Protein AF-0000000070188987 (afdb_homodimer)

Foldseek 3Di:
DVVVVVVVVVVVVVVVVVVVVVCVVVVVVVCVVLVVVLVVVVVVLPVLPPDPVRLVVLVVCVVVVLAPDPPDPQAFEQEEADDPVDDDFQFFPLQVLQSLLVSVLLCLLLSHYAAYHHQAVHDPCVWKAFAQGHRHDDPCVPVPWFEEEDEQEDCSVVVVVVVVLDSCSCVVVPTRYYYYRYRFHCLVSNCPHDPSCSSPVCSVVDDLLVSSQSVCNRTIDTDPVLVVLLVVQPVVVCVQAFEAEEEQEQFCDPQHPPTDGDPLRVVFVVLVLVVVVVDDQRHYAYEYHYLDVVSVVVSCVSPVVRYGDHDADRHGSRPRDPGDSVRNVSRLVSSLVNQLEGPAYEYELDSSSLSSQSNRPDQFRYWYAGNVGTHGDHNNCNCVVNPDDSSHDD/DVVVVVVVVVVVVVVVVVVVVVCVVVVVVVCVVLVVVLVVVVVVLPVLPPDPNRLVVLVVCVVVVLAPDPVDDQAFEQEEADDPVDDDFQFFPLQVLQSLLVSVLLCLLLSHHAAYHHQFVHDPCVWKAFAQGHRHDDPCVPVPWFEEEDEQEDCSVVVVVVVVLDSCSCVVVPTRYYYYRYRFHCLVVNCPHDPSCSSPVCSVVDDLLVSSQSVCNRTIDTDPVLVVLLVVQPVVVCVQAFEAEEEQEQFPDPQHPPTDGDPQRVVFVVLVLVVVVVDDQRHYAYEYHYLDVVSVVVSCVSVVVRYGDHDADRHGSRPRDPGDSVRNVSRLVSSLVNQLEGPAYEYEQDSSSLSSQSNRPDQARYWYAGNVGTHGDHNNCNCVVNPDDSHHDD

Secondary structure (DSSP, 8-state):
--HHHHHHHHHHHHHHHHHHHHHHHHHHHHHHHHHHHHHHHHHHGGGGSS-TT--HHHHHHHHH-SSS-TTSTT--EEEEEE-TTS-S---SHHHHHHHHHHHHHHHHHTT-EEEEEE-SSS-GGGTEEESSS--B--GGGGTT--EEEEEE-TTHHHHHHHHHTSS-HHHH--SSEEEEEE-S--HHHHHTSTTHHHH-HHHHHS-HHHHHHHHHHHHEEE-HHHHHHHIIIIIHHHTTSEEEEEEE--EEETTEEEEEE-HHHHTTHHHHHHHHHHS-TTTEEEEEEES-HHHHHHHHHHSTTTEE--SS---BTTB-TTS-HHHHHHHHHHHHHHHHH-SEEEE-SSHHHHHHHHH-S-SS-EEEEETTEEEEE-TTTHHHHS-SSTT---/--HHHHHHHHHHHHHHHHHHHHHHHHHHHHHHHHHHHHHHHHHHGGGGSS-TT--HHHHHHHHH-SSS-TTSTT--EEEEEE-TTS-S---SHHHHHHHHHHHHHHHHHTT-EEEEEE-SSS-GGGTEEESSS--B--GGGGTT--EEEEEE-TTHHHHHHHHHTSS-HHHH--SSEEEEEE-S--HHHHHTSTTHHHH-HHHHHS-HHHHHHHHHHHHEEE-HHHHHHHIIIIIHHHTTSEEEEEEE--EEETTEEEEEE-HHHHTTHHHHHHHHHHS-TTTEEEEEEES-HHHHHHHHHHSTTTEE--SS---BTTB-TTS-HHHHHHHHHHHHHHHHH-SEEEE-SSHHHHHHHHH-S-SS-EEEEETTEEEEE-TTTHHHHS-SSTT---

Structure (mmCIF, N/CA/C/O backbone):
data_AF-0000000070188987-model_v1
#
loop_
_entity.id
_entity.type
_entity.pdbx_description
1 polymer L-Fucosyltransferase
#
loop_
_atom_site.group_PDB
_atom_site.id
_atom_site.type_symbol
_atom_site.label_atom_id
_atom_site.label_alt_id
_atom_site.label_comp_id
_atom_site.label_asym_id
_atom_site.label_entity_id
_atom_site.label_seq_id
_atom_site.pdbx_PDB_ins_code
_atom_site.Cartn_x
_atom_site.Cartn_y
_atom_site.Cartn_z
_atom_site.occupancy
_atom_site.B_iso_or_equiv
_atom_site.auth_seq_id
_atom_site.auth_comp_id
_atom_site.auth_asym_id
_atom_site.auth_atom_id
_atom_site.pdbx_PDB_model_num
ATOM 1 N N . MET A 1 1 ? -69.25 -9.258 26.391 1 32.38 1 MET A N 1
ATOM 2 C CA . MET A 1 1 ? -68.375 -8.125 26 1 32.38 1 MET A CA 1
ATOM 3 C C . MET A 1 1 ? -66.938 -8.516 25.969 1 32.38 1 MET A C 1
ATOM 5 O O . MET A 1 1 ? -66.062 -7.688 25.672 1 32.38 1 MET A O 1
ATOM 9 N N . THR A 1 2 ? -66.625 -9.727 26.469 1 46.25 2 THR A N 1
ATOM 10 C CA . THR A 1 2 ? -65.188 -10.164 26.656 1 46.25 2 THR A CA 1
ATOM 11 C C . THR A 1 2 ? -64.625 -10.648 25.344 1 46.25 2 THR A C 1
ATOM 13 O O . THR A 1 2 ? -63.406 -10.82 25.25 1 46.25 2 THR A O 1
ATOM 16 N N . SER A 1 3 ? -65.5 -11.023 24.344 1 47.53 3 SER A N 1
ATOM 17 C CA . SER A 1 3 ? -64.938 -11.609 23.109 1 47.53 3 SER A CA 1
ATOM 18 C C . SER A 1 3 ? -64.312 -10.547 22.219 1 47.53 3 SER A C 1
ATOM 20 O O . SER A 1 3 ? -63.562 -10.883 21.297 1 47.53 3 SER A O 1
ATOM 22 N N . GLY A 1 4 ? -64.688 -9.266 22.438 1 43.22 4 GLY A N 1
ATOM 23 C CA . GLY A 1 4 ? -64.188 -8.203 21.562 1 43.22 4 GLY A CA 1
ATOM 24 C C . GLY A 1 4 ? -62.75 -7.809 21.812 1 43.22 4 GLY A C 1
ATOM 25 O O . GLY A 1 4 ? -62.062 -7.352 20.906 1 43.22 4 GLY A O 1
ATOM 26 N N . ARG A 1 5 ? -62.312 -7.914 23.125 1 45 5 ARG A N 1
ATOM 27 C CA . ARG A 1 5 ? -60.969 -7.477 23.438 1 45 5 ARG A CA 1
ATOM 28 C C . ARG A 1 5 ? -59.938 -8.492 22.969 1 45 5 ARG A C 1
ATOM 30 O O . ARG A 1 5 ? -58.75 -8.148 22.75 1 45 5 ARG A O 1
ATOM 37 N N . LYS A 1 6 ? -60.344 -9.773 22.922 1 50.28 6 LYS A N 1
ATOM 38 C CA . LYS A 1 6 ? -59.344 -10.75 22.469 1 50.28 6 LYS A CA 1
ATOM 39 C C . LYS A 1 6 ? -59.031 -10.594 20.984 1 50.28 6 LYS A C 1
ATOM 41 O O . LYS A 1 6 ? -57.906 -10.734 20.562 1 50.28 6 LYS A O 1
ATOM 46 N N . ASN A 1 7 ? -60.094 -10.141 20.281 1 45.62 7 ASN A N 1
ATOM 47 C CA . ASN A 1 7 ? -59.844 -9.961 18.844 1 45.62 7 ASN A CA 1
ATOM 48 C C . ASN A 1 7 ? -59 -8.719 18.578 1 45.62 7 ASN A C 1
ATOM 50 O O . ASN A 1 7 ? -58.188 -8.711 17.656 1 45.62 7 ASN A O 1
ATOM 54 N N . ILE A 1 8 ? -59.062 -7.711 19.578 1 51.56 8 ILE A N 1
ATOM 55 C CA . ILE A 1 8 ? -58.281 -6.512 19.359 1 51.56 8 ILE A CA 1
ATOM 56 C C . ILE A 1 8 ? -56.812 -6.789 19.734 1 51.56 8 ILE A C 1
ATOM 58 O O . ILE A 1 8 ? -55.906 -6.363 19.047 1 51.56 8 ILE A O 1
ATOM 62 N N . ARG A 1 9 ? -56.625 -7.652 20.75 1 50.66 9 ARG A N 1
ATOM 63 C CA . ARG A 1 9 ? -55.25 -7.957 21.125 1 50.66 9 ARG A CA 1
ATOM 64 C C . ARG A 1 9 ? -54.562 -8.828 20.062 1 50.66 9 ARG A C 1
ATOM 66 O O . ARG A 1 9 ? -53.375 -8.633 19.75 1 50.66 9 ARG A O 1
ATOM 73 N N . LEU A 1 10 ? -55.312 -9.758 19.469 1 50.78 10 LEU A N 1
ATOM 74 C CA . LEU A 1 10 ? -54.75 -10.578 18.391 1 50.78 10 LEU A CA 1
ATOM 75 C C . LEU A 1 10 ? -54.5 -9.742 17.141 1 50.78 10 LEU A C 1
ATOM 77 O O . LEU A 1 10 ? -53.469 -9.914 16.469 1 50.78 10 LEU A O 1
ATOM 81 N N . CYS A 1 11 ? -55.375 -8.75 16.953 1 50.62 11 CYS A N 1
ATOM 82 C CA . CYS A 1 11 ? -55.156 -7.852 15.828 1 50.62 11 CYS A CA 1
ATOM 83 C C . CYS A 1 11 ? -53.969 -6.93 16.094 1 50.62 11 CYS A C 1
ATOM 85 O O . CYS A 1 11 ? -53.156 -6.691 15.195 1 50.62 11 CYS A O 1
ATOM 87 N N . LEU A 1 12 ? -53.781 -6.52 17.328 1 53.28 12 LEU A N 1
ATOM 88 C CA . LEU A 1 12 ? -52.625 -5.656 17.641 1 53.28 12 LEU A CA 1
ATOM 89 C C . LEU A 1 12 ? -51.344 -6.449 17.641 1 53.28 12 LEU A C 1
ATOM 91 O O . LEU A 1 12 ? -50.281 -5.949 17.188 1 53.28 12 LEU A O 1
ATOM 95 N N . MET A 1 13 ? -51.375 -7.73 18.016 1 52.59 13 MET A N 1
ATOM 96 C CA . MET A 1 13 ? -50.188 -8.57 17.922 1 52.59 13 MET A CA 1
ATOM 97 C C . MET A 1 13 ? -49.875 -8.914 16.484 1 52.59 13 MET A C 1
ATOM 99 O O . MET A 1 13 ? -48.719 -8.906 16.078 1 52.59 13 MET A O 1
ATOM 103 N N . PHE A 1 14 ? -50.969 -9.078 15.703 1 53.38 14 PHE A N 1
ATOM 104 C CA . PHE A 1 14 ? -50.75 -9.312 14.281 1 53.38 14 PHE A CA 1
ATOM 105 C C . PHE A 1 14 ? -50.25 -8.055 13.586 1 53.38 14 PHE A C 1
ATOM 107 O O . PHE A 1 14 ? -49.375 -8.117 12.742 1 53.38 14 PHE A O 1
ATOM 114 N N . LEU A 1 15 ? -50.75 -6.922 13.977 1 51.84 15 LEU A N 1
ATOM 115 C CA . LEU A 1 15 ? -50.281 -5.664 13.414 1 51.84 15 LEU A CA 1
ATOM 116 C C . LEU A 1 15 ? -48.844 -5.367 13.867 1 51.84 15 LEU A C 1
ATOM 118 O O . LEU A 1 15 ? -48.031 -4.887 13.086 1 51.84 15 LEU A O 1
ATOM 122 N N . SER A 1 16 ? -48.531 -5.754 15.062 1 53.16 16 SER A N 1
ATOM 123 C CA . SER A 1 16 ? -47.156 -5.578 15.531 1 53.16 16 SER A CA 1
ATOM 124 C C . SER A 1 16 ? -46.188 -6.547 14.828 1 53.16 16 SER A C 1
ATOM 126 O O . SER A 1 16 ? -45.062 -6.188 14.5 1 53.16 16 SER A O 1
ATOM 128 N N . LEU A 1 17 ? -46.688 -7.723 14.508 1 53.5 17 LEU A N 1
ATOM 129 C CA . LEU A 1 17 ? -45.906 -8.688 13.766 1 53.5 17 LEU A CA 1
ATOM 130 C C . LEU A 1 17 ? -45.75 -8.266 12.305 1 53.5 17 LEU A C 1
ATOM 132 O O . LEU A 1 17 ? -44.656 -8.367 11.734 1 53.5 17 LEU A O 1
ATOM 136 N N . VAL A 1 18 ? -46.844 -7.75 11.773 1 52.28 18 VAL A N 1
ATOM 137 C CA . VAL A 1 18 ? -46.781 -7.246 10.406 1 52.28 18 VAL A CA 1
ATOM 138 C C . VAL A 1 18 ? -45.906 -6 10.359 1 52.28 18 VAL A C 1
ATOM 140 O O . VAL A 1 18 ? -45.062 -5.855 9.453 1 52.28 18 VAL A O 1
ATOM 143 N N . LEU A 1 19 ? -45.938 -5.164 11.336 1 50.38 19 LEU A N 1
ATOM 144 C CA . LEU A 1 19 ? -45.094 -3.98 11.383 1 50.38 19 LEU A CA 1
ATOM 145 C C . LEU A 1 19 ? -43.625 -4.371 11.609 1 50.38 19 LEU A C 1
ATOM 147 O O . LEU A 1 19 ? -42.75 -3.807 10.984 1 50.38 19 LEU A O 1
ATOM 151 N N . ALA A 1 20 ? -43.406 -5.383 12.352 1 52.94 20 ALA A N 1
ATOM 152 C CA . ALA A 1 20 ? -42.031 -5.879 12.547 1 52.94 20 ALA A CA 1
ATOM 153 C C . ALA A 1 20 ? -41.5 -6.523 11.273 1 52.94 20 ALA A C 1
ATOM 155 O O . ALA A 1 20 ? -40.344 -6.332 10.914 1 52.94 20 ALA A O 1
ATOM 156 N N . VAL A 1 21 ? -42.375 -7.188 10.539 1 50.69 21 VAL A N 1
ATOM 157 C CA . VAL A 1 21 ? -42 -7.785 9.266 1 50.69 21 VAL A CA 1
ATOM 158 C C . VAL A 1 21 ? -41.812 -6.691 8.219 1 50.69 21 VAL A C 1
ATOM 160 O O . VAL A 1 21 ? -40.844 -6.723 7.457 1 50.69 21 VAL A O 1
ATOM 163 N N . VAL A 1 22 ? -42.625 -5.715 8.227 1 48.06 22 VAL A N 1
ATOM 164 C CA . VAL A 1 22 ? -42.469 -4.613 7.285 1 48.06 22 VAL A CA 1
ATOM 165 C C . VAL A 1 22 ? -41.25 -3.795 7.625 1 48.06 22 VAL A C 1
ATOM 167 O O . VAL A 1 22 ? -40.469 -3.43 6.734 1 48.06 22 VAL A O 1
ATOM 170 N N . VAL A 1 23 ? -40.938 -3.533 8.844 1 46.59 23 VAL A N 1
ATOM 171 C CA . VAL A 1 23 ? -39.75 -2.818 9.242 1 46.59 23 VAL A CA 1
ATOM 172 C C . VAL A 1 23 ? -38.5 -3.67 8.938 1 46.59 23 VAL A C 1
ATOM 174 O O . VAL A 1 23 ? -37.5 -3.158 8.461 1 46.59 23 VAL A O 1
ATOM 177 N N . SER A 1 24 ? -38.625 -4.918 9.023 1 46.94 24 SER A N 1
ATOM 178 C CA . SER A 1 24 ? -37.531 -5.816 8.633 1 46.94 24 SER A CA 1
ATOM 179 C C . SER A 1 24 ? -37.375 -5.871 7.121 1 46.94 24 SER A C 1
ATOM 181 O O . SER A 1 24 ? -36.25 -5.871 6.609 1 46.94 24 SER A O 1
ATOM 183 N N . ILE A 1 25 ? -38.5 -5.895 6.406 1 47.03 25 ILE A N 1
ATOM 184 C CA . ILE A 1 25 ? -38.469 -5.875 4.945 1 47.03 25 ILE A CA 1
ATOM 185 C C . ILE A 1 25 ? -38 -4.504 4.457 1 47.03 25 ILE A C 1
ATOM 187 O O . ILE A 1 25 ? -37.156 -4.41 3.561 1 47.03 25 ILE A O 1
ATOM 191 N N . LEU A 1 26 ? -38.5 -3.424 4.969 1 45.84 26 LEU A N 1
ATOM 192 C CA . LEU A 1 26 ? -38.062 -2.084 4.59 1 45.84 26 LEU A CA 1
ATOM 193 C C . LEU A 1 26 ? -36.625 -1.848 5.004 1 45.84 26 LEU A C 1
ATOM 195 O O . LEU A 1 26 ? -35.875 -1.188 4.285 1 45.84 26 LEU A O 1
ATOM 199 N N . GLY A 1 27 ? -36.219 -2.34 6.051 1 40.91 27 GLY A N 1
ATOM 200 C CA . GLY A 1 27 ? -34.812 -2.348 6.445 1 40.91 27 GLY A CA 1
ATOM 201 C C . GLY A 1 27 ? -33.938 -3.191 5.531 1 40.91 27 GLY A C 1
ATOM 202 O O . GLY A 1 27 ? -32.844 -2.789 5.18 1 40.91 27 GLY A O 1
ATOM 203 N N . PHE A 1 28 ? -34.562 -4.27 5.035 1 41.75 28 PHE A N 1
ATOM 204 C CA . PHE A 1 28 ? -33.906 -5.105 4.023 1 41.75 28 PHE A CA 1
ATOM 205 C C . PHE A 1 28 ? -33.906 -4.402 2.672 1 41.75 28 PHE A C 1
ATOM 207 O O . PHE A 1 28 ? -32.875 -4.418 1.971 1 41.75 28 PHE A O 1
ATOM 214 N N . TYR A 1 29 ? -35 -3.818 2.215 1 37.97 29 TYR A N 1
ATOM 215 C CA . TYR A 1 29 ? -35.062 -3.09 0.952 1 37.97 29 TYR A CA 1
ATOM 216 C C . TYR A 1 29 ? -34.219 -1.817 1.016 1 37.97 29 TYR A C 1
ATOM 218 O O . TYR A 1 29 ? -33.562 -1.458 0.044 1 37.97 29 TYR A O 1
ATOM 226 N N . SER A 1 30 ? -34.281 -1.11 2.053 1 35.09 30 SER A N 1
ATOM 227 C CA . SER A 1 30 ? -33.438 0.08 2.178 1 35.09 30 SER A CA 1
ATOM 228 C C . SER A 1 30 ? -31.969 -0.282 2.17 1 35.09 30 SER A C 1
ATOM 230 O O . SER A 1 30 ? -31.156 0.437 1.591 1 35.09 30 SER A O 1
ATOM 232 N N . LYS A 1 31 ? -31.625 -1.35 2.695 1 40.94 31 LYS A N 1
ATOM 233 C CA . LYS A 1 31 ? -30.266 -1.869 2.633 1 40.94 31 LYS A CA 1
ATOM 234 C C . LYS A 1 31 ? -29.922 -2.326 1.218 1 40.94 31 LYS A C 1
ATOM 236 O O . LYS A 1 31 ? -28.797 -2.127 0.756 1 40.94 31 LYS A O 1
ATOM 241 N N . VAL A 1 32 ? -30.969 -2.811 0.522 1 35.59 32 VAL A N 1
ATOM 242 C CA . VAL A 1 32 ? -30.797 -3.234 -0.863 1 35.59 32 VAL A CA 1
ATOM 243 C C . VAL A 1 32 ? -30.672 -2.01 -1.768 1 35.59 32 VAL A C 1
ATOM 245 O O . VAL A 1 32 ? -29.828 -1.961 -2.65 1 35.59 32 VAL A O 1
ATOM 248 N N . ILE A 1 33 ? -31.547 -0.975 -1.624 1 35.38 33 ILE A N 1
ATOM 249 C CA . ILE A 1 33 ? -31.5 0.224 -2.453 1 35.38 33 ILE A CA 1
ATOM 250 C C . ILE A 1 33 ? -30.219 1.003 -2.148 1 35.38 33 ILE A C 1
ATOM 252 O O . ILE A 1 33 ? -29.531 1.473 -3.061 1 35.38 33 ILE A O 1
ATOM 256 N N . THR A 1 34 ? -29.859 1.169 -0.957 1 35.44 34 THR A N 1
ATOM 257 C CA . THR A 1 34 ? -28.625 1.87 -0.617 1 35.44 34 THR A CA 1
ATOM 258 C C . THR A 1 34 ? -27.406 1.065 -1.058 1 35.44 34 THR A C 1
ATOM 260 O O . THR A 1 34 ? -26.391 1.637 -1.459 1 35.44 34 THR A O 1
ATOM 263 N N . ARG A 1 35 ? -27.516 -0.185 -1.115 1 37.53 35 ARG A N 1
ATOM 264 C CA . ARG A 1 35 ? -26.453 -1.055 -1.605 1 37.53 35 ARG A CA 1
ATOM 265 C C . ARG A 1 35 ? -26.297 -0.932 -3.117 1 37.53 35 ARG A C 1
ATOM 267 O O . ARG A 1 35 ? -25.172 -0.939 -3.633 1 37.53 35 ARG A O 1
ATOM 274 N N . LYS A 1 36 ? -27.453 -0.816 -3.883 1 38.47 36 LYS A N 1
ATOM 275 C CA . LYS A 1 36 ? -27.406 -0.61 -5.328 1 38.47 36 LYS A CA 1
ATOM 276 C C . LYS A 1 36 ? -26.703 0.703 -5.672 1 38.47 36 LYS A C 1
ATOM 278 O O . LYS A 1 36 ? -25.953 0.773 -6.641 1 38.47 36 LYS A O 1
ATOM 283 N N . VAL A 1 37 ? -26.891 1.688 -4.934 1 32.66 37 VAL A N 1
ATOM 284 C CA . VAL A 1 37 ? -26.375 3.02 -5.238 1 32.66 37 VAL A CA 1
ATOM 285 C C . VAL A 1 37 ? -24.859 3.055 -5.031 1 32.66 37 VAL A C 1
ATOM 287 O O . VAL A 1 37 ? -24.125 3.615 -5.848 1 32.66 37 VAL A O 1
ATOM 290 N N . THR A 1 38 ? -24.344 2.385 -4.113 1 36.81 38 THR A N 1
ATOM 291 C CA . THR A 1 38 ? -22.938 2.549 -3.768 1 36.81 38 THR A CA 1
ATOM 292 C C . THR A 1 38 ? -22.047 1.74 -4.711 1 36.81 38 THR A C 1
ATOM 294 O O . THR A 1 38 ? -20.984 2.205 -5.121 1 36.81 38 THR A O 1
ATOM 297 N N . LEU A 1 39 ? -22.469 0.559 -5.082 1 37.91 39 LEU A N 1
ATOM 298 C CA . LEU A 1 39 ? -21.734 -0.252 -6.039 1 37.91 39 LEU A CA 1
ATOM 299 C C . LEU A 1 39 ? -21.703 0.41 -7.414 1 37.91 39 LEU A C 1
ATOM 301 O O . LEU A 1 39 ? -20.672 0.401 -8.094 1 37.91 39 LEU A O 1
ATOM 305 N N . PHE A 1 40 ? -22.812 0.939 -7.824 1 37.81 40 PHE A N 1
ATOM 306 C CA . PHE A 1 40 ? -22.953 1.622 -9.102 1 37.81 40 PHE A CA 1
ATOM 307 C C . PHE A 1 40 ? -22.078 2.867 -9.156 1 37.81 40 PHE A C 1
ATOM 309 O O . PHE A 1 40 ? -21.547 3.213 -10.203 1 37.81 40 PHE A O 1
ATOM 316 N N . HIS A 1 41 ? -21.844 3.373 -8.148 1 36.72 41 HIS A N 1
ATOM 317 C CA . HIS A 1 41 ? -21.062 4.598 -8.148 1 36.72 41 HIS A CA 1
ATOM 318 C C . HIS A 1 41 ? -19.578 4.305 -8.406 1 36.72 41 HIS A C 1
ATOM 320 O O . HIS A 1 41 ? -18.891 5.105 -9.039 1 36.72 41 HIS A O 1
ATOM 326 N N . ASP A 1 42 ? -19.125 3.285 -8.031 1 37.69 42 ASP A N 1
ATOM 327 C CA . ASP A 1 42 ? -17.719 2.961 -8.258 1 37.69 42 ASP A CA 1
ATOM 328 C C . ASP A 1 42 ? -17.438 2.719 -9.742 1 37.69 42 ASP A C 1
ATOM 330 O O . ASP A 1 42 ? -16.391 3.105 -10.25 1 37.69 42 ASP A O 1
ATOM 334 N N . LEU A 1 43 ? -18.391 2.033 -10.461 1 35.69 43 LEU A N 1
ATOM 335 C CA . LEU A 1 43 ? -18.219 1.806 -11.891 1 35.69 43 LEU A CA 1
ATOM 336 C C . LEU A 1 43 ? -18.359 3.109 -12.672 1 35.69 43 LEU A C 1
ATOM 338 O O . LEU A 1 43 ? -17.703 3.295 -13.703 1 35.69 43 LEU A O 1
ATOM 342 N N . GLN A 1 44 ? -19.203 3.896 -12.289 1 33.16 44 GLN A N 1
ATOM 343 C CA . GLN A 1 44 ? -19.359 5.16 -13.008 1 33.16 44 GLN A CA 1
ATOM 344 C C . GLN A 1 44 ? -18.141 6.066 -12.781 1 33.16 44 GLN A C 1
ATOM 346 O O . GLN A 1 44 ? -17.922 7.012 -13.539 1 33.16 44 GLN A O 1
ATOM 351 N N . ASN A 1 45 ? -17.406 5.902 -11.781 1 34.31 45 ASN A N 1
ATOM 352 C CA . ASN A 1 45 ? -16.328 6.832 -11.453 1 34.31 45 ASN A CA 1
ATOM 353 C C . ASN A 1 45 ? -15.07 6.535 -12.258 1 34.31 45 ASN A C 1
ATOM 355 O O . ASN A 1 45 ? -13.977 6.945 -11.875 1 34.31 45 ASN A O 1
ATOM 359 N N . LYS A 1 46 ? -14.992 5.648 -13.211 1 36.84 46 LYS A N 1
ATOM 360 C CA . LYS A 1 46 ? -13.859 5.613 -14.133 1 36.84 46 LYS A CA 1
ATOM 361 C C . LYS A 1 46 ? -13.438 7.023 -14.539 1 36.84 46 LYS A C 1
ATOM 363 O O . LYS A 1 46 ? -12.25 7.293 -14.727 1 36.84 46 LYS A O 1
ATOM 368 N N . ASN A 1 47 ? -14.344 7.922 -14.977 1 30.11 47 ASN A N 1
ATOM 369 C CA . ASN A 1 47 ? -14.07 9.25 -15.516 1 30.11 47 ASN A CA 1
ATOM 370 C C . ASN A 1 47 ? -13.453 10.164 -14.469 1 30.11 47 ASN A C 1
ATOM 372 O O . ASN A 1 47 ? -13.117 11.312 -14.766 1 30.11 47 ASN A O 1
ATOM 376 N N . LEU A 1 48 ? -13.531 9.812 -13.227 1 32.09 48 LEU A N 1
ATOM 377 C CA . LEU A 1 48 ? -13.094 10.82 -12.266 1 32.09 48 LEU A CA 1
ATOM 378 C C . LEU A 1 48 ? -11.602 10.711 -12.008 1 32.09 48 LEU A C 1
ATOM 380 O O . LEU A 1 48 ? -11.031 11.508 -11.25 1 32.09 48 LEU A O 1
ATOM 384 N N . ALA A 1 49 ? -10.836 9.758 -12.367 1 33.31 49 ALA A N 1
ATOM 385 C CA . ALA A 1 49 ? -9.422 9.703 -12.008 1 33.31 49 ALA A CA 1
ATOM 386 C C . ALA A 1 49 ? -8.625 10.797 -12.727 1 33.31 49 ALA A C 1
ATOM 388 O O . ALA A 1 49 ? -7.477 11.062 -12.383 1 33.31 49 ALA A O 1
ATOM 389 N N . ALA A 1 50 ? -8.703 10.992 -13.953 1 30.14 50 ALA A N 1
ATOM 390 C CA . ALA A 1 50 ? -7.793 11.883 -14.672 1 30.14 50 ALA A CA 1
ATOM 391 C C . ALA A 1 50 ? -7.949 13.328 -14.195 1 30.14 50 ALA A C 1
ATOM 393 O O . ALA A 1 50 ? -7.191 14.211 -14.609 1 30.14 50 ALA A O 1
ATOM 394 N N . ASP A 1 51 ? -9.117 13.945 -13.859 1 30.41 51 ASP A N 1
ATOM 395 C CA . ASP A 1 51 ? -9.188 15.391 -13.648 1 30.41 51 ASP A CA 1
ATOM 396 C C . ASP A 1 51 ? -8.609 15.773 -12.289 1 30.41 51 ASP A C 1
ATOM 398 O O . ASP A 1 51 ? -8.945 15.172 -11.273 1 30.41 51 ASP A O 1
ATOM 402 N N . SER A 1 52 ? -7.504 16.375 -12.016 1 37.66 52 SER A N 1
ATOM 403 C CA . SER A 1 52 ? -7.008 17.156 -10.898 1 37.66 52 SER A CA 1
ATOM 404 C C . SER A 1 52 ? -8.141 17.578 -9.969 1 37.66 52 SER A C 1
ATOM 406 O O . SER A 1 52 ? -7.949 17.672 -8.75 1 37.66 52 SER A O 1
ATOM 408 N N . SER A 1 53 ? -9.266 18.125 -10.383 1 40.28 53 SER A N 1
ATOM 409 C CA . SER A 1 53 ? -10.555 18.484 -9.812 1 40.28 53 SER A CA 1
ATOM 410 C C . SER A 1 53 ? -11.281 17.266 -9.258 1 40.28 53 SER A C 1
ATOM 412 O O . SER A 1 53 ? -12.375 17.375 -8.711 1 40.28 53 SER A O 1
ATOM 414 N N . ASN A 1 54 ? -10.797 15.93 -9.352 1 50 54 ASN A N 1
ATOM 415 C CA . ASN A 1 54 ? -11.398 14.602 -9.234 1 50 54 ASN A CA 1
ATOM 416 C C . ASN A 1 54 ? -11.102 13.984 -7.871 1 50 54 ASN A C 1
ATOM 418 O O . ASN A 1 54 ? -10.734 12.805 -7.785 1 50 54 ASN A O 1
ATOM 422 N N . CYS A 1 55 ? -11.008 14.719 -7.008 1 62.38 55 CYS A N 1
ATOM 423 C CA . CYS A 1 55 ? -11.008 14.148 -5.664 1 62.38 55 CYS A CA 1
ATOM 424 C C . CYS A 1 55 ? -12.203 13.227 -5.465 1 62.38 55 CYS A C 1
ATOM 426 O O . CYS A 1 55 ? -13.352 13.68 -5.523 1 62.38 55 CYS A O 1
ATOM 428 N N . PRO A 1 56 ? -11.977 12.031 -5.473 1 69.25 56 PRO A N 1
ATOM 429 C CA . PRO A 1 56 ? -13.078 11.078 -5.316 1 69.25 56 PRO A CA 1
ATOM 430 C C . PRO A 1 56 ? -14 11.43 -4.152 1 69.25 56 PRO A C 1
ATOM 432 O O . PRO A 1 56 ? -15.172 11.047 -4.152 1 69.25 56 PRO A O 1
ATOM 435 N N . LEU A 1 57 ? -13.461 12.242 -3.287 1 79.25 57 LEU A N 1
ATOM 436 C CA . LEU A 1 57 ? -14.258 12.602 -2.117 1 79.25 57 LEU A CA 1
ATOM 437 C C . LEU A 1 57 ? -15.312 13.641 -2.473 1 79.25 57 LEU A C 1
ATOM 439 O O . LEU A 1 57 ? -16.344 13.734 -1.806 1 79.25 57 LEU A O 1
ATOM 443 N N . ILE A 1 58 ? -14.969 14.414 -3.527 1 73.62 58 ILE A N 1
ATOM 444 C CA . ILE A 1 58 ? -15.93 15.43 -3.943 1 73.62 58 ILE A CA 1
ATOM 445 C C . ILE A 1 58 ? -17.219 14.758 -4.426 1 73.62 58 ILE A C 1
ATOM 447 O O . ILE A 1 58 ? -18.312 15.133 -4.012 1 73.62 58 ILE A O 1
ATOM 451 N N . ALA A 1 59 ? -16.984 13.781 -5.203 1 71 59 ALA A N 1
ATOM 452 C CA . ALA A 1 59 ? -18.141 13.031 -5.695 1 71 59 ALA A CA 1
ATOM 453 C C . ALA A 1 59 ? -18.891 12.367 -4.547 1 71 59 ALA A C 1
ATOM 455 O O . ALA A 1 59 ? -20.125 12.406 -4.508 1 71 59 ALA A O 1
ATOM 456 N N . PHE A 1 60 ? -18.219 11.867 -3.715 1 76.25 60 PHE A N 1
ATOM 457 C CA . PHE A 1 60 ? -18.812 11.219 -2.551 1 76.25 60 PHE A CA 1
ATOM 458 C C . PHE A 1 60 ? -19.594 12.227 -1.715 1 76.25 60 PHE A C 1
ATOM 460 O O . PHE A 1 60 ? -20.719 11.945 -1.278 1 76.25 60 PHE A O 1
ATOM 467 N N . HIS A 1 61 ? -19.047 13.289 -1.522 1 74.44 61 HIS A N 1
ATOM 468 C CA . HIS A 1 61 ? -19.656 14.32 -0.696 1 74.44 61 HIS A CA 1
ATOM 469 C C . HIS A 1 61 ? -20.906 14.883 -1.358 1 74.44 61 HIS A C 1
ATOM 471 O O . HIS A 1 61 ? -21.906 15.141 -0.685 1 74.44 61 HIS A O 1
ATOM 477 N N . ARG A 1 62 ? -20.844 15.047 -2.605 1 69.25 62 ARG A N 1
ATOM 478 C CA . ARG A 1 62 ? -21.984 15.547 -3.352 1 69.25 62 ARG A CA 1
ATOM 479 C C . ARG A 1 62 ? -23.172 14.578 -3.264 1 69.25 62 ARG A C 1
ATOM 481 O O . ARG A 1 62 ? -24.312 15.008 -3.131 1 69.25 62 ARG A O 1
ATOM 488 N N . GLU A 1 63 ? -22.844 13.375 -3.303 1 66.31 63 GLU A N 1
ATOM 489 C CA . GLU A 1 63 ? -23.891 12.344 -3.316 1 66.31 63 GLU A CA 1
ATOM 490 C C . GLU A 1 63 ? -24.469 12.133 -1.926 1 66.31 63 GLU A C 1
ATOM 492 O O . GLU A 1 63 ? -25.641 11.758 -1.791 1 66.31 63 GLU A O 1
ATOM 497 N N . ASN A 1 64 ? -23.656 12.164 -0.97 1 62.59 64 ASN A N 1
ATOM 498 C CA . ASN A 1 64 ? -24.125 11.836 0.372 1 62.59 64 ASN A CA 1
ATOM 499 C C . ASN A 1 64 ? -24.5 13.094 1.151 1 62.59 64 ASN A C 1
ATOM 501 O O . ASN A 1 64 ? -25 13.008 2.275 1 62.59 64 ASN A O 1
ATOM 505 N N . LYS A 1 65 ? -24.984 14.141 0.566 1 54.81 65 LYS A N 1
ATOM 506 C CA . LYS A 1 65 ? -25.438 15.391 1.184 1 54.81 65 LYS A CA 1
ATOM 507 C C . LYS A 1 65 ? -24.828 15.562 2.572 1 54.81 65 LYS A C 1
ATOM 509 O O . LYS A 1 65 ? -25.219 16.453 3.32 1 54.81 65 LYS A O 1
ATOM 514 N N . VAL A 1 66 ? -24.266 14.594 2.99 1 48.44 66 VAL A N 1
ATOM 515 C CA . VAL A 1 66 ? -23.797 14.625 4.375 1 48.44 66 VAL A CA 1
ATOM 516 C C . VAL A 1 66 ? -23.188 15.984 4.688 1 48.44 66 VAL A C 1
ATOM 518 O O . VAL A 1 66 ? -23.453 16.562 5.746 1 48.44 66 VAL A O 1
ATOM 521 N N . LEU A 1 67 ? -22.125 16.453 3.91 1 49.97 67 LEU A N 1
ATOM 522 C CA . LEU A 1 67 ? -21.281 17.547 4.367 1 49.97 67 LEU A CA 1
ATOM 523 C C . LEU A 1 67 ? -21.891 18.891 4.016 1 49.97 67 LEU A C 1
ATOM 525 O O . LEU A 1 67 ? -21.422 19.938 4.48 1 49.97 67 LEU A O 1
ATOM 529 N N . THR A 1 68 ? -22.672 18.953 3.059 1 45.19 68 THR A N 1
ATOM 530 C CA . THR A 1 68 ? -23.062 20.312 2.697 1 45.19 68 THR A CA 1
ATOM 531 C C . THR A 1 68 ? -24.047 20.891 3.717 1 45.19 68 THR A C 1
ATOM 533 O O . THR A 1 68 ? -23.828 21.969 4.262 1 45.19 68 THR A O 1
ATOM 536 N N . ASN A 1 69 ? -25.406 20.906 3.35 1 41.94 69 ASN A N 1
ATOM 537 C CA . ASN A 1 69 ? -26.469 21.844 3.729 1 41.94 69 ASN A CA 1
ATOM 538 C C . ASN A 1 69 ? -27.016 21.531 5.121 1 41.94 69 ASN A C 1
ATOM 540 O O . ASN A 1 69 ? -28.219 21.656 5.359 1 41.94 69 ASN A O 1
ATOM 544 N N . TYR A 1 70 ? -26.203 20.984 5.926 1 43.75 70 TYR A N 1
ATOM 545 C CA . TYR A 1 70 ? -26.922 20.688 7.156 1 43.75 70 TYR A CA 1
ATOM 546 C C . TYR A 1 70 ? -27.25 21.953 7.926 1 43.75 70 TYR A C 1
ATOM 548 O O . TYR A 1 70 ? -26.828 22.109 9.078 1 43.75 70 TYR A O 1
ATOM 556 N N . SER A 1 71 ? -27.156 23.062 7.344 1 42.59 71 SER A N 1
ATOM 557 C CA . SER A 1 71 ? -27.297 24.281 8.125 1 42.59 71 SER A CA 1
ATOM 558 C C . SER A 1 71 ? -28.688 24.391 8.742 1 42.59 71 SER A C 1
ATOM 560 O O . SER A 1 71 ? -28.984 25.359 9.453 1 42.59 71 SER A O 1
ATOM 562 N N . GLY A 1 72 ? -29.578 23.484 8.539 1 43.53 72 GLY A N 1
ATOM 563 C CA . GLY A 1 72 ? -30.859 23.812 9.141 1 43.53 72 GLY A CA 1
ATOM 564 C C . GLY A 1 72 ? -30.922 23.438 10.617 1 43.53 72 GLY A C 1
ATOM 565 O O . GLY A 1 72 ? -29.969 22.891 11.172 1 43.53 72 GLY A O 1
ATOM 566 N N . GLN A 1 73 ? -32.125 23.828 11.383 1 46.94 73 GLN A N 1
ATOM 567 C CA . GLN A 1 73 ? -32.594 23.625 12.742 1 46.94 73 GLN A CA 1
ATOM 568 C C . GLN A 1 73 ? -32.562 22.141 13.117 1 46.94 73 GLN A C 1
ATOM 570 O O . GLN A 1 73 ? -33.25 21.328 12.484 1 46.94 73 GLN A O 1
ATOM 575 N N . GLY A 1 74 ? -31.328 21.359 13.055 1 63.25 74 GLY A N 1
ATOM 576 C CA . GLY A 1 74 ? -31.234 19.953 13.406 1 63.25 74 GLY A CA 1
ATOM 577 C C . GLY A 1 74 ? -29.906 19.328 13.016 1 63.25 74 GLY A C 1
ATOM 578 O O . GLY A 1 74 ? -29.688 18.125 13.203 1 63.25 74 GLY A O 1
ATOM 579 N N . THR A 1 75 ? -29.031 20.266 12.781 1 81.5 75 THR A N 1
ATOM 580 C CA . THR A 1 75 ? -27.719 19.781 12.344 1 81.5 75 THR A CA 1
ATOM 581 C C . THR A 1 75 ? -26.812 19.531 13.547 1 81.5 75 THR A C 1
ATOM 583 O O . THR A 1 75 ? -26.688 20.375 14.43 1 81.5 75 THR A O 1
ATOM 586 N N . LYS A 1 76 ? -26.312 18.375 13.734 1 90.94 76 LYS A N 1
ATOM 587 C CA . LYS A 1 76 ? -25.312 18.031 14.742 1 90.94 76 LYS A CA 1
ATOM 588 C C . LYS A 1 76 ? -23.906 18.141 14.172 1 90.94 76 LYS A C 1
ATOM 590 O O . LYS A 1 76 ? -23.719 18.141 12.953 1 90.94 76 LYS A O 1
ATOM 595 N N . TYR A 1 77 ? -22.953 18.391 15.109 1 94.38 77 TYR A N 1
ATOM 596 C CA . TYR A 1 77 ? -21.594 18.703 14.656 1 94.38 77 TYR A CA 1
ATOM 597 C C . TYR A 1 77 ? -20.578 17.797 15.32 1 94.38 77 TYR A C 1
ATOM 599 O O . TYR A 1 77 ? -20.719 17.438 16.484 1 94.38 77 TYR A O 1
ATOM 607 N N . ILE A 1 78 ? -19.609 17.406 14.562 1 94.88 78 ILE A N 1
ATOM 608 C CA . ILE A 1 78 ? -18.344 16.891 15.062 1 94.88 78 ILE A CA 1
ATOM 609 C C . ILE A 1 78 ? -17.234 17.906 14.797 1 94.88 78 ILE A C 1
ATOM 611 O O . ILE A 1 78 ? -17.047 18.344 13.656 1 94.88 78 ILE A O 1
ATOM 615 N N . VAL A 1 79 ? -16.516 18.344 15.844 1 96.94 79 VAL A N 1
ATOM 616 C CA . VAL A 1 79 ? -15.531 19.422 15.711 1 96.94 79 VAL A CA 1
ATOM 617 C C . VAL A 1 79 ? -14.164 18.922 16.172 1 96.94 79 VAL A C 1
ATOM 619 O O . VAL A 1 79 ? -14 18.516 17.328 1 96.94 79 VAL A O 1
ATOM 622 N N . TYR A 1 80 ? -13.203 18.891 15.281 1 97.56 80 TYR A N 1
ATOM 623 C CA . TYR A 1 80 ? -11.836 18.734 15.766 1 97.56 80 TYR A CA 1
ATOM 624 C C . TYR A 1 80 ? -11.398 19.984 16.547 1 97.56 80 TYR A C 1
ATOM 626 O O . TYR A 1 80 ? -11.523 21.109 16.062 1 97.56 80 TYR A O 1
ATOM 634 N N . ASP A 1 81 ? -10.781 19.703 17.703 1 97.62 81 ASP A N 1
ATOM 635 C CA . ASP A 1 81 ? -10.5 20.844 18.562 1 97.62 81 ASP A CA 1
ATOM 636 C C . ASP A 1 81 ? -9.023 20.891 18.953 1 97.62 81 ASP A C 1
ATOM 638 O O . ASP A 1 81 ? -8.508 19.953 19.562 1 97.62 81 ASP A O 1
ATOM 642 N N . CYS A 1 82 ? -8.375 21.859 18.578 1 96.19 82 CYS A N 1
ATOM 643 C CA . CYS A 1 82 ? -7.07 22.266 19.094 1 96.19 82 CYS A CA 1
ATOM 644 C C . CYS A 1 82 ? -7.074 23.734 19.469 1 96.19 82 CYS A C 1
ATOM 646 O O . CYS A 1 82 ? -6.41 24.547 18.812 1 96.19 82 CYS A O 1
ATOM 648 N N . SER A 1 83 ? -7.836 24.094 20.5 1 93.88 83 SER A N 1
ATOM 649 C CA . SER A 1 83 ? -8.023 25.469 20.938 1 93.88 83 SER A CA 1
ATOM 650 C C . SER A 1 83 ? -7.363 25.719 22.281 1 93.88 83 SER A C 1
ATOM 652 O O . SER A 1 83 ? -7.137 24.781 23.062 1 93.88 83 SER A O 1
ATOM 654 N N . LYS A 1 84 ? -7.152 26.922 22.531 1 88.56 84 LYS A N 1
ATOM 655 C CA . LYS A 1 84 ? -6.562 27.344 23.797 1 88.56 84 LYS A CA 1
ATOM 656 C C . LYS A 1 84 ? -7.559 27.188 24.938 1 88.56 84 LYS A C 1
ATOM 658 O O . LYS A 1 84 ? -7.16 27.094 26.109 1 88.56 84 LYS A O 1
ATOM 663 N N . ALA A 1 85 ? -8.742 27.141 24.578 1 86.75 85 ALA A N 1
ATOM 664 C CA . ALA A 1 85 ? -9.805 27.125 25.578 1 86.75 85 ALA A CA 1
ATOM 665 C C . ALA A 1 85 ? -9.836 25.797 26.312 1 86.75 85 ALA A C 1
ATOM 667 O O . ALA A 1 85 ? -10.422 25.688 27.391 1 86.75 85 ALA A O 1
ATOM 668 N N . ARG A 1 86 ? -9.227 24.812 25.734 1 86.69 86 ARG A N 1
ATOM 669 C CA . ARG A 1 86 ? -9.305 23.484 26.328 1 86.69 86 ARG A CA 1
ATOM 670 C C . ARG A 1 86 ? -7.922 22.953 26.688 1 86.69 86 ARG A C 1
ATOM 672 O O . ARG A 1 86 ? -6.934 23.297 26.031 1 86.69 86 ARG A O 1
ATOM 679 N N . LYS A 1 87 ? -7.992 22.156 27.672 1 82.88 87 LYS A N 1
ATOM 680 C CA . LYS A 1 87 ? -6.734 21.594 28.156 1 82.88 87 LYS A CA 1
ATOM 681 C C . LYS A 1 87 ? -6.305 20.391 27.328 1 82.88 87 LYS A C 1
ATOM 683 O O . LYS A 1 87 ? -7.129 19.781 26.656 1 82.88 87 LYS A O 1
ATOM 688 N N . GLY A 1 88 ? -5 20.141 27.297 1 86.62 88 GLY A N 1
ATOM 689 C CA . GLY A 1 88 ? -4.438 19 26.594 1 86.62 88 GLY A CA 1
ATOM 690 C C . GLY A 1 88 ? -3.574 19.406 25.406 1 86.62 88 GLY A C 1
ATOM 691 O O . GLY A 1 88 ? -3.754 20.484 24.844 1 86.62 88 GLY A O 1
ATOM 692 N N . TYR A 1 89 ? -2.707 18.547 25.078 1 88.12 89 TYR A N 1
ATOM 693 C CA . TYR A 1 89 ? -1.799 18.875 23.984 1 88.12 89 TYR A CA 1
ATOM 694 C C . TYR A 1 89 ? -2.371 18.406 22.641 1 88.12 89 TYR A C 1
ATOM 696 O O . TYR A 1 89 ? -3.178 17.484 22.594 1 88.12 89 TYR A O 1
ATOM 704 N N . CYS A 1 90 ? -2.059 19.047 21.609 1 91.88 90 CYS A N 1
ATOM 705 C CA . CYS A 1 90 ? -2.494 18.703 20.266 1 91.88 90 CYS A CA 1
ATOM 706 C C . CYS A 1 90 ? -1.382 18 19.5 1 91.88 90 CYS A C 1
ATOM 708 O O . CYS A 1 90 ? -1.642 17.312 18.5 1 91.88 90 CYS A O 1
ATOM 710 N N . GLY A 1 91 ? -0.131 18.141 19.922 1 90.19 91 GLY A N 1
ATOM 711 C CA . GLY A 1 91 ? 1.009 17.594 19.219 1 90.19 91 GLY A CA 1
ATOM 712 C C . GLY A 1 91 ? 1.449 18.438 18.031 1 90.19 91 GLY A C 1
ATOM 713 O O . GLY A 1 91 ? 1.058 19.594 17.922 1 90.19 91 GLY A O 1
ATOM 714 N N . GLY A 1 92 ? 2.348 17.906 17.25 1 90.5 92 GLY A N 1
ATOM 715 C CA . GLY A 1 92 ? 2.842 18.609 16.078 1 90.5 92 GLY A CA 1
ATOM 716 C C . GLY A 1 92 ? 1.889 18.547 14.898 1 90.5 92 GLY A C 1
ATOM 717 O O . GLY A 1 92 ? 0.729 18.172 15.047 1 90.5 92 GLY A O 1
ATOM 718 N N . TRP A 1 93 ? 2.371 18.984 13.828 1 93.5 93 TRP A N 1
ATOM 719 C CA . TRP A 1 93 ? 1.55 19.078 12.633 1 93.5 93 TRP A CA 1
ATOM 720 C C . TRP A 1 93 ? 0.983 17.719 12.234 1 93.5 93 TRP A C 1
ATOM 722 O O . TRP A 1 93 ? -0.216 17.594 11.977 1 93.5 93 TRP A O 1
ATOM 732 N N . SER A 1 94 ? 1.829 16.719 12.258 1 93.44 94 SER A N 1
ATOM 733 C CA . SER A 1 94 ? 1.374 15.398 11.852 1 93.44 94 SER A CA 1
ATOM 734 C C . SER A 1 94 ? 0.356 14.836 12.844 1 93.44 94 SER A C 1
ATOM 736 O O . SER A 1 94 ? -0.56 14.109 12.453 1 93.44 94 SER A O 1
ATOM 738 N N . ASP A 1 95 ? 0.518 15.141 14.109 1 92.69 95 ASP A N 1
ATOM 739 C CA . ASP A 1 95 ? -0.46 14.742 15.117 1 92.69 95 ASP A CA 1
ATOM 740 C C . ASP A 1 95 ? -1.828 15.352 14.828 1 92.69 95 ASP A C 1
ATOM 742 O O . ASP A 1 95 ? -2.842 14.656 14.836 1 92.69 95 ASP A O 1
ATOM 746 N N . ARG A 1 96 ? -1.772 16.562 14.625 1 95.25 96 ARG A N 1
ATOM 747 C CA . ARG A 1 96 ? -3.006 17.297 14.383 1 95.25 96 ARG A CA 1
ATOM 748 C C . ARG A 1 96 ? -3.693 16.828 13.109 1 95.25 96 ARG A C 1
ATOM 750 O O . ARG A 1 96 ? -4.918 16.672 13.078 1 95.25 96 ARG A O 1
ATOM 757 N N . MET A 1 97 ? -2.889 16.531 12.07 1 95.88 97 MET A N 1
ATOM 758 C CA . MET A 1 97 ? -3.451 16.047 10.812 1 95.88 97 MET A CA 1
ATOM 759 C C . MET A 1 97 ? -4.066 14.664 10.992 1 95.88 97 MET A C 1
ATOM 761 O O . MET A 1 97 ? -5.137 14.375 10.445 1 95.88 97 MET A O 1
ATOM 765 N N . ALA A 1 98 ? -3.416 13.852 11.781 1 94.56 98 ALA A N 1
ATOM 766 C CA . ALA A 1 98 ? -3.982 12.539 12.086 1 94.56 98 ALA A CA 1
ATOM 767 C C . ALA A 1 98 ? -5.305 12.672 12.836 1 94.56 98 ALA A C 1
ATOM 769 O O . ALA A 1 98 ? -6.266 11.953 12.547 1 94.56 98 ALA A O 1
ATOM 770 N N . GLY A 1 99 ? -5.324 13.578 13.758 1 94.69 99 GLY A N 1
ATOM 771 C CA . GLY A 1 99 ? -6.547 13.836 14.5 1 94.69 99 GLY A CA 1
ATOM 772 C C . GLY A 1 99 ? -7.676 14.352 13.617 1 94.69 99 GLY A C 1
ATOM 773 O O . GLY A 1 99 ? -8.82 13.906 13.75 1 94.69 99 GLY A O 1
ATOM 774 N N . ILE A 1 100 ? -7.344 15.266 12.758 1 96.75 100 ILE A N 1
ATOM 775 C CA . ILE A 1 100 ? -8.328 15.828 11.836 1 96.75 100 ILE A CA 1
ATOM 776 C C . ILE A 1 100 ? -8.875 14.727 10.938 1 96.75 100 ILE A C 1
ATOM 778 O O . ILE A 1 100 ? -10.086 14.641 10.719 1 96.75 100 ILE A O 1
ATOM 782 N N . MET A 1 101 ? -7.984 13.891 10.445 1 94.94 101 MET A N 1
ATOM 783 C CA . MET A 1 101 ? -8.391 12.758 9.617 1 94.94 101 MET A CA 1
ATOM 784 C C . MET A 1 101 ? -9.406 11.891 10.352 1 94.94 101 MET A C 1
ATOM 786 O O . MET A 1 101 ? -10.484 11.609 9.836 1 94.94 101 MET A O 1
ATOM 790 N N . THR A 1 102 ? -9.086 11.5 11.5 1 92.56 102 THR A N 1
ATOM 791 C CA . THR A 1 102 ? -9.938 10.617 12.289 1 92.56 102 THR A CA 1
ATOM 792 C C . THR A 1 102 ? -11.266 11.297 12.625 1 92.56 102 THR A C 1
ATOM 794 O O . THR A 1 102 ? -12.328 10.68 12.508 1 92.56 102 THR A O 1
ATOM 797 N N . THR A 1 103 ? -11.211 12.516 12.992 1 94.62 103 THR A N 1
ATOM 798 C CA . THR A 1 103 ? -12.422 13.258 13.328 1 94.62 103 THR A CA 1
ATOM 799 C C . THR A 1 103 ? -13.32 13.398 12.102 1 94.62 103 THR A C 1
ATOM 801 O O . THR A 1 103 ? -14.547 13.312 12.211 1 94.62 103 THR A O 1
ATOM 804 N N . PHE A 1 104 ? -12.711 13.641 11 1 95 104 PHE A N 1
ATOM 805 C CA . PHE A 1 104 ? -13.453 13.734 9.75 1 95 104 PHE A CA 1
ATOM 806 C C . PHE A 1 104 ? -14.195 12.438 9.461 1 95 104 PHE A C 1
ATOM 808 O O . PHE A 1 104 ? -15.383 12.453 9.133 1 95 104 PHE A O 1
ATOM 815 N N . ILE A 1 105 ? -13.539 11.336 9.625 1 91.81 105 ILE A N 1
ATOM 816 C CA . ILE A 1 105 ? -14.156 10.031 9.406 1 91.81 105 ILE A CA 1
ATOM 817 C C . ILE A 1 105 ? -15.312 9.844 10.383 1 91.81 105 ILE A C 1
ATOM 819 O O . ILE A 1 105 ? -16.391 9.391 10 1 91.81 105 ILE A O 1
ATOM 823 N N . ILE A 1 106 ? -15.133 10.234 11.609 1 90.75 106 ILE A N 1
ATOM 824 C CA . ILE A 1 106 ? -16.172 10.109 12.625 1 90.75 106 ILE A CA 1
ATOM 825 C C . ILE A 1 106 ? -17.391 10.945 12.227 1 90.75 106 ILE A C 1
ATOM 827 O O . ILE A 1 106 ? -18.531 10.523 12.422 1 90.75 106 ILE A O 1
ATOM 831 N N . SER A 1 107 ? -17.141 12.086 11.68 1 92.62 107 SER A N 1
ATOM 832 C CA . SER A 1 107 ? -18.25 12.945 11.281 1 92.62 107 SER A CA 1
ATOM 833 C C . SER A 1 107 ? -19.109 12.273 10.211 1 92.62 107 SER A C 1
ATOM 835 O O . SER A 1 107 ? -20.328 12.383 10.234 1 92.62 107 SER A O 1
ATOM 837 N N . ILE A 1 108 ? -18.5 11.617 9.305 1 89.69 108 ILE A N 1
ATOM 838 C CA . ILE A 1 108 ? -19.219 10.914 8.25 1 89.69 108 ILE A CA 1
ATOM 839 C C . ILE A 1 108 ? -20 9.75 8.844 1 89.69 108 ILE A C 1
ATOM 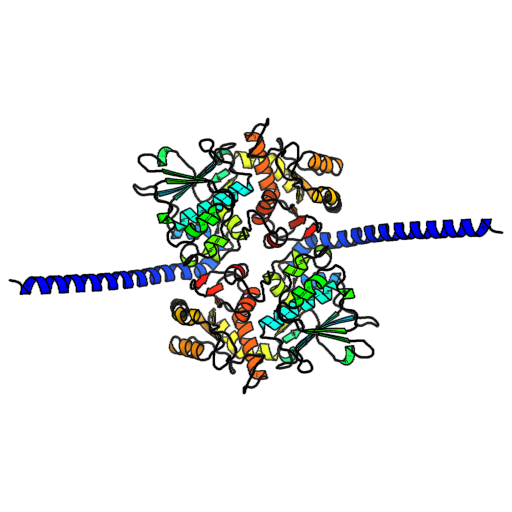841 O O . ILE A 1 108 ? -21.188 9.57 8.547 1 89.69 108 ILE A O 1
ATOM 845 N N . LEU A 1 109 ? -19.391 9.055 9.727 1 87.44 109 LEU A N 1
ATOM 846 C CA . LEU A 1 109 ? -20 7.871 10.32 1 87.44 109 LEU A CA 1
ATOM 847 C C . LEU A 1 109 ? -21.188 8.25 11.195 1 87.44 109 LEU A C 1
ATOM 849 O O . LEU A 1 109 ? -22.141 7.48 11.328 1 87.44 109 LEU A O 1
ATOM 853 N N . THR A 1 110 ? -21.125 9.367 11.75 1 88.06 110 THR A N 1
ATOM 854 C CA . THR A 1 110 ? -22.188 9.805 12.648 1 88.06 110 THR A CA 1
ATOM 855 C C . THR A 1 110 ? -23.172 10.703 11.914 1 88.06 110 THR A C 1
ATOM 857 O O . THR A 1 110 ? -24.156 11.18 12.508 1 88.06 110 THR A O 1
ATOM 860 N N . LYS A 1 111 ? -22.875 11.023 10.648 1 86.5 111 LYS A N 1
ATOM 861 C CA . LYS A 1 111 ? -23.703 11.891 9.812 1 86.5 111 LYS A CA 1
ATOM 862 C C . LYS A 1 111 ? -23.844 13.281 10.43 1 86.5 111 LYS A C 1
ATOM 864 O O . LYS A 1 111 ? -24.953 13.805 10.539 1 86.5 111 LYS A O 1
ATOM 869 N N . ARG A 1 112 ? -22.766 13.789 10.859 1 90.5 112 ARG A N 1
ATOM 870 C CA . ARG A 1 112 ? -22.719 15.117 11.453 1 90.5 112 ARG A CA 1
ATOM 871 C C . ARG A 1 112 ? -21.812 16.047 10.656 1 90.5 112 ARG A C 1
ATOM 873 O O . ARG A 1 112 ? -20.906 15.578 9.945 1 90.5 112 ARG A O 1
ATOM 880 N N . HIS A 1 113 ? -22.047 17.328 10.781 1 91.62 113 HIS A N 1
ATOM 881 C CA . HIS A 1 113 ? -21.219 18.297 10.078 1 91.62 113 HIS A CA 1
ATOM 882 C C . HIS A 1 113 ? -19.828 18.422 10.719 1 91.62 113 HIS A C 1
ATOM 884 O O . HIS A 1 113 ? -19.719 18.531 11.945 1 91.62 113 HIS A O 1
ATOM 890 N N . PHE A 1 114 ? -18.891 18.438 9.875 1 94.69 114 PHE A N 1
ATOM 891 C CA . PHE A 1 114 ? -17.516 18.453 10.328 1 94.69 114 PHE A CA 1
ATOM 892 C C . PHE A 1 114 ? -16.984 19.891 10.391 1 94.69 114 PHE A C 1
ATOM 894 O O . PHE A 1 114 ? -17.172 20.672 9.461 1 94.69 114 PHE A O 1
ATOM 901 N N . LEU A 1 115 ? -16.312 20.234 11.492 1 96.88 115 LEU A N 1
ATOM 902 C CA . LEU A 1 115 ? -15.664 21.531 11.664 1 96.88 115 LEU A CA 1
ATOM 903 C C . LEU A 1 115 ? -14.297 21.375 12.312 1 96.88 115 LEU A C 1
ATOM 905 O O . LEU A 1 115 ? -13.992 20.328 12.898 1 96.88 115 LEU A O 1
ATOM 909 N N . ILE A 1 116 ? -13.469 22.375 12.148 1 97.88 116 ILE A N 1
ATOM 910 C CA . ILE A 1 116 ? -12.156 22.422 12.781 1 97.88 116 ILE A CA 1
ATOM 911 C C . ILE A 1 116 ? -12.031 23.703 13.625 1 97.88 116 ILE A C 1
ATOM 913 O O . ILE A 1 116 ? -12.078 24.812 13.086 1 97.88 116 ILE A O 1
ATOM 917 N N . ASN A 1 117 ? -11.961 23.516 14.891 1 97.69 117 ASN A N 1
ATOM 918 C CA . ASN A 1 117 ? -11.625 24.594 15.82 1 97.69 117 ASN A CA 1
ATOM 919 C C . ASN A 1 117 ? -10.148 24.547 16.219 1 97.69 117 ASN A C 1
ATOM 921 O O . ASN A 1 117 ? -9.781 23.828 17.156 1 97.69 117 ASN A O 1
ATOM 925 N N . PHE A 1 118 ? -9.305 25.281 15.547 1 96.62 118 PHE A N 1
ATOM 926 C CA . PHE A 1 118 ? -7.852 25.25 15.672 1 96.62 118 PHE A CA 1
ATOM 927 C C . PHE A 1 118 ? -7.289 26.672 15.797 1 96.62 118 PHE A C 1
ATOM 929 O O . PHE A 1 118 ? -7.133 27.375 14.797 1 96.62 118 PHE A O 1
ATOM 936 N N . ASP A 1 119 ? -6.934 27.062 17.109 1 93.94 119 ASP A N 1
ATOM 937 C CA . ASP A 1 119 ? -6.414 28.406 17.297 1 93.94 119 ASP A CA 1
ATOM 938 C C . ASP A 1 119 ? -5.113 28.391 18.094 1 93.94 119 ASP A C 1
ATOM 940 O O . ASP A 1 119 ? -4.672 29.422 18.594 1 93.94 119 ASP A O 1
ATOM 944 N N . THR A 1 120 ? -4.59 27.203 18.344 1 90.44 120 THR A N 1
ATOM 945 C CA . THR A 1 120 ? -3.309 27.062 19.031 1 90.44 120 THR A CA 1
ATOM 946 C C . THR A 1 120 ? -2.266 26.438 18.109 1 90.44 120 THR A C 1
ATOM 948 O O . THR A 1 120 ? -2.48 25.359 17.562 1 90.44 120 THR A O 1
ATOM 951 N N . PRO A 1 121 ? -1.103 27.016 17.953 1 89.44 121 PRO A N 1
ATOM 952 C CA . PRO A 1 121 ? -0.655 28.266 18.562 1 89.44 121 PRO A CA 1
ATOM 953 C C . PRO A 1 121 ? -1.234 29.5 17.875 1 89.44 121 PRO A C 1
ATOM 955 O O . PRO A 1 121 ? -1.149 30.609 18.422 1 89.44 121 PRO A O 1
ATOM 958 N N . CYS A 1 122 ? -1.757 29.375 16.703 1 90.81 122 CYS A N 1
ATOM 959 C CA . CYS A 1 122 ? -2.408 30.438 15.961 1 90.81 122 CYS A CA 1
ATOM 960 C C . CYS A 1 122 ? -3.646 29.922 15.234 1 90.81 122 CYS A C 1
ATOM 962 O O . CYS A 1 122 ? -3.904 28.719 15.219 1 90.81 122 CYS A O 1
ATOM 964 N N . LEU A 1 123 ? -4.34 30.859 14.719 1 93.88 123 LEU A N 1
ATOM 965 C CA . LEU A 1 123 ? -5.535 30.484 13.961 1 93.88 123 LEU A CA 1
ATOM 966 C C . LEU A 1 123 ? -5.156 29.766 12.672 1 93.88 123 LEU A C 1
ATOM 968 O O . LEU A 1 123 ? -4.445 30.328 11.836 1 93.88 123 LEU A O 1
ATOM 972 N N . LEU A 1 124 ? -5.668 28.516 12.516 1 95.94 124 LEU A N 1
ATOM 973 C CA . LEU A 1 124 ? -5.355 27.703 11.344 1 95.94 124 LEU A CA 1
ATOM 974 C C . LEU A 1 124 ? -5.742 28.422 10.062 1 95.94 124 LEU A C 1
ATOM 976 O O . LEU A 1 124 ? -4.988 28.406 9.078 1 95.94 124 LEU A O 1
ATOM 980 N N . GLN A 1 125 ? -6.848 29.125 10.086 1 94.19 125 GLN A N 1
ATOM 981 C CA . GLN A 1 125 ? -7.449 29.719 8.898 1 94.19 125 GLN A CA 1
ATOM 982 C C . GLN A 1 125 ? -6.586 30.859 8.359 1 94.19 125 GLN A C 1
ATOM 984 O O . GLN A 1 125 ? -6.785 31.312 7.234 1 94.19 125 GLN A O 1
ATOM 989 N N . ASP A 1 126 ? -5.695 31.328 9.18 1 95.12 126 ASP A N 1
ATOM 990 C CA . ASP A 1 126 ? -4.789 32.375 8.719 1 95.12 126 ASP A CA 1
ATOM 991 C C . ASP A 1 126 ? -3.799 31.828 7.691 1 95.12 126 ASP A C 1
ATOM 993 O O . ASP A 1 126 ? -3.273 32.594 6.871 1 95.12 126 ASP A O 1
ATOM 997 N N . TYR A 1 127 ? -3.625 30.516 7.699 1 96.44 127 TYR A N 1
ATOM 998 C CA . TYR A 1 127 ? -2.523 29.969 6.91 1 96.44 127 TYR A CA 1
ATOM 999 C C . TYR A 1 127 ? -3.016 28.891 5.957 1 96.44 127 TYR A C 1
ATOM 1001 O O . TYR A 1 127 ? -2.324 28.531 4.996 1 96.44 127 TYR A O 1
ATOM 1009 N N . VAL A 1 128 ? -4.102 28.328 6.324 1 96.81 128 VAL A N 1
ATOM 1010 C CA . VAL A 1 128 ? -4.762 27.312 5.496 1 96.81 128 VAL A CA 1
ATOM 1011 C C . VAL A 1 128 ? -6.258 27.625 5.406 1 96.81 128 VAL A C 1
ATOM 1013 O O . VAL A 1 128 ? -6.875 28.016 6.398 1 96.81 128 VAL A O 1
ATOM 1016 N N . THR A 1 129 ? -6.82 27.484 4.18 1 96 129 THR A N 1
ATOM 1017 C CA . THR A 1 129 ? -8.234 27.781 3.99 1 96 129 THR A CA 1
ATOM 1018 C C . THR A 1 129 ? -8.977 26.562 3.432 1 96 129 THR A C 1
ATOM 1020 O O . THR A 1 129 ? -8.344 25.625 2.936 1 96 129 THR A O 1
ATOM 1023 N N . PRO A 1 130 ? -10.312 26.562 3.559 1 95.19 130 PRO A N 1
ATOM 1024 C CA . PRO A 1 130 ? -11.086 25.469 2.971 1 95.19 130 PRO A CA 1
ATOM 1025 C C . PRO A 1 130 ? -10.852 25.328 1.469 1 95.19 130 PRO A C 1
ATOM 1027 O O . PRO A 1 130 ? -10.742 26.328 0.758 1 95.19 130 PRO A O 1
ATOM 1030 N N . ALA A 1 131 ? -10.711 24.125 1.041 1 93.44 131 ALA A N 1
ATOM 1031 C CA . ALA A 1 131 ? -10.625 23.844 -0.389 1 93.44 131 ALA A CA 1
ATOM 1032 C C . ALA A 1 131 ? -12 23.516 -0.973 1 93.44 131 ALA A C 1
ATOM 1034 O O . ALA A 1 131 ? -12.688 24.406 -1.481 1 93.44 131 ALA A O 1
ATOM 1035 N N . HIS A 1 132 ? -12.523 22.281 -0.814 1 88.62 132 HIS A N 1
ATOM 1036 C CA . HIS A 1 132 ? -13.789 21.859 -1.391 1 88.62 132 HIS A CA 1
ATOM 1037 C C . HIS A 1 132 ? -14.844 21.641 -0.307 1 88.62 132 HIS A C 1
ATOM 1039 O O . HIS A 1 132 ? -16.016 21.375 -0.611 1 88.62 132 HIS A O 1
ATOM 1045 N N . PHE A 1 133 ? -14.398 21.766 0.893 1 90.25 133 PHE A N 1
ATOM 1046 C CA . PHE A 1 133 ? -15.273 21.562 2.043 1 90.25 133 PHE A CA 1
ATOM 1047 C C . PHE A 1 133 ? -15.086 22.672 3.072 1 90.25 133 PHE A C 1
ATOM 1049 O O . PHE A 1 133 ? -13.961 22.938 3.512 1 90.25 133 PHE A O 1
ATOM 1056 N N . ASP A 1 134 ? -16.156 23.328 3.459 1 91.75 134 ASP A N 1
ATOM 1057 C CA . ASP A 1 134 ? -16.078 24.391 4.457 1 91.75 134 ASP A CA 1
ATOM 1058 C C . ASP A 1 134 ? -16.047 23.812 5.871 1 91.75 134 ASP A C 1
ATOM 1060 O O . ASP A 1 134 ? -17.078 23.344 6.375 1 91.75 134 ASP A O 1
ATOM 1064 N N . TRP A 1 135 ? -14.93 23.875 6.547 1 95.12 135 TRP A N 1
ATOM 1065 C CA . TRP A 1 135 ? -14.758 23.281 7.871 1 95.12 135 TRP A CA 1
ATOM 1066 C C . TRP A 1 135 ? -14.594 24.359 8.93 1 95.12 135 TRP A C 1
ATOM 1068 O O . TRP A 1 135 ? -14.203 24.078 10.07 1 95.12 135 TRP A O 1
ATOM 1078 N N . GLN A 1 136 ? -14.844 25.594 8.641 1 94.69 136 GLN A N 1
ATOM 1079 C CA . GLN A 1 136 ? -14.586 26.703 9.555 1 94.69 136 GLN A CA 1
ATOM 1080 C C . GLN A 1 136 ? -15.555 26.688 10.734 1 94.69 136 GLN A C 1
ATOM 1082 O O . GLN A 1 136 ? -16.766 26.5 10.547 1 94.69 136 GLN A O 1
ATOM 1087 N N . TYR A 1 137 ? -14.984 26.938 11.828 1 94.56 137 TYR A N 1
ATOM 1088 C CA . TYR A 1 137 ? -15.734 26.922 13.078 1 94.56 137 TYR A CA 1
ATOM 1089 C C . TYR A 1 137 ? -16.078 28.328 13.531 1 94.56 137 TYR A C 1
ATOM 1091 O O . TYR A 1 137 ? -15.258 29.234 13.43 1 94.56 137 TYR A O 1
ATOM 1099 N N . ASN A 1 138 ? -17.312 28.469 13.922 1 93.25 138 ASN A N 1
ATOM 1100 C CA . ASN A 1 138 ? -17.828 29.656 14.594 1 93.25 138 ASN A CA 1
ATOM 1101 C C . ASN A 1 138 ? -18.625 29.297 15.844 1 93.25 138 ASN A C 1
ATOM 1103 O O . ASN A 1 138 ? -19.469 28.391 15.805 1 93.25 138 ASN A O 1
ATOM 1107 N N . SER A 1 139 ? -18.359 30.031 16.922 1 92.5 139 SER A N 1
ATOM 1108 C CA . SER A 1 139 ? -18.969 29.688 18.203 1 92.5 139 SER A CA 1
ATOM 1109 C C . SER A 1 139 ? -20.5 29.828 18.141 1 92.5 139 SER A C 1
ATOM 1111 O O . SER A 1 139 ? -21.203 29.328 19.016 1 92.5 139 SER A O 1
ATOM 1113 N N . SER A 1 140 ? -21.016 30.438 17.172 1 91.75 140 SER A N 1
ATOM 1114 C CA . SER A 1 140 ? -22.453 30.609 17.031 1 91.75 140 SER A CA 1
ATOM 1115 C C . SER A 1 140 ? -23.156 29.266 16.859 1 91.75 140 SER A C 1
ATOM 1117 O O . SER A 1 140 ? -24.375 29.172 17.078 1 91.75 140 SER A O 1
ATOM 1119 N N . ILE A 1 141 ? -22.469 28.25 16.5 1 91.25 141 ILE A N 1
ATOM 1120 C CA . ILE A 1 141 ? -23.094 26.938 16.297 1 91.25 141 ILE A CA 1
ATOM 1121 C C . ILE A 1 141 ? -23.562 26.375 17.641 1 91.25 141 ILE A C 1
ATOM 1123 O O . ILE A 1 141 ? -24.359 25.438 17.688 1 91.25 141 ILE A O 1
ATOM 1127 N N . LEU A 1 142 ? -22.969 26.906 18.703 1 92.38 142 LEU A N 1
ATOM 1128 C CA . LEU A 1 142 ? -23.266 26.391 20.047 1 92.38 142 LEU A CA 1
ATOM 1129 C C . LEU A 1 142 ? -24.578 26.984 20.562 1 92.38 142 LEU A C 1
ATOM 1131 O O . LEU A 1 142 ? -25.125 26.484 21.562 1 92.38 142 LEU A O 1
ATOM 1135 N N . LEU A 1 143 ? -25.047 28 19.922 1 91.56 143 LEU A N 1
ATOM 1136 C CA . LEU A 1 143 ? -26.266 28.656 20.406 1 91.56 143 LEU A CA 1
ATOM 1137 C C . LEU A 1 143 ? -27.422 27.672 20.484 1 91.56 143 LEU A C 1
ATOM 1139 O O . LEU A 1 143 ? -27.766 27.047 19.484 1 91.56 143 LEU A O 1
ATOM 1143 N N . ASN A 1 144 ? -28.047 27.438 21.594 1 92.19 144 ASN A N 1
ATOM 1144 C CA . ASN A 1 144 ? -29.203 26.578 21.906 1 92.19 144 ASN A CA 1
ATOM 1145 C C . ASN A 1 144 ? -28.906 25.109 21.625 1 92.19 144 ASN A C 1
ATOM 1147 O O . ASN A 1 144 ? -29.781 24.375 21.172 1 92.19 144 ASN A O 1
ATOM 1151 N N . ARG A 1 145 ? -27.641 24.688 21.688 1 93.5 145 ARG A N 1
ATOM 1152 C CA . ARG A 1 145 ? -27.234 23.297 21.453 1 93.5 145 ARG A CA 1
ATOM 1153 C C . ARG A 1 145 ? -26.406 22.781 22.625 1 93.5 145 ARG A C 1
ATOM 1155 O O . ARG A 1 145 ? -25.641 23.531 23.234 1 93.5 145 ARG A O 1
ATOM 1162 N N . THR A 1 146 ? -26.578 21.531 22.922 1 95.12 146 THR A N 1
ATOM 1163 C CA . THR A 1 146 ? -25.719 20.891 23.906 1 95.12 146 THR A CA 1
ATOM 1164 C C . THR A 1 146 ? -24.344 20.578 23.312 1 95.12 146 THR A C 1
ATOM 1166 O O . THR A 1 146 ? -24.219 20.406 22.109 1 95.12 146 THR A O 1
ATOM 1169 N N . SER A 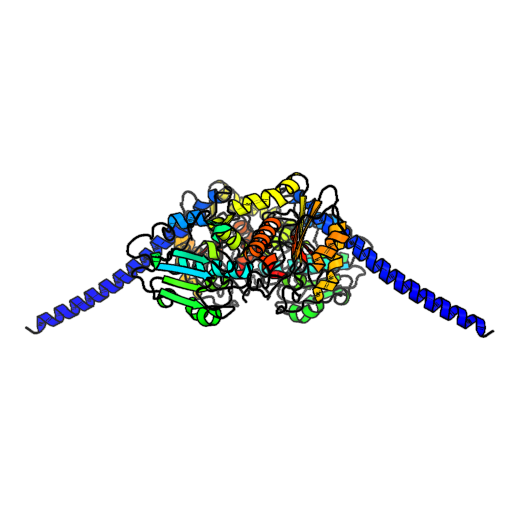1 147 ? -23.312 20.625 24.141 1 95 147 SER A N 1
ATOM 1170 C CA . SER A 1 147 ? -21.969 20.359 23.641 1 95 147 SER A CA 1
ATOM 1171 C C . SER A 1 147 ? -21.172 19.5 24.625 1 95 147 SER A C 1
ATOM 1173 O O . SER A 1 147 ? -21.469 19.469 25.812 1 95 147 SER A O 1
ATOM 1175 N N . SER A 1 148 ? -20.25 18.734 24.109 1 94.06 148 SER A N 1
ATOM 1176 C CA . SER A 1 148 ? -19.312 17.922 24.891 1 94.06 148 SER A CA 1
ATOM 1177 C C . SER A 1 148 ? -17.906 18 24.297 1 94.06 148 SER A C 1
ATOM 1179 O O . SER A 1 148 ? -17.734 18.375 23.141 1 94.06 148 SER A O 1
ATOM 1181 N N . PHE A 1 149 ? -16.922 17.75 25.188 1 93.94 149 PHE A N 1
ATOM 1182 C CA . PHE A 1 149 ? -15.516 17.703 24.797 1 93.94 149 PHE A CA 1
ATOM 1183 C C . PHE A 1 149 ? -14.867 16.406 25.219 1 93.94 149 PHE A C 1
ATOM 1185 O O . PHE A 1 149 ? -15.016 15.969 26.359 1 93.94 149 PHE A O 1
ATOM 1192 N N . GLN A 1 150 ? -14.195 15.797 24.25 1 89.38 150 GLN A N 1
ATOM 1193 C CA . GLN A 1 150 ? -13.453 14.578 24.547 1 89.38 150 GLN A CA 1
ATOM 1194 C C . GLN A 1 150 ? -11.992 14.719 24.141 1 89.38 150 GLN A C 1
ATOM 1196 O O . GLN A 1 150 ? -11.68 15.031 22.984 1 89.38 150 GLN A O 1
ATOM 1201 N N . TYR A 1 151 ? -11.102 14.531 25.109 1 91.19 151 TYR A N 1
ATOM 1202 C CA . TYR A 1 151 ? -9.664 14.477 24.875 1 91.19 151 TYR A CA 1
ATOM 1203 C C . TYR A 1 151 ? -9.188 13.031 24.719 1 91.19 151 TYR A C 1
ATOM 1205 O O . TYR A 1 151 ? -9.156 12.266 25.688 1 91.19 151 TYR A O 1
ATOM 1213 N N . LEU A 1 152 ? -8.836 12.688 23.453 1 85.88 152 LEU A N 1
ATOM 1214 C CA . LEU A 1 152 ? -8.516 11.305 23.109 1 85.88 152 LEU A CA 1
ATOM 1215 C C . LEU A 1 152 ? -7.113 11.203 22.516 1 85.88 152 LEU A C 1
ATOM 1217 O O . LEU A 1 152 ? -6.957 10.82 21.359 1 85.88 152 LEU A O 1
ATOM 1221 N N . PRO A 1 153 ? -6.07 11.461 23.406 1 82.06 153 PRO A N 1
ATOM 1222 C CA . PRO A 1 153 ? -4.699 11.367 22.891 1 82.06 153 PRO A CA 1
ATOM 1223 C C . PRO A 1 153 ? -4.211 9.93 22.766 1 82.06 153 PRO A C 1
ATOM 1225 O O . PRO A 1 153 ? -4.68 9.047 23.5 1 82.06 153 PRO A O 1
ATOM 1228 N N . ASP A 1 154 ? -3.301 9.727 21.891 1 73.19 154 ASP A N 1
ATOM 1229 C CA . ASP A 1 154 ? -2.578 8.469 21.734 1 73.19 154 ASP A CA 1
ATOM 1230 C C . ASP A 1 154 ? -3.545 7.293 21.609 1 73.19 154 ASP A C 1
ATOM 1232 O O . ASP A 1 154 ? -4.484 7.336 20.812 1 73.19 154 ASP A O 1
ATOM 1236 N N . ASN A 1 155 ? -3.311 6.301 22.312 1 62.22 155 ASN A N 1
ATOM 1237 C CA . ASN A 1 155 ? -4.109 5.098 22.109 1 62.22 155 ASN A CA 1
ATOM 1238 C C . ASN A 1 155 ? -5.363 5.105 22.984 1 62.22 155 ASN A C 1
ATOM 1240 O O . ASN A 1 155 ? -5.988 4.062 23.188 1 62.22 155 ASN A O 1
ATOM 1244 N N . SER A 1 156 ? -5.621 6.219 23.422 1 59.12 156 SER A N 1
ATOM 1245 C CA . SER A 1 156 ? -6.789 6.301 24.297 1 59.12 156 SER A CA 1
ATOM 1246 C C . SER A 1 156 ? -8.062 5.91 23.547 1 59.12 156 SER A C 1
ATOM 1248 O O . SER A 1 156 ? -9.016 5.426 24.156 1 59.12 156 SER A O 1
ATOM 1250 N N . LEU A 1 157 ? -8.062 6.172 22.312 1 57.66 157 LEU A N 1
ATOM 1251 C CA . LEU A 1 157 ? -9.258 5.785 21.578 1 57.66 157 LEU A CA 1
ATOM 1252 C C . LEU A 1 157 ? -9.375 4.27 21.484 1 57.66 157 LEU A C 1
ATOM 1254 O O . LEU A 1 157 ? -10.477 3.729 21.406 1 57.66 157 LEU A O 1
ATOM 1258 N N . ARG A 1 158 ? -8.188 3.66 21.469 1 55.72 158 ARG A N 1
ATOM 1259 C CA . ARG A 1 158 ? -8.289 2.209 21.359 1 55.72 158 ARG A CA 1
ATOM 1260 C C . ARG A 1 158 ? -9.141 1.629 22.484 1 55.72 158 ARG A C 1
ATOM 1262 O O . ARG A 1 158 ? -9.953 0.731 22.25 1 55.72 158 ARG A O 1
ATOM 1269 N N . ASN A 1 159 ? -8.891 2.188 23.625 1 56.78 159 ASN A N 1
ATOM 1270 C CA . ASN A 1 159 ? -9.719 1.704 24.719 1 56.78 159 ASN A CA 1
ATOM 1271 C C . ASN A 1 159 ? -11.188 2.084 24.531 1 56.78 159 ASN A C 1
ATOM 1273 O O . ASN A 1 159 ? -12.078 1.263 24.75 1 56.78 159 ASN A O 1
ATOM 1277 N N . LYS A 1 160 ? -11.297 3.223 24 1 59.47 160 LYS A N 1
ATOM 1278 C CA . LYS A 1 160 ? -12.656 3.693 23.734 1 59.47 160 LYS A CA 1
ATOM 1279 C C . LYS A 1 160 ? -13.094 3.307 22.328 1 59.47 160 LYS A C 1
ATOM 1281 O O . LYS A 1 160 ? -14.289 3.303 22.016 1 59.47 160 LYS A O 1
ATOM 1286 N N . ALA A 1 161 ? -12.062 2.973 21.625 1 56.12 161 ALA A N 1
ATOM 1287 C CA . ALA A 1 161 ? -12.242 2.582 20.234 1 56.12 161 ALA A CA 1
ATOM 1288 C C . ALA A 1 161 ? -13.078 1.311 20.125 1 56.12 161 ALA A C 1
ATOM 1290 O O . ALA A 1 161 ? -13.875 1.159 19.188 1 56.12 161 ALA A O 1
ATOM 1291 N N . ASN A 1 162 ? -12.789 0.446 21.031 1 57.31 162 ASN A N 1
ATOM 1292 C CA . ASN A 1 162 ? -13.68 -0.714 21.031 1 57.31 162 ASN A CA 1
ATOM 1293 C C . ASN A 1 162 ? -15.148 -0.3 21.047 1 57.31 162 ASN A C 1
ATOM 1295 O O . ASN A 1 162 ? -15.984 -0.933 20.406 1 57.31 162 ASN A O 1
ATOM 1299 N N . ASP A 1 163 ? -15.242 0.794 21.688 1 58.47 163 ASP A N 1
ATOM 1300 C CA . ASP A 1 163 ? -16.609 1.312 21.734 1 58.47 163 ASP A CA 1
ATOM 1301 C C . ASP A 1 163 ? -17 1.925 20.391 1 58.47 163 ASP A C 1
ATOM 1303 O O . ASP A 1 163 ? -18.172 1.84 19.984 1 58.47 163 ASP A O 1
ATOM 1307 N N . MET A 1 164 ? -16.016 2.428 19.75 1 59.91 164 MET A N 1
ATOM 1308 C CA . MET A 1 164 ? -16.297 3.16 18.516 1 59.91 164 MET A CA 1
ATOM 1309 C C . MET A 1 164 ? -16.406 2.205 17.328 1 59.91 164 MET A C 1
ATOM 1311 O O . MET A 1 164 ? -16.812 2.607 16.234 1 59.91 164 MET A O 1
ATOM 1315 N N . ARG A 1 165 ? -15.867 1.037 17.641 1 57.84 165 ARG A N 1
ATOM 1316 C CA . ARG A 1 165 ? -15.992 0.044 16.578 1 57.84 165 ARG A CA 1
ATOM 1317 C C . ARG A 1 165 ? -17.438 -0.431 16.438 1 57.84 165 ARG A C 1
ATOM 1319 O O . ARG A 1 165 ? -17.812 -0.997 15.414 1 57.84 165 ARG A O 1
ATOM 1326 N N . GLY A 1 166 ? -18.031 -0.139 17.594 1 58.53 166 GLY A N 1
ATOM 1327 C CA . GLY A 1 166 ? -19.406 -0.613 17.547 1 58.53 166 GLY A CA 1
ATOM 1328 C C . GLY A 1 166 ? -20.281 0.184 16.609 1 58.53 166 GLY A C 1
ATOM 1329 O O . GLY A 1 166 ? -19.906 1.276 16.172 1 58.53 166 GLY A O 1
ATOM 1330 N N . ASP A 1 167 ? -21.234 -0.463 16.078 1 60.28 167 ASP A N 1
ATOM 1331 C CA . ASP A 1 167 ? -22.156 0.063 15.078 1 60.28 167 ASP A CA 1
ATOM 1332 C C . ASP A 1 167 ? -22.875 1.311 15.594 1 60.28 167 ASP A C 1
ATOM 1334 O O . ASP A 1 167 ? -23.406 2.096 14.805 1 60.28 167 ASP A O 1
ATOM 1338 N N . ASP A 1 168 ? -22.594 1.622 16.828 1 70 168 ASP A N 1
ATOM 1339 C CA . ASP A 1 168 ? -23.453 2.723 17.25 1 70 168 ASP A CA 1
ATOM 1340 C C . ASP A 1 168 ? -22.625 3.9 17.75 1 70 168 ASP A C 1
ATOM 1342 O O . ASP A 1 168 ? -22.688 4.25 18.938 1 70 168 ASP A O 1
ATOM 1346 N N . LEU A 1 169 ? -21.828 4.605 16.969 1 77.94 169 LEU A N 1
ATOM 1347 C CA . LEU A 1 169 ? -21.047 5.797 17.297 1 77.94 169 LEU A CA 1
ATOM 1348 C C . LEU A 1 169 ? -21.953 6.922 17.781 1 77.94 169 LEU A C 1
ATOM 1350 O O . LEU A 1 169 ? -21.531 7.762 18.578 1 77.94 169 LEU A O 1
ATOM 1354 N N . ASN A 1 170 ? -23.109 6.867 17.406 1 79.19 170 ASN A N 1
ATOM 1355 C CA . ASN A 1 170 ? -24.031 7.941 17.781 1 79.19 170 ASN A CA 1
ATOM 1356 C C . ASN A 1 170 ? -24.406 7.863 19.25 1 79.19 170 ASN A C 1
ATOM 1358 O O . ASN A 1 170 ? -24.719 8.883 19.875 1 79.19 170 ASN A O 1
ATOM 1362 N N . SER A 1 171 ? -24.344 6.637 19.719 1 79.44 171 SER A N 1
ATOM 1363 C CA . SER A 1 171 ? -24.625 6.492 21.141 1 79.44 171 SER A CA 1
ATOM 1364 C C . SER A 1 171 ? -23.469 7.039 21.984 1 79.44 171 SER A C 1
ATOM 1366 O O . SER A 1 171 ? -23.656 7.418 23.141 1 79.44 171 SER A O 1
ATOM 1368 N N . TYR A 1 172 ? -22.406 7.09 21.328 1 81 172 TYR A N 1
ATOM 1369 C CA . TYR A 1 172 ? -21.234 7.602 22.031 1 81 172 TYR A CA 1
ATOM 1370 C C . TYR A 1 172 ? -21.203 9.125 22.016 1 81 172 TYR A C 1
ATOM 1372 O O . TYR A 1 172 ? -20.766 9.758 22.969 1 81 172 TYR A O 1
ATOM 1380 N N . PHE A 1 173 ? -21.672 9.648 20.953 1 86.62 173 PHE A N 1
ATOM 1381 C CA . PHE A 1 173 ? -21.75 11.094 20.812 1 86.62 173 PHE A CA 1
ATOM 1382 C C . PHE A 1 173 ? -23.188 11.57 20.953 1 86.62 173 PHE A C 1
ATOM 1384 O O . PHE A 1 173 ? -23.891 11.773 19.969 1 86.62 173 PHE A O 1
ATOM 1391 N N . LYS A 1 174 ? -23.625 11.938 22.109 1 86.44 174 LYS A N 1
ATOM 1392 C CA . LYS A 1 174 ? -25.031 12.227 22.391 1 86.44 174 LYS A CA 1
ATOM 1393 C C . LYS A 1 174 ? -25.328 13.711 22.172 1 86.44 174 LYS A C 1
ATOM 1395 O O . LYS A 1 174 ? -26.438 14.062 21.734 1 86.44 174 LYS A O 1
ATOM 1400 N N . ASP A 1 175 ? -24.391 14.539 22.406 1 93.69 175 ASP A N 1
ATOM 1401 C CA . ASP A 1 175 ? -24.609 15.984 22.344 1 93.69 175 ASP A CA 1
ATOM 1402 C C . ASP A 1 175 ? -24.703 16.469 20.906 1 93.69 175 ASP A C 1
ATOM 1404 O O . ASP A 1 175 ? -24.266 15.789 19.984 1 93.69 175 ASP A O 1
ATOM 1408 N N . ASP A 1 176 ? -25.297 17.656 20.828 1 93.94 176 ASP A N 1
ATOM 1409 C CA . ASP A 1 176 ? -25.453 18.25 19.5 1 93.94 176 ASP A CA 1
ATOM 1410 C C . ASP A 1 176 ? -24.109 18.578 18.875 1 93.94 176 ASP A C 1
ATOM 1412 O O . ASP A 1 176 ? -23.906 18.422 17.672 1 93.94 176 ASP A O 1
ATOM 1416 N N . VAL A 1 177 ? -23.234 19.109 19.703 1 96 177 VAL A N 1
ATOM 1417 C CA . VAL A 1 177 ? -21.891 19.469 19.266 1 96 177 VAL A CA 1
ATOM 1418 C C . VAL A 1 177 ? -20.859 18.688 20.062 1 96 177 VAL A C 1
ATOM 1420 O O . VAL A 1 177 ? -20.766 18.844 21.281 1 96 177 VAL A O 1
ATOM 1423 N N . ALA A 1 178 ? -20.109 17.828 19.375 1 94.81 178 ALA A N 1
ATOM 1424 C CA . ALA A 1 178 ? -19.047 17.062 20.031 1 94.81 178 ALA A CA 1
ATOM 1425 C C . ALA A 1 178 ? -17.672 17.547 19.578 1 94.81 178 ALA A C 1
ATOM 1427 O O . ALA A 1 178 ? -17.344 17.453 18.391 1 94.81 178 ALA A O 1
ATOM 1428 N N . PHE A 1 179 ? -16.906 18.078 20.531 1 96.44 179 PHE A N 1
ATOM 1429 C CA . PHE A 1 179 ? -15.516 18.484 20.297 1 96.44 179 PHE A CA 1
ATOM 1430 C C . PHE A 1 179 ? -14.562 17.328 20.578 1 96.44 179 PHE A C 1
ATOM 1432 O O . PHE A 1 179 ? -14.641 16.688 21.641 1 96.44 179 PHE A O 1
ATOM 1439 N N . LEU A 1 180 ? -13.711 17.109 19.609 1 93.88 180 LEU A N 1
ATOM 1440 C CA . LEU A 1 180 ? -12.75 16.016 19.75 1 93.88 180 LEU A CA 1
ATOM 1441 C C . LEU A 1 180 ? -11.32 16.547 19.594 1 93.88 180 LEU A C 1
ATOM 1443 O O . LEU A 1 180 ? -11.023 17.266 18.641 1 93.88 180 LEU A O 1
ATOM 1447 N N . ARG A 1 181 ? -10.469 16.219 20.547 1 94.75 181 ARG A N 1
ATOM 1448 C CA . ARG A 1 181 ? -9.023 16.406 20.438 1 94.75 181 ARG A CA 1
ATOM 1449 C C . ARG A 1 181 ? -8.305 15.07 20.359 1 94.75 181 ARG A C 1
ATOM 1451 O O . ARG A 1 181 ? -8.211 14.359 21.375 1 94.75 181 ARG A O 1
ATOM 1458 N N . MET A 1 182 ? -7.922 14.797 19.109 1 89.88 182 MET A N 1
ATOM 1459 C CA . MET A 1 182 ? -7.254 13.531 18.812 1 89.88 182 MET A CA 1
ATOM 1460 C C . MET A 1 182 ? -5.945 13.766 18.062 1 89.88 182 MET A C 1
ATOM 1462 O O . MET A 1 182 ? -5.742 14.828 17.484 1 89.88 182 MET A O 1
ATOM 1466 N N . ASN A 1 183 ? -5.023 12.727 18.141 1 90.5 183 ASN A N 1
ATOM 1467 C CA . ASN A 1 183 ? -3.746 12.898 17.469 1 90.5 183 ASN A CA 1
ATOM 1468 C C . ASN A 1 183 ? -3.287 11.602 16.812 1 90.5 183 ASN A C 1
ATOM 1470 O O . ASN A 1 183 ? -2.102 11.43 16.516 1 90.5 183 ASN A O 1
ATOM 1474 N N . ARG A 1 184 ? -4.238 10.648 16.609 1 88.69 184 ARG A N 1
ATOM 1475 C CA . ARG A 1 184 ? -3.881 9.367 16 1 88.69 184 ARG A CA 1
ATOM 1476 C C . ARG A 1 184 ? -4.758 9.07 14.789 1 88.69 184 ARG A C 1
ATOM 1478 O O . ARG A 1 184 ? -5.914 9.492 14.734 1 88.69 184 ARG A O 1
ATOM 1485 N N . ASP A 1 185 ? -4.137 8.32 13.914 1 88.94 185 ASP A N 1
ATOM 1486 C CA . ASP A 1 185 ? -4.828 7.828 12.727 1 88.94 185 ASP A CA 1
ATOM 1487 C C . ASP A 1 185 ? -5.594 6.543 13.031 1 88.94 185 ASP A C 1
ATOM 1489 O O . ASP A 1 185 ? -5 5.543 13.445 1 88.94 185 ASP A O 1
ATOM 1493 N N . TYR A 1 186 ? -6.895 6.547 12.727 1 85.81 186 TYR A N 1
ATOM 1494 C CA . TYR A 1 186 ? -7.703 5.359 13 1 85.81 186 TYR A CA 1
ATOM 1495 C C . TYR A 1 186 ? -8.32 4.816 11.719 1 85.81 186 TYR A C 1
ATOM 1497 O O . TYR A 1 186 ? -9.391 4.207 11.742 1 85.81 186 TYR A O 1
ATOM 1505 N N . ILE A 1 187 ? -7.727 5.066 10.641 1 88.81 187 ILE A N 1
ATOM 1506 C CA . ILE A 1 187 ? -8.234 4.594 9.359 1 88.81 187 ILE A CA 1
ATOM 1507 C C . ILE A 1 187 ? -8.398 3.078 9.398 1 88.81 187 ILE A C 1
ATOM 1509 O O . ILE A 1 187 ? -9.469 2.559 9.078 1 88.81 187 ILE A O 1
ATOM 1513 N N . ASN A 1 188 ? -7.359 2.352 9.805 1 82.5 188 ASN A N 1
ATOM 1514 C CA . ASN A 1 188 ? -7.414 0.894 9.82 1 82.5 188 ASN A CA 1
ATOM 1515 C C . ASN A 1 188 ? -8.461 0.376 10.797 1 82.5 188 ASN A C 1
ATOM 1517 O O . ASN A 1 188 ? -9.086 -0.656 10.562 1 82.5 188 ASN A O 1
ATOM 1521 N N . TYR A 1 189 ? -8.57 1.089 11.781 1 81.69 189 TYR A N 1
ATOM 1522 C CA . TYR A 1 189 ? -9.586 0.729 12.758 1 81.69 189 TYR A CA 1
ATOM 1523 C C . TYR A 1 189 ? -10.977 0.794 12.141 1 81.69 189 TYR A C 1
ATOM 1525 O O . TYR A 1 189 ? -11.766 -0.145 12.281 1 81.69 189 TYR A O 1
ATOM 1533 N N . PHE A 1 190 ? -11.289 1.812 11.5 1 85.44 190 PHE A N 1
ATOM 1534 C CA . PHE A 1 190 ? -12.617 2.021 10.945 1 85.44 190 PHE A CA 1
ATOM 1535 C C . PHE A 1 190 ? -12.859 1.111 9.742 1 85.44 190 PHE A C 1
ATOM 1537 O O . PHE A 1 190 ? -13.992 0.726 9.469 1 85.44 190 PHE A O 1
ATOM 1544 N N . ARG A 1 191 ? -11.797 0.716 9.109 1 83.56 191 ARG A N 1
ATOM 1545 C CA . ARG A 1 191 ? -11.914 -0.206 7.988 1 83.56 191 ARG A CA 1
ATOM 1546 C C . ARG A 1 191 ? -12.539 -1.526 8.422 1 83.56 191 ARG A C 1
ATOM 1548 O O . ARG A 1 191 ? -13.148 -2.229 7.613 1 83.56 191 ARG A O 1
ATOM 1555 N N . ASN A 1 192 ? -12.367 -1.773 9.664 1 78.94 192 ASN A N 1
ATOM 1556 C CA . ASN A 1 192 ? -12.797 -3.074 10.164 1 78.94 192 ASN A CA 1
ATOM 1557 C C . ASN A 1 192 ? -14.234 -3.025 10.68 1 78.94 192 ASN A C 1
ATOM 1559 O O . ASN A 1 192 ? -14.758 -4.035 11.148 1 78.94 192 ASN A O 1
ATOM 1563 N N . ARG A 1 193 ? -14.82 -1.946 10.531 1 79.81 193 ARG A N 1
ATOM 1564 C CA . ARG A 1 193 ? -16.219 -1.831 10.922 1 79.81 193 ARG A CA 1
ATOM 1565 C C . ARG A 1 193 ? -17.125 -2.588 9.961 1 79.81 193 ARG A C 1
ATOM 1567 O O . ARG A 1 193 ? -16.844 -2.648 8.758 1 79.81 193 ARG A O 1
ATOM 1574 N N . SER A 1 194 ? -18.219 -2.955 10.695 1 74.94 194 SER A N 1
ATOM 1575 C CA . SER A 1 194 ? -19.219 -3.607 9.867 1 74.94 194 SER A CA 1
ATOM 1576 C C . SER A 1 194 ? -19.859 -2.621 8.891 1 74.94 194 SER A C 1
ATOM 1578 O O . SER A 1 194 ? -20.094 -1.462 9.234 1 74.94 194 SER A O 1
ATOM 1580 N N . ASN A 1 195 ? -20.062 -2.842 7.68 1 78.31 195 ASN A N 1
ATOM 1581 C CA . ASN A 1 195 ? -20.781 -2.104 6.645 1 78.31 195 ASN A CA 1
ATOM 1582 C C . ASN A 1 195 ? -19.984 -0.887 6.172 1 78.31 195 ASN A C 1
ATOM 1584 O O . ASN A 1 195 ? -20.547 0.038 5.59 1 78.31 195 ASN A O 1
ATOM 1588 N N . ILE A 1 196 ? -18.734 -0.772 6.559 1 85.94 196 ILE A N 1
ATOM 1589 C CA . ILE A 1 196 ? -17.906 0.396 6.266 1 85.94 196 ILE A CA 1
ATOM 1590 C C . ILE A 1 196 ? -17.875 0.647 4.762 1 85.94 196 ILE A C 1
ATOM 1592 O O . ILE A 1 196 ? -17.891 1.798 4.316 1 85.94 196 ILE A O 1
ATOM 1596 N N . GLY A 1 197 ? -17.922 -0.382 4.047 1 80.5 197 GLY A N 1
ATOM 1597 C CA . GLY A 1 197 ? -17.875 -0.256 2.598 1 80.5 197 GLY A CA 1
ATOM 1598 C C . GLY A 1 197 ? -19.047 0.529 2.029 1 80.5 197 GLY A C 1
ATOM 1599 O O . GLY A 1 197 ? -18.906 1.212 1.013 1 80.5 197 GLY A O 1
ATOM 1600 N N . ASN A 1 198 ? -20.094 0.467 2.705 1 77.25 198 ASN A N 1
ATOM 1601 C CA . ASN A 1 198 ? -21.281 1.192 2.271 1 77.25 198 ASN A CA 1
ATOM 1602 C C . ASN A 1 198 ? -21.297 2.621 2.809 1 77.25 198 ASN A C 1
ATOM 1604 O O . ASN A 1 198 ? -21.734 3.545 2.115 1 77.25 198 ASN A O 1
ATOM 1608 N N . GLU A 1 199 ? -20.828 2.771 3.938 1 82.62 199 GLU A N 1
ATOM 1609 C CA . GLU A 1 199 ? -20.875 4.078 4.586 1 82.62 199 GLU A CA 1
ATOM 1610 C C . GLU A 1 199 ? -19.797 5.004 4.047 1 82.62 199 GLU A C 1
ATOM 1612 O O . GLU A 1 199 ? -20.047 6.184 3.789 1 82.62 199 GLU A O 1
ATOM 1617 N N . ILE A 1 200 ? -18.625 4.473 3.941 1 89.31 200 ILE A N 1
ATOM 1618 C CA . ILE A 1 200 ? -17.469 5.23 3.463 1 89.31 200 ILE A CA 1
ATOM 1619 C C . ILE A 1 200 ? -16.656 4.379 2.488 1 89.31 200 ILE A C 1
ATOM 1621 O O . ILE A 1 200 ? -15.562 3.926 2.818 1 89.31 200 ILE A O 1
ATOM 1625 N N . PRO A 1 201 ? -17.062 4.242 1.277 1 86.38 201 PRO A N 1
ATOM 1626 C CA . PRO A 1 201 ? -16.422 3.324 0.335 1 86.38 201 PRO A CA 1
ATOM 1627 C C . PRO A 1 201 ? -14.945 3.652 0.109 1 86.38 201 PRO A C 1
ATOM 1629 O O . PRO A 1 201 ? -14.133 2.748 -0.107 1 86.38 201 PRO A O 1
ATOM 1632 N N . TRP A 1 202 ? -14.617 4.945 0.19 1 89.75 202 TRP A N 1
ATOM 1633 C CA . TRP A 1 202 ? -13.242 5.328 -0.107 1 89.75 202 TRP A CA 1
ATOM 1634 C C . TRP A 1 202 ? -12.305 4.883 1.01 1 89.75 202 TRP A C 1
ATOM 1636 O O . TRP A 1 202 ? -11.086 4.84 0.822 1 89.75 202 TRP A O 1
ATOM 1646 N N . LEU A 1 203 ? -12.844 4.512 2.197 1 91.62 203 LEU A N 1
ATOM 1647 C CA . LEU A 1 203 ? -12.031 4.062 3.316 1 91.62 203 LEU A CA 1
ATOM 1648 C C . LEU A 1 203 ? -11.469 2.668 3.057 1 91.62 203 LEU A C 1
ATOM 1650 O O . LEU A 1 203 ? -10.398 2.32 3.559 1 91.62 203 LEU A O 1
ATOM 1654 N N . THR A 1 204 ? -12.148 1.82 2.291 1 91.12 204 THR A N 1
ATOM 1655 C CA . THR A 1 204 ? -11.688 0.468 1.989 1 91.12 204 THR A CA 1
ATOM 1656 C C . THR A 1 204 ? -11.047 0.409 0.607 1 91.12 204 THR A C 1
ATOM 1658 O O . THR A 1 204 ? -10.195 -0.441 0.35 1 91.12 204 THR A O 1
ATOM 1661 N N . ARG A 1 205 ? -11.359 1.327 -0.218 1 90.75 205 ARG A N 1
ATOM 1662 C CA . ARG A 1 205 ? -10.883 1.35 -1.597 1 90.75 205 ARG A CA 1
ATOM 1663 C C . ARG A 1 205 ? -9.445 1.852 -1.668 1 90.75 205 ARG A C 1
ATOM 1665 O O . ARG A 1 205 ? -8.625 1.3 -2.404 1 90.75 205 ARG A O 1
ATOM 1672 N N . TYR A 1 206 ? -9.195 2.869 -0.91 1 92.06 206 TYR A N 1
ATOM 1673 C CA . TYR A 1 206 ? -7.914 3.547 -1.07 1 92.06 206 TYR A CA 1
ATOM 1674 C C . TYR A 1 206 ? -6.957 3.172 0.055 1 92.06 206 TYR A C 1
ATOM 1676 O O . TYR A 1 206 ? -7.375 3.004 1.203 1 92.06 206 TYR A O 1
ATOM 1684 N N . HIS A 1 207 ? -5.719 3.07 -0.354 1 91.5 207 HIS A N 1
ATOM 1685 C CA . HIS A 1 207 ? -4.664 2.918 0.644 1 91.5 207 HIS A CA 1
ATOM 1686 C C . HIS A 1 207 ? -4.598 4.133 1.562 1 91.5 207 HIS A C 1
ATOM 1688 O O . HIS A 1 207 ? -4.969 5.238 1.165 1 91.5 207 HIS A O 1
ATOM 1694 N N . GLN A 1 208 ? -4.141 3.961 2.725 1 92.5 208 GLN A N 1
ATOM 1695 C CA . GLN A 1 208 ? -4.074 4.996 3.754 1 92.5 208 GLN A CA 1
ATOM 1696 C C . GLN A 1 208 ? -3.434 6.27 3.209 1 92.5 208 GLN A C 1
ATOM 1698 O O . GLN A 1 208 ? -3.949 7.367 3.422 1 92.5 208 GLN A O 1
ATOM 1703 N N . VAL A 1 209 ? -2.354 6.125 2.49 1 92.94 209 VAL A N 1
ATOM 1704 C CA . VAL A 1 209 ? -1.605 7.293 2.041 1 92.94 209 VAL A CA 1
ATOM 1705 C C . VAL A 1 209 ? -2.41 8.047 0.984 1 92.94 209 VAL A C 1
ATOM 1707 O O . VAL A 1 209 ? -2.352 9.281 0.911 1 92.94 209 VAL A O 1
ATOM 1710 N N . ASP A 1 210 ? -3.172 7.355 0.206 1 92.44 210 ASP A N 1
ATOM 1711 C CA . ASP A 1 210 ? -4.051 8 -0.763 1 92.44 210 ASP A CA 1
ATOM 1712 C C . ASP A 1 210 ? -5.203 8.719 -0.065 1 92.44 210 ASP A C 1
ATOM 1714 O O . ASP A 1 210 ? -5.629 9.789 -0.502 1 92.44 210 ASP A O 1
ATOM 1718 N N . ILE A 1 211 ? -5.648 8.094 0.975 1 94 211 ILE A N 1
ATOM 1719 C CA . ILE A 1 211 ? -6.719 8.719 1.746 1 94 211 ILE A CA 1
ATOM 1720 C C . ILE A 1 211 ? -6.246 10.055 2.299 1 94 211 ILE A C 1
ATOM 1722 O O . ILE A 1 211 ? -6.941 11.07 2.178 1 94 211 ILE A O 1
ATOM 1726 N N . TYR A 1 212 ? -5.09 10.078 2.838 1 95.06 212 TYR A N 1
ATOM 1727 C CA . TYR A 1 212 ? -4.535 11.336 3.338 1 95.06 212 TYR A CA 1
ATOM 1728 C C . TYR A 1 212 ? -4.453 12.375 2.229 1 95.06 212 TYR A C 1
ATOM 1730 O O . TYR A 1 212 ? -4.855 13.523 2.416 1 95.06 212 TYR A O 1
ATOM 1738 N N . LYS A 1 213 ? -3.943 11.977 1.155 1 94 213 LYS A N 1
ATOM 1739 C CA . LYS A 1 213 ? -3.793 12.914 0.044 1 94 213 LYS A CA 1
ATOM 1740 C C . LYS A 1 213 ? -5.148 13.438 -0.42 1 94 213 LYS A C 1
ATOM 1742 O O . LYS A 1 213 ? -5.328 14.648 -0.585 1 94 213 LYS A O 1
ATOM 1747 N N . HIS A 1 214 ? -6.121 12.57 -0.571 1 93 214 HIS A N 1
ATOM 1748 C CA . HIS A 1 214 ? -7.445 12.953 -1.048 1 93 214 HIS A CA 1
ATOM 1749 C C . HIS A 1 214 ? -8.164 13.828 -0.027 1 93 214 HIS A C 1
ATOM 1751 O O . HIS A 1 214 ? -8.75 14.859 -0.385 1 93 214 HIS A O 1
ATOM 1757 N N . VAL A 1 215 ? -8.094 13.438 1.191 1 94.25 215 VAL A N 1
ATOM 1758 C CA . VAL A 1 215 ? -8.82 14.156 2.232 1 94.25 215 VAL A CA 1
ATOM 1759 C C . VAL A 1 215 ? -8.195 15.539 2.441 1 94.25 215 VAL A C 1
ATOM 1761 O O . VAL A 1 215 ? -8.906 16.531 2.547 1 94.25 215 VAL A O 1
ATOM 1764 N N . PHE A 1 216 ? -6.902 15.586 2.418 1 94.25 216 PHE A N 1
ATOM 1765 C CA . PHE A 1 216 ? -6.254 16.859 2.68 1 94.25 216 PHE A CA 1
ATOM 1766 C C . PHE A 1 216 ? -6.426 17.812 1.498 1 94.25 216 PHE A C 1
ATOM 1768 O O . PHE A 1 216 ? -6.574 19.016 1.681 1 94.25 216 PHE A O 1
ATOM 1775 N N . ASN A 1 217 ? -6.484 17.281 0.292 1 91.5 217 ASN A N 1
ATOM 1776 C CA . ASN A 1 217 ? -6.805 18.109 -0.865 1 91.5 217 ASN A CA 1
ATOM 1777 C C . ASN A 1 217 ? -8.266 18.547 -0.853 1 91.5 217 ASN A C 1
ATOM 1779 O O . ASN A 1 217 ? -8.602 19.594 -1.406 1 91.5 217 ASN A O 1
ATOM 1783 N N . PHE A 1 218 ? -9.039 17.75 -0.253 1 93.31 218 PHE A N 1
ATOM 1784 C CA . PHE A 1 218 ? -10.461 18.062 -0.136 1 93.31 218 PHE A CA 1
ATOM 1785 C C . PHE A 1 218 ? -10.703 19.141 0.912 1 93.31 218 PHE A C 1
ATOM 1787 O O . PHE A 1 218 ? -11.547 20.016 0.721 1 93.31 218 PHE A O 1
ATOM 1794 N N . LEU A 1 219 ? -9.906 19.109 1.951 1 94.94 219 LEU A N 1
ATOM 1795 C CA . LEU A 1 219 ? -10.172 19.984 3.094 1 94.94 219 LEU A CA 1
ATOM 1796 C C . LEU A 1 219 ? -9.383 21.281 2.986 1 94.94 219 LEU A C 1
ATOM 1798 O O . LEU A 1 219 ? -9.875 22.344 3.371 1 94.94 219 LEU A O 1
ATOM 1802 N N . PHE A 1 220 ? -8.133 21.172 2.441 1 96.06 220 PHE A N 1
ATOM 1803 C CA . PHE A 1 220 ? -7.23 22.297 2.693 1 96.06 220 PHE A CA 1
ATOM 1804 C C . PHE A 1 220 ? -6.645 22.812 1.389 1 96.06 220 PHE A C 1
ATOM 1806 O O . PHE A 1 220 ? -6.391 22.047 0.461 1 96.06 220 PHE A O 1
ATOM 1813 N N . LYS A 1 221 ? -6.441 24.047 1.313 1 94.81 221 LYS A N 1
ATOM 1814 C CA . LYS A 1 221 ? -5.555 24.75 0.381 1 94.81 221 LYS A CA 1
ATOM 1815 C C . LYS A 1 221 ? -4.789 25.859 1.079 1 94.81 221 LYS A C 1
ATOM 1817 O O . LYS A 1 221 ? -5.273 26.438 2.053 1 94.81 221 LYS A O 1
ATOM 1822 N N . PRO A 1 222 ? -3.543 26.125 0.676 1 96.44 222 PRO A N 1
ATOM 1823 C CA . PRO A 1 222 ? -2.805 27.219 1.32 1 96.44 222 PRO A CA 1
ATOM 1824 C C . PRO A 1 222 ? -3.52 28.562 1.208 1 96.44 222 PRO A C 1
ATOM 1826 O O . PRO A 1 222 ? -4.137 28.844 0.181 1 96.44 222 PRO A O 1
ATOM 1829 N N . SER A 1 223 ? -3.441 29.391 2.25 1 96.44 223 SER A N 1
ATOM 1830 C CA . SER A 1 223 ? -4.008 30.734 2.232 1 96.44 223 SER A CA 1
ATOM 1831 C C . SER A 1 223 ? -3.186 31.672 1.354 1 96.44 223 SER A C 1
ATOM 1833 O O . SER A 1 223 ? -2.059 31.344 0.977 1 96.44 223 SER A O 1
ATOM 1835 N N . PRO A 1 224 ? -3.729 32.844 1.103 1 95.19 224 PRO A N 1
ATOM 1836 C CA . PRO A 1 224 ? -2.947 33.812 0.338 1 95.19 224 PRO A CA 1
ATOM 1837 C C . PRO A 1 224 ? -1.631 34.188 1.021 1 95.19 224 PRO A C 1
ATOM 1839 O O . PRO A 1 224 ? -0.614 34.375 0.348 1 95.19 224 PRO A O 1
ATOM 1842 N N . VAL A 1 225 ? -1.626 34.25 2.307 1 94.62 225 VAL A N 1
ATOM 1843 C CA . VAL A 1 225 ? -0.415 34.562 3.062 1 94.62 225 VAL A CA 1
ATOM 1844 C C . VAL A 1 225 ? 0.621 33.469 2.842 1 94.62 225 VAL A C 1
ATOM 1846 O O . VAL A 1 225 ? 1.783 33.75 2.543 1 94.62 225 VAL A O 1
ATOM 1849 N N . THR A 1 226 ? 0.189 32.25 2.945 1 95.31 226 THR A N 1
ATOM 1850 C CA . THR A 1 226 ? 1.076 31.094 2.758 1 95.31 226 THR A CA 1
ATOM 1851 C C . THR A 1 226 ? 1.596 31.047 1.325 1 95.31 226 THR A C 1
ATOM 1853 O O . THR A 1 226 ? 2.785 30.812 1.099 1 95.31 226 THR A O 1
ATOM 1856 N N . ILE A 1 227 ? 0.721 31.312 0.366 1 95.38 227 ILE A N 1
ATOM 1857 C CA . ILE A 1 227 ? 1.091 31.297 -1.045 1 95.38 227 ILE A CA 1
ATOM 1858 C C . ILE A 1 227 ? 2.148 32.375 -1.316 1 95.38 227 ILE A C 1
ATOM 1860 O O . ILE A 1 227 ? 3.135 32.094 -2.01 1 95.38 227 ILE A O 1
ATOM 1864 N N . ARG A 1 228 ? 1.93 33.469 -0.78 1 94.31 228 ARG A N 1
ATOM 1865 C CA . ARG A 1 228 ? 2.869 34.562 -0.968 1 94.31 228 ARG A CA 1
ATOM 1866 C C . ARG A 1 228 ? 4.254 34.219 -0.441 1 94.31 228 ARG A C 1
ATOM 1868 O O . ARG A 1 228 ? 5.258 34.406 -1.125 1 94.31 228 ARG A O 1
ATOM 1875 N N . GLU A 1 229 ? 4.27 33.656 0.734 1 93.56 229 GLU A N 1
ATOM 1876 C CA . GLU A 1 229 ? 5.551 33.312 1.335 1 93.56 229 GLU A CA 1
ATOM 1877 C C . GLU A 1 229 ? 6.219 32.156 0.571 1 93.56 229 GLU A C 1
ATOM 1879 O O . GLU A 1 229 ? 7.441 32.156 0.415 1 93.56 229 GLU A O 1
ATOM 1884 N N . LEU A 1 230 ? 5.461 31.234 0.107 1 94.12 230 LEU A N 1
ATOM 1885 C CA . LEU A 1 230 ? 5.988 30.141 -0.71 1 94.12 230 LEU A CA 1
ATOM 1886 C C . LEU A 1 230 ? 6.578 30.672 -2.01 1 94.12 230 LEU A C 1
ATOM 1888 O O . LEU A 1 230 ? 7.645 30.234 -2.441 1 94.12 230 LEU A O 1
ATOM 1892 N N . ASN A 1 231 ? 5.859 31.578 -2.613 1 91.31 231 ASN A N 1
ATOM 1893 C CA . ASN A 1 231 ? 6.344 32.156 -3.855 1 91.31 231 ASN A CA 1
ATOM 1894 C C . ASN A 1 231 ? 7.656 32.906 -3.646 1 91.31 231 ASN A C 1
ATOM 1896 O O . ASN A 1 231 ? 8.578 32.812 -4.453 1 91.31 231 ASN A O 1
ATOM 1900 N N . ASN A 1 232 ? 7.75 33.562 -2.613 1 89.06 232 ASN A N 1
ATOM 1901 C CA . ASN A 1 232 ? 8.914 34.375 -2.309 1 89.06 232 ASN A CA 1
ATOM 1902 C C . ASN A 1 232 ? 10.133 33.531 -1.976 1 89.06 232 ASN A C 1
ATOM 1904 O O . ASN A 1 232 ? 11.258 33.844 -2.365 1 89.06 232 ASN A O 1
ATOM 1908 N N . GLN A 1 233 ? 9.875 32.469 -1.398 1 86.81 233 GLN A N 1
ATOM 1909 C CA . GLN A 1 233 ? 11 31.75 -0.797 1 86.81 233 GLN A CA 1
ATOM 1910 C C . GLN A 1 233 ? 11.328 30.484 -1.567 1 86.81 233 GLN A C 1
ATOM 1912 O O . GLN A 1 233 ? 12.422 29.922 -1.417 1 86.81 233 GLN A O 1
ATOM 1917 N N . TYR A 1 234 ? 10.453 30.031 -2.326 1 85.88 234 TYR A N 1
ATOM 1918 C CA . TYR A 1 234 ? 10.625 28.688 -2.871 1 85.88 234 TYR A CA 1
ATOM 1919 C C . TYR A 1 234 ? 10.297 28.656 -4.359 1 85.88 234 TYR A C 1
ATOM 1921 O O . TYR A 1 234 ? 11.141 28.281 -5.18 1 85.88 234 TYR A O 1
ATOM 1929 N N . LYS A 1 235 ? 9.227 29.156 -4.832 1 83.25 235 LYS A N 1
ATOM 1930 C CA . LYS A 1 235 ? 8.734 28.922 -6.184 1 83.25 235 LYS A CA 1
ATOM 1931 C C . LYS A 1 235 ? 9.625 29.594 -7.223 1 83.25 235 LYS A C 1
ATOM 1933 O O . LYS A 1 235 ? 9.828 29.062 -8.312 1 83.25 235 LYS A O 1
ATOM 1938 N N . THR A 1 236 ? 10.188 30.641 -6.852 1 81.25 236 THR A N 1
ATOM 1939 C CA . THR A 1 236 ? 11.094 31.328 -7.766 1 81.25 236 THR A CA 1
ATOM 1940 C C . THR A 1 236 ? 12.352 30.516 -8.008 1 81.25 236 THR A C 1
ATOM 1942 O O . THR A 1 236 ? 12.844 30.422 -9.133 1 81.25 236 THR A O 1
ATOM 1945 N N . LYS A 1 237 ? 12.734 29.875 -7.008 1 83.75 237 LYS A N 1
ATOM 1946 C CA . LYS A 1 237 ? 13.93 29.031 -7.113 1 83.75 237 LYS A CA 1
ATOM 1947 C C . LYS A 1 237 ? 13.617 27.719 -7.832 1 83.75 237 LYS A C 1
ATOM 1949 O O . LYS A 1 237 ? 14.414 27.25 -8.641 1 83.75 237 LYS A O 1
ATOM 1954 N N . ARG A 1 238 ? 12.5 27.234 -7.586 1 85.81 238 ARG A N 1
ATOM 1955 C CA . ARG A 1 238 ? 12.055 25.969 -8.164 1 85.81 238 ARG A CA 1
ATOM 1956 C C . ARG A 1 238 ? 11.938 26.062 -9.68 1 85.81 238 ARG A C 1
ATOM 1958 O O . ARG A 1 238 ? 12.047 25.062 -10.383 1 85.81 238 ARG A O 1
ATOM 1965 N N . LYS A 1 239 ? 11.711 27.203 -10.203 1 83.38 239 LYS A N 1
ATOM 1966 C CA . LYS A 1 239 ? 11.594 27.422 -11.641 1 83.38 239 LYS A CA 1
ATOM 1967 C C . LYS A 1 239 ? 12.938 27.234 -12.344 1 83.38 239 LYS A C 1
ATOM 1969 O O . LYS A 1 239 ? 12.984 26.922 -13.531 1 83.38 239 LYS A O 1
ATOM 1974 N N . ARG A 1 240 ? 13.961 27.359 -11.625 1 88.25 240 ARG A N 1
ATOM 1975 C CA . ARG A 1 240 ? 15.289 27.328 -12.219 1 88.25 240 ARG A CA 1
ATOM 1976 C C . ARG A 1 240 ? 15.953 25.969 -12.047 1 88.25 240 ARG A C 1
ATOM 1978 O O . ARG A 1 240 ? 16.609 25.469 -12.961 1 88.25 240 ARG A O 1
ATOM 1985 N N . LYS A 1 241 ? 15.781 25.5 -10.875 1 93.5 241 LYS A N 1
ATOM 1986 C CA . LYS A 1 241 ? 16.438 24.234 -10.539 1 93.5 241 LYS A CA 1
ATOM 1987 C C . LYS A 1 241 ? 15.469 23.281 -9.852 1 93.5 241 LYS A C 1
ATOM 1989 O O . LYS A 1 241 ? 14.484 23.703 -9.242 1 93.5 241 LYS A O 1
ATOM 1994 N N . LYS A 1 242 ? 15.758 22 -10.016 1 95.62 242 LYS A N 1
ATOM 1995 C CA . LYS A 1 242 ? 15.086 21 -9.18 1 95.62 242 LYS A CA 1
ATOM 1996 C C . LYS A 1 242 ? 15.469 21.172 -7.711 1 95.62 242 LYS A C 1
ATOM 1998 O O . LYS A 1 242 ? 16.5 21.781 -7.398 1 95.62 242 LYS A O 1
ATOM 2003 N N . ILE A 1 243 ? 14.68 20.688 -6.863 1 97 243 ILE A N 1
ATOM 2004 C CA . ILE A 1 243 ? 14.945 20.844 -5.438 1 97 243 ILE A CA 1
ATOM 2005 C C . ILE A 1 243 ? 14.984 19.469 -4.77 1 97 243 ILE A C 1
ATOM 2007 O O . ILE A 1 243 ? 14.078 18.656 -4.961 1 97 243 ILE A O 1
ATOM 2011 N N . ALA A 1 244 ? 16.047 19.188 -4.043 1 97.5 244 ALA A N 1
ATOM 2012 C CA . ALA A 1 244 ? 16.156 18.016 -3.186 1 97.5 244 ALA A CA 1
ATOM 2013 C C . ALA A 1 244 ? 15.969 18.375 -1.717 1 97.5 244 ALA A C 1
ATOM 2015 O O . ALA A 1 244 ? 16.672 19.25 -1.198 1 97.5 244 ALA A O 1
ATOM 2016 N N . CYS A 1 245 ? 15.055 17.734 -1.071 1 97.88 245 CYS A N 1
ATOM 2017 C CA . CYS A 1 245 ? 14.703 18.047 0.308 1 97.88 245 CYS A CA 1
ATOM 2018 C C . CYS A 1 245 ? 15.102 16.922 1.249 1 97.88 245 CYS A C 1
ATOM 2020 O O . CYS A 1 245 ? 15.172 15.758 0.838 1 97.88 245 CYS A O 1
ATOM 2022 N N . ALA A 1 246 ? 15.336 17.297 2.502 1 96.44 246 ALA A N 1
ATOM 2023 C CA . ALA A 1 246 ? 15.484 16.297 3.562 1 96.44 246 ALA A CA 1
ATOM 2024 C C . ALA A 1 246 ? 14.812 16.766 4.852 1 96.44 246 ALA A C 1
ATOM 2026 O O . ALA A 1 246 ? 14.883 17.953 5.199 1 96.44 246 ALA A O 1
ATOM 2027 N N . HIS A 1 247 ? 14.148 15.891 5.438 1 95.5 247 HIS A N 1
ATOM 2028 C CA . HIS A 1 247 ? 13.703 16.094 6.812 1 95.5 247 HIS A CA 1
ATOM 2029 C C . HIS A 1 247 ? 14.555 15.281 7.785 1 95.5 247 HIS A C 1
ATOM 2031 O O . HIS A 1 247 ? 14.492 14.047 7.793 1 95.5 247 HIS A O 1
ATOM 2037 N N . VAL A 1 248 ? 15.242 16.016 8.609 1 91.5 248 VAL A N 1
ATOM 2038 C CA . VAL A 1 248 ? 16.141 15.391 9.578 1 91.5 248 VAL A CA 1
ATOM 2039 C C . VAL A 1 248 ? 15.625 15.656 10.992 1 91.5 248 VAL A C 1
ATOM 2041 O O . VAL A 1 248 ? 15.773 16.766 11.516 1 91.5 248 VAL A O 1
ATOM 2044 N N . ARG A 1 249 ? 15.055 14.617 11.531 1 88.69 249 ARG A N 1
ATOM 2045 C CA . ARG A 1 249 ? 14.578 14.695 12.914 1 88.69 249 ARG A CA 1
ATOM 2046 C C . ARG A 1 249 ? 15.602 14.109 13.875 1 88.69 249 ARG A C 1
ATOM 2048 O O . ARG A 1 249 ? 15.82 12.898 13.898 1 88.69 249 ARG A O 1
ATOM 2055 N N . VAL A 1 250 ? 16.172 14.938 14.719 1 79.38 250 VAL A N 1
ATOM 2056 C CA . VAL A 1 250 ? 17.219 14.492 15.633 1 79.38 250 VAL A CA 1
ATOM 2057 C C . VAL A 1 250 ? 16.625 14.203 17 1 79.38 250 VAL A C 1
ATOM 2059 O O . VAL A 1 250 ? 17.188 13.43 17.781 1 79.38 250 VAL A O 1
ATOM 2062 N N . GLY A 1 251 ? 15.492 14.781 17.25 1 79.94 251 GLY A N 1
ATOM 2063 C CA . GLY A 1 251 ? 14.867 14.586 18.547 1 79.94 251 GLY A CA 1
ATOM 2064 C C . GLY A 1 251 ? 15.367 15.555 19.609 1 79.94 251 GLY A C 1
ATOM 2065 O O . GLY A 1 251 ? 15.398 16.766 19.375 1 79.94 251 GLY A O 1
ATOM 2066 N N . LEU A 1 252 ? 15.844 14.984 20.703 1 74.38 252 LEU A N 1
ATOM 2067 C CA . LEU A 1 252 ? 16.234 15.797 21.844 1 74.38 252 LEU A CA 1
ATOM 2068 C C . LEU A 1 252 ? 17.266 16.844 21.438 1 74.38 252 LEU A C 1
ATOM 2070 O O . LEU A 1 252 ? 18.359 16.5 20.969 1 74.38 252 LEU A O 1
ATOM 2074 N N . ASN A 1 253 ? 16.766 18.109 21.594 1 69.88 253 ASN A N 1
ATOM 2075 C CA . ASN A 1 253 ? 17.609 19.281 21.328 1 69.88 253 ASN A CA 1
ATOM 2076 C C . ASN A 1 253 ? 17.078 20.516 22.047 1 69.88 253 ASN A C 1
ATOM 2078 O O . ASN A 1 253 ? 16.047 20.469 22.703 1 69.88 253 ASN A O 1
ATOM 2082 N N . PRO A 1 254 ? 17.797 21.562 22.031 1 68.31 254 PRO A N 1
ATOM 2083 C CA . PRO A 1 254 ? 17.359 22.75 22.766 1 68.31 254 PRO A CA 1
ATOM 2084 C C . PRO A 1 254 ? 15.953 23.203 22.359 1 68.31 254 PRO A C 1
ATOM 2086 O O . PRO A 1 254 ? 15.219 23.75 23.188 1 68.31 254 PRO A O 1
ATOM 2089 N N . ASN A 1 255 ? 15.594 22.938 21.109 1 67.44 255 ASN A N 1
ATOM 2090 C CA . ASN A 1 255 ? 14.281 23.344 20.625 1 67.44 255 ASN A CA 1
ATOM 2091 C C . ASN A 1 255 ? 13.203 22.344 21.031 1 67.44 255 ASN A C 1
ATOM 2093 O O . ASN A 1 255 ? 12.016 22.641 20.953 1 67.44 255 ASN A O 1
ATOM 2097 N N . MET A 1 256 ? 13.734 21.109 21.391 1 71 256 MET A N 1
ATOM 2098 C CA . MET A 1 256 ? 12.859 20.031 21.812 1 71 256 MET A CA 1
ATOM 2099 C C . MET A 1 256 ? 13.398 19.344 23.062 1 71 256 MET A C 1
ATOM 2101 O O . MET A 1 256 ? 13.742 18.156 23.031 1 71 256 MET A O 1
ATOM 2105 N N . PRO A 1 257 ? 13.375 20.031 24.109 1 68 257 PRO A N 1
ATOM 2106 C CA . PRO A 1 257 ? 14.086 19.516 25.297 1 68 257 PRO A CA 1
ATOM 2107 C C . PRO A 1 257 ? 13.398 18.297 25.906 1 68 257 PRO A C 1
ATOM 2109 O O . PRO A 1 257 ? 14.023 17.562 26.672 1 68 257 PRO A O 1
ATOM 2112 N N . ARG A 1 258 ? 12.211 18.047 25.578 1 70.12 258 ARG A N 1
ATOM 2113 C CA . ARG A 1 258 ? 11.484 16.938 26.203 1 70.12 258 ARG A CA 1
ATOM 2114 C C . ARG A 1 258 ? 11.406 15.734 25.281 1 70.12 258 ARG A C 1
ATOM 2116 O O . ARG A 1 258 ? 10.789 14.727 25.625 1 70.12 258 ARG A O 1
ATOM 2123 N N . ASP A 1 259 ? 12.008 15.844 24.078 1 77.12 259 ASP A N 1
ATOM 2124 C CA . ASP A 1 259 ? 11.938 14.766 23.094 1 77.12 259 ASP A CA 1
ATOM 2125 C C . ASP A 1 259 ? 12.984 13.695 23.391 1 77.12 259 ASP A C 1
ATOM 2127 O O . ASP A 1 259 ? 13.867 13.891 24.219 1 77.12 259 ASP A O 1
ATOM 2131 N N . ARG A 1 260 ? 12.727 12.555 22.781 1 70.94 260 ARG A N 1
ATOM 2132 C CA . ARG A 1 260 ? 13.664 11.445 22.938 1 70.94 260 ARG A CA 1
ATOM 2133 C C . ARG A 1 260 ? 14.898 11.641 22.062 1 70.94 260 ARG A C 1
ATOM 2135 O O . ARG A 1 260 ? 14.805 12.141 20.938 1 70.94 260 ARG A O 1
ATOM 2142 N N . LYS A 1 261 ? 15.992 11.227 22.719 1 65 261 LYS A N 1
ATOM 2143 C CA . LYS A 1 261 ? 17.234 11.25 21.953 1 65 261 LYS A CA 1
ATOM 2144 C C . LYS A 1 261 ? 17.219 10.188 20.844 1 65 261 LYS A C 1
ATOM 2146 O O . LYS A 1 261 ? 16.766 9.07 21.062 1 65 261 LYS A O 1
ATOM 2151 N N . ARG A 1 262 ? 17.625 10.609 19.656 1 71.12 262 ARG A N 1
ATOM 2152 C CA . ARG A 1 262 ? 17.766 9.672 18.531 1 71.12 262 ARG A CA 1
ATOM 2153 C C . ARG A 1 262 ? 19.203 9.602 18.047 1 71.12 262 ARG A C 1
ATOM 2155 O O . ARG A 1 262 ? 19.531 10.141 16.984 1 71.12 262 ARG A O 1
ATOM 2162 N N . PRO A 1 263 ? 20.031 8.961 18.828 1 58.5 263 PRO A N 1
ATOM 2163 C CA . PRO A 1 263 ? 21.469 8.992 18.547 1 58.5 263 PRO A CA 1
ATOM 2164 C C . PRO A 1 263 ? 21.828 8.352 17.203 1 58.5 263 PRO A C 1
ATOM 2166 O O . PRO A 1 263 ? 22.828 8.711 16.594 1 58.5 263 PRO A O 1
ATOM 2169 N N . GLU A 1 264 ? 21.078 7.434 16.781 1 58.78 264 GLU A N 1
ATOM 2170 C CA . GLU A 1 264 ? 21.375 6.676 15.562 1 58.78 264 GLU A CA 1
ATOM 2171 C C . GLU A 1 264 ? 21.406 7.582 14.336 1 58.78 264 GLU A C 1
ATOM 2173 O O . GLU A 1 264 ? 22.062 7.281 13.344 1 58.78 264 GLU A O 1
ATOM 2178 N N . LEU A 1 265 ? 20.828 8.68 14.516 1 60.41 265 LEU A N 1
ATOM 2179 C CA . LEU A 1 265 ? 20.672 9.516 13.328 1 60.41 265 LEU A CA 1
ATOM 2180 C C . LEU A 1 265 ? 21.891 10.414 13.125 1 60.41 265 LEU A C 1
ATOM 2182 O O . LEU A 1 265 ? 22.234 10.742 11.992 1 60.41 265 LEU A O 1
ATOM 2186 N N . HIS A 1 266 ? 22.547 10.688 14.258 1 60.44 266 HIS A N 1
ATOM 2187 C CA . HIS A 1 266 ? 23.719 11.547 14.109 1 60.44 266 HIS A CA 1
ATOM 2188 C C . HIS A 1 266 ? 24.812 10.859 13.305 1 60.44 266 HIS A C 1
ATOM 2190 O O . HIS A 1 266 ? 25.5 11.5 12.5 1 60.44 266 HIS A O 1
ATOM 2196 N N . LEU A 1 267 ? 24.812 9.594 13.477 1 57.97 267 LEU A N 1
ATOM 2197 C CA . LEU A 1 267 ? 25.875 8.828 12.836 1 57.97 267 LEU A CA 1
ATOM 2198 C C . LEU A 1 267 ? 25.594 8.625 11.352 1 57.97 267 LEU A C 1
ATOM 2200 O O . LEU A 1 267 ? 26.5 8.297 10.586 1 57.97 267 LEU A O 1
ATOM 2204 N N . GLN A 1 268 ? 24.516 9.195 11.023 1 72.19 268 GLN A N 1
ATOM 2205 C CA . GLN A 1 268 ? 24.125 8.805 9.672 1 72.19 268 GLN A CA 1
ATOM 2206 C C . GLN A 1 268 ? 23.953 10.031 8.773 1 72.19 268 GLN A C 1
ATOM 2208 O O . GLN A 1 268 ? 23.688 9.898 7.582 1 72.19 268 GLN A O 1
ATOM 2213 N N . LEU A 1 269 ? 24.422 11.211 9.344 1 83.88 269 LEU A N 1
ATOM 2214 C CA . LEU A 1 269 ? 24.219 12.438 8.57 1 83.88 269 LEU A CA 1
ATOM 2215 C C . LEU A 1 269 ? 25.141 12.469 7.359 1 83.88 269 LEU A C 1
ATOM 2217 O O . LEU A 1 269 ? 24.781 13.023 6.316 1 83.88 269 LEU A O 1
ATOM 2221 N N . ASP A 1 270 ? 26.25 11.844 7.57 1 86.19 270 ASP A N 1
ATOM 2222 C CA . ASP A 1 270 ? 27.219 11.828 6.477 1 86.19 270 ASP A CA 1
ATOM 2223 C C . ASP A 1 270 ? 26.625 11.133 5.246 1 86.19 270 ASP A C 1
ATOM 2225 O O . ASP A 1 270 ? 26.953 11.508 4.113 1 86.19 270 ASP A O 1
ATOM 2229 N N . ILE A 1 271 ? 25.859 10.172 5.5 1 86.69 271 ILE A N 1
ATOM 2230 C CA . ILE A 1 271 ? 25.219 9.477 4.387 1 86.69 271 ILE A CA 1
ATOM 2231 C C . ILE A 1 271 ? 24.344 10.453 3.605 1 86.69 271 ILE A C 1
ATOM 2233 O O . ILE A 1 271 ? 24.328 10.445 2.371 1 86.69 271 ILE A O 1
ATOM 2237 N N . LEU A 1 272 ? 23.672 11.289 4.32 1 90.19 272 LEU A N 1
ATOM 2238 C CA . LEU A 1 272 ? 22.797 12.281 3.707 1 90.19 272 LEU A CA 1
ATOM 2239 C C . LEU A 1 272 ? 23.609 13.305 2.92 1 90.19 272 LEU A C 1
ATOM 2241 O O . LEU A 1 272 ? 23.281 13.617 1.772 1 90.19 272 LEU A O 1
ATOM 2245 N N . TRP A 1 273 ? 24.719 13.758 3.545 1 92.5 273 TRP A N 1
ATOM 2246 C CA . TRP A 1 273 ? 25.547 14.766 2.891 1 92.5 273 TRP A CA 1
ATOM 2247 C C . TRP A 1 273 ? 26.219 14.203 1.644 1 92.5 273 TRP A C 1
ATOM 2249 O O . TRP A 1 273 ? 26.297 14.867 0.612 1 92.5 273 TRP A O 1
ATOM 2259 N N . ASN A 1 274 ? 26.625 12.992 1.759 1 89.69 274 ASN A N 1
ATOM 2260 C CA . ASN A 1 274 ? 27.234 12.336 0.605 1 89.69 274 ASN A CA 1
ATOM 2261 C C . ASN A 1 274 ? 26.234 12.203 -0.548 1 89.69 274 ASN A C 1
ATOM 2263 O O . ASN A 1 274 ? 26.594 12.438 -1.705 1 89.69 274 ASN A O 1
ATOM 2267 N N . PHE A 1 275 ? 25.062 11.922 -0.248 1 92.56 275 PHE A N 1
ATOM 2268 C CA . PHE A 1 275 ? 24.031 11.82 -1.271 1 92.56 275 PHE A CA 1
ATOM 2269 C C . PHE A 1 275 ? 23.812 13.172 -1.949 1 92.56 275 PHE A C 1
ATOM 2271 O O . PHE A 1 275 ? 23.844 13.266 -3.178 1 92.56 275 PHE A O 1
ATOM 2278 N N . PHE A 1 276 ? 23.672 14.18 -1.13 1 94.5 276 PHE A N 1
ATOM 2279 C CA . PHE A 1 276 ? 23.469 15.516 -1.679 1 94.5 276 PHE A CA 1
ATOM 2280 C C . PHE A 1 276 ? 24.672 15.945 -2.52 1 94.5 276 PHE A C 1
ATOM 2282 O O . PHE A 1 276 ? 24.5 16.641 -3.521 1 94.5 276 PHE A O 1
ATOM 2289 N N . GLY A 1 277 ? 25.812 15.5 -2.129 1 93.62 277 GLY A N 1
ATOM 2290 C CA . GLY A 1 277 ? 27.031 15.82 -2.867 1 93.62 277 GLY A CA 1
ATOM 2291 C C . GLY A 1 277 ? 27.047 15.219 -4.262 1 93.62 277 GLY A C 1
ATOM 2292 O O . GLY A 1 277 ? 27.719 15.734 -5.152 1 93.62 277 GLY A O 1
ATOM 2293 N N . THR A 1 278 ? 26.297 14.156 -4.469 1 92.25 278 THR A N 1
ATOM 2294 C CA . THR A 1 278 ? 26.281 13.492 -5.77 1 92.25 278 THR A CA 1
ATOM 2295 C C . THR A 1 278 ? 25.344 14.219 -6.734 1 92.25 278 THR A C 1
ATOM 2297 O O . THR A 1 278 ? 25.406 13.992 -7.945 1 92.25 278 THR A O 1
ATOM 2300 N N . LEU A 1 279 ? 24.469 15.086 -6.242 1 93.69 279 LEU A N 1
ATOM 2301 C CA . LEU A 1 279 ? 23.516 15.789 -7.094 1 93.69 279 LEU A CA 1
ATOM 2302 C C . LEU A 1 279 ? 24.203 16.938 -7.82 1 93.69 279 LEU A C 1
ATOM 2304 O O . LEU A 1 279 ? 24.953 17.703 -7.215 1 93.69 279 LEU A O 1
ATOM 2308 N N . ASN A 1 280 ? 23.953 16.984 -9.117 1 93.56 280 ASN A N 1
ATOM 2309 C CA . ASN A 1 280 ? 24.516 18.062 -9.922 1 93.56 280 ASN A CA 1
ATOM 2310 C C . ASN A 1 280 ? 24.125 19.438 -9.375 1 93.56 280 ASN A C 1
ATOM 2312 O O . ASN A 1 280 ? 22.938 19.766 -9.32 1 93.56 280 ASN A O 1
ATOM 2316 N N . LYS A 1 281 ? 25.125 20.266 -9.086 1 92.88 281 LYS A N 1
ATOM 2317 C CA . LYS A 1 281 ? 24.891 21.562 -8.461 1 92.88 281 LYS A CA 1
ATOM 2318 C C . LYS A 1 281 ? 24.141 22.5 -9.406 1 92.88 281 LYS A C 1
ATOM 2320 O O . LYS A 1 281 ? 23.484 23.438 -8.953 1 92.88 281 LYS A O 1
ATOM 2325 N N . ASP A 1 282 ? 24.266 22.234 -10.664 1 93.56 282 ASP A N 1
ATOM 2326 C CA . ASP A 1 282 ? 23.609 23.094 -11.648 1 93.56 282 ASP A CA 1
ATOM 2327 C C . ASP A 1 282 ? 22.156 22.672 -11.867 1 93.56 282 ASP A C 1
ATOM 2329 O O . ASP A 1 282 ? 21.375 23.406 -12.453 1 93.56 282 ASP A O 1
ATOM 2333 N N . GLU A 1 283 ? 21.828 21.531 -11.281 1 94.31 283 GLU A N 1
ATOM 2334 C CA . GLU A 1 283 ? 20.484 21.016 -11.531 1 94.31 283 GLU A CA 1
ATOM 2335 C C . GLU A 1 283 ? 19.641 21.031 -10.258 1 94.31 283 GLU A C 1
ATOM 2337 O O . GLU A 1 283 ? 18.422 21.109 -10.32 1 94.31 283 GLU A O 1
ATOM 2342 N N . TYR A 1 284 ? 20.422 20.969 -9.094 1 96.19 284 TYR A N 1
ATOM 2343 C CA . TYR A 1 284 ? 19.656 20.812 -7.859 1 96.19 284 TYR A CA 1
ATOM 2344 C C . TYR A 1 284 ? 20.062 21.859 -6.836 1 96.19 284 TYR A C 1
ATOM 2346 O O . TYR A 1 284 ? 21.25 22.062 -6.57 1 96.19 284 TYR A O 1
ATOM 2354 N N . ASP A 1 285 ? 19.062 22.469 -6.25 1 96.5 285 ASP A N 1
ATOM 2355 C CA . ASP A 1 285 ? 19.219 23.141 -4.961 1 96.5 285 ASP A CA 1
ATOM 2356 C C . ASP A 1 285 ? 18.75 22.25 -3.818 1 96.5 285 ASP A C 1
ATOM 2358 O O . ASP A 1 285 ? 18.141 21.203 -4.055 1 96.5 285 ASP A O 1
ATOM 2362 N N . LEU A 1 286 ? 19.156 22.672 -2.592 1 96.75 286 LEU A N 1
ATOM 2363 C CA . LEU A 1 286 ? 18.906 21.797 -1.451 1 96.75 286 LEU A CA 1
ATOM 2364 C C . LEU A 1 286 ? 18.062 22.5 -0.397 1 96.75 286 LEU A C 1
ATOM 2366 O O . LEU A 1 286 ? 18.234 23.703 -0.17 1 96.75 286 LEU A O 1
ATOM 2370 N N . PHE A 1 287 ? 17.172 21.781 0.195 1 96.81 287 PHE A N 1
ATOM 2371 C CA . PHE A 1 287 ? 16.375 22.281 1.306 1 96.81 287 PHE A CA 1
ATOM 2372 C C . PHE A 1 287 ? 16.359 21.281 2.457 1 96.81 287 PHE A C 1
ATOM 2374 O O . PHE A 1 287 ? 16.078 20.094 2.26 1 96.81 287 PHE A O 1
ATOM 2381 N N . ILE A 1 288 ? 16.625 21.75 3.693 1 95.5 288 ILE A N 1
ATOM 2382 C CA . ILE A 1 288 ? 16.672 20.875 4.859 1 95.5 288 ILE A CA 1
ATOM 2383 C C . ILE A 1 288 ? 15.711 21.391 5.93 1 95.5 288 ILE A C 1
ATOM 2385 O O . ILE A 1 288 ? 15.836 22.531 6.391 1 95.5 288 ILE A O 1
ATOM 2389 N N . ALA A 1 289 ? 14.758 20.547 6.254 1 94.88 289 ALA A N 1
ATOM 2390 C CA . ALA A 1 289 ? 13.93 20.781 7.434 1 94.88 289 ALA A CA 1
ATOM 2391 C C . ALA A 1 289 ? 14.422 19.953 8.617 1 94.88 289 ALA A C 1
ATOM 2393 O O . ALA A 1 289 ? 14.656 18.734 8.484 1 94.88 289 ALA A O 1
ATOM 2394 N N . SER A 1 290 ? 14.625 20.547 9.727 1 91.31 290 SER A N 1
ATOM 2395 C CA . SER A 1 290 ? 15.094 19.859 10.922 1 91.31 290 SER A CA 1
ATOM 2396 C C . SER A 1 290 ? 14.547 20.516 12.188 1 91.31 290 SER A C 1
ATOM 2398 O O . SER A 1 290 ? 14.055 21.641 12.148 1 91.31 290 SER A O 1
ATOM 2400 N N . ASP A 1 291 ? 14.594 19.766 13.273 1 86.56 291 ASP A N 1
ATOM 2401 C CA . ASP A 1 291 ? 14.172 20.297 14.57 1 86.56 291 ASP A CA 1
ATOM 2402 C C . ASP A 1 291 ? 15.336 20.984 15.289 1 86.56 291 ASP A C 1
ATOM 2404 O O . ASP A 1 291 ? 15.172 21.5 16.391 1 86.56 291 ASP A O 1
ATOM 2408 N N . THR A 1 292 ? 16.5 20.984 14.547 1 85.31 292 THR A N 1
ATOM 2409 C CA . THR A 1 292 ? 17.641 21.641 15.18 1 85.31 292 THR A CA 1
ATOM 2410 C C . THR A 1 292 ? 18.391 22.5 14.172 1 85.31 292 THR A C 1
ATOM 2412 O O . THR A 1 292 ? 18.531 22.125 13.008 1 85.31 292 THR A O 1
ATOM 2415 N N . ASP A 1 293 ? 18.953 23.562 14.719 1 85.56 293 ASP A N 1
ATOM 2416 C CA . ASP A 1 293 ? 19.734 24.484 13.898 1 85.56 293 ASP A CA 1
ATOM 2417 C C . ASP A 1 293 ? 21.094 23.891 13.531 1 85.56 293 ASP A C 1
ATOM 2419 O O . ASP A 1 293 ? 21.656 24.219 12.492 1 85.56 293 ASP A O 1
ATOM 2423 N N . SER A 1 294 ? 21.516 23 14.305 1 85.88 294 SER A N 1
ATOM 2424 C CA . SER A 1 294 ? 22.844 22.438 14.078 1 85.88 294 SER A CA 1
ATOM 2425 C C . SER A 1 294 ? 22.891 21.688 12.75 1 85.88 294 SER A C 1
ATOM 2427 O O . SER A 1 294 ? 23.891 21.75 12.039 1 85.88 294 SER A O 1
ATOM 2429 N N . VAL A 1 295 ? 21.844 21.016 12.391 1 89.69 295 VAL A N 1
ATOM 2430 C CA . VAL A 1 295 ? 21.781 20.266 11.141 1 89.69 295 VAL A CA 1
ATOM 2431 C C . VAL A 1 295 ? 21.766 21.234 9.961 1 89.69 295 VAL A C 1
ATOM 2433 O O . VAL A 1 295 ? 22.484 21.031 8.977 1 89.69 295 VAL A O 1
ATOM 2436 N N . LYS A 1 296 ? 21.047 22.25 10.117 1 90.25 296 LYS A N 1
ATOM 2437 C CA . LYS A 1 296 ? 20.953 23.25 9.055 1 90.25 296 LYS A CA 1
ATOM 2438 C C . LYS A 1 296 ? 22.281 23.953 8.852 1 90.25 296 LYS A C 1
ATOM 2440 O O . LYS A 1 296 ? 22.703 24.203 7.719 1 90.25 296 LYS A O 1
ATOM 2445 N N . ALA A 1 297 ? 22.922 24.25 9.953 1 90.5 297 ALA A N 1
ATOM 2446 C CA . ALA A 1 297 ? 24.234 24.906 9.891 1 90.5 297 ALA A CA 1
ATOM 2447 C C . ALA A 1 297 ? 25.25 24 9.203 1 90.5 297 ALA A C 1
ATOM 2449 O O . ALA A 1 297 ? 26.047 24.469 8.375 1 90.5 297 ALA A O 1
ATOM 2450 N N . SER A 1 298 ? 25.172 22.781 9.516 1 90.94 298 SER A N 1
ATOM 2451 C CA . SER A 1 298 ? 26.078 21.812 8.906 1 90.94 298 SER A CA 1
ATOM 2452 C C . SER A 1 298 ? 25.859 21.734 7.398 1 90.94 298 SER A C 1
ATOM 2454 O O . SER A 1 298 ? 26.812 21.672 6.629 1 90.94 298 SER A O 1
ATOM 2456 N N . ALA A 1 299 ? 24.656 21.719 6.988 1 92.81 299 ALA A N 1
ATOM 2457 C CA . ALA A 1 299 ? 24.328 21.688 5.566 1 92.81 299 ALA A CA 1
ATOM 2458 C C . ALA A 1 299 ? 24.828 22.938 4.855 1 92.81 299 ALA A C 1
ATOM 2460 O O . ALA A 1 299 ? 25.406 22.859 3.77 1 92.81 299 ALA A O 1
ATOM 2461 N N . LYS A 1 300 ? 24.656 24.078 5.531 1 93.12 300 LYS A N 1
ATOM 2462 C CA . LYS A 1 300 ? 25.062 25.359 4.957 1 93.12 300 LYS A CA 1
ATOM 2463 C C . LYS A 1 300 ? 26.578 25.422 4.777 1 93.12 300 LYS A C 1
ATOM 2465 O O . LYS A 1 300 ? 27.062 26 3.807 1 93.12 300 LYS A O 1
ATOM 2470 N N . GLU A 1 301 ? 27.203 24.891 5.703 1 94.12 301 GLU A N 1
ATOM 2471 C CA . GLU A 1 301 ? 28.656 24.859 5.621 1 94.12 301 GLU A CA 1
ATOM 2472 C C . GLU A 1 301 ? 29.141 24.016 4.449 1 94.12 301 GLU A C 1
ATOM 2474 O O . GLU A 1 301 ? 30.078 24.375 3.744 1 94.12 301 GLU A O 1
ATOM 2479 N N . ARG A 1 302 ? 28.469 22.984 4.176 1 94.19 302 ARG A N 1
ATOM 2480 C CA . ARG A 1 302 ? 28.875 22.016 3.164 1 94.19 302 ARG A CA 1
ATOM 2481 C C . ARG A 1 302 ? 28.406 22.438 1.777 1 94.19 302 ARG A C 1
ATOM 2483 O O . ARG A 1 302 ? 29.062 22.172 0.776 1 94.19 302 ARG A O 1
ATOM 2490 N N . PHE A 1 303 ? 27.219 23.031 1.803 1 95.44 303 PHE A N 1
ATOM 2491 C CA . PHE A 1 303 ? 26.594 23.406 0.532 1 95.44 303 PHE A CA 1
ATOM 2492 C C . PHE A 1 303 ? 26.156 24.859 0.55 1 95.44 303 PHE A C 1
ATOM 2494 O O . PHE A 1 303 ? 25 25.172 0.276 1 95.44 303 PHE A O 1
ATOM 2501 N N . PRO A 1 304 ? 26.984 25.828 0.713 1 92.81 304 PRO A N 1
ATOM 2502 C CA . PRO A 1 304 ? 26.625 27.234 0.971 1 92.81 304 PRO A CA 1
ATOM 2503 C C . PRO A 1 304 ? 25.875 27.859 -0.195 1 92.81 304 PRO A C 1
ATOM 2505 O O . PRO A 1 304 ? 24.969 28.672 0.019 1 92.81 304 PRO A O 1
ATOM 2508 N N . GLU A 1 305 ? 26.125 27.453 -1.429 1 91.06 305 GLU A N 1
ATOM 2509 C CA . GLU A 1 305 ? 25.516 28.141 -2.568 1 91.06 305 GLU A CA 1
ATOM 2510 C C . GLU A 1 305 ? 24.234 27.438 -3.021 1 91.06 305 GLU A C 1
ATOM 2512 O O . GLU A 1 305 ? 23.562 27.922 -3.936 1 91.06 305 GLU A O 1
ATOM 2517 N N . ARG A 1 306 ? 23.828 26.391 -2.297 1 93.38 306 ARG A N 1
ATOM 2518 C CA . ARG A 1 306 ? 22.75 25.562 -2.834 1 93.38 306 ARG A CA 1
ATOM 2519 C C . ARG A 1 306 ? 21.547 25.562 -1.889 1 93.38 306 ARG A C 1
ATOM 2521 O O . ARG A 1 306 ? 20.484 25.062 -2.242 1 93.38 306 ARG A O 1
ATOM 2528 N N . MET A 1 307 ? 21.688 26.156 -0.809 1 93.75 307 MET A N 1
ATOM 2529 C CA . MET A 1 307 ? 20.672 26 0.229 1 93.75 307 MET A CA 1
ATOM 2530 C C . MET A 1 307 ? 19.5 26.953 0.012 1 93.75 307 MET A C 1
ATOM 2532 O O . MET A 1 307 ? 19.703 28.141 -0.23 1 93.75 307 MET A O 1
ATOM 2536 N N . ILE A 1 308 ? 18.328 26.328 0.103 1 91.88 308 ILE A N 1
ATOM 2537 C CA . ILE A 1 308 ? 17.094 27.078 0.219 1 91.88 308 ILE A CA 1
ATOM 2538 C C . ILE A 1 308 ? 16.656 27.141 1.683 1 91.88 308 ILE A C 1
ATOM 2540 O O . ILE A 1 308 ? 16.688 26.141 2.389 1 91.88 308 ILE A O 1
ATOM 2544 N N . ASN A 1 309 ? 16.328 28.344 2.129 1 87.69 309 ASN A N 1
ATOM 2545 C CA . ASN A 1 309 ? 15.906 28.5 3.52 1 87.69 309 ASN A CA 1
ATOM 2546 C C . ASN A 1 309 ? 14.531 29.156 3.619 1 87.69 309 ASN A C 1
ATOM 2548 O O . ASN A 1 309 ? 14.164 29.969 2.773 1 87.69 309 ASN A O 1
ATOM 2552 N N . THR A 1 310 ? 13.859 28.672 4.578 1 88.5 310 THR A N 1
ATOM 2553 C CA . THR A 1 310 ? 12.625 29.359 4.941 1 88.5 310 THR A CA 1
ATOM 2554 C C . THR A 1 310 ? 12.859 30.281 6.137 1 88.5 310 THR A C 1
ATOM 2556 O O . THR A 1 310 ? 13.648 29.969 7.031 1 88.5 310 THR A O 1
ATOM 2559 N N . ALA A 1 311 ? 12.195 31.312 6.141 1 83 311 ALA A N 1
ATOM 2560 C CA . ALA A 1 311 ? 12.336 32.281 7.223 1 83 311 ALA A CA 1
ATOM 2561 C C . ALA A 1 311 ? 11.703 31.766 8.508 1 83 311 ALA A C 1
ATOM 2563 O O . ALA A 1 311 ? 10.836 30.891 8.477 1 83 311 ALA A O 1
ATOM 2564 N N . GLY A 1 312 ? 12.297 32.281 9.617 1 82.75 312 GLY A N 1
ATOM 2565 C CA . GLY A 1 312 ? 11.703 31.984 10.906 1 82.75 312 GLY A CA 1
ATOM 2566 C C . GLY A 1 312 ? 12.531 31.016 11.734 1 82.75 312 GLY A C 1
ATOM 2567 O O . GLY A 1 312 ? 13.375 30.297 11.195 1 82.75 312 GLY A O 1
ATOM 2568 N N . ASN A 1 313 ? 12.164 30.984 13 1 81.44 313 ASN A N 1
ATOM 2569 C CA . ASN A 1 313 ? 12.875 30.109 13.93 1 81.44 313 ASN A CA 1
ATOM 2570 C C . ASN A 1 313 ? 12.258 28.719 13.977 1 81.44 313 ASN A C 1
ATOM 2572 O O . ASN A 1 313 ? 11.047 28.562 13.812 1 81.44 313 ASN A O 1
ATOM 2576 N N . ILE A 1 314 ? 13.133 27.75 14.227 1 83.69 314 ILE A N 1
ATOM 2577 C CA . ILE A 1 314 ? 12.656 26.375 14.438 1 83.69 314 ILE A CA 1
ATOM 2578 C C . ILE A 1 314 ? 11.977 26.281 15.797 1 83.69 314 ILE A C 1
ATOM 2580 O O . ILE A 1 314 ? 12.586 26.531 16.828 1 83.69 314 ILE A O 1
ATOM 2584 N N . THR A 1 315 ? 10.711 25.938 15.711 1 79.38 315 THR A N 1
ATOM 2585 C CA . THR A 1 315 ? 9.945 25.797 16.953 1 79.38 315 THR A CA 1
ATOM 2586 C C . THR A 1 315 ? 8.969 24.625 16.844 1 79.38 315 THR A C 1
ATOM 2588 O O . THR A 1 315 ? 8.477 24.312 15.758 1 79.38 315 THR A O 1
ATOM 2591 N N . HIS A 1 316 ? 8.812 23.984 17.969 1 80.31 316 HIS A N 1
ATOM 2592 C CA . HIS A 1 316 ? 7.719 23.031 18.031 1 80.31 316 HIS A CA 1
ATOM 2593 C C . HIS A 1 316 ? 6.379 23.734 18.219 1 80.31 316 HIS A C 1
ATOM 2595 O O . HIS A 1 316 ? 6.203 24.5 19.172 1 80.31 316 HIS A O 1
ATOM 2601 N N . ILE A 1 317 ? 5.48 23.453 17.438 1 80.25 317 ILE A N 1
ATOM 2602 C CA . ILE A 1 317 ? 4.27 24.266 17.375 1 80.25 317 ILE A CA 1
ATOM 2603 C C . ILE A 1 317 ? 3.445 24.078 18.641 1 80.25 317 ILE A C 1
ATOM 2605 O O . ILE A 1 317 ? 2.621 24.938 18.984 1 80.25 317 ILE A O 1
ATOM 2609 N N . ASP A 1 318 ? 3.67 22.984 19.359 1 80.12 318 ASP A N 1
ATOM 2610 C CA . ASP A 1 318 ? 2.934 22.766 20.609 1 80.12 318 ASP A CA 1
ATOM 2611 C C . ASP A 1 318 ? 3.684 23.328 21.797 1 80.12 318 ASP A C 1
ATOM 2613 O O . ASP A 1 318 ? 3.129 23.438 22.906 1 80.12 318 ASP A O 1
ATOM 2617 N N . GLN A 1 319 ? 4.93 23.688 21.531 1 76.75 319 GLN A N 1
ATOM 2618 C CA . GLN A 1 319 ? 5.773 24.234 22.594 1 76.75 319 GLN A CA 1
ATOM 2619 C C . GLN A 1 319 ? 6.652 25.359 22.062 1 76.75 319 GLN A C 1
ATOM 2621 O O . GLN A 1 319 ? 7.875 25.234 22 1 76.75 319 GLN A O 1
ATOM 2626 N N . PRO A 1 320 ? 6.055 26.5 21.734 1 68.56 320 PRO A N 1
ATOM 2627 C CA . PRO A 1 320 ? 6.828 27.516 21.016 1 68.56 320 PRO A CA 1
ATOM 2628 C C . PRO A 1 320 ? 7.875 28.188 21.906 1 68.56 320 PRO A C 1
ATOM 2630 O O . PRO A 1 320 ? 8.797 28.844 21.391 1 68.56 320 PRO A O 1
ATOM 2633 N N . GLY A 1 321 ? 7.871 27.922 23.125 1 66.94 321 GLY A N 1
ATOM 2634 C CA . GLY A 1 321 ? 8.844 28.547 24 1 66.94 321 GLY A CA 1
ATOM 2635 C C . GLY A 1 321 ? 8.859 30.062 23.891 1 66.94 321 GLY A C 1
ATOM 2636 O O . GLY A 1 321 ? 7.816 30.719 24 1 66.94 321 GLY A O 1
ATOM 2637 N N . ILE A 1 322 ? 10.078 30.641 23.578 1 69.25 322 ILE A N 1
ATOM 2638 C CA . ILE A 1 322 ? 10.297 32.094 23.609 1 69.25 322 ILE A CA 1
ATOM 2639 C C . ILE A 1 322 ? 10.039 32.688 22.219 1 69.25 322 ILE A C 1
ATOM 2641 O O . ILE A 1 322 ? 9.977 33.906 22.062 1 69.25 322 ILE A O 1
ATOM 2645 N N . HIS A 1 323 ? 9.789 31.891 21.312 1 76.88 323 HIS A N 1
ATOM 2646 C CA . HIS A 1 323 ? 9.672 32.344 19.922 1 76.88 323 HIS A CA 1
ATOM 2647 C C . HIS A 1 323 ? 8.234 32.719 19.594 1 76.88 323 HIS A C 1
ATOM 2649 O O . HIS A 1 323 ? 7.297 32.281 20.266 1 76.88 323 HIS A O 1
ATOM 2655 N N . ASP A 1 324 ? 8.148 33.594 18.578 1 83.44 324 ASP A N 1
ATOM 2656 C CA . ASP A 1 324 ? 6.832 33.969 18.062 1 83.44 324 ASP A CA 1
ATOM 2657 C C . ASP A 1 324 ? 6.117 32.75 17.484 1 83.44 324 ASP A C 1
ATOM 2659 O O . ASP A 1 324 ? 6.566 32.188 16.484 1 83.44 324 ASP A O 1
ATOM 2663 N N . PRO A 1 325 ? 5.008 32.375 18.141 1 86.94 325 PRO A N 1
ATOM 2664 C CA . PRO A 1 325 ? 4.305 31.188 17.688 1 86.94 325 PRO A CA 1
ATOM 2665 C C . PRO A 1 325 ? 3.816 31.297 16.25 1 86.94 325 PRO A C 1
ATOM 2667 O O . PRO A 1 325 ? 3.762 30.297 15.531 1 86.94 325 PRO A O 1
ATOM 2670 N N . ARG A 1 326 ? 3.482 32.5 15.836 1 88.81 326 ARG A N 1
ATOM 2671 C CA . ARG A 1 326 ? 2.996 32.688 14.477 1 88.81 326 ARG A CA 1
ATOM 2672 C C . ARG A 1 326 ? 4.102 32.438 13.453 1 88.81 326 ARG A C 1
ATOM 2674 O O . ARG A 1 326 ? 3.871 31.781 12.438 1 88.81 326 ARG A O 1
ATOM 2681 N N . GLU A 1 327 ? 5.23 32.906 13.805 1 88.5 327 GLU A N 1
ATOM 2682 C CA . GLU A 1 327 ? 6.371 32.719 12.914 1 88.5 327 GLU A CA 1
ATOM 2683 C C . GLU A 1 327 ? 6.758 31.234 12.844 1 88.5 327 GLU A C 1
ATOM 2685 O O . GLU A 1 327 ? 7.039 30.703 11.766 1 88.5 327 GLU A O 1
ATOM 2690 N N . GLY A 1 328 ? 6.738 30.641 13.961 1 88.5 328 GLY A N 1
ATOM 2691 C CA . GLY A 1 328 ? 7.062 29.219 14.008 1 88.5 328 GLY A CA 1
ATOM 2692 C C . GLY A 1 328 ? 6.078 28.359 13.242 1 88.5 328 GLY A C 1
ATOM 2693 O O . GLY A 1 328 ? 6.473 27.438 12.539 1 88.5 328 GLY A O 1
ATOM 2694 N N . PHE A 1 329 ? 4.867 28.688 13.367 1 92.88 329 PHE A N 1
ATOM 2695 C CA . PHE A 1 329 ? 3.82 27.938 12.695 1 92.88 329 PHE A CA 1
ATOM 2696 C C . PHE A 1 329 ? 3.91 28.125 11.18 1 92.88 329 PHE A C 1
ATOM 2698 O O . PHE A 1 329 ? 3.85 27.141 10.43 1 92.88 329 PHE A O 1
ATOM 2705 N N . LEU A 1 330 ? 4.066 29.328 10.789 1 93.25 330 LEU A N 1
ATOM 2706 C CA . LEU A 1 330 ? 4.199 29.594 9.359 1 93.25 330 LEU A CA 1
ATOM 2707 C C . LEU A 1 330 ? 5.418 28.891 8.781 1 93.25 330 LEU A C 1
ATOM 2709 O O . LEU A 1 330 ? 5.336 28.281 7.703 1 93.25 330 LEU A O 1
ATOM 2713 N N . LYS A 1 331 ? 6.484 28.969 9.484 1 92.62 331 LYS A N 1
ATOM 2714 C CA . LYS A 1 331 ? 7.695 28.297 9.016 1 92.62 331 LYS A CA 1
ATOM 2715 C C . LYS A 1 331 ? 7.453 26.797 8.812 1 92.62 331 LYS A C 1
ATOM 2717 O O . LYS A 1 331 ? 7.867 26.234 7.801 1 92.62 331 LYS A O 1
ATOM 2722 N N . GLN A 1 332 ? 6.879 26.234 9.773 1 93.06 332 GLN A N 1
ATOM 2723 C CA . GLN A 1 332 ? 6.578 24.797 9.688 1 93.06 332 GLN A CA 1
ATOM 2724 C C . GLN A 1 332 ? 5.715 24.5 8.469 1 93.06 332 GLN A C 1
ATOM 2726 O O . GLN A 1 332 ? 5.941 23.5 7.781 1 93.06 332 GLN A O 1
ATOM 2731 N N . LEU A 1 333 ? 4.734 25.266 8.188 1 95.25 333 LEU A N 1
ATOM 2732 C CA . LEU A 1 333 ? 3.857 25.062 7.039 1 95.25 333 LEU A CA 1
ATOM 2733 C C . LEU A 1 333 ? 4.625 25.234 5.734 1 95.25 333 LEU A C 1
ATOM 2735 O O . LEU A 1 333 ? 4.418 24.469 4.785 1 95.25 333 LEU A O 1
ATOM 2739 N N . LEU A 1 334 ? 5.453 26.234 5.707 1 95.75 334 LEU A N 1
ATOM 2740 C CA . LEU A 1 334 ? 6.277 26.422 4.52 1 95.75 334 LEU A CA 1
ATOM 2741 C C . LEU A 1 334 ? 7.18 25.219 4.277 1 95.75 334 LEU A C 1
ATOM 2743 O O . LEU A 1 334 ? 7.273 24.719 3.152 1 95.75 334 LEU A O 1
ATOM 2747 N N . ASP A 1 335 ? 7.816 24.75 5.379 1 96.5 335 ASP A N 1
ATOM 2748 C CA . ASP A 1 335 ? 8.641 23.547 5.27 1 96.5 335 ASP A CA 1
ATOM 2749 C C . ASP A 1 335 ? 7.84 22.375 4.715 1 96.5 335 ASP A C 1
ATOM 2751 O O . ASP A 1 335 ? 8.305 21.656 3.826 1 96.5 335 ASP A O 1
ATOM 2755 N N . TYR A 1 336 ? 6.672 22.297 5.254 1 96.62 336 TYR A N 1
ATOM 2756 C CA . TYR A 1 336 ? 5.773 21.219 4.852 1 96.62 336 TYR A CA 1
ATOM 2757 C C . TYR A 1 336 ? 5.469 21.297 3.359 1 96.62 336 TYR A C 1
ATOM 2759 O O . TYR A 1 336 ? 5.648 20.312 2.635 1 96.62 336 TYR A O 1
ATOM 2767 N N . TYR A 1 337 ? 5.062 22.391 2.846 1 96.56 337 TYR A N 1
ATOM 2768 C CA . TYR A 1 337 ? 4.652 22.531 1.452 1 96.56 337 TYR A CA 1
ATOM 2769 C C . TYR A 1 337 ? 5.844 22.375 0.517 1 96.56 337 TYR A C 1
ATOM 2771 O O . TYR A 1 337 ? 5.711 21.844 -0.585 1 96.56 337 TYR A O 1
ATOM 2779 N N . ILE A 1 338 ? 6.977 22.828 0.926 1 96.94 338 ILE A N 1
ATOM 2780 C CA . ILE A 1 338 ? 8.18 22.672 0.118 1 96.94 338 ILE A CA 1
ATOM 2781 C C . ILE A 1 338 ? 8.531 21.188 -0.017 1 96.94 338 ILE A C 1
ATOM 2783 O O . ILE A 1 338 ? 8.789 20.703 -1.12 1 96.94 338 ILE A O 1
ATOM 2787 N N . MET A 1 339 ? 8.453 20.516 1.062 1 97.5 339 MET A N 1
ATOM 2788 C CA . MET A 1 339 ? 8.789 19.094 1.065 1 97.5 339 MET A CA 1
ATOM 2789 C C . MET A 1 339 ? 7.777 18.281 0.253 1 97.5 339 MET A C 1
ATOM 2791 O O . MET A 1 339 ? 8.125 17.281 -0.362 1 97.5 339 MET A O 1
ATOM 2795 N N . VAL A 1 340 ? 6.559 18.672 0.255 1 96.81 340 VAL A N 1
ATOM 2796 C CA . VAL A 1 340 ? 5.512 18.016 -0.516 1 96.81 340 VAL A CA 1
ATOM 2797 C C . VAL A 1 340 ? 5.781 18.188 -2.01 1 96.81 340 VAL A C 1
ATOM 2799 O O . VAL A 1 340 ? 5.465 17.297 -2.811 1 96.81 340 VAL A O 1
ATOM 2802 N N . ASP A 1 341 ? 6.445 19.234 -2.402 1 95.5 341 ASP A N 1
ATOM 2803 C CA . ASP A 1 341 ? 6.531 19.625 -3.809 1 95.5 341 ASP A CA 1
ATOM 2804 C C . ASP A 1 341 ? 7.914 19.328 -4.375 1 95.5 341 ASP A C 1
ATOM 2806 O O . ASP A 1 341 ? 8.102 19.328 -5.594 1 95.5 341 ASP A O 1
ATOM 2810 N N . CYS A 1 342 ? 8.906 19.109 -3.58 1 96.94 342 CYS A N 1
ATOM 2811 C CA . CYS A 1 342 ? 10.281 18.969 -4.047 1 96.94 342 CYS A CA 1
ATOM 2812 C C . CYS A 1 342 ? 10.438 17.703 -4.898 1 96.94 342 CYS A C 1
ATOM 2814 O O . CYS A 1 342 ? 9.562 16.844 -4.895 1 96.94 342 CYS A O 1
ATOM 2816 N N . ASP A 1 343 ? 11.5 17.656 -5.625 1 95.56 343 ASP A N 1
ATOM 2817 C CA . ASP A 1 343 ? 11.727 16.578 -6.586 1 95.56 343 ASP A CA 1
ATOM 2818 C C . ASP A 1 343 ? 12.25 15.328 -5.891 1 95.56 343 ASP A C 1
ATOM 2820 O O . ASP A 1 343 ? 11.859 14.211 -6.242 1 95.56 343 ASP A O 1
ATOM 2824 N N . ILE A 1 344 ? 13.156 15.562 -5.02 1 97.25 344 ILE A N 1
ATOM 2825 C CA . ILE A 1 344 ? 13.695 14.492 -4.184 1 97.25 344 ILE A CA 1
ATOM 2826 C C . ILE A 1 344 ? 13.383 14.781 -2.717 1 97.25 344 ILE A C 1
ATOM 2828 O O . ILE A 1 344 ? 13.531 15.914 -2.258 1 97.25 344 ILE A O 1
ATOM 2832 N N . LEU A 1 345 ? 12.922 13.766 -2.037 1 98.19 345 LEU A N 1
ATOM 2833 C CA . LEU A 1 345 ? 12.617 13.922 -0.619 1 98.19 345 LEU A CA 1
ATOM 2834 C C . LEU A 1 345 ? 13.234 12.789 0.193 1 98.19 345 LEU A C 1
ATOM 2836 O O . LEU A 1 345 ? 12.984 11.609 -0.083 1 98.19 345 LEU A O 1
ATOM 2840 N N . ILE A 1 346 ? 14.062 13.141 1.126 1 96.38 346 ILE A N 1
ATOM 2841 C CA . ILE A 1 346 ? 14.617 12.203 2.092 1 96.38 346 ILE A CA 1
ATOM 2842 C C . ILE A 1 346 ? 13.984 12.43 3.463 1 96.38 346 ILE A C 1
ATOM 2844 O O . ILE A 1 346 ? 13.977 13.562 3.965 1 96.38 346 ILE A O 1
ATOM 2848 N N . ILE A 1 347 ? 13.461 11.375 4.047 1 94.62 347 ILE A N 1
ATOM 2849 C CA . ILE A 1 347 ? 12.812 11.594 5.336 1 94.62 347 ILE A CA 1
ATOM 2850 C C . ILE A 1 347 ? 13.414 10.656 6.383 1 94.62 347 ILE A C 1
ATOM 2852 O O . ILE A 1 347 ? 13.828 9.539 6.062 1 94.62 347 ILE A O 1
ATOM 2856 N N . SER A 1 348 ? 13.438 11.141 7.582 1 90.69 348 SER A N 1
ATOM 2857 C CA . SER A 1 348 ? 13.695 10.305 8.75 1 90.69 348 SER A CA 1
ATOM 2858 C C . SER A 1 348 ? 12.391 9.797 9.359 1 90.69 348 SER A C 1
ATOM 2860 O O . SER A 1 348 ? 11.305 10.18 8.93 1 90.69 348 SER A O 1
ATOM 2862 N N . SER A 1 349 ? 12.539 8.891 10.312 1 87.12 349 SER A N 1
ATOM 2863 C CA . SER A 1 349 ? 11.367 8.336 10.977 1 87.12 349 SER A CA 1
ATOM 2864 C C . SER A 1 349 ? 10.695 9.367 11.875 1 87.12 349 SER A C 1
ATOM 2866 O O . SER A 1 349 ? 11.039 9.492 13.055 1 87.12 349 SER A O 1
ATOM 2868 N N . SER A 1 350 ? 9.82 10.172 11.336 1 88.62 350 SER A N 1
ATOM 2869 C CA . SER A 1 350 ? 9.031 11.188 12.039 1 88.62 350 SER A CA 1
ATOM 2870 C C . SER A 1 350 ? 7.664 11.367 11.398 1 88.62 350 SER A C 1
ATOM 2872 O O . SER A 1 350 ? 7.504 11.164 10.195 1 88.62 350 SER A O 1
ATOM 2874 N N . GLY A 1 351 ? 6.777 11.719 12.25 1 91 351 GLY A N 1
ATOM 2875 C CA . GLY A 1 351 ? 5.445 11.969 11.719 1 91 351 GLY A CA 1
ATOM 2876 C C . GLY A 1 351 ? 5.418 13.055 10.656 1 91 351 GLY A C 1
ATOM 2877 O O . GLY A 1 351 ? 4.699 12.938 9.664 1 91 351 GLY A O 1
ATOM 2878 N N . PHE A 1 352 ? 6.215 14.109 10.891 1 92.5 352 PHE A N 1
ATOM 2879 C CA . PHE A 1 352 ? 6.262 15.234 9.961 1 92.5 352 PHE A CA 1
ATOM 2880 C C . PHE A 1 352 ? 6.766 14.781 8.594 1 92.5 352 PHE A C 1
ATOM 2882 O O . PHE A 1 352 ? 6.117 15.023 7.574 1 92.5 352 PHE A O 1
ATOM 2889 N N . GLY A 1 353 ? 7.844 14.086 8.562 1 94 353 GLY A N 1
ATOM 2890 C CA . GLY A 1 353 ? 8.383 13.555 7.328 1 94 353 GLY A CA 1
ATOM 2891 C C . GLY A 1 353 ? 7.461 12.555 6.656 1 94 353 GLY A C 1
ATOM 2892 O O . GLY A 1 353 ? 7.266 12.602 5.438 1 94 353 GLY A O 1
ATOM 2893 N N . MET A 1 354 ? 6.887 11.727 7.414 1 94.31 354 MET A N 1
ATOM 2894 C CA . MET A 1 354 ? 5.992 10.703 6.871 1 94.31 354 MET A CA 1
ATOM 2895 C C . MET A 1 354 ? 4.762 11.344 6.234 1 94.31 354 MET A C 1
ATOM 2897 O O . MET A 1 354 ? 4.328 10.922 5.16 1 94.31 354 MET A O 1
ATOM 2901 N N . LEU A 1 355 ? 4.234 12.305 6.898 1 95.62 355 LEU A N 1
ATOM 2902 C CA . LEU A 1 355 ? 3.07 12.984 6.344 1 95.62 355 LEU A CA 1
ATOM 2903 C C . LEU A 1 355 ? 3.398 13.602 4.988 1 95.62 355 LEU A C 1
ATOM 2905 O O . LEU A 1 355 ? 2.605 13.5 4.047 1 95.62 355 LEU A O 1
ATOM 2909 N N . THR A 1 356 ? 4.551 14.211 4.875 1 96.75 356 THR A N 1
ATOM 2910 C CA . THR A 1 356 ? 4.945 14.797 3.6 1 96.75 356 THR A CA 1
ATOM 2911 C C . THR A 1 356 ? 5.105 13.719 2.533 1 96.75 356 THR A C 1
ATOM 2913 O O . THR A 1 356 ? 4.773 13.938 1.366 1 96.75 356 THR A O 1
ATOM 2916 N N . ALA A 1 357 ? 5.582 12.602 2.98 1 96.31 357 ALA A N 1
ATOM 2917 C CA . ALA A 1 357 ? 5.715 11.477 2.053 1 96.31 357 ALA A CA 1
ATOM 2918 C C . ALA A 1 357 ? 4.344 11.008 1.57 1 96.31 357 ALA A C 1
ATOM 2920 O O . ALA A 1 357 ? 4.172 10.695 0.389 1 96.31 357 ALA A O 1
ATOM 2921 N N . PHE A 1 358 ? 3.398 10.977 2.479 1 95.44 358 PHE A N 1
ATOM 2922 C CA . PHE A 1 358 ? 2.055 10.523 2.139 1 95.44 358 PHE A CA 1
ATOM 2923 C C . PHE A 1 358 ? 1.461 11.375 1.021 1 95.44 358 PHE A C 1
ATOM 2925 O O . PHE A 1 358 ? 0.849 10.844 0.09 1 95.44 358 PHE A O 1
ATOM 2932 N N . VAL A 1 359 ? 1.684 12.68 1.091 1 95.5 359 VAL A N 1
ATOM 2933 C CA . VAL A 1 359 ? 0.889 13.57 0.256 1 95.5 359 VAL A CA 1
ATOM 2934 C C . VAL A 1 359 ? 1.777 14.211 -0.812 1 95.5 359 VAL A C 1
ATOM 2936 O O . VAL A 1 359 ? 1.382 15.18 -1.457 1 95.5 359 VAL A O 1
ATOM 2939 N N . ARG A 1 360 ? 2.951 13.711 -0.933 1 96 360 ARG A N 1
ATOM 2940 C CA . ARG A 1 360 ? 3.898 14.305 -1.871 1 96 360 ARG 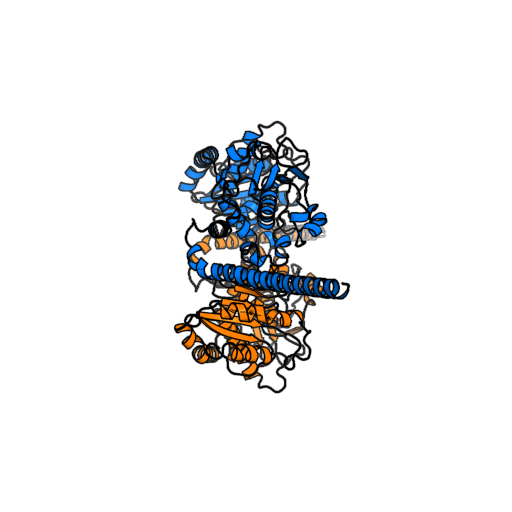A CA 1
ATOM 2941 C C . ARG A 1 360 ? 3.342 14.297 -3.291 1 96 360 ARG A C 1
ATOM 2943 O O . ARG A 1 360 ? 2.562 13.414 -3.652 1 96 360 ARG A O 1
ATOM 2950 N N . ASN A 1 361 ? 3.803 15.172 -4.082 1 91.94 361 ASN A N 1
ATOM 2951 C CA . ASN A 1 361 ? 3.307 15.344 -5.445 1 91.94 361 ASN A CA 1
ATOM 2952 C C . ASN A 1 361 ? 4.066 14.461 -6.43 1 91.94 361 ASN A C 1
ATOM 2954 O O . ASN A 1 361 ? 3.566 14.164 -7.52 1 91.94 361 ASN A O 1
ATOM 2958 N N . GLN A 1 362 ? 5.262 14.062 -6.031 1 91.81 362 GLN A N 1
ATOM 2959 C CA . GLN A 1 362 ? 6.082 13.242 -6.914 1 91.81 362 GLN A CA 1
ATOM 2960 C C . GLN A 1 362 ? 5.891 11.758 -6.629 1 91.81 362 GLN A C 1
ATOM 2962 O O . GLN A 1 362 ? 5.758 11.352 -5.469 1 91.81 362 GLN A O 1
ATOM 2967 N N . ASP A 1 363 ? 5.969 10.961 -7.633 1 86.19 363 ASP A N 1
ATOM 2968 C CA . ASP A 1 363 ? 5.82 9.523 -7.473 1 86.19 363 ASP A CA 1
ATOM 2969 C C . ASP A 1 363 ? 7.176 8.844 -7.266 1 86.19 363 ASP A C 1
ATOM 2971 O O . ASP A 1 363 ? 7.242 7.703 -6.809 1 86.19 363 ASP A O 1
ATOM 2975 N N . TYR A 1 364 ? 8.188 9.578 -7.648 1 88.62 364 TYR A N 1
ATOM 2976 C CA . TYR A 1 364 ? 9.539 9.031 -7.535 1 88.62 364 TYR A CA 1
ATOM 2977 C C . TYR A 1 364 ? 10.445 9.969 -6.746 1 88.62 364 TYR A C 1
ATOM 2979 O O . TYR A 1 364 ? 10.047 11.086 -6.41 1 88.62 364 TYR A O 1
ATOM 2987 N N . GLY A 1 365 ? 11.578 9.516 -6.297 1 94.25 365 GLY A N 1
ATOM 2988 C CA . GLY A 1 365 ? 12.562 10.359 -5.648 1 94.25 365 GLY A CA 1
ATOM 2989 C C . GLY A 1 365 ? 12.406 10.414 -4.141 1 94.25 365 GLY A C 1
ATOM 2990 O O . GLY A 1 365 ? 12.883 11.344 -3.492 1 94.25 365 GLY A O 1
ATOM 2991 N N . LEU A 1 366 ? 11.672 9.5 -3.604 1 96.56 366 LEU A N 1
ATOM 2992 C CA . LEU A 1 366 ? 11.523 9.422 -2.154 1 96.56 366 LEU A CA 1
ATOM 2993 C C . LEU A 1 366 ? 12.531 8.445 -1.556 1 96.56 366 LEU A C 1
ATOM 2995 O O . LEU A 1 366 ? 12.719 7.348 -2.082 1 96.56 366 LEU A O 1
ATOM 2999 N N . TYR A 1 367 ? 13.172 8.867 -0.457 1 94.5 367 TYR A N 1
ATOM 3000 C CA . TYR A 1 367 ? 14.117 8.023 0.256 1 94.5 367 TYR A CA 1
ATOM 3001 C C . TYR A 1 367 ? 13.836 8.023 1.754 1 94.5 367 TYR A C 1
ATOM 3003 O O . TYR A 1 367 ? 13.484 9.062 2.32 1 94.5 367 TYR A O 1
ATOM 3011 N N . CYS A 1 368 ? 13.992 6.895 2.299 1 91.81 368 CYS A N 1
ATOM 3012 C CA . CYS A 1 368 ? 13.891 6.73 3.746 1 91.81 368 CYS A CA 1
ATOM 3013 C C . CYS A 1 368 ? 15.273 6.551 4.367 1 91.81 368 CYS A C 1
ATOM 3015 O O . CYS A 1 368 ? 16.016 5.641 3.996 1 91.81 368 CYS A O 1
ATOM 3017 N N . TRP A 1 369 ? 15.484 7.438 5.262 1 90 369 TRP A N 1
ATOM 3018 C CA . TRP A 1 369 ? 16.797 7.453 5.895 1 90 369 TRP A CA 1
ATOM 3019 C C . TRP A 1 369 ? 16.703 7.031 7.355 1 90 369 TRP A C 1
ATOM 3021 O O . TRP A 1 369 ? 15.844 7.512 8.094 1 90 369 TRP A O 1
ATOM 3031 N N . GLY A 1 370 ? 17.516 6.059 7.711 1 80.62 370 GLY A N 1
ATOM 3032 C CA . GLY A 1 370 ? 17.547 5.566 9.078 1 80.62 370 GLY A CA 1
ATOM 3033 C C . GLY A 1 370 ? 18.75 4.695 9.375 1 80.62 370 GLY A C 1
ATOM 3034 O O . GLY A 1 370 ? 19.812 4.887 8.797 1 80.62 370 GLY A O 1
ATOM 3035 N N . VAL A 1 371 ? 18.516 3.824 10.281 1 75.12 371 VAL A N 1
ATOM 3036 C CA . VAL A 1 371 ? 19.594 2.977 10.773 1 75.12 371 VAL A CA 1
ATOM 3037 C C . VAL A 1 371 ? 20.094 2.061 9.656 1 75.12 371 VAL A C 1
ATOM 3039 O O . VAL A 1 371 ? 21.25 1.666 9.633 1 75.12 371 VAL A O 1
ATOM 3042 N N . LYS A 1 372 ? 19.25 1.87 8.703 1 76.12 372 LYS A N 1
ATOM 3043 C CA . LYS A 1 372 ? 19.594 0.977 7.598 1 76.12 372 LYS A CA 1
ATOM 3044 C C . LYS A 1 372 ? 20.203 1.752 6.43 1 76.12 372 LYS A C 1
ATOM 3046 O O . LYS A 1 372 ? 20.453 1.183 5.367 1 76.12 372 LYS A O 1
ATOM 3051 N N . GLY A 1 373 ? 20.391 3.033 6.734 1 82 373 GLY A N 1
ATOM 3052 C CA . GLY A 1 373 ? 20.938 3.875 5.684 1 82 373 GLY A CA 1
ATOM 3053 C C . GLY A 1 373 ? 19.875 4.598 4.883 1 82 373 GLY A C 1
ATOM 3054 O O . GLY A 1 373 ? 18.828 4.965 5.426 1 82 373 GLY A O 1
ATOM 3055 N N . LEU A 1 374 ? 20.312 4.938 3.732 1 89.12 374 LEU A N 1
ATOM 3056 C CA . LEU A 1 374 ? 19.406 5.629 2.812 1 89.12 374 LEU A CA 1
ATOM 3057 C C . LEU A 1 374 ? 18.781 4.645 1.837 1 89.12 374 LEU A C 1
ATOM 3059 O O . LEU A 1 374 ? 19.469 4.07 0.989 1 89.12 374 LEU A O 1
ATOM 3063 N N . LEU A 1 375 ? 17.469 4.449 1.996 1 89.94 375 LEU A N 1
ATOM 3064 C CA . LEU A 1 375 ? 16.75 3.467 1.202 1 89.94 375 LEU A CA 1
ATOM 3065 C C . LEU A 1 375 ? 15.758 4.152 0.258 1 89.94 375 LEU A C 1
ATOM 3067 O O . LEU A 1 375 ? 14.984 5.016 0.681 1 89.94 375 LEU A O 1
ATOM 3071 N N . PRO A 1 376 ? 15.812 3.752 -1.042 1 91.25 376 PRO A N 1
ATOM 3072 C CA . PRO A 1 376 ? 14.672 4.184 -1.85 1 91.25 376 PRO A CA 1
ATOM 3073 C C . PRO A 1 376 ? 13.336 3.66 -1.312 1 91.25 376 PRO A C 1
ATOM 3075 O O . PRO A 1 376 ? 13.258 2.512 -0.872 1 91.25 376 PRO A O 1
ATOM 3078 N N . CYS A 1 377 ? 12.375 4.543 -1.228 1 93.19 377 CYS A N 1
ATOM 3079 C CA . CYS A 1 377 ? 11.055 4.145 -0.764 1 93.19 377 CYS A CA 1
ATOM 3080 C C . CYS A 1 377 ? 9.961 4.887 -1.526 1 93.19 377 CYS A C 1
ATOM 3082 O O . CYS A 1 377 ? 10.234 5.535 -2.535 1 93.19 377 CYS A O 1
ATOM 3084 N N . SER A 1 378 ? 8.727 4.582 -1.253 1 93.06 378 SER A N 1
ATOM 3085 C CA . SER A 1 378 ? 7.562 5.238 -1.843 1 93.06 378 SER A CA 1
ATOM 3086 C C . SER A 1 378 ? 6.52 5.57 -0.781 1 93.06 378 SER A C 1
ATOM 3088 O O . SER A 1 378 ? 6.641 5.148 0.37 1 93.06 378 SER A O 1
ATOM 3090 N N . ARG A 1 379 ? 5.543 6.332 -1.209 1 93.31 379 ARG A N 1
ATOM 3091 C CA . ARG A 1 379 ? 4.461 6.664 -0.286 1 93.31 379 ARG A CA 1
ATOM 3092 C C . ARG A 1 379 ? 3.793 5.402 0.25 1 93.31 379 ARG A C 1
ATOM 3094 O O . ARG A 1 379 ? 3.307 5.387 1.384 1 93.31 379 ARG A O 1
ATOM 3101 N N . TYR A 1 380 ? 3.938 4.367 -0.473 1 91.44 380 TYR A N 1
ATOM 3102 C CA . TYR A 1 380 ? 3.225 3.146 -0.112 1 91.44 380 TYR A CA 1
ATOM 3103 C C . TYR A 1 380 ? 4.09 2.252 0.767 1 91.44 380 TYR A C 1
ATOM 3105 O O . TYR A 1 380 ? 3.59 1.306 1.382 1 91.44 380 TYR A O 1
ATOM 3113 N N . THR A 1 381 ? 5.375 2.5 0.856 1 91.19 381 THR A N 1
ATOM 3114 C CA . THR A 1 381 ? 6.238 1.584 1.592 1 91.19 381 THR A CA 1
ATOM 3115 C C . THR A 1 381 ? 6.824 2.266 2.824 1 91.19 381 THR A C 1
ATOM 3117 O O . THR A 1 381 ? 7.465 1.615 3.654 1 91.19 381 THR A O 1
ATOM 3120 N N . VAL A 1 382 ? 6.562 3.572 2.975 1 91.62 382 VAL A N 1
ATOM 3121 C CA . VAL A 1 382 ? 7.152 4.336 4.07 1 91.62 382 VAL A CA 1
ATOM 3122 C C . VAL A 1 382 ? 6.758 3.707 5.406 1 91.62 382 VAL A C 1
ATOM 3124 O O . VAL A 1 382 ? 7.586 3.594 6.316 1 91.62 382 VAL A O 1
ATOM 3127 N N . ASN A 1 383 ? 5.535 3.195 5.52 1 88.12 383 ASN A N 1
ATOM 3128 C CA . ASN A 1 383 ? 5.07 2.59 6.762 1 88.12 383 ASN A CA 1
ATOM 3129 C C . ASN A 1 383 ? 5.766 1.255 7.027 1 88.12 383 ASN A C 1
ATOM 3131 O O . ASN A 1 383 ? 5.906 0.843 8.18 1 88.12 383 ASN A O 1
ATOM 3135 N N . ASP A 1 384 ? 6.145 0.617 5.965 1 83.94 384 ASP A N 1
ATOM 3136 C CA . ASP A 1 384 ? 6.855 -0.65 6.117 1 83.94 384 ASP A CA 1
ATOM 3137 C C . ASP A 1 384 ? 8.281 -0.424 6.613 1 83.94 384 ASP A C 1
ATOM 3139 O O . ASP A 1 384 ? 8.82 -1.239 7.363 1 83.94 384 ASP A O 1
ATOM 3143 N N . ILE A 1 385 ? 8.828 0.663 6.191 1 86.44 385 ILE A N 1
ATOM 3144 C CA . ILE A 1 385 ? 10.219 0.974 6.508 1 86.44 385 ILE A CA 1
ATOM 3145 C C . ILE A 1 385 ? 10.305 1.597 7.898 1 86.44 385 ILE A C 1
ATOM 3147 O O . ILE A 1 385 ? 11.25 1.342 8.641 1 86.44 385 ILE A O 1
ATOM 3151 N N . PHE A 1 386 ? 9.297 2.477 8.164 1 84.75 386 PHE A N 1
ATOM 3152 C CA . PHE A 1 386 ? 9.188 3.1 9.477 1 84.75 386 PHE A CA 1
ATOM 3153 C C . PHE A 1 386 ? 7.949 2.59 10.211 1 84.75 386 PHE A C 1
ATOM 3155 O O . PHE A 1 386 ? 6.961 3.312 10.352 1 84.75 386 PHE A O 1
ATOM 3162 N N . PRO A 1 387 ? 8.141 1.258 10.648 1 73.94 387 PRO A N 1
ATOM 3163 C CA . PRO A 1 387 ? 6.941 0.75 11.32 1 73.94 387 PRO A CA 1
ATOM 3164 C C . PRO A 1 387 ? 6.676 1.442 12.656 1 73.94 387 PRO A C 1
ATOM 3166 O O . PRO A 1 387 ? 7.602 1.976 13.273 1 73.94 387 PRO A O 1
ATOM 3169 N N . GLY A 1 388 ? 5.574 1.378 13.211 1 62.22 388 GLY A N 1
ATOM 3170 C CA . GLY A 1 388 ? 5.289 1.81 14.57 1 62.22 388 GLY A CA 1
ATOM 3171 C C . GLY A 1 388 ? 5.172 3.316 14.703 1 62.22 388 GLY A C 1
ATOM 3172 O O . GLY A 1 388 ? 5.25 3.854 15.812 1 62.22 388 GLY A O 1
ATOM 3173 N N . GLY A 1 389 ? 4.191 3.957 14.219 1 59.12 389 GLY A N 1
ATOM 3174 C CA . GLY A 1 389 ? 4.004 5.387 14.391 1 59.12 389 GLY A CA 1
ATOM 3175 C C . GLY A 1 389 ? 2.543 5.797 14.445 1 59.12 389 GLY A C 1
ATOM 3176 O O . GLY A 1 389 ? 1.659 4.945 14.562 1 59.12 389 GLY A O 1
ATOM 3177 N N . LYS A 1 390 ? 2.406 7.07 14.453 1 59.53 390 LYS A N 1
ATOM 3178 C CA . LYS A 1 390 ? 1.093 7.703 14.562 1 59.53 390 LYS A CA 1
ATOM 3179 C C . LYS A 1 390 ? 0.181 7.277 13.414 1 59.53 390 LYS A C 1
ATOM 3181 O O . LYS A 1 390 ? -1.043 7.262 13.562 1 59.53 390 LYS A O 1
ATOM 3186 N N . PHE A 1 391 ? 0.813 6.922 12.312 1 69.56 391 PHE A N 1
ATOM 3187 C CA . PHE A 1 391 ? 0.065 6.637 11.094 1 69.56 391 PHE A CA 1
ATOM 3188 C C . PHE A 1 391 ? -0.175 5.141 10.945 1 69.56 391 PHE A C 1
ATOM 3190 O O . PHE A 1 391 ? -0.833 4.707 9.992 1 69.56 391 PHE A O 1
ATOM 3197 N N . THR A 1 392 ? 0.413 4.348 11.711 1 59.81 392 THR A N 1
ATOM 3198 C CA . THR A 1 392 ? 0.225 2.908 11.586 1 59.81 392 THR A CA 1
ATOM 3199 C C . THR A 1 392 ? -0.067 2.279 12.945 1 59.81 392 THR A C 1
ATOM 3201 O O . THR A 1 392 ? 0.713 1.461 13.43 1 59.81 392 THR A O 1
ATOM 3204 N N . PRO A 1 393 ? -1.234 2.85 13.547 1 43.16 393 PRO A N 1
ATOM 3205 C CA . PRO A 1 393 ? -1.42 2.203 14.852 1 43.16 393 PRO A CA 1
ATOM 3206 C C . PRO A 1 393 ? -1.686 0.704 14.734 1 43.16 393 PRO A C 1
ATOM 3208 O O . PRO A 1 393 ? -2.324 0.26 13.773 1 43.16 393 PRO A O 1
ATOM 3211 N N . LYS A 1 394 ? -0.799 -0.219 15.133 1 47.16 394 LYS A N 1
ATOM 3212 C CA . LYS A 1 394 ? -1.075 -1.652 15.195 1 47.16 394 LYS A CA 1
ATOM 3213 C C . LYS A 1 394 ? -2.459 -1.923 15.781 1 47.16 394 LYS A C 1
ATOM 3215 O O . LYS A 1 394 ? -2.959 -1.141 16.594 1 47.16 394 LYS A O 1
ATOM 3220 N N . MET B 1 1 ? 72.25 -11.75 15.414 1 32.09 1 MET B N 1
ATOM 3221 C CA . MET B 1 1 ? 71.438 -12.023 14.25 1 32.09 1 MET B CA 1
ATOM 3222 C C . MET B 1 1 ? 69.938 -11.867 14.578 1 32.09 1 MET B C 1
ATOM 3224 O O . MET B 1 1 ? 69.062 -12.18 13.758 1 32.09 1 MET B O 1
ATOM 3228 N N . THR B 1 2 ? 69.625 -11.539 15.859 1 46.16 2 THR B N 1
ATOM 3229 C CA . THR B 1 2 ? 68.312 -11.477 16.469 1 46.16 2 THR B CA 1
ATOM 3230 C C . THR B 1 2 ? 67.625 -10.188 16.078 1 46.16 2 THR B C 1
ATOM 3232 O O . THR B 1 2 ? 66.375 -10.062 16.266 1 46.16 2 THR B O 1
ATOM 3235 N N . SER B 1 3 ? 68.375 -9.164 15.656 1 46.62 3 SER B N 1
ATOM 3236 C CA . SER B 1 3 ? 67.812 -7.848 15.445 1 46.62 3 SER B CA 1
ATOM 3237 C C . SER B 1 3 ? 67.062 -7.801 14.117 1 46.62 3 SER B C 1
ATOM 3239 O O . SER B 1 3 ? 66.25 -6.891 13.891 1 46.62 3 SER B O 1
ATOM 3241 N N . GLY B 1 4 ? 67.312 -8.695 13.211 1 42.97 4 GLY B N 1
ATOM 3242 C CA . GLY B 1 4 ? 66.75 -8.648 11.875 1 42.97 4 GLY B CA 1
ATOM 3243 C C . GLY B 1 4 ? 65.312 -9.133 11.836 1 42.97 4 GLY B C 1
ATOM 3244 O O . GLY B 1 4 ? 64.5 -8.648 11.023 1 42.97 4 GLY B O 1
ATOM 3245 N N . ARG B 1 5 ? 65 -10.148 12.734 1 44.44 5 ARG B N 1
ATOM 3246 C CA . ARG B 1 5 ? 63.656 -10.727 12.664 1 44.44 5 ARG B CA 1
ATOM 3247 C C . ARG B 1 5 ? 62.625 -9.797 13.297 1 44.44 5 ARG B C 1
ATOM 3249 O O . ARG B 1 5 ? 61.406 -9.922 13.039 1 44.44 5 ARG B O 1
ATOM 3256 N N . LYS B 1 6 ? 63.094 -8.914 14.227 1 49.44 6 LYS B N 1
ATOM 3257 C CA . LYS B 1 6 ? 62.125 -8.031 14.852 1 49.44 6 LYS B CA 1
ATOM 3258 C C . LYS B 1 6 ? 61.656 -6.953 13.875 1 49.44 6 LYS B C 1
ATOM 3260 O O . LYS B 1 6 ? 60.469 -6.59 13.867 1 49.44 6 LYS B O 1
ATOM 3265 N N . ASN B 1 7 ? 62.562 -6.617 12.992 1 43.47 7 ASN B N 1
ATOM 3266 C CA . ASN B 1 7 ? 62.188 -5.59 12.039 1 43.47 7 ASN B CA 1
ATOM 3267 C C . ASN B 1 7 ? 61.25 -6.152 10.969 1 43.47 7 ASN B C 1
ATOM 3269 O O . ASN B 1 7 ? 60.312 -5.465 10.516 1 43.47 7 ASN B O 1
ATOM 3273 N N . ILE B 1 8 ? 61.375 -7.543 10.734 1 48.12 8 ILE B N 1
ATOM 3274 C CA . ILE B 1 8 ? 60.5 -8.125 9.727 1 48.12 8 ILE B CA 1
ATOM 3275 C C . ILE B 1 8 ? 59.125 -8.352 10.32 1 48.12 8 ILE B C 1
ATOM 3277 O O . ILE B 1 8 ? 58.094 -8.117 9.648 1 48.12 8 ILE B O 1
ATOM 3281 N N . ARG B 1 9 ? 59.031 -8.664 11.617 1 50.38 9 ARG B N 1
ATOM 3282 C CA . ARG B 1 9 ? 57.719 -8.867 12.234 1 50.38 9 ARG B CA 1
ATOM 3283 C C . ARG B 1 9 ? 57 -7.539 12.383 1 50.38 9 ARG B C 1
ATOM 3285 O O . ARG B 1 9 ? 55.781 -7.469 12.164 1 50.38 9 ARG B O 1
ATOM 3292 N N . LEU B 1 10 ? 57.781 -6.477 12.68 1 48.47 10 LEU B N 1
ATOM 3293 C CA . LEU B 1 10 ? 57.156 -5.16 12.781 1 48.47 10 LEU B CA 1
ATOM 3294 C C . LEU B 1 10 ? 56.688 -4.668 11.406 1 48.47 10 LEU B C 1
ATOM 3296 O O . LEU B 1 10 ? 55.625 -4.086 11.266 1 48.47 10 LEU B O 1
ATOM 3300 N N . CYS B 1 11 ? 57.5 -5.074 10.406 1 49.28 11 CYS B N 1
ATOM 3301 C CA . CYS B 1 11 ? 57.094 -4.707 9.047 1 49.28 11 CYS B CA 1
ATOM 3302 C C . CYS B 1 11 ? 55.906 -5.535 8.586 1 49.28 11 CYS B C 1
ATOM 3304 O O . CYS B 1 11 ? 54.969 -5.008 7.961 1 49.28 11 CYS B O 1
ATOM 3306 N N . LEU B 1 12 ? 55.844 -6.809 8.992 1 52.25 12 LEU B N 1
ATOM 3307 C CA . LEU B 1 12 ? 54.688 -7.637 8.609 1 52.25 12 LEU B CA 1
ATOM 3308 C C . LEU B 1 12 ? 53.438 -7.246 9.391 1 52.25 12 LEU B C 1
ATOM 3310 O O . LEU B 1 12 ? 52.344 -7.238 8.844 1 52.25 12 LEU B O 1
ATOM 3314 N N . MET B 1 13 ? 53.625 -6.781 10.625 1 51.78 13 MET B N 1
ATOM 3315 C CA . MET B 1 13 ? 52.469 -6.289 11.398 1 51.78 13 MET B CA 1
ATOM 3316 C C . MET B 1 13 ? 52 -4.941 10.859 1 51.78 13 MET B C 1
ATOM 3318 O O . MET B 1 13 ? 50.812 -4.699 10.758 1 51.78 13 MET B O 1
ATOM 3322 N N . PHE B 1 14 ? 53 -4.148 10.422 1 52.84 14 PHE B N 1
ATOM 3323 C CA . PHE B 1 14 ? 52.656 -2.873 9.812 1 52.84 14 PHE B CA 1
ATOM 3324 C C . PHE B 1 14 ? 52 -3.092 8.453 1 52.84 14 PHE B C 1
ATOM 3326 O O . PHE B 1 14 ? 51.031 -2.422 8.102 1 52.84 14 PHE B O 1
ATOM 3333 N N . LEU B 1 15 ? 52.5 -4.047 7.719 1 50.66 15 LEU B N 1
ATOM 3334 C CA . LEU B 1 15 ? 51.875 -4.363 6.43 1 50.66 15 LEU B CA 1
ATOM 3335 C C . LEU B 1 15 ? 50.5 -4.988 6.621 1 50.66 15 LEU B C 1
ATOM 3337 O O . LEU B 1 15 ? 49.562 -4.688 5.871 1 50.66 15 LEU B O 1
ATOM 3341 N N . SER B 1 16 ? 50.312 -5.754 7.66 1 51.78 16 SER B N 1
ATOM 3342 C CA . SER B 1 16 ? 49 -6.312 7.949 1 51.78 16 SER B CA 1
ATOM 3343 C C . SER B 1 16 ? 48.031 -5.23 8.438 1 51.78 16 SER B C 1
ATOM 3345 O O . SER B 1 16 ? 46.875 -5.25 8.094 1 51.78 16 SER B O 1
ATOM 3347 N N . LEU B 1 17 ? 48.562 -4.242 9.125 1 53.12 17 LEU B N 1
ATOM 3348 C CA . LEU B 1 17 ? 47.719 -3.119 9.562 1 53.12 17 LEU B CA 1
ATOM 3349 C C . LEU B 1 17 ? 47.406 -2.201 8.391 1 53.12 17 LEU B C 1
ATOM 3351 O O . LEU B 1 17 ? 46.25 -1.739 8.266 1 53.12 17 LEU B O 1
ATOM 3355 N N . VAL B 1 18 ? 48.406 -2 7.539 1 51.75 18 VAL B N 1
ATOM 3356 C CA . VAL B 1 18 ? 48.156 -1.201 6.344 1 51.75 18 VAL B CA 1
ATOM 3357 C C . VAL B 1 18 ? 47.188 -1.946 5.418 1 51.75 18 VAL B C 1
ATOM 3359 O O . VAL B 1 18 ? 46.25 -1.354 4.879 1 51.75 18 VAL B O 1
ATOM 3362 N N . LEU B 1 19 ? 47.312 -3.236 5.316 1 50.03 19 LEU B N 1
ATOM 3363 C CA . LEU B 1 19 ? 46.406 -4.02 4.492 1 50.03 19 LEU B CA 1
ATOM 3364 C C . LEU B 1 19 ? 45 -4.059 5.113 1 50.03 19 LEU B C 1
ATOM 3366 O O . LEU B 1 19 ? 44 -3.943 4.406 1 50.03 19 LEU B O 1
ATOM 3370 N N . ALA B 1 20 ? 44.906 -4.066 6.379 1 52.94 20 ALA B N 1
ATOM 3371 C CA . ALA B 1 20 ? 43.594 -4.016 7.055 1 52.94 20 ALA B CA 1
ATOM 3372 C C . ALA B 1 20 ? 42.969 -2.641 6.895 1 52.94 20 ALA B C 1
ATOM 3374 O O . ALA B 1 20 ? 41.75 -2.539 6.684 1 52.94 20 ALA B O 1
ATOM 3375 N N . VAL B 1 21 ? 43.781 -1.615 6.871 1 50.81 21 VAL B N 1
ATOM 3376 C CA . VAL B 1 21 ? 43.312 -0.258 6.656 1 50.81 21 VAL B CA 1
ATOM 3377 C C . VAL B 1 21 ? 42.906 -0.078 5.191 1 50.81 21 VAL B C 1
ATOM 3379 O O . VAL B 1 21 ? 41.844 0.498 4.891 1 50.81 21 VAL B O 1
ATOM 3382 N N . VAL B 1 22 ? 43.656 -0.608 4.316 1 48.03 22 VAL B N 1
ATOM 3383 C CA . VAL B 1 22 ? 43.344 -0.513 2.896 1 48.03 22 VAL B CA 1
ATOM 3384 C C . VAL B 1 22 ? 42.094 -1.343 2.59 1 48.03 22 VAL B C 1
ATOM 3386 O O . VAL B 1 22 ? 41.219 -0.889 1.873 1 48.03 22 VAL B O 1
ATOM 3389 N N . VAL B 1 23 ? 41.938 -2.479 3.137 1 45.75 23 VAL B N 1
ATOM 3390 C CA . VAL B 1 23 ? 40.75 -3.289 2.943 1 45.75 23 VAL B CA 1
ATOM 3391 C C . VAL B 1 23 ? 39.531 -2.609 3.602 1 45.75 23 VAL B C 1
ATOM 3393 O O . VAL B 1 23 ? 38.438 -2.584 3.037 1 45.75 23 VAL B O 1
ATOM 3396 N N . SER B 1 24 ? 39.75 -1.935 4.656 1 46.41 24 SER B N 1
ATOM 3397 C CA . SER B 1 24 ? 38.688 -1.151 5.285 1 46.41 24 SER B CA 1
ATOM 3398 C C . SER B 1 24 ? 38.344 0.09 4.465 1 46.41 24 SER B C 1
ATOM 3400 O O . SER B 1 24 ? 37.188 0.438 4.305 1 46.41 24 SER B O 1
ATOM 3402 N N . ILE B 1 25 ? 39.375 0.714 3.902 1 47.06 25 ILE B N 1
ATOM 3403 C CA . ILE B 1 25 ? 39.188 1.872 3.037 1 47.06 25 ILE B CA 1
ATOM 3404 C C . ILE B 1 25 ? 38.594 1.425 1.705 1 47.06 25 ILE B C 1
ATOM 3406 O O . ILE B 1 25 ? 37.656 2.039 1.205 1 47.06 25 ILE B O 1
ATOM 3410 N N . LEU B 1 26 ? 39.062 0.415 1.076 1 46.28 26 LEU B N 1
ATOM 3411 C CA . LEU B 1 26 ? 38.5 -0.108 -0.164 1 46.28 26 LEU B CA 1
ATOM 3412 C C . LEU B 1 26 ? 37.125 -0.666 0.068 1 46.28 26 LEU B C 1
ATOM 3414 O O . LEU B 1 26 ? 36.25 -0.524 -0.786 1 46.28 26 LEU B O 1
ATOM 3418 N N . GLY B 1 27 ? 36.844 -1.242 1.14 1 40.06 27 GLY B N 1
ATOM 3419 C CA . GLY B 1 27 ? 35.5 -1.627 1.546 1 40.06 27 GLY B CA 1
ATOM 3420 C C . GLY B 1 27 ? 34.594 -0.44 1.777 1 40.06 27 GLY B C 1
ATOM 3421 O O . GLY B 1 27 ? 33.406 -0.47 1.394 1 40.06 27 GLY B O 1
ATOM 3422 N N . PHE B 1 28 ? 35.188 0.638 2.271 1 40.72 28 PHE B N 1
ATOM 3423 C CA . PHE B 1 28 ? 34.5 1.915 2.402 1 40.72 28 PHE B CA 1
ATOM 3424 C C . PHE B 1 28 ? 34.281 2.562 1.038 1 40.72 28 PHE B C 1
ATOM 3426 O O . PHE B 1 28 ? 33.219 3.074 0.747 1 40.72 28 PHE B O 1
ATOM 3433 N N . TYR B 1 29 ? 35.312 2.602 0.181 1 37.38 29 TYR B N 1
ATOM 3434 C CA . TYR B 1 29 ? 35.188 3.168 -1.157 1 37.38 29 TYR B CA 1
ATOM 3435 C C . TYR B 1 29 ? 34.281 2.309 -2.033 1 37.38 29 TYR B C 1
ATOM 3437 O O . TYR B 1 29 ? 33.469 2.834 -2.822 1 37.38 29 TYR B O 1
ATOM 3445 N N . SER B 1 30 ? 34.406 1.062 -1.992 1 34.81 30 SER B N 1
ATOM 3446 C CA . SER B 1 30 ? 33.5 0.203 -2.766 1 34.81 30 SER B CA 1
ATOM 3447 C C . SER B 1 30 ? 32.062 0.343 -2.301 1 34.81 30 SER B C 1
ATOM 3449 O O . SER B 1 30 ? 31.141 0.333 -3.117 1 34.81 30 SER B O 1
ATOM 3451 N N . LYS B 1 31 ? 31.891 0.527 -1.074 1 39.72 31 LYS B N 1
ATOM 3452 C CA . LYS B 1 31 ? 30.562 0.824 -0.53 1 39.72 31 LYS B CA 1
ATOM 3453 C C . LYS B 1 31 ? 30.094 2.207 -0.962 1 39.72 31 LYS B C 1
ATOM 3455 O O . LYS B 1 31 ? 28.906 2.4 -1.26 1 39.72 31 LYS B O 1
ATOM 3460 N N . VAL B 1 32 ? 31.094 3.109 -1.098 1 35.38 32 VAL B N 1
ATOM 3461 C CA . VAL B 1 32 ? 30.781 4.457 -1.556 1 35.38 32 VAL B CA 1
ATOM 3462 C C . VAL B 1 32 ? 30.484 4.438 -3.053 1 35.38 32 VAL B C 1
ATOM 3464 O O . VAL B 1 32 ? 29.531 5.062 -3.51 1 35.38 32 VAL B O 1
ATOM 3467 N N . ILE B 1 33 ? 31.297 3.764 -3.902 1 35.31 33 ILE B N 1
ATOM 3468 C CA . ILE B 1 33 ? 31.062 3.699 -5.344 1 35.31 33 ILE B CA 1
ATOM 3469 C C . ILE B 1 33 ? 29.797 2.898 -5.629 1 35.31 33 ILE B C 1
ATOM 3471 O O . ILE B 1 33 ? 28.969 3.299 -6.453 1 35.31 33 ILE B O 1
ATOM 3475 N N . THR B 1 34 ? 29.594 1.845 -5.027 1 35.28 34 THR B N 1
ATOM 3476 C CA . THR B 1 34 ? 28.391 1.061 -5.25 1 35.28 34 THR B CA 1
ATOM 3477 C C . THR B 1 34 ? 27.156 1.797 -4.723 1 35.28 34 THR B C 1
ATOM 3479 O O . THR B 1 34 ? 26.078 1.712 -5.309 1 35.28 34 THR B O 1
ATOM 3482 N N . ARG B 1 35 ? 27.328 2.621 -3.746 1 38.19 35 ARG B N 1
ATOM 3483 C CA . ARG B 1 35 ? 26.25 3.445 -3.225 1 38.19 35 ARG B CA 1
ATOM 3484 C C . ARG B 1 35 ? 25.891 4.562 -4.199 1 38.19 35 ARG B C 1
ATOM 3486 O O . ARG B 1 35 ? 24.734 4.961 -4.297 1 38.19 35 ARG B O 1
ATOM 3493 N N . LYS B 1 36 ? 26.906 5.145 -4.906 1 38.62 36 LYS B N 1
ATOM 3494 C CA . LYS B 1 36 ? 26.688 6.18 -5.91 1 38.62 36 LYS B CA 1
ATOM 3495 C C . LYS B 1 36 ? 25.875 5.633 -7.086 1 38.62 36 LYS B C 1
ATOM 3497 O O . LYS B 1 36 ? 24.984 6.312 -7.605 1 38.62 36 LYS B O 1
ATOM 3502 N N . VAL B 1 37 ? 26.109 4.441 -7.484 1 34.19 37 VAL B N 1
ATOM 3503 C CA . VAL B 1 37 ? 25.469 3.881 -8.672 1 34.19 37 VAL B CA 1
ATOM 3504 C C . VAL B 1 37 ? 24 3.613 -8.398 1 34.19 37 VAL B C 1
ATOM 3506 O O . VAL B 1 37 ? 23.141 3.92 -9.227 1 34.19 37 VAL B O 1
ATOM 3509 N N . THR B 1 38 ? 23.641 3.227 -7.254 1 36.88 38 THR B N 1
ATOM 3510 C CA . THR B 1 38 ? 22.266 2.771 -7.02 1 36.88 38 THR B CA 1
ATOM 3511 C C . THR B 1 38 ? 21.328 3.959 -6.812 1 36.88 38 THR B C 1
ATOM 3513 O O . THR B 1 38 ? 20.203 3.953 -7.297 1 36.88 38 THR B O 1
ATOM 3516 N N . LEU B 1 39 ? 21.797 4.961 -6.148 1 38.69 39 LEU B N 1
ATOM 3517 C CA . LEU B 1 39 ? 21 6.16 -5.953 1 38.69 39 LEU B CA 1
ATOM 3518 C C . LEU B 1 39 ? 20.75 6.871 -7.277 1 38.69 39 LEU B C 1
ATOM 3520 O O . LEU B 1 39 ? 19.641 7.352 -7.531 1 38.69 39 LEU B O 1
ATOM 3524 N N . PHE B 1 40 ? 21.766 6.949 -8.07 1 38.16 40 PHE B N 1
ATOM 3525 C CA . PHE B 1 40 ? 21.688 7.586 -9.383 1 38.16 40 PHE B CA 1
ATOM 3526 C C . PHE B 1 40 ? 20.75 6.82 -10.305 1 38.16 40 PHE B C 1
ATOM 3528 O O . PHE B 1 40 ? 20.062 7.414 -11.133 1 38.16 40 PHE B O 1
ATOM 3535 N N . HIS B 1 41 ? 20.625 5.707 -10.094 1 37.47 41 HIS B N 1
ATOM 3536 C CA . HIS B 1 41 ? 19.781 4.922 -10.984 1 37.47 41 HIS B CA 1
ATOM 3537 C C . HIS B 1 41 ? 18.297 5.219 -10.742 1 37.47 41 HIS B C 1
ATOM 3539 O O . HIS B 1 41 ? 17.5 5.199 -11.68 1 37.47 41 HIS B O 1
ATOM 3545 N N . ASP B 1 42 ? 17.938 5.512 -9.648 1 37.84 42 ASP B N 1
ATOM 3546 C CA . ASP B 1 42 ? 16.547 5.805 -9.359 1 37.84 42 ASP B CA 1
ATOM 3547 C C . ASP B 1 42 ? 16.109 7.109 -10.023 1 37.84 42 ASP B C 1
ATOM 3549 O O . ASP B 1 42 ? 14.977 7.219 -10.508 1 37.84 42 ASP B O 1
ATOM 3553 N N . LEU B 1 43 ? 17 8.141 -10.031 1 36.47 43 LEU B N 1
ATOM 3554 C CA . LEU B 1 43 ? 16.688 9.398 -10.695 1 36.47 43 LEU B CA 1
ATOM 3555 C C . LEU B 1 43 ? 16.656 9.227 -12.211 1 36.47 43 LEU B C 1
ATOM 3557 O O . LEU B 1 43 ? 15.875 9.891 -12.898 1 36.47 43 LEU B O 1
ATOM 3561 N N . GLN B 1 44 ? 17.484 8.523 -12.695 1 33.44 44 GLN B N 1
ATOM 3562 C CA . GLN B 1 44 ? 17.484 8.32 -14.141 1 33.44 44 GLN B CA 1
ATOM 3563 C C . GLN B 1 44 ? 16.25 7.523 -14.586 1 33.44 44 GLN B C 1
ATOM 3565 O O . GLN B 1 44 ? 15.891 7.539 -15.758 1 33.44 44 GLN B O 1
ATOM 3570 N N . ASN B 1 45 ? 15.633 6.809 -13.758 1 34.44 45 ASN B N 1
ATOM 3571 C CA . ASN B 1 45 ? 14.555 5.918 -14.172 1 34.44 45 ASN B CA 1
ATOM 3572 C C . ASN B 1 45 ? 13.219 6.656 -14.266 1 34.44 45 ASN B C 1
ATOM 3574 O O . ASN B 1 45 ? 12.156 6.031 -14.258 1 34.44 45 ASN B O 1
ATOM 3578 N N . LYS B 1 46 ? 13.078 7.965 -14.102 1 37.41 46 LYS B N 1
ATOM 3579 C CA . LYS B 1 46 ? 11.852 8.641 -14.5 1 37.41 46 LYS B CA 1
ATOM 3580 C C . LYS B 1 46 ? 11.328 8.094 -15.828 1 37.41 46 LYS B C 1
ATOM 3582 O O . LYS B 1 46 ? 10.117 7.984 -16.031 1 37.41 46 LYS B O 1
ATOM 3587 N N . ASN B 1 47 ? 12.125 7.965 -16.891 1 30.45 47 ASN B N 1
ATOM 3588 C CA . ASN B 1 47 ? 11.758 7.582 -18.234 1 30.45 47 ASN B CA 1
ATOM 3589 C C . ASN B 1 47 ? 11.25 6.145 -18.297 1 30.45 47 ASN B C 1
ATOM 3591 O O . ASN B 1 47 ? 10.859 5.66 -19.359 1 30.45 47 ASN B O 1
ATOM 3595 N N . LEU B 1 48 ? 11.508 5.379 -17.281 1 32.16 48 LEU B N 1
ATOM 3596 C CA . LEU B 1 48 ? 11.148 3.979 -17.469 1 32.16 48 LEU B CA 1
ATOM 3597 C C . LEU B 1 48 ? 9.703 3.723 -17.047 1 32.16 48 LEU B C 1
ATOM 3599 O O . LEU B 1 48 ? 9.203 2.604 -17.172 1 32.16 48 LEU B O 1
ATOM 3603 N N . ALA B 1 49 ? 8.945 4.516 -16.406 1 33.25 49 ALA B N 1
ATOM 3604 C CA . ALA B 1 49 ? 7.602 4.18 -15.945 1 33.25 49 ALA B CA 1
ATOM 3605 C C . ALA B 1 49 ? 6.645 4.031 -17.125 1 33.25 49 ALA B C 1
ATOM 3607 O O . ALA B 1 49 ? 5.531 3.518 -16.969 1 33.25 49 ALA B O 1
ATOM 3608 N N . ALA B 1 50 ? 6.523 4.855 -18.031 1 30.41 50 ALA B N 1
ATOM 3609 C CA . ALA B 1 50 ? 5.461 4.812 -19.047 1 30.41 50 ALA B CA 1
ATOM 3610 C C . ALA B 1 50 ? 5.578 3.561 -19.906 1 30.41 50 ALA B C 1
ATOM 3612 O O . ALA B 1 50 ? 4.707 3.289 -20.734 1 30.41 50 ALA B O 1
ATOM 3613 N N . ASP B 1 51 ? 6.727 2.98 -20.359 1 30.42 51 ASP B N 1
ATOM 3614 C CA . ASP B 1 51 ? 6.738 1.932 -21.375 1 30.42 51 ASP B CA 1
ATOM 3615 C C . ASP B 1 51 ? 6.336 0.585 -20.781 1 30.42 51 ASP B C 1
ATOM 3617 O O . ASP B 1 51 ? 6.855 0.182 -19.734 1 30.42 51 ASP B O 1
ATOM 3621 N N . SER B 1 52 ? 5.246 -0.092 -20.922 1 37.81 52 SER B N 1
ATOM 3622 C CA . SER B 1 52 ? 4.902 -1.505 -20.812 1 37.81 52 SER B CA 1
ATOM 3623 C C . SER B 1 52 ? 6.152 -2.377 -20.75 1 37.81 52 SER B C 1
ATOM 3625 O O . SER B 1 52 ? 6.156 -3.42 -20.094 1 37.81 52 SER B O 1
ATOM 3627 N N . SER B 1 53 ? 7.172 -2.277 -21.594 1 40.22 53 SER B N 1
ATOM 3628 C CA . SER B 1 53 ? 8.531 -2.787 -21.719 1 40.22 53 SER B CA 1
ATOM 3629 C C . SER B 1 53 ? 9.383 -2.391 -20.516 1 40.22 53 SER B C 1
ATOM 3631 O O . SER B 1 53 ? 10.547 -2.775 -20.406 1 40.22 53 SER B O 1
ATOM 3633 N N . ASN B 1 54 ? 8.922 -1.55 -19.438 1 50.16 54 ASN B N 1
ATOM 3634 C CA . ASN B 1 54 ? 9.57 -0.787 -18.375 1 50.16 54 ASN B CA 1
ATOM 3635 C C . ASN B 1 54 ? 9.492 -1.515 -17.031 1 50.16 54 ASN B C 1
ATOM 3637 O O . ASN B 1 54 ? 9.211 -0.9 -16.016 1 50.16 54 ASN B O 1
ATOM 3641 N N . CYS B 1 55 ? 9.469 -2.664 -17.094 1 62.78 55 CYS B N 1
ATOM 3642 C CA . CYS B 1 55 ? 9.664 -3.383 -15.844 1 62.78 55 CYS B CA 1
ATOM 3643 C C . CYS B 1 55 ? 10.938 -2.914 -15.148 1 62.78 55 CYS B C 1
ATOM 3645 O O . CYS B 1 55 ? 12.039 -3.07 -15.672 1 62.78 55 CYS B O 1
ATOM 3647 N N . PRO B 1 56 ? 10.773 -2.203 -14.164 1 69.44 56 PRO B N 1
ATOM 3648 C CA . PRO B 1 56 ? 11.938 -1.682 -13.445 1 69.44 56 PRO B CA 1
ATOM 3649 C C . PRO B 1 56 ? 12.977 -2.762 -13.141 1 69.44 56 PRO B C 1
ATOM 3651 O O . PRO B 1 56 ? 14.156 -2.457 -12.977 1 69.44 56 PRO B O 1
ATOM 3654 N N . LEU B 1 57 ? 12.484 -3.99 -13.211 1 79.44 57 LEU B N 1
ATOM 3655 C CA . LEU B 1 57 ? 13.391 -5.086 -12.875 1 79.44 57 LEU B CA 1
ATOM 3656 C C . LEU B 1 57 ? 14.336 -5.375 -14.039 1 79.44 57 LEU B C 1
ATOM 3658 O O . LEU B 1 57 ? 15.422 -5.914 -13.836 1 79.44 57 LEU B O 1
ATOM 3662 N N . ILE B 1 58 ? 13.828 -5.023 -15.25 1 73.88 58 ILE B N 1
ATOM 3663 C CA . ILE B 1 58 ? 14.68 -5.254 -16.406 1 73.88 58 ILE B CA 1
ATOM 3664 C C . ILE B 1 58 ? 15.938 -4.395 -16.312 1 73.88 58 ILE B C 1
ATOM 3666 O O . ILE B 1 58 ? 17.047 -4.895 -16.484 1 73.88 58 ILE B O 1
ATOM 3670 N N . ALA B 1 59 ? 15.688 -3.197 -15.977 1 71.25 59 ALA B N 1
ATOM 3671 C CA . ALA B 1 59 ? 16.812 -2.289 -15.805 1 71.25 59 ALA B CA 1
ATOM 3672 C C . ALA B 1 59 ? 17.734 -2.76 -14.68 1 71.25 59 ALA B C 1
ATOM 3674 O O . ALA B 1 59 ? 18.953 -2.752 -14.828 1 71.25 59 ALA B O 1
ATOM 3675 N N . PHE B 1 60 ? 17.188 -3.146 -13.695 1 76.12 60 PHE B N 1
ATOM 3676 C CA . PHE B 1 60 ? 17.938 -3.648 -12.555 1 76.12 60 PHE B CA 1
ATOM 3677 C C . PHE B 1 60 ? 18.75 -4.879 -12.945 1 76.12 60 PHE B C 1
ATOM 3679 O O . PHE B 1 60 ? 19.922 -4.992 -12.586 1 76.12 60 PHE B O 1
ATOM 3686 N N . HIS B 1 61 ? 18.141 -5.707 -13.609 1 75 61 HIS B N 1
ATOM 3687 C CA . HIS B 1 61 ? 18.781 -6.957 -14.008 1 75 61 HIS B CA 1
ATOM 3688 C C . HIS B 1 61 ? 19.922 -6.711 -14.992 1 75 61 HIS B C 1
ATOM 3690 O O . HIS B 1 61 ? 20.984 -7.34 -14.898 1 75 61 HIS B O 1
ATOM 3696 N N . ARG B 1 62 ? 19.703 -5.836 -15.867 1 69.81 62 ARG B N 1
ATOM 3697 C CA . ARG B 1 62 ? 20.734 -5.488 -16.844 1 69.81 62 ARG B CA 1
ATOM 3698 C C . ARG B 1 62 ? 21.969 -4.902 -16.156 1 69.81 62 ARG B C 1
ATOM 3700 O O . ARG B 1 62 ? 23.094 -5.215 -16.531 1 69.81 62 ARG B O 1
ATOM 3707 N N . GLU B 1 63 ? 21.719 -4.125 -15.203 1 66.56 63 GLU B N 1
ATOM 3708 C CA . GLU B 1 63 ? 22.797 -3.418 -14.523 1 66.56 63 GLU B CA 1
ATOM 3709 C C . GLU B 1 63 ? 23.562 -4.348 -13.594 1 66.56 63 GLU B C 1
ATOM 3711 O O . GLU B 1 63 ? 24.766 -4.16 -13.367 1 66.56 63 GLU B O 1
ATOM 3716 N N . ASN B 1 64 ? 22.859 -5.168 -12.938 1 62.75 64 ASN B N 1
ATOM 3717 C CA . ASN B 1 64 ? 23.516 -5.988 -11.93 1 62.75 64 ASN B CA 1
ATOM 3718 C C . ASN B 1 64 ? 23.953 -7.336 -12.5 1 62.75 64 ASN B C 1
ATOM 3720 O O . ASN B 1 64 ? 24.641 -8.102 -11.82 1 62.75 64 ASN B O 1
ATOM 3724 N N . LYS B 1 65 ? 24.141 -7.457 -13.75 1 55.16 65 LYS B N 1
ATOM 3725 C CA . LYS B 1 65 ? 24.609 -8.672 -14.406 1 55.16 65 LYS B CA 1
ATOM 3726 C C . LYS B 1 65 ? 24.172 -9.914 -13.641 1 55.16 65 LYS B C 1
ATOM 3728 O O . LYS B 1 65 ? 24.641 -11.023 -13.922 1 55.16 65 LYS B O 1
ATOM 3733 N N . VAL B 1 66 ? 23.672 -9.656 -12.578 1 48.72 66 VAL B N 1
ATOM 3734 C CA . VAL B 1 66 ? 23.359 -10.773 -11.695 1 48.72 66 VAL B CA 1
ATOM 3735 C C . VAL B 1 66 ? 22.766 -11.922 -12.5 1 48.72 66 VAL B C 1
ATOM 3737 O O . VAL B 1 66 ? 23.125 -13.086 -12.297 1 48.72 66 VAL B O 1
ATOM 3740 N N . LEU B 1 67 ? 21.609 -11.672 -13.234 1 49.72 67 LEU B N 1
ATOM 3741 C CA . LEU B 1 67 ? 20.766 -12.758 -13.742 1 49.72 67 LEU B CA 1
ATOM 3742 C C . LEU B 1 67 ? 21.281 -13.25 -15.094 1 49.72 67 LEU B C 1
ATOM 3744 O O . LEU B 1 67 ? 20.781 -14.25 -15.617 1 49.72 67 LEU B O 1
ATOM 3748 N N . THR B 1 68 ? 21.953 -12.484 -15.742 1 45.47 68 THR B N 1
ATOM 3749 C CA . THR B 1 68 ? 22.266 -13 -17.078 1 45.47 68 THR B CA 1
ATOM 3750 C C . THR B 1 68 ? 23.219 -14.188 -16.984 1 45.47 68 THR B C 1
ATOM 3752 O O . THR B 1 68 ? 22.859 -15.312 -17.328 1 45.47 68 THR B O 1
ATOM 3755 N N . ASN B 1 69 ? 24.5 -14.023 -17.75 1 42.03 69 ASN B N 1
ATOM 3756 C CA . ASN B 1 69 ? 25.391 -15 -18.375 1 42.03 69 ASN B CA 1
ATOM 3757 C C . ASN B 1 69 ? 26.219 -15.75 -17.344 1 42.03 69 ASN B C 1
ATOM 3759 O O . ASN B 1 69 ? 27.453 -15.68 -17.344 1 42.03 69 ASN B O 1
ATOM 3763 N N . TYR B 1 70 ? 25.594 -15.992 -16.266 1 44.09 70 TYR B N 1
ATOM 3764 C CA . TYR B 1 70 ? 26.516 -16.703 -15.383 1 44.09 70 TYR B CA 1
ATOM 3765 C C . TYR B 1 70 ? 26.875 -18.062 -15.945 1 44.09 70 TYR B C 1
ATOM 3767 O O . TYR B 1 70 ? 26.531 -19.094 -15.367 1 44.09 70 TYR B O 1
ATOM 3775 N N . SER B 1 71 ? 26.641 -18.297 -17.172 1 43.19 71 SER B N 1
ATOM 3776 C CA . SER B 1 71 ? 26.828 -19.656 -17.688 1 43.19 71 SER B CA 1
ATOM 3777 C C . SER B 1 71 ? 28.266 -20.094 -17.547 1 43.19 71 SER B C 1
ATOM 3779 O O . SER B 1 71 ? 28.625 -21.219 -17.938 1 43.19 71 SER B O 1
ATOM 3781 N N . GLY B 1 72 ? 29.125 -19.297 -16.984 1 44.31 72 GLY B N 1
ATOM 3782 C CA . GLY B 1 72 ? 30.469 -19.859 -17.031 1 44.31 72 GLY B CA 1
ATOM 3783 C C . GLY B 1 72 ? 30.75 -20.797 -15.867 1 44.31 72 GLY B C 1
ATOM 3784 O O . GLY B 1 72 ? 29.906 -20.969 -14.984 1 44.31 72 GLY B O 1
ATOM 3785 N N . GLN B 1 73 ? 32.031 -21.422 -15.805 1 45.84 73 GLN B N 1
ATOM 3786 C CA . GLN B 1 73 ? 32.688 -22.219 -14.797 1 45.84 73 GLN B CA 1
ATOM 3787 C C . GLN B 1 73 ? 32.75 -21.484 -13.461 1 45.84 73 GLN B C 1
ATOM 3789 O O . GLN B 1 73 ? 33.25 -20.344 -13.383 1 45.84 73 GLN B O 1
ATOM 3794 N N . GLY B 1 74 ? 31.609 -21.672 -12.469 1 64.19 74 GLY B N 1
ATOM 3795 C CA . GLY B 1 74 ? 31.594 -21.078 -11.141 1 64.19 74 GLY B CA 1
ATOM 3796 C C . GLY B 1 74 ? 30.266 -20.469 -10.773 1 64.19 74 GLY B C 1
ATOM 3797 O O . GLY B 1 74 ? 30.109 -19.922 -9.672 1 64.19 74 GLY B O 1
ATOM 3798 N N . THR B 1 75 ? 29.375 -20.766 -11.672 1 81.44 75 THR B N 1
ATOM 3799 C CA . THR B 1 75 ? 28.047 -20.219 -11.406 1 81.44 75 THR B CA 1
ATOM 3800 C C . THR B 1 75 ? 27.297 -21.062 -10.375 1 81.44 75 THR B C 1
ATOM 3802 O O . THR B 1 75 ? 27.25 -22.281 -10.5 1 81.44 75 THR B O 1
ATOM 3805 N N . LYS B 1 76 ? 26.859 -20.484 -9.328 1 90.94 76 LYS B N 1
ATOM 3806 C CA . LYS B 1 76 ? 26.016 -21.141 -8.336 1 90.94 76 LYS B CA 1
ATOM 3807 C C . LYS B 1 76 ? 24.531 -20.828 -8.594 1 90.94 76 LYS B C 1
ATOM 3809 O O . LYS B 1 76 ? 24.219 -19.891 -9.312 1 90.94 76 LYS B O 1
ATOM 3814 N N . TYR B 1 77 ? 23.688 -21.766 -8.125 1 94.38 77 TYR B N 1
ATOM 3815 C CA . TYR B 1 77 ? 22.266 -21.688 -8.492 1 94.38 77 TYR B CA 1
ATOM 3816 C C . TYR B 1 77 ? 21.391 -21.703 -7.254 1 94.38 77 TYR B C 1
ATOM 3818 O O . TYR B 1 77 ? 21.688 -22.406 -6.285 1 94.38 77 TYR B O 1
ATOM 3826 N N . ILE B 1 78 ? 20.359 -20.938 -7.297 1 94.88 78 ILE B N 1
ATOM 3827 C CA . ILE B 1 78 ? 19.188 -21.094 -6.445 1 94.88 78 ILE B CA 1
ATOM 3828 C C . ILE B 1 78 ? 18 -21.562 -7.281 1 94.88 78 ILE B C 1
ATOM 3830 O O . ILE B 1 78 ? 17.656 -20.922 -8.289 1 94.88 78 ILE B O 1
ATOM 3834 N N . VAL B 1 79 ? 17.391 -22.688 -6.922 1 96.94 79 VAL B N 1
ATOM 3835 C CA . VAL B 1 79 ? 16.344 -23.297 -7.73 1 96.94 79 VAL B CA 1
ATOM 3836 C C . VAL B 1 79 ? 15.062 -23.422 -6.895 1 96.94 79 VAL B C 1
ATOM 3838 O O . VAL B 1 79 ? 15.062 -24.109 -5.871 1 96.94 79 VAL B O 1
ATOM 3841 N N . TYR B 1 80 ? 14.008 -22.75 -7.305 1 97.56 80 TYR B N 1
ATOM 3842 C CA . TYR B 1 80 ? 12.711 -23.125 -6.746 1 97.56 80 TYR B CA 1
ATOM 3843 C C . TYR B 1 80 ? 12.297 -24.516 -7.211 1 97.56 80 TYR B C 1
ATOM 3845 O O . TYR B 1 80 ? 12.297 -24.812 -8.414 1 97.56 80 TYR B O 1
ATOM 3853 N N . ASP B 1 81 ? 11.844 -25.297 -6.223 1 97.56 81 ASP B N 1
ATOM 3854 C CA . ASP B 1 81 ? 11.602 -26.688 -6.586 1 97.56 81 ASP B CA 1
ATOM 3855 C C . ASP B 1 81 ? 10.18 -27.125 -6.211 1 97.56 81 ASP B C 1
ATOM 3857 O O . ASP B 1 81 ? 9.797 -27.062 -5.043 1 97.56 81 ASP B O 1
ATOM 3861 N N . CYS B 1 82 ? 9.438 -27.453 -7.133 1 96.12 82 CYS B N 1
ATOM 3862 C CA . CYS B 1 82 ? 8.18 -28.172 -6.996 1 96.12 82 CYS B CA 1
ATOM 3863 C C . CYS B 1 82 ? 8.141 -29.375 -7.938 1 96.12 82 CYS B C 1
ATOM 3865 O O . CYS B 1 82 ? 7.363 -29.391 -8.898 1 96.12 82 CYS B O 1
ATOM 3867 N N . SER B 1 83 ? 8.992 -30.359 -7.684 1 93.88 83 SER B N 1
ATOM 3868 C CA . SER B 1 83 ? 9.148 -31.531 -8.539 1 93.88 83 SER B CA 1
ATOM 3869 C C . SER B 1 83 ? 8.633 -32.781 -7.848 1 93.88 83 SER B C 1
ATOM 3871 O O . SER B 1 83 ? 8.555 -32.844 -6.617 1 93.88 83 SER B O 1
ATOM 3873 N N . LYS B 1 84 ? 8.367 -33.719 -8.625 1 88.69 84 LYS B N 1
ATOM 3874 C CA . LYS B 1 84 ? 7.902 -35 -8.133 1 88.69 84 LYS B CA 1
ATOM 3875 C C . LYS B 1 84 ? 9.031 -35.781 -7.445 1 88.69 84 LYS B C 1
ATOM 3877 O O . LYS B 1 84 ? 8.781 -36.656 -6.625 1 88.69 84 LYS B O 1
ATOM 3882 N N . ALA B 1 85 ? 10.18 -35.406 -7.781 1 86.81 85 ALA B N 1
ATOM 3883 C CA . ALA B 1 85 ? 11.344 -36.125 -7.289 1 86.81 85 ALA B CA 1
ATOM 3884 C C . ALA B 1 85 ? 11.539 -35.906 -5.793 1 86.81 85 ALA B C 1
ATOM 3886 O O . ALA B 1 85 ? 12.258 -36.656 -5.133 1 86.81 85 ALA B O 1
ATOM 3887 N N . ARG B 1 86 ? 10.93 -34.875 -5.285 1 86.88 86 ARG B N 1
ATOM 3888 C CA . ARG B 1 86 ? 11.156 -34.531 -3.887 1 86.88 86 ARG B CA 1
ATOM 3889 C C . ARG B 1 86 ? 9.852 -34.594 -3.1 1 86.88 86 ARG B C 1
ATOM 3891 O O . ARG B 1 86 ? 8.773 -34.344 -3.65 1 86.88 86 ARG B O 1
ATOM 3898 N N . LYS B 1 87 ? 10.078 -34.875 -1.905 1 82.5 87 LYS B N 1
ATOM 3899 C CA . LYS B 1 87 ? 8.914 -35 -1.03 1 82.5 87 LYS B CA 1
ATOM 3900 C C . LYS B 1 87 ? 8.461 -33.656 -0.519 1 82.5 87 LYS B C 1
ATOM 3902 O O . LYS B 1 87 ? 9.234 -32.688 -0.508 1 82.5 87 LYS B O 1
ATOM 3907 N N . GLY B 1 88 ? 7.168 -33.562 -0.187 1 86.56 88 GLY B N 1
ATOM 3908 C CA . GLY B 1 88 ? 6.586 -32.344 0.361 1 86.56 88 GLY B CA 1
ATOM 3909 C C . GLY B 1 88 ? 5.574 -31.688 -0.565 1 86.56 88 GLY B C 1
ATOM 3910 O O . GLY B 1 88 ? 5.621 -31.891 -1.78 1 86.56 88 GLY B O 1
ATOM 3911 N N . TYR B 1 89 ? 4.734 -30.938 0.006 1 88.06 89 TYR B N 1
ATOM 3912 C CA . TYR B 1 89 ? 3.693 -30.312 -0.801 1 88.06 89 TYR B CA 1
ATOM 3913 C C . TYR B 1 89 ? 4.137 -28.938 -1.295 1 88.06 89 TYR B C 1
ATOM 3915 O O . TYR B 1 89 ? 4.984 -28.297 -0.673 1 88.06 89 TYR B O 1
ATOM 3923 N N . CYS B 1 90 ? 3.676 -28.516 -2.389 1 91.81 90 CYS B N 1
ATOM 3924 C CA . CYS B 1 90 ? 3.977 -27.219 -2.959 1 91.81 90 CYS B CA 1
ATOM 3925 C C . CYS B 1 90 ? 2.826 -26.234 -2.729 1 91.81 90 CYS B C 1
ATOM 3927 O O . CYS B 1 90 ? 3.01 -25.031 -2.812 1 91.81 90 CYS B O 1
ATOM 3929 N N . GLY B 1 91 ? 1.618 -26.734 -2.453 1 90.12 91 GLY B N 1
ATOM 3930 C CA . GLY B 1 91 ? 0.439 -25.906 -2.305 1 90.12 91 GLY B CA 1
ATOM 3931 C C . GLY B 1 91 ? -0.183 -25.5 -3.631 1 90.12 91 GLY B C 1
ATOM 3932 O O . GLY B 1 91 ? 0.118 -26.094 -4.664 1 90.12 91 GLY B O 1
ATOM 3933 N N . GLY B 1 92 ? -1.126 -24.625 -3.58 1 90.44 92 GLY B N 1
ATOM 3934 C CA . GLY B 1 92 ? -1.792 -24.141 -4.781 1 90.44 92 GLY B CA 1
ATOM 3935 C C . GLY B 1 92 ? -0.979 -23.125 -5.547 1 90.44 92 GLY B C 1
ATOM 3936 O O . GLY B 1 92 ? 0.213 -22.938 -5.285 1 90.44 92 GLY B O 1
ATOM 3937 N N . TRP B 1 93 ? -1.606 -22.547 -6.465 1 93.5 93 TRP B N 1
ATOM 3938 C CA . TRP B 1 93 ? -0.936 -21.609 -7.359 1 93.5 93 TRP B CA 1
ATOM 3939 C C . TRP B 1 93 ? -0.342 -20.453 -6.582 1 93.5 93 TRP B C 1
ATOM 3941 O O . TRP B 1 93 ? 0.824 -20.094 -6.773 1 93.5 93 TRP B O 1
ATOM 3951 N N . SER B 1 94 ? -1.121 -19.906 -5.672 1 93.44 94 SER B N 1
ATOM 3952 C CA . SER B 1 94 ? -0.642 -18.766 -4.914 1 93.44 94 SER B CA 1
ATOM 3953 C C . SER B 1 94 ? 0.513 -19.141 -3.994 1 93.44 94 SER B C 1
ATOM 3955 O O . SER B 1 94 ? 1.414 -18.344 -3.752 1 93.44 94 SER B O 1
ATOM 3957 N N . ASP B 1 95 ? 0.483 -20.344 -3.459 1 92.69 95 ASP B N 1
ATOM 3958 C CA . ASP B 1 95 ? 1.592 -20.844 -2.65 1 92.69 95 ASP B CA 1
ATOM 3959 C C . ASP B 1 95 ? 2.881 -20.906 -3.467 1 92.69 95 ASP B C 1
ATOM 3961 O O . ASP B 1 95 ? 3.928 -20.422 -3.025 1 92.69 95 ASP B O 1
ATOM 3965 N N . ARG B 1 96 ? 2.73 -21.469 -4.539 1 95.19 96 ARG B N 1
ATOM 3966 C CA . ARG B 1 96 ? 3.883 -21.656 -5.414 1 95.19 96 ARG B CA 1
ATOM 3967 C C . ARG B 1 96 ? 4.445 -20.328 -5.879 1 95.19 96 ARG B C 1
ATOM 3969 O O . ARG B 1 96 ? 5.66 -20.141 -5.918 1 95.19 96 ARG B O 1
ATOM 3976 N N . MET B 1 97 ? 3.541 -19.359 -6.184 1 95.88 97 MET B N 1
ATOM 3977 C CA . MET B 1 97 ? 3.982 -18.047 -6.613 1 95.88 97 MET B CA 1
ATOM 3978 C C . MET B 1 97 ? 4.691 -17.312 -5.48 1 95.88 97 MET B C 1
ATOM 3980 O O . MET B 1 97 ? 5.707 -16.641 -5.703 1 95.88 97 MET B O 1
ATOM 3984 N N . ALA B 1 98 ? 4.184 -17.484 -4.289 1 94.5 98 ALA B N 1
ATOM 3985 C CA . ALA B 1 98 ? 4.855 -16.891 -3.133 1 94.5 98 ALA B CA 1
ATOM 3986 C C . ALA B 1 98 ? 6.242 -17.5 -2.938 1 94.5 98 ALA B C 1
ATOM 3988 O O . ALA B 1 98 ? 7.203 -16.781 -2.652 1 94.5 98 ALA B O 1
ATOM 3989 N N . GLY B 1 99 ? 6.316 -18.766 -3.102 1 94.56 99 GLY B N 1
ATOM 3990 C CA . GLY B 1 99 ? 7.602 -19.453 -3.006 1 94.56 99 GLY B CA 1
ATOM 3991 C C . GLY B 1 99 ? 8.586 -19 -4.07 1 94.56 99 GLY B C 1
ATOM 3992 O O . GLY B 1 99 ? 9.766 -18.766 -3.773 1 94.56 99 GLY B O 1
ATOM 3993 N N . ILE B 1 100 ? 8.109 -18.891 -5.273 1 96.75 100 ILE B N 1
ATOM 3994 C CA . ILE B 1 100 ? 8.938 -18.453 -6.383 1 96.75 100 ILE B CA 1
ATOM 3995 C C . ILE B 1 100 ? 9.453 -17.031 -6.117 1 96.75 100 ILE B C 1
ATOM 3997 O O . ILE B 1 100 ? 10.633 -16.75 -6.316 1 96.75 100 ILE B O 1
ATOM 4001 N N . MET B 1 101 ? 8.555 -16.188 -5.656 1 95 101 MET B N 1
ATOM 4002 C CA . MET B 1 101 ? 8.93 -14.82 -5.301 1 95 101 MET B CA 1
ATOM 4003 C C . MET B 1 101 ? 10.07 -14.812 -4.285 1 95 101 MET B C 1
ATOM 4005 O O . MET B 1 101 ? 11.102 -14.172 -4.504 1 95 101 MET B O 1
ATOM 4009 N N . THR B 1 102 ? 9.906 -15.508 -3.256 1 92.56 102 THR B N 1
ATOM 4010 C CA . THR B 1 102 ? 10.891 -15.547 -2.18 1 92.56 102 THR B CA 1
ATOM 4011 C C . THR B 1 102 ? 12.203 -16.156 -2.668 1 92.56 102 THR B C 1
ATOM 4013 O O . THR B 1 102 ? 13.281 -15.625 -2.371 1 92.56 102 THR B O 1
ATOM 4016 N N . THR B 1 103 ? 12.125 -17.188 -3.402 1 94.62 103 THR B N 1
ATOM 4017 C CA . THR B 1 103 ? 13.32 -17.828 -3.932 1 94.62 103 THR B CA 1
ATOM 4018 C C . THR B 1 103 ? 14.07 -16.906 -4.879 1 94.62 103 THR B C 1
ATOM 4020 O O . THR B 1 103 ? 15.305 -16.875 -4.883 1 94.62 103 THR B O 1
ATOM 4023 N N . PHE B 1 104 ? 13.32 -16.219 -5.664 1 95.06 104 PHE B N 1
ATOM 4024 C CA . PHE B 1 104 ? 13.906 -15.234 -6.57 1 95.06 104 PHE B CA 1
ATOM 4025 C C . PHE B 1 104 ? 14.688 -14.18 -5.801 1 95.06 104 PHE B C 1
ATOM 4027 O O . PHE B 1 104 ? 15.828 -13.859 -6.148 1 95.06 104 PHE B O 1
ATOM 4034 N N . ILE B 1 105 ? 14.117 -13.664 -4.766 1 91.88 105 ILE B N 1
ATOM 4035 C CA . ILE B 1 105 ? 14.773 -12.672 -3.932 1 91.88 105 ILE B CA 1
ATOM 4036 C C . ILE B 1 105 ? 16.047 -13.258 -3.328 1 91.88 105 ILE B C 1
ATOM 4038 O O . ILE B 1 105 ? 17.094 -12.617 -3.326 1 91.88 105 ILE B O 1
ATOM 4042 N N . ILE B 1 106 ? 15.992 -14.477 -2.879 1 90.81 106 ILE B N 1
ATOM 4043 C CA . ILE B 1 106 ? 17.141 -15.148 -2.289 1 90.81 106 ILE B CA 1
ATOM 4044 C C . ILE B 1 106 ? 18.25 -15.273 -3.328 1 90.81 106 ILE B C 1
ATOM 4046 O O . ILE B 1 106 ? 19.438 -15.109 -3.006 1 90.81 106 ILE B O 1
ATOM 4050 N N . SER B 1 107 ? 17.875 -15.555 -4.531 1 92.69 107 SER B N 1
ATOM 4051 C CA . SER B 1 107 ? 18.875 -15.695 -5.578 1 92.69 107 SER B CA 1
ATOM 4052 C C . SER B 1 107 ? 19.641 -14.391 -5.789 1 92.69 107 SER B C 1
ATOM 4054 O O . SER B 1 107 ? 20.859 -14.406 -5.992 1 92.69 107 SER B O 1
ATOM 4056 N N . ILE B 1 108 ? 18.969 -13.312 -5.746 1 89.81 108 ILE B N 1
ATOM 4057 C CA . ILE B 1 108 ? 19.609 -12.016 -5.902 1 89.81 108 ILE B CA 1
ATOM 4058 C C . ILE B 1 108 ? 20.531 -11.734 -4.707 1 89.81 108 ILE B C 1
ATOM 4060 O O . ILE B 1 108 ? 21.672 -11.328 -4.879 1 89.81 108 ILE B O 1
ATOM 4064 N N . LEU B 1 109 ? 20.062 -12.031 -3.555 1 87.56 109 LEU B N 1
ATOM 4065 C CA . LEU B 1 109 ? 20.797 -11.742 -2.33 1 87.56 109 LEU B CA 1
ATOM 4066 C C . LEU B 1 109 ? 22.047 -12.602 -2.232 1 87.56 109 LEU B C 1
ATOM 4068 O O . LEU B 1 109 ? 23.062 -12.188 -1.654 1 87.56 109 LEU B O 1
ATOM 4072 N N . THR B 1 110 ? 22 -13.734 -2.785 1 88.12 110 THR B N 1
ATOM 4073 C CA . THR B 1 110 ? 23.125 -14.648 -2.713 1 88.12 110 THR B CA 1
ATOM 4074 C C . THR B 1 110 ? 23.969 -14.555 -3.977 1 88.12 110 THR B C 1
ATOM 4076 O O . THR B 1 110 ? 24.984 -15.258 -4.109 1 88.12 110 THR B O 1
ATOM 4079 N N . LYS B 1 111 ? 23.516 -13.773 -4.941 1 86.69 111 LYS B N 1
ATOM 4080 C CA . LYS B 1 111 ? 24.188 -13.586 -6.223 1 86.69 111 LYS B CA 1
ATOM 4081 C C . LYS B 1 111 ? 24.328 -14.906 -6.973 1 86.69 111 LYS B C 1
ATOM 4083 O O . LYS B 1 111 ? 25.406 -15.25 -7.449 1 86.69 111 LYS B O 1
ATOM 4088 N N . ARG B 1 112 ? 23.281 -15.609 -7.004 1 90.69 112 ARG B N 1
ATOM 4089 C CA . ARG B 1 112 ? 23.219 -16.891 -7.695 1 90.69 112 ARG B CA 1
ATOM 4090 C C . ARG B 1 112 ? 22.172 -16.875 -8.805 1 90.69 112 ARG B C 1
ATOM 4092 O O . ARG B 1 112 ? 21.219 -16.078 -8.758 1 90.69 112 ARG B O 1
ATOM 4099 N N . HIS B 1 113 ? 22.344 -17.75 -9.789 1 91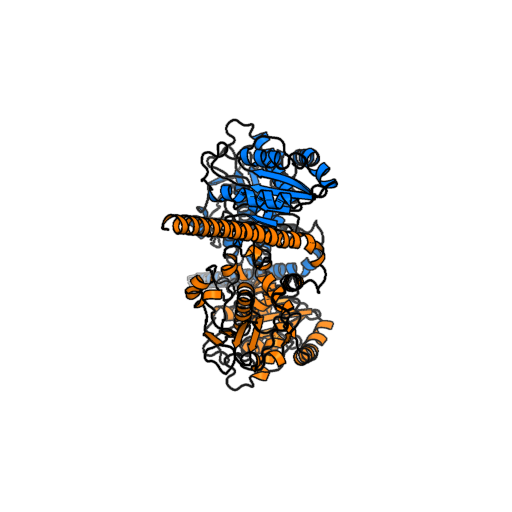.75 113 HIS B N 1
ATOM 4100 C CA . HIS B 1 113 ? 21.391 -17.812 -10.883 1 91.75 113 HIS B CA 1
ATOM 4101 C C . HIS B 1 113 ? 20.094 -18.484 -10.43 1 91.75 113 HIS B C 1
ATOM 4103 O O . HIS B 1 113 ? 20.109 -19.531 -9.781 1 91.75 113 HIS B O 1
ATOM 4109 N N . PHE B 1 114 ? 19.047 -17.891 -10.844 1 94.75 114 PHE B N 1
ATOM 4110 C CA . PHE B 1 114 ? 17.719 -18.344 -10.43 1 94.75 114 PHE B CA 1
ATOM 4111 C C . PHE B 1 114 ? 17.125 -19.281 -11.453 1 94.75 114 PHE B C 1
ATOM 4113 O O . PHE B 1 114 ? 17.156 -19.016 -12.656 1 94.75 114 PHE B O 1
ATOM 4120 N N . LEU B 1 115 ? 16.578 -20.391 -10.992 1 96.88 115 LEU B N 1
ATOM 4121 C CA . LEU B 1 115 ? 15.883 -21.359 -11.852 1 96.88 115 LEU B CA 1
ATOM 4122 C C . LEU B 1 115 ? 14.609 -21.859 -11.18 1 96.88 115 LEU B C 1
ATOM 4124 O O . LEU B 1 115 ? 14.43 -21.703 -9.969 1 96.88 115 LEU B O 1
ATOM 4128 N N . ILE B 1 116 ? 13.711 -22.406 -11.984 1 97.94 116 ILE B N 1
ATOM 4129 C CA . ILE B 1 116 ? 12.477 -23 -11.492 1 97.94 116 ILE B CA 1
ATOM 4130 C C . ILE B 1 116 ? 12.383 -24.453 -11.984 1 97.94 116 ILE B C 1
ATOM 4132 O O . ILE B 1 116 ? 12.312 -24.703 -13.188 1 97.94 116 ILE B O 1
ATOM 4136 N N . ASN B 1 117 ? 12.461 -25.344 -11.062 1 97.69 117 ASN B N 1
ATOM 4137 C CA . ASN B 1 117 ? 12.172 -26.75 -11.32 1 97.69 117 ASN B CA 1
ATOM 4138 C C . ASN B 1 117 ? 10.766 -27.125 -10.867 1 97.69 117 ASN B C 1
ATOM 4140 O O . ASN B 1 117 ? 10.547 -27.453 -9.695 1 97.69 117 ASN B O 1
ATOM 4144 N N . PHE B 1 118 ? 9.812 -27.094 -11.758 1 96.56 118 PHE B N 1
ATOM 4145 C CA . PHE B 1 118 ? 8.383 -27.266 -11.5 1 96.56 118 PHE B CA 1
ATOM 4146 C C . PHE B 1 118 ? 7.766 -28.25 -12.477 1 96.56 118 PHE B C 1
ATOM 4148 O O . PHE B 1 118 ? 7.461 -27.906 -13.617 1 96.56 118 PHE B O 1
ATOM 4155 N N . ASP B 1 119 ? 7.535 -29.547 -11.953 1 93.81 119 ASP B N 1
ATOM 4156 C CA . ASP B 1 119 ? 6.965 -30.547 -12.852 1 93.81 119 ASP B CA 1
ATOM 4157 C C . ASP B 1 119 ? 5.766 -31.234 -12.203 1 93.81 119 ASP B C 1
ATOM 4159 O O . ASP B 1 119 ? 5.336 -32.312 -12.664 1 93.81 119 ASP B O 1
ATOM 4163 N N . THR B 1 120 ? 5.352 -30.734 -11.055 1 90.31 120 THR B N 1
ATOM 4164 C CA . THR B 1 120 ? 4.164 -31.266 -10.391 1 90.31 120 THR B CA 1
ATOM 4165 C C . THR B 1 120 ? 3.059 -30.219 -10.344 1 90.31 120 THR B C 1
ATOM 4167 O O . THR B 1 120 ? 3.268 -29.109 -9.852 1 90.31 120 THR B O 1
ATOM 4170 N N . PRO B 1 121 ? 1.853 -30.5 -10.758 1 89.44 121 PRO B N 1
ATOM 4171 C CA . PRO B 1 121 ? 1.413 -31.781 -11.328 1 89.44 121 PRO B CA 1
ATOM 4172 C C . PRO B 1 121 ? 1.84 -31.953 -12.781 1 89.44 121 PRO B C 1
ATOM 4174 O O . PRO B 1 121 ? 1.757 -33.062 -13.328 1 89.44 121 PRO B O 1
ATOM 4177 N N . CYS B 1 122 ? 2.215 -30.906 -13.453 1 90.94 122 CYS B N 1
ATOM 4178 C CA . CYS B 1 122 ? 2.717 -30.938 -14.82 1 90.94 122 CYS B CA 1
ATOM 4179 C C . CYS B 1 122 ? 3.893 -29.984 -14.984 1 90.94 122 CYS B C 1
ATOM 4181 O O . CYS B 1 122 ? 4.211 -29.219 -14.07 1 90.94 122 CYS B O 1
ATOM 4183 N N . LEU B 1 123 ? 4.473 -30.094 -16.109 1 93.94 123 LEU B N 1
ATOM 4184 C CA . LEU B 1 123 ? 5.59 -29.203 -16.391 1 93.94 123 LEU B CA 1
ATOM 4185 C C . LEU B 1 123 ? 5.109 -27.766 -16.562 1 93.94 123 LEU B C 1
ATOM 4187 O O . LEU B 1 123 ? 4.273 -27.469 -17.422 1 93.94 123 LEU B O 1
ATOM 4191 N N . LEU B 1 124 ? 5.664 -26.844 -15.711 1 96 124 LEU B N 1
ATOM 4192 C CA . LEU B 1 124 ? 5.27 -25.438 -15.734 1 96 124 LEU B CA 1
ATOM 4193 C C . LEU B 1 124 ? 5.461 -24.844 -17.125 1 96 124 LEU B C 1
ATOM 4195 O O . LEU B 1 124 ? 4.605 -24.094 -17.609 1 96 124 LEU B O 1
ATOM 4199 N N . GLN B 1 125 ? 6.527 -25.219 -17.781 1 94.25 125 GLN B N 1
ATOM 4200 C CA . GLN B 1 125 ? 6.953 -24.609 -19.031 1 94.25 125 GLN B CA 1
ATOM 4201 C C . GLN B 1 125 ? 5.969 -24.922 -20.156 1 94.25 125 GLN B C 1
ATOM 4203 O O . GLN B 1 125 ? 6.008 -24.297 -21.219 1 94.25 125 GLN B O 1
ATOM 4208 N N . ASP B 1 126 ? 5.156 -25.906 -19.938 1 95.19 126 ASP B N 1
ATOM 4209 C CA . ASP B 1 126 ? 4.148 -26.234 -20.938 1 95.19 126 ASP B CA 1
ATOM 4210 C C . ASP B 1 126 ? 3.074 -25.141 -21.016 1 95.19 126 ASP B C 1
ATOM 4212 O O . ASP B 1 126 ? 2.42 -24.984 -22.047 1 95.19 126 ASP B O 1
ATOM 4216 N N . TYR B 1 127 ? 2.977 -24.375 -19.953 1 96.5 127 TYR B N 1
ATOM 4217 C CA . TYR B 1 127 ? 1.823 -23.484 -19.875 1 96.5 127 TYR B CA 1
ATOM 4218 C C . TYR B 1 127 ? 2.26 -22.031 -19.641 1 96.5 127 TYR B C 1
ATOM 4220 O O . TYR B 1 127 ? 1.483 -21.109 -19.859 1 96.5 127 TYR B O 1
ATOM 4228 N N . VAL B 1 128 ? 3.414 -21.922 -19.094 1 96.88 128 VAL B N 1
ATOM 4229 C CA . VAL B 1 128 ? 4.031 -20.625 -18.875 1 96.88 128 VAL B CA 1
ATOM 4230 C C . VAL B 1 128 ? 5.484 -20.656 -19.344 1 96.88 128 VAL B C 1
ATOM 4232 O O . VAL B 1 128 ? 6.188 -21.641 -19.125 1 96.88 128 VAL B O 1
ATOM 4235 N N . THR B 1 129 ? 5.91 -19.562 -20.031 1 95.94 129 THR B N 1
ATOM 4236 C CA . THR B 1 129 ? 7.277 -19.516 -20.531 1 95.94 129 THR B CA 1
ATOM 4237 C C . THR B 1 129 ? 8.016 -18.297 -20 1 95.94 129 THR B C 1
ATOM 4239 O O . THR B 1 129 ? 7.387 -17.359 -19.484 1 95.94 129 THR B O 1
ATOM 4242 N N . PRO B 1 130 ? 9.359 -18.328 -20.062 1 95.25 130 PRO B N 1
ATOM 4243 C CA . PRO B 1 130 ? 10.117 -17.156 -19.641 1 95.25 130 PRO B CA 1
ATOM 4244 C C . PRO B 1 130 ? 9.727 -15.891 -20.406 1 95.25 130 PRO B C 1
ATOM 4246 O O . PRO B 1 130 ? 9.477 -15.945 -21.609 1 95.25 130 PRO B O 1
ATOM 4249 N N . ALA B 1 131 ? 9.609 -14.812 -19.703 1 93.5 131 ALA B N 1
ATOM 4250 C CA . ALA B 1 131 ? 9.375 -13.516 -20.328 1 93.5 131 ALA B CA 1
ATOM 4251 C C . ALA B 1 131 ? 10.688 -12.781 -20.578 1 93.5 131 ALA B C 1
ATOM 4253 O O . ALA B 1 131 ? 11.25 -12.867 -21.672 1 93.5 131 ALA B O 1
ATOM 4254 N N . HIS B 1 132 ? 11.305 -12.117 -19.562 1 88.69 132 HIS B N 1
ATOM 4255 C CA . HIS B 1 132 ? 12.523 -11.328 -19.719 1 88.69 132 HIS B CA 1
ATOM 4256 C C . HIS B 1 132 ? 13.703 -11.992 -19.016 1 88.69 132 HIS B C 1
ATOM 4258 O O . HIS B 1 132 ? 14.836 -11.523 -19.125 1 88.69 132 HIS B O 1
ATOM 4264 N N . PHE B 1 133 ? 13.391 -13.047 -18.344 1 90.25 133 PHE B N 1
ATOM 4265 C CA . PHE B 1 133 ? 14.398 -13.781 -17.594 1 90.25 133 PHE B CA 1
ATOM 4266 C C . PHE B 1 133 ? 14.273 -15.281 -17.844 1 90.25 133 PHE B C 1
ATOM 4268 O O . PHE B 1 133 ? 13.195 -15.852 -17.641 1 90.25 133 PHE B O 1
ATOM 4275 N N . ASP B 1 134 ? 15.352 -15.93 -18.234 1 91.75 134 ASP B N 1
ATOM 4276 C CA . ASP B 1 134 ? 15.32 -17.375 -18.469 1 91.75 134 ASP B CA 1
ATOM 4277 C C . ASP B 1 134 ? 15.484 -18.141 -17.172 1 91.75 134 ASP B C 1
ATOM 4279 O O . ASP B 1 134 ? 16.594 -18.219 -16.625 1 91.75 134 ASP B O 1
ATOM 4283 N N . TRP B 1 135 ? 14.438 -18.781 -16.688 1 95.12 135 TRP B N 1
ATOM 4284 C CA . TRP B 1 135 ? 14.453 -19.484 -15.414 1 95.12 135 TRP B CA 1
ATOM 4285 C C . TRP B 1 135 ? 14.352 -21 -15.617 1 95.12 135 TRP B C 1
ATOM 4287 O O . TRP B 1 135 ? 14.109 -21.75 -14.664 1 95.12 135 TRP B O 1
ATOM 4297 N N . GLN B 1 136 ? 14.492 -21.5 -16.781 1 94.69 136 GLN B N 1
ATOM 4298 C CA . GLN B 1 136 ? 14.289 -22.906 -17.094 1 94.69 136 GLN B CA 1
ATOM 4299 C C . GLN B 1 136 ? 15.391 -23.766 -16.469 1 94.69 136 GLN B C 1
ATOM 4301 O O . GLN B 1 136 ? 16.562 -23.422 -16.547 1 94.69 136 GLN B O 1
ATOM 4306 N N . TYR B 1 137 ? 14.922 -24.844 -15.953 1 94.56 137 TYR B N 1
ATOM 4307 C CA . TYR B 1 137 ? 15.812 -25.766 -15.273 1 94.56 137 TYR B CA 1
ATOM 4308 C C . TYR B 1 137 ? 16.141 -26.969 -16.172 1 94.56 137 TYR B C 1
ATOM 4310 O O . TYR B 1 137 ? 15.258 -27.484 -16.859 1 94.56 137 TYR B O 1
ATOM 4318 N N . ASN B 1 138 ? 17.391 -27.297 -16.188 1 93.25 138 ASN B N 1
ATOM 4319 C CA . ASN B 1 138 ? 17.922 -28.5 -16.797 1 93.25 138 ASN B CA 1
ATOM 4320 C C . ASN B 1 138 ? 18.875 -29.234 -15.852 1 93.25 138 ASN B C 1
ATOM 4322 O O . ASN B 1 138 ? 19.766 -28.609 -15.25 1 93.25 138 ASN B O 1
ATOM 4326 N N . SER B 1 139 ? 18.688 -30.531 -15.75 1 92.38 139 SER B N 1
ATOM 4327 C CA . SER B 1 139 ? 19.453 -31.312 -14.789 1 92.38 139 SER B CA 1
ATOM 4328 C C . SER B 1 139 ? 20.938 -31.266 -15.109 1 92.38 139 SER B C 1
ATOM 4330 O O . SER B 1 139 ? 21.766 -31.625 -14.266 1 92.38 139 SER B O 1
ATOM 4332 N N . SER B 1 140 ? 21.328 -30.844 -16.234 1 91.5 140 SER B N 1
ATOM 4333 C CA . SER B 1 140 ? 22.734 -30.75 -16.625 1 91.5 140 SER B CA 1
ATOM 4334 C C . SER B 1 140 ? 23.5 -29.766 -15.734 1 91.5 140 SER B C 1
ATOM 4336 O O . SER B 1 140 ? 24.719 -29.812 -15.656 1 91.5 140 SER B O 1
ATOM 4338 N N . ILE B 1 141 ? 22.812 -28.891 -15.055 1 91.12 141 ILE B N 1
ATOM 4339 C CA . ILE B 1 141 ? 23.484 -27.906 -14.203 1 91.12 141 ILE B CA 1
ATOM 4340 C C . ILE B 1 141 ? 24.125 -28.609 -13.008 1 91.12 141 ILE B C 1
ATOM 4342 O O . ILE B 1 141 ? 24.969 -28.016 -12.328 1 91.12 141 ILE B O 1
ATOM 4346 N N . LEU B 1 142 ? 23.641 -29.797 -12.734 1 92.19 142 LEU B N 1
ATOM 4347 C CA . LEU B 1 142 ? 24.109 -30.531 -11.57 1 92.19 142 LEU B CA 1
ATOM 4348 C C . LEU B 1 142 ? 25.438 -31.234 -11.859 1 92.19 142 LEU B C 1
ATOM 4350 O O . LEU B 1 142 ? 26.125 -31.688 -10.945 1 92.19 142 LEU B O 1
ATOM 4354 N N . LEU B 1 143 ? 25.766 -31.312 -13.109 1 91.44 143 LEU B N 1
ATOM 4355 C CA . LEU B 1 143 ? 27 -32.031 -13.484 1 91.44 143 LEU B CA 1
ATOM 4356 C C . LEU B 1 143 ? 28.203 -31.422 -12.789 1 91.44 143 LEU B C 1
ATOM 4358 O O . LEU B 1 143 ? 28.484 -30.219 -12.938 1 91.44 143 LEU B O 1
ATOM 4362 N N . ASN B 1 144 ? 28.984 -32.125 -11.977 1 92.12 144 ASN B N 1
ATOM 4363 C CA . ASN B 1 144 ? 30.203 -31.781 -11.25 1 92.12 144 ASN B CA 1
ATOM 4364 C C . ASN B 1 144 ? 29.953 -30.688 -10.227 1 92.12 144 ASN B C 1
ATOM 4366 O O . ASN B 1 144 ? 30.812 -29.828 -10.016 1 92.12 144 ASN B O 1
ATOM 4370 N N . ARG B 1 145 ? 28.75 -30.547 -9.711 1 93.62 145 ARG B N 1
ATOM 4371 C CA . ARG B 1 145 ? 28.391 -29.562 -8.703 1 93.62 145 ARG B CA 1
ATOM 4372 C C . ARG B 1 145 ? 27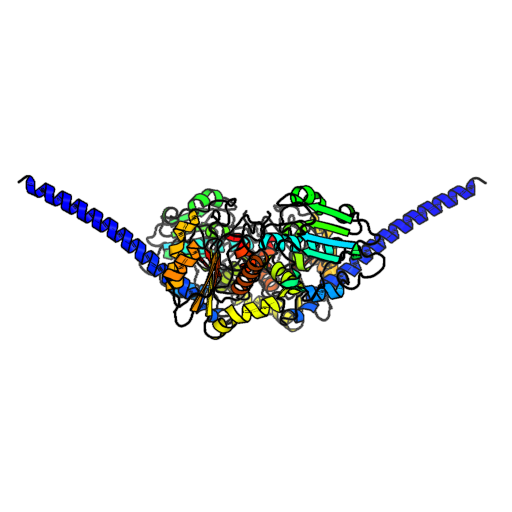.734 -30.203 -7.492 1 93.62 145 ARG B C 1
ATOM 4374 O O . ARG B 1 145 ? 27 -31.188 -7.629 1 93.62 145 ARG B O 1
ATOM 4381 N N . THR B 1 146 ? 28 -29.688 -6.352 1 95.12 146 THR B N 1
ATOM 4382 C CA . THR B 1 146 ? 27.297 -30.109 -5.145 1 95.12 146 THR B CA 1
ATOM 4383 C C . THR B 1 146 ? 25.891 -29.531 -5.109 1 95.12 146 THR B C 1
ATOM 4385 O O . THR B 1 146 ? 25.625 -28.484 -5.695 1 95.12 146 THR B O 1
ATOM 4388 N N . SER B 1 147 ? 24.969 -30.281 -4.535 1 95 147 SER B N 1
ATOM 4389 C CA . SER B 1 147 ? 23.594 -29.781 -4.473 1 95 147 SER B CA 1
ATOM 4390 C C . SER B 1 147 ? 22.953 -30.078 -3.119 1 95 147 SER B C 1
ATOM 4392 O O . SER B 1 147 ? 23.391 -31 -2.416 1 95 147 SER B O 1
ATOM 4394 N N . SER B 1 148 ? 22.031 -29.266 -2.711 1 94.06 148 SER B N 1
ATOM 4395 C CA . SER B 1 148 ? 21.234 -29.438 -1.499 1 94.06 148 SER B CA 1
ATOM 4396 C C . SER B 1 148 ? 19.766 -29.094 -1.741 1 94.06 148 SER B C 1
ATOM 4398 O O . SER B 1 148 ? 19.438 -28.422 -2.721 1 94.06 148 SER B O 1
ATOM 4400 N N . PHE B 1 149 ? 18.906 -29.688 -0.899 1 93.81 149 PHE B N 1
ATOM 4401 C CA . PHE B 1 149 ? 17.469 -29.438 -0.949 1 93.81 149 PHE B CA 1
ATOM 4402 C C . PHE B 1 149 ? 16.953 -29.016 0.421 1 93.81 149 PHE B C 1
ATOM 4404 O O . PHE B 1 149 ? 17.25 -29.672 1.428 1 93.81 149 PHE B O 1
ATOM 4411 N N . GLN B 1 150 ? 16.203 -27.922 0.403 1 89.25 150 GLN B N 1
ATOM 4412 C CA . GLN B 1 150 ? 15.562 -27.469 1.631 1 89.25 150 GLN B CA 1
ATOM 4413 C C . GLN B 1 150 ? 14.055 -27.312 1.444 1 89.25 150 GLN B C 1
ATOM 4415 O O . GLN B 1 150 ? 13.602 -26.625 0.535 1 89.25 150 GLN B O 1
ATOM 4420 N N . TYR B 1 151 ? 13.289 -28.016 2.289 1 91.19 151 TYR B N 1
ATOM 4421 C CA . TYR B 1 151 ? 11.836 -27.891 2.357 1 91.19 151 TYR B CA 1
ATOM 4422 C C . TYR B 1 151 ? 11.43 -26.922 3.457 1 91.19 151 TYR B C 1
ATOM 4424 O O . TYR B 1 151 ? 11.555 -27.219 4.645 1 91.19 151 TYR B O 1
ATOM 4432 N N . LEU B 1 152 ? 10.961 -25.734 3.02 1 85.69 152 LEU B N 1
ATOM 4433 C CA . LEU B 1 152 ? 10.68 -24.641 3.949 1 85.69 152 LEU B CA 1
ATOM 4434 C C . LEU B 1 152 ? 9.227 -24.188 3.83 1 85.69 152 LEU B C 1
ATOM 4436 O O . LEU B 1 152 ? 8.961 -23.047 3.455 1 85.69 152 LEU B O 1
ATOM 4440 N N . PRO B 1 153 ? 8.281 -25.094 4.273 1 82.06 153 PRO B N 1
ATOM 4441 C CA . PRO B 1 153 ? 6.867 -24.719 4.191 1 82.06 153 PRO B CA 1
ATOM 4442 C C . PRO B 1 153 ? 6.441 -23.766 5.312 1 82.06 153 PRO B C 1
ATOM 4444 O O . PRO B 1 153 ? 7.023 -23.797 6.398 1 82.06 153 PRO B O 1
ATOM 4447 N N . ASP B 1 154 ? 5.465 -22.969 5.031 1 72.94 154 ASP B N 1
ATOM 4448 C CA . ASP B 1 154 ? 4.793 -22.125 6.012 1 72.94 154 ASP B CA 1
ATOM 4449 C C . ASP B 1 154 ? 5.801 -21.266 6.77 1 72.94 154 ASP B C 1
ATOM 4451 O O . ASP B 1 154 ? 6.637 -20.594 6.16 1 72.94 154 ASP B O 1
ATOM 4455 N N . ASN B 1 155 ? 5.715 -21.25 8.016 1 62.41 155 ASN B N 1
ATOM 4456 C CA . ASN B 1 155 ? 6.551 -20.312 8.766 1 62.41 155 ASN B CA 1
ATOM 4457 C C . ASN B 1 155 ? 7.898 -20.938 9.117 1 62.41 155 ASN B C 1
ATOM 4459 O O . ASN B 1 155 ? 8.609 -20.422 9.984 1 62.41 155 ASN B O 1
ATOM 4463 N N . SER B 1 156 ? 8.141 -21.938 8.477 1 58.75 156 SER B N 1
ATOM 4464 C CA . SER B 1 156 ? 9.398 -22.609 8.789 1 58.75 156 SER B CA 1
ATOM 4465 C C . SER B 1 156 ? 10.594 -21.703 8.5 1 58.75 156 SER B C 1
ATOM 4467 O O . SER B 1 156 ? 11.641 -21.844 9.133 1 58.75 156 SER B O 1
ATOM 4469 N N . LEU B 1 157 ? 10.43 -20.891 7.559 1 57.69 157 LEU B N 1
ATOM 4470 C CA . LEU B 1 157 ? 11.555 -20 7.293 1 57.69 157 LEU B CA 1
ATOM 4471 C C . LEU B 1 157 ? 11.75 -19.016 8.438 1 57.69 157 LEU B C 1
ATOM 4473 O O . LEU B 1 157 ? 12.875 -18.578 8.695 1 57.69 157 LEU B O 1
ATOM 4477 N N . ARG B 1 158 ? 10.602 -18.672 9.039 1 55.59 158 ARG B N 1
ATOM 4478 C CA . ARG B 1 158 ? 10.781 -17.703 10.109 1 55.59 158 ARG B CA 1
ATOM 4479 C C . ARG B 1 158 ? 11.773 -18.219 11.148 1 55.59 158 ARG B C 1
ATOM 4481 O O . ARG B 1 158 ? 12.609 -17.453 11.641 1 55.59 158 ARG B O 1
ATOM 4488 N N . ASN B 1 159 ? 11.641 -19.469 11.406 1 56.69 159 ASN B N 1
ATOM 4489 C CA . ASN B 1 159 ? 12.609 -20.016 12.352 1 56.69 159 ASN B CA 1
ATOM 4490 C C . ASN B 1 159 ? 14.023 -20.031 11.766 1 56.69 159 ASN B C 1
ATOM 4492 O O . ASN B 1 159 ? 14.984 -19.672 12.453 1 56.69 159 ASN B O 1
ATOM 4496 N N . LYS B 1 160 ? 14.008 -20.281 10.539 1 59 160 LYS B N 1
ATOM 4497 C CA . LYS B 1 160 ? 15.297 -20.266 9.844 1 59 160 LYS B CA 1
ATOM 4498 C C . LYS B 1 160 ? 15.586 -18.891 9.242 1 59 160 LYS B C 1
ATOM 4500 O O . LYS B 1 160 ? 16.734 -18.578 8.914 1 59 160 LYS B O 1
ATOM 4505 N N . ALA B 1 161 ? 14.516 -18.203 9.227 1 56.25 161 ALA B N 1
ATOM 4506 C CA . ALA B 1 161 ? 14.547 -16.859 8.656 1 56.25 161 ALA B CA 1
ATOM 4507 C C . ALA B 1 161 ? 15.445 -15.93 9.469 1 56.25 161 ALA B C 1
ATOM 4509 O O . ALA B 1 161 ? 16.109 -15.055 8.914 1 56.25 161 ALA B O 1
ATOM 4510 N N . ASN B 1 162 ? 15.328 -16.125 10.734 1 57.5 162 ASN B N 1
ATOM 4511 C CA . ASN B 1 162 ? 16.281 -15.328 11.508 1 57.5 162 ASN B CA 1
ATOM 4512 C C . ASN B 1 162 ? 17.703 -15.5 10.984 1 57.5 162 ASN B C 1
ATOM 4514 O O . ASN B 1 162 ? 18.484 -14.547 10.992 1 57.5 162 ASN B O 1
ATOM 4518 N N . ASP B 1 163 ? 17.812 -16.688 10.492 1 58.62 163 ASP B N 1
ATOM 4519 C CA . ASP B 1 163 ? 19.141 -16.938 9.922 1 58.62 163 ASP B CA 1
ATOM 4520 C C . ASP B 1 163 ? 19.297 -16.234 8.578 1 58.62 163 ASP B C 1
ATOM 4522 O O . ASP B 1 163 ? 20.406 -15.797 8.234 1 58.62 163 ASP B O 1
ATOM 4526 N N . MET B 1 164 ? 18.203 -16.078 7.934 1 59.97 164 MET B N 1
ATOM 4527 C CA . MET B 1 164 ? 18.266 -15.531 6.582 1 59.97 164 MET B CA 1
ATOM 4528 C C . MET B 1 164 ? 18.297 -14 6.617 1 59.97 164 MET B C 1
ATOM 4530 O O . MET B 1 164 ? 18.531 -13.359 5.594 1 59.97 164 MET B O 1
ATOM 4534 N N . ARG B 1 165 ? 17.906 -13.562 7.812 1 58.22 165 ARG B N 1
ATOM 4535 C CA . ARG B 1 165 ? 17.969 -12.109 7.953 1 58.22 165 ARG B CA 1
ATOM 4536 C C . ARG B 1 165 ? 19.422 -11.641 8.094 1 58.22 165 ARG B C 1
ATOM 4538 O O . ARG B 1 165 ? 19.719 -10.461 7.895 1 58.22 165 ARG B O 1
ATOM 4545 N N . GLY B 1 166 ? 20.125 -12.711 8.484 1 58.81 166 GLY B N 1
ATOM 4546 C CA . GLY B 1 166 ? 21.516 -12.32 8.703 1 58.81 166 GLY B CA 1
ATOM 4547 C C . GLY B 1 166 ? 22.25 -12.008 7.418 1 58.81 166 GLY B C 1
ATOM 4548 O O . GLY B 1 166 ? 21.781 -12.352 6.328 1 58.81 166 GLY B O 1
ATOM 4549 N N . ASP B 1 167 ? 23.172 -11.148 7.539 1 60.34 167 ASP B N 1
ATOM 4550 C CA . ASP B 1 167 ? 23.969 -10.625 6.434 1 60.34 167 ASP B CA 1
ATOM 4551 C C . ASP B 1 167 ? 24.672 -11.75 5.688 1 60.34 167 ASP B C 1
ATOM 4553 O O . ASP B 1 167 ? 25.094 -11.578 4.543 1 60.34 167 ASP B O 1
ATOM 4557 N N . ASP B 1 168 ? 24.5 -12.938 6.199 1 70.38 168 ASP B N 1
ATOM 4558 C CA . ASP B 1 168 ? 25.344 -13.914 5.504 1 70.38 168 ASP B CA 1
ATOM 4559 C C . ASP B 1 168 ? 24.516 -15.07 4.965 1 70.38 168 ASP B C 1
ATOM 4561 O O . ASP B 1 168 ? 24.703 -16.219 5.379 1 70.38 168 ASP B O 1
ATOM 4565 N N . LEU B 1 169 ? 23.578 -14.922 4.035 1 78.06 169 LEU B N 1
ATOM 4566 C CA . LEU B 1 169 ? 22.766 -15.945 3.379 1 78.06 169 LEU B CA 1
ATOM 4567 C C . LEU B 1 169 ? 23.656 -16.969 2.672 1 78.06 169 LEU B C 1
ATOM 4569 O O . LEU B 1 169 ? 23.281 -18.141 2.547 1 78.06 169 LEU B O 1
ATOM 4573 N N . ASN B 1 170 ? 24.75 -16.562 2.363 1 79.31 170 ASN B N 1
ATOM 4574 C CA . ASN B 1 170 ? 25.641 -17.469 1.628 1 79.31 170 ASN B CA 1
ATOM 4575 C C . ASN B 1 170 ? 26.203 -18.562 2.531 1 79.31 170 ASN B C 1
ATOM 4577 O O . ASN B 1 170 ? 26.531 -19.656 2.059 1 79.31 170 ASN B O 1
ATOM 4581 N N . SER B 1 171 ? 26.281 -18.188 3.783 1 79.69 171 SER B N 1
ATOM 4582 C CA . SER B 1 171 ? 26.719 -19.219 4.723 1 79.69 171 SER B CA 1
ATOM 4583 C C . SER B 1 171 ? 25.656 -20.281 4.922 1 79.69 171 SER B C 1
ATOM 4585 O O . SER B 1 171 ? 25.969 -21.422 5.285 1 79.69 171 SER B O 1
ATOM 4587 N N . TYR B 1 172 ? 24.516 -19.875 4.613 1 81.06 172 TYR B N 1
ATOM 4588 C CA . TYR B 1 172 ? 23.406 -20.812 4.754 1 81.06 172 TYR B CA 1
ATOM 4589 C C . TYR B 1 172 ? 23.297 -21.719 3.533 1 81.06 172 TYR B C 1
ATOM 4591 O O . TYR B 1 172 ? 22.922 -22.891 3.652 1 81.06 172 TYR B O 1
ATOM 4599 N N . PHE B 1 173 ? 23.594 -21.156 2.439 1 86.75 173 PHE B N 1
ATOM 4600 C CA . PHE B 1 173 ? 23.578 -21.906 1.191 1 86.75 173 PHE B CA 1
ATOM 4601 C C . PHE B 1 173 ? 24.984 -22.234 0.736 1 86.75 173 PHE B C 1
ATOM 4603 O O . PHE B 1 173 ? 25.562 -21.531 -0.107 1 86.75 173 PHE B O 1
ATOM 4610 N N . LYS B 1 174 ? 25.531 -23.344 1.086 1 86.44 174 LYS B N 1
ATOM 4611 C CA . LYS B 1 174 ? 26.938 -23.672 0.864 1 86.44 174 LYS B CA 1
ATOM 4612 C C . LYS B 1 174 ? 27.125 -24.391 -0.472 1 86.44 174 LYS B C 1
ATOM 4614 O O . LYS B 1 174 ? 28.141 -24.188 -1.145 1 86.44 174 LYS B O 1
ATOM 4619 N N . ASP B 1 175 ? 26.172 -25.125 -0.882 1 93.62 175 ASP B N 1
ATOM 4620 C CA . ASP B 1 175 ? 26.297 -25.953 -2.082 1 93.62 175 ASP B CA 1
ATOM 4621 C C . ASP B 1 175 ? 26.203 -25.094 -3.344 1 93.62 175 ASP B C 1
ATOM 4623 O O . ASP B 1 175 ? 25.703 -23.969 -3.307 1 93.62 175 ASP B O 1
ATOM 4627 N N . ASP B 1 176 ? 26.703 -25.719 -4.402 1 93.94 176 ASP B N 1
ATOM 4628 C CA . ASP B 1 176 ? 26.688 -25.016 -5.684 1 93.94 176 ASP B CA 1
ATOM 4629 C C . ASP B 1 176 ? 25.25 -24.812 -6.168 1 93.94 176 ASP B C 1
ATOM 4631 O O . ASP B 1 176 ? 24.938 -23.766 -6.742 1 93.94 176 ASP B O 1
ATOM 4635 N N . VAL B 1 177 ? 24.453 -25.828 -5.988 1 96 177 VAL B N 1
ATOM 4636 C CA . VAL B 1 177 ? 23.047 -25.781 -6.379 1 96 177 VAL B CA 1
ATOM 4637 C C . VAL B 1 177 ? 22.156 -26 -5.156 1 96 177 VAL B C 1
ATOM 4639 O O . VAL B 1 177 ? 22.188 -27.062 -4.539 1 96 177 VAL B O 1
ATOM 4642 N N . ALA B 1 178 ? 21.406 -24.969 -4.805 1 94.75 178 ALA B N 1
ATOM 4643 C CA . ALA B 1 178 ? 20.469 -25.094 -3.686 1 94.75 178 ALA B CA 1
ATOM 4644 C C . ALA B 1 178 ? 19.016 -25.094 -4.176 1 94.75 178 ALA B C 1
ATOM 4646 O O . ALA B 1 178 ? 18.562 -24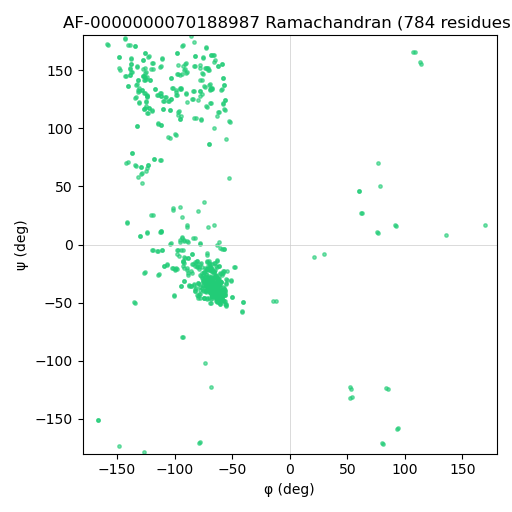.125 -4.777 1 94.75 178 ALA B O 1
ATOM 4647 N N . PHE B 1 179 ? 18.328 -26.219 -3.934 1 96.38 179 PHE B N 1
ATOM 4648 C CA . PHE B 1 179 ? 16.922 -26.344 -4.234 1 96.38 179 PHE B CA 1
ATOM 4649 C C . PHE B 1 179 ? 16.062 -25.922 -3.045 1 96.38 179 PHE B C 1
ATOM 4651 O O . PHE B 1 179 ? 16.297 -26.359 -1.917 1 96.38 179 PHE B O 1
ATOM 4658 N N . LEU B 1 180 ? 15.125 -25.078 -3.354 1 93.81 180 LEU B N 1
ATOM 4659 C CA . LEU B 1 180 ? 14.242 -24.578 -2.299 1 93.81 180 LEU B CA 1
ATOM 4660 C C . LEU B 1 180 ? 12.781 -24.859 -2.641 1 93.81 180 LEU B C 1
ATOM 4662 O O . LEU B 1 180 ? 12.328 -24.562 -3.748 1 93.81 180 LEU B O 1
ATOM 4666 N N . ARG B 1 181 ? 12.062 -25.469 -1.718 1 94.69 181 ARG B N 1
ATOM 4667 C CA . ARG B 1 181 ? 10.609 -25.578 -1.775 1 94.69 181 ARG B CA 1
ATOM 4668 C C . ARG B 1 181 ? 9.961 -24.75 -0.666 1 94.69 181 ARG B C 1
ATOM 4670 O O . ARG B 1 181 ? 10.016 -25.141 0.505 1 94.69 181 ARG B O 1
ATOM 4677 N N . MET B 1 182 ? 9.453 -23.594 -1.161 1 89.81 182 MET B N 1
ATOM 4678 C CA . MET B 1 182 ? 8.828 -22.641 -0.253 1 89.81 182 MET B CA 1
ATOM 4679 C C . MET B 1 182 ? 7.43 -22.266 -0.736 1 89.81 182 MET B C 1
ATOM 4681 O O . MET B 1 182 ? 7.102 -22.453 -1.909 1 89.81 182 MET B O 1
ATOM 4685 N N . ASN B 1 183 ? 6.586 -21.75 0.247 1 90.5 183 ASN B N 1
ATOM 4686 C CA . ASN B 1 183 ? 5.23 -21.391 -0.151 1 90.5 183 ASN B CA 1
ATOM 4687 C C . ASN B 1 183 ? 4.77 -20.109 0.538 1 90.5 183 ASN B C 1
ATOM 4689 O O . ASN B 1 183 ? 3.566 -19.859 0.657 1 90.5 183 ASN B O 1
ATOM 4693 N N . ARG B 1 184 ? 5.734 -19.312 1.041 1 88.5 184 ARG B N 1
ATOM 4694 C CA . ARG B 1 184 ? 5.383 -18.078 1.732 1 88.5 184 ARG B CA 1
ATOM 4695 C C . ARG B 1 184 ? 6.133 -16.875 1.141 1 88.5 184 ARG B C 1
ATOM 4697 O O . ARG B 1 184 ? 7.25 -17.031 0.639 1 88.5 184 ARG B O 1
ATOM 4704 N N . ASP B 1 185 ? 5.453 -15.758 1.273 1 88.94 185 ASP B N 1
ATOM 4705 C CA . ASP B 1 185 ? 6.035 -14.484 0.876 1 88.94 185 ASP B CA 1
ATOM 4706 C C . ASP B 1 185 ? 6.898 -13.898 1.992 1 88.94 185 ASP B C 1
ATOM 4708 O O . ASP B 1 185 ? 6.414 -13.656 3.098 1 88.94 185 ASP B O 1
ATOM 4712 N N . TYR B 1 186 ? 8.156 -13.602 1.655 1 85.75 186 TYR B N 1
ATOM 4713 C CA . TYR B 1 186 ? 9.055 -13.047 2.662 1 85.75 186 TYR B CA 1
ATOM 4714 C C . TYR B 1 186 ? 9.547 -11.664 2.254 1 85.75 186 TYR B C 1
ATOM 4716 O O . TYR B 1 186 ? 10.641 -11.242 2.639 1 85.75 186 TYR B O 1
ATOM 4724 N N . ILE B 1 187 ? 8.82 -11.008 1.472 1 88.88 187 ILE B N 1
ATOM 4725 C CA . ILE B 1 187 ? 9.203 -9.672 1.016 1 88.88 187 ILE B CA 1
ATOM 4726 C C . ILE B 1 187 ? 9.461 -8.773 2.221 1 88.88 187 ILE B C 1
ATOM 4728 O O . ILE B 1 187 ? 10.516 -8.141 2.314 1 88.88 187 ILE B O 1
ATOM 4732 N N . ASN B 1 188 ? 8.523 -8.719 3.156 1 82.38 188 ASN B N 1
ATOM 4733 C CA . ASN B 1 188 ? 8.656 -7.832 4.309 1 82.38 188 ASN B CA 1
ATOM 4734 C C . ASN B 1 188 ? 9.836 -8.234 5.191 1 82.38 188 ASN B C 1
ATOM 4736 O O . ASN B 1 188 ? 10.484 -7.375 5.789 1 82.38 188 ASN B O 1
ATOM 4740 N N . TYR B 1 189 ? 10.016 -9.438 5.203 1 81.44 189 TYR B N 1
ATOM 4741 C CA . TYR B 1 189 ? 11.164 -9.93 5.957 1 81.44 189 TYR B CA 1
ATOM 4742 C C . TYR B 1 189 ? 12.469 -9.398 5.379 1 81.44 189 TYR B C 1
ATOM 4744 O O . TYR B 1 189 ? 13.32 -8.883 6.113 1 81.44 189 TYR B O 1
ATOM 4752 N N . PHE B 1 190 ? 12.641 -9.484 4.156 1 85.31 190 PHE B N 1
ATOM 4753 C CA . PHE B 1 190 ? 13.883 -9.094 3.502 1 85.31 190 PHE B CA 1
ATOM 4754 C C . PHE B 1 190 ? 14.031 -7.578 3.48 1 85.31 190 PHE B C 1
ATOM 4756 O O . PHE B 1 190 ? 15.148 -7.059 3.486 1 85.31 190 PHE B O 1
ATOM 4763 N N . ARG B 1 191 ? 12.922 -6.902 3.525 1 83.56 191 ARG B N 1
ATOM 4764 C CA . ARG B 1 191 ? 12.953 -5.445 3.572 1 83.56 191 ARG B CA 1
ATOM 4765 C C . ARG B 1 191 ? 13.695 -4.953 4.809 1 83.56 191 ARG B C 1
ATOM 4767 O O . ARG B 1 191 ? 14.242 -3.846 4.812 1 83.56 191 ARG B O 1
ATOM 4774 N N . ASN B 1 192 ? 13.695 -5.801 5.762 1 78.94 192 ASN B N 1
ATOM 4775 C CA . ASN B 1 192 ? 14.258 -5.379 7.043 1 78.94 192 ASN B CA 1
ATOM 4776 C C . ASN B 1 192 ? 15.742 -5.719 7.141 1 78.94 192 ASN B C 1
ATOM 4778 O O . ASN B 1 192 ? 16.375 -5.438 8.156 1 78.94 192 ASN B O 1
ATOM 4782 N N . ARG B 1 193 ? 16.266 -6.234 6.148 1 79.88 193 ARG B N 1
ATOM 4783 C CA . ARG B 1 193 ? 17.688 -6.52 6.129 1 79.88 193 ARG B CA 1
ATOM 4784 C C . ARG B 1 193 ? 18.5 -5.234 6.047 1 79.88 193 ARG B C 1
ATOM 4786 O O . ARG B 1 193 ? 18.078 -4.262 5.414 1 79.88 193 ARG B O 1
ATOM 4793 N N . SER B 1 194 ? 19.703 -5.539 6.66 1 74.88 194 SER B N 1
ATOM 4794 C CA . SER B 1 194 ? 20.625 -4.414 6.566 1 74.88 194 SER B CA 1
ATOM 4795 C C . SER B 1 194 ? 21.094 -4.199 5.129 1 74.88 194 SER B C 1
ATOM 4797 O O . SER B 1 194 ? 21.297 -5.16 4.387 1 74.88 194 SER B O 1
ATOM 4799 N N . ASN B 1 195 ? 21.141 -3.105 4.543 1 78.31 195 ASN B N 1
ATOM 4800 C CA . ASN B 1 195 ? 21.688 -2.686 3.258 1 78.31 195 ASN B CA 1
ATOM 4801 C C . ASN B 1 195 ? 20.781 -3.094 2.1 1 78.31 195 ASN B C 1
ATOM 4803 O O . ASN B 1 195 ? 21.219 -3.146 0.95 1 78.31 195 ASN B O 1
ATOM 4807 N N . ILE B 1 196 ? 19.578 -3.566 2.381 1 85.94 196 ILE B N 1
ATOM 4808 C CA . ILE B 1 196 ? 18.672 -4.098 1.377 1 85.94 196 ILE B CA 1
ATOM 4809 C C . ILE B 1 196 ? 18.453 -3.059 0.279 1 85.94 196 ILE B C 1
ATOM 4811 O O . ILE B 1 196 ? 18.344 -3.406 -0.899 1 85.94 196 ILE B O 1
ATOM 4815 N N . GLY B 1 197 ? 18.469 -1.871 0.661 1 80.38 197 GLY B N 1
ATOM 4816 C CA . GLY B 1 197 ? 18.25 -0.804 -0.302 1 80.38 197 GLY B CA 1
ATOM 4817 C C . GLY B 1 197 ? 19.297 -0.758 -1.396 1 80.38 197 GLY B C 1
ATOM 4818 O O . GLY B 1 197 ? 19 -0.377 -2.529 1 80.38 197 GLY B O 1
ATOM 4819 N N . ASN B 1 198 ? 20.422 -1.185 -1.058 1 77.12 198 ASN B N 1
ATOM 4820 C CA . ASN B 1 198 ? 21.516 -1.209 -2.025 1 77.12 198 ASN B CA 1
ATOM 4821 C C . ASN B 1 198 ? 21.516 -2.502 -2.838 1 77.12 198 ASN B C 1
ATOM 4823 O O . ASN B 1 198 ? 21.812 -2.488 -4.031 1 77.12 198 ASN B O 1
ATOM 4827 N N . GLU B 1 199 ? 21.156 -3.514 -2.227 1 82.75 199 GLU B N 1
ATOM 4828 C CA . GLU B 1 199 ? 21.219 -4.82 -2.879 1 82.75 199 GLU B CA 1
ATOM 4829 C C . GLU B 1 199 ? 20.031 -5.02 -3.812 1 82.75 199 GLU B C 1
ATOM 4831 O O . GLU B 1 199 ? 20.188 -5.508 -4.934 1 82.75 199 GLU B O 1
ATOM 4836 N N . ILE B 1 200 ? 18.891 -4.688 -3.32 1 89.5 200 ILE B N 1
ATOM 4837 C CA . ILE B 1 200 ? 17.656 -4.84 -4.078 1 89.5 200 ILE B CA 1
ATOM 4838 C C . ILE B 1 200 ? 16.781 -3.6 -3.893 1 89.5 200 ILE B C 1
ATOM 4840 O O . ILE B 1 200 ? 15.758 -3.65 -3.205 1 89.5 200 ILE B O 1
ATOM 4844 N N . PRO B 1 201 ? 17.047 -2.537 -4.562 1 86.38 201 PRO B N 1
ATOM 4845 C CA . PRO B 1 201 ? 16.344 -1.271 -4.328 1 86.38 201 PRO B CA 1
ATOM 4846 C C . PRO B 1 201 ? 14.836 -1.379 -4.555 1 86.38 201 PRO B C 1
ATOM 4848 O O . PRO B 1 201 ? 14.055 -0.703 -3.881 1 86.38 201 PRO B O 1
ATOM 4851 N N . TRP B 1 202 ? 14.445 -2.252 -5.496 1 89.81 202 TRP B N 1
ATOM 4852 C CA . TRP B 1 202 ? 13.023 -2.332 -5.816 1 89.81 202 TRP B CA 1
ATOM 4853 C C . TRP B 1 202 ? 12.25 -3.004 -4.691 1 89.81 202 TRP B C 1
ATOM 4855 O O . TRP B 1 202 ? 11.023 -2.904 -4.629 1 89.81 202 TRP B O 1
ATOM 4865 N N . LEU B 1 203 ? 12.953 -3.674 -3.738 1 91.69 203 LEU B N 1
ATOM 4866 C CA . LEU B 1 203 ? 12.297 -4.336 -2.615 1 91.69 203 LEU B CA 1
ATOM 4867 C C . LEU B 1 203 ? 11.789 -3.316 -1.602 1 91.69 203 LEU B C 1
ATOM 4869 O O . LEU B 1 203 ? 10.812 -3.57 -0.893 1 91.69 203 LEU B O 1
ATOM 4873 N N . THR B 1 204 ? 12.438 -2.156 -1.476 1 91.25 204 THR B N 1
ATOM 4874 C CA . THR B 1 204 ? 12.023 -1.124 -0.53 1 91.25 204 THR B CA 1
ATOM 4875 C C . THR B 1 204 ? 11.227 -0.029 -1.235 1 91.25 204 THR B C 1
ATOM 4877 O O . THR B 1 204 ? 10.406 0.648 -0.614 1 91.25 204 THR B O 1
ATOM 4880 N N . ARG B 1 205 ? 11.383 0.082 -2.492 1 90.81 205 ARG B N 1
ATOM 4881 C CA . ARG B 1 205 ? 10.742 1.134 -3.277 1 90.81 205 ARG B CA 1
ATOM 4882 C C . ARG B 1 205 ? 9.281 0.803 -3.551 1 90.81 205 ARG B C 1
ATOM 4884 O O . ARG B 1 205 ? 8.414 1.675 -3.461 1 90.81 205 ARG B O 1
ATOM 4891 N N . TYR B 1 206 ? 9.07 -0.425 -3.881 1 92.19 206 TYR B N 1
ATOM 4892 C CA . TYR B 1 206 ? 7.738 -0.783 -4.363 1 92.19 206 TYR B CA 1
ATOM 4893 C C . TYR B 1 206 ? 6.941 -1.504 -3.283 1 92.19 206 TYR B C 1
ATOM 4895 O O . TYR B 1 206 ? 7.496 -2.287 -2.51 1 92.19 206 TYR B O 1
ATOM 4903 N N . HIS B 1 207 ? 5.672 -1.187 -3.311 1 91.5 207 HIS B N 1
ATOM 4904 C CA . HIS B 1 207 ? 4.754 -1.943 -2.469 1 91.5 207 HIS B CA 1
ATOM 4905 C C . HIS B 1 207 ? 4.719 -3.414 -2.873 1 91.5 207 HIS B C 1
ATOM 4907 O O . HIS B 1 207 ? 4.98 -3.75 -4.031 1 91.5 207 HIS B O 1
ATOM 4913 N N . GLN B 1 208 ? 4.406 -4.25 -1.99 1 92.56 208 GLN B N 1
ATOM 4914 C CA . GLN B 1 208 ? 4.402 -5.695 -2.186 1 92.56 208 GLN B CA 1
ATOM 4915 C C . GLN B 1 208 ? 3.629 -6.078 -3.445 1 92.56 208 GLN B C 1
ATOM 4917 O O . GLN B 1 208 ? 4.102 -6.887 -4.25 1 92.56 208 GLN B O 1
ATOM 4922 N N . VAL B 1 209 ? 2.486 -5.492 -3.639 1 92.94 209 VAL B N 1
ATOM 4923 C CA . VAL B 1 209 ? 1.626 -5.891 -4.746 1 92.94 209 VAL B CA 1
ATOM 4924 C C . VAL B 1 209 ? 2.256 -5.465 -6.07 1 92.94 209 VAL B C 1
ATOM 4926 O O . VAL B 1 209 ? 2.113 -6.152 -7.086 1 92.94 209 VAL B O 1
ATOM 4929 N N . ASP B 1 210 ? 2.967 -4.379 -6.066 1 92.56 210 ASP B N 1
ATOM 4930 C CA . ASP B 1 210 ? 3.691 -3.957 -7.262 1 92.56 210 ASP B CA 1
ATOM 4931 C C . ASP B 1 210 ? 4.875 -4.879 -7.543 1 92.56 210 ASP B C 1
ATOM 4933 O O . ASP B 1 210 ? 5.188 -5.164 -8.703 1 92.56 210 ASP B O 1
ATOM 4937 N N . ILE B 1 211 ? 5.477 -5.293 -6.48 1 94 211 ILE B N 1
ATOM 4938 C CA . ILE B 1 211 ? 6.594 -6.219 -6.637 1 94 211 ILE B CA 1
ATOM 4939 C C . ILE B 1 211 ? 6.109 -7.5 -7.312 1 94 211 ILE B C 1
ATOM 4941 O O . ILE B 1 211 ? 6.727 -7.977 -8.266 1 94 211 ILE B O 1
ATOM 4945 N N . TYR B 1 212 ? 5.023 -8.016 -6.867 1 95.06 212 TYR B N 1
ATOM 4946 C CA . TYR B 1 212 ? 4.461 -9.211 -7.496 1 95.06 212 TYR B CA 1
ATOM 4947 C C . TYR B 1 212 ? 4.195 -8.969 -8.977 1 95.06 212 TYR B C 1
ATOM 4949 O O . TYR B 1 212 ? 4.551 -9.797 -9.82 1 95.06 212 TYR B O 1
ATOM 4957 N N . LYS B 1 213 ? 3.576 -7.906 -9.242 1 94.06 213 LYS B N 1
ATOM 4958 C CA . LYS B 1 213 ? 3.244 -7.605 -10.633 1 94.06 213 LYS B CA 1
ATOM 4959 C C . LYS B 1 213 ? 4.508 -7.48 -11.484 1 94.06 213 LYS B C 1
ATOM 4961 O O . LYS B 1 213 ? 4.598 -8.078 -12.562 1 94.06 213 LYS B O 1
ATOM 4966 N N . HIS B 1 214 ? 5.512 -6.766 -11 1 93.06 214 HIS B N 1
ATOM 4967 C CA . HIS B 1 214 ? 6.75 -6.551 -11.75 1 93.06 214 HIS B CA 1
ATOM 4968 C C . HIS B 1 214 ? 7.527 -7.852 -11.914 1 93.06 214 HIS B C 1
ATOM 4970 O O . HIS B 1 214 ? 8 -8.156 -13.008 1 93.06 214 HIS B O 1
ATOM 4976 N N . VAL B 1 215 ? 7.625 -8.586 -10.859 1 94.25 215 VAL B N 1
ATOM 4977 C CA . VAL B 1 215 ? 8.422 -9.805 -10.891 1 94.25 215 VAL B CA 1
ATOM 4978 C C . VAL B 1 215 ? 7.746 -10.844 -11.781 1 94.25 215 VAL B C 1
ATOM 4980 O O . VAL B 1 215 ? 8.406 -11.492 -12.594 1 94.25 215 VAL B O 1
ATOM 4983 N N . PHE B 1 216 ? 6.461 -10.938 -11.672 1 94.44 216 PHE B N 1
ATOM 4984 C CA . PHE B 1 216 ? 5.77 -11.961 -12.453 1 94.44 216 PHE B CA 1
ATOM 4985 C C . PHE B 1 216 ? 5.758 -11.586 -13.93 1 94.44 216 PHE B C 1
ATOM 4987 O O . PHE B 1 216 ? 5.863 -12.461 -14.797 1 94.44 216 PHE B O 1
ATOM 4994 N N . ASN B 1 217 ? 5.703 -10.305 -14.25 1 91.5 217 ASN B N 1
ATOM 4995 C CA . ASN B 1 217 ? 5.84 -9.875 -15.641 1 91.5 217 ASN B CA 1
ATOM 4996 C C . ASN B 1 217 ? 7.266 -10.062 -16.156 1 91.5 217 ASN B C 1
ATOM 4998 O O . ASN B 1 217 ? 7.48 -10.242 -17.344 1 91.5 217 ASN B O 1
ATOM 5002 N N . PHE B 1 218 ? 8.148 -10.008 -15.242 1 93.56 218 PHE B N 1
ATOM 5003 C CA . PHE B 1 218 ? 9.555 -10.195 -15.57 1 93.56 218 PHE B CA 1
ATOM 5004 C C . PHE B 1 218 ? 9.852 -11.672 -15.828 1 93.56 218 PHE B C 1
ATOM 5006 O O . PHE B 1 218 ? 10.617 -12 -16.734 1 93.56 218 PHE B O 1
ATOM 5013 N N . LEU B 1 219 ? 9.188 -12.523 -15.094 1 95.06 219 LEU B N 1
ATOM 5014 C CA . LEU B 1 219 ? 9.539 -13.945 -15.125 1 95.06 219 LEU B CA 1
ATOM 5015 C C . LEU B 1 219 ? 8.664 -14.695 -16.125 1 95.06 219 LEU B C 1
ATOM 5017 O O . LEU B 1 219 ? 9.141 -15.617 -16.797 1 95.06 219 LEU B O 1
ATOM 5021 N N . PHE B 1 220 ? 7.379 -14.273 -16.234 1 96.06 220 PHE B N 1
ATOM 5022 C CA . PHE B 1 220 ? 6.449 -15.203 -16.859 1 96.06 220 PHE B CA 1
ATOM 5023 C C . PHE B 1 220 ? 5.688 -14.523 -18 1 96.06 220 PHE B C 1
ATOM 5025 O O . PHE B 1 220 ? 5.363 -13.336 -17.906 1 96.06 220 PHE B O 1
ATOM 5032 N N . LYS B 1 221 ? 5.41 -15.227 -18.984 1 94.88 221 LYS B N 1
ATOM 5033 C CA . LYS B 1 221 ? 4.387 -14.961 -20 1 94.88 221 LYS B CA 1
ATOM 5034 C C . LYS B 1 221 ? 3.643 -16.234 -20.375 1 94.88 221 LYS B C 1
ATOM 5036 O O . LYS B 1 221 ? 4.203 -17.328 -20.297 1 94.88 221 LYS B O 1
ATOM 5041 N N . PRO B 1 222 ? 2.342 -16.141 -20.688 1 96.5 222 PRO B N 1
ATOM 5042 C CA . PRO B 1 222 ? 1.62 -17.359 -21.078 1 96.5 222 PRO B CA 1
ATOM 5043 C C . PRO B 1 222 ? 2.24 -18.047 -22.281 1 96.5 222 PRO B C 1
ATOM 5045 O O . PRO B 1 222 ? 2.723 -17.375 -23.203 1 96.5 222 PRO B O 1
ATOM 5048 N N . SER B 1 223 ? 2.236 -19.375 -22.312 1 96.5 223 SER B N 1
ATOM 5049 C CA . SER B 1 223 ? 2.723 -20.156 -23.438 1 96.5 223 SER B CA 1
ATOM 5050 C C . SER B 1 223 ? 1.752 -20.078 -24.625 1 96.5 223 SER B C 1
ATOM 5052 O O . SER B 1 223 ? 0.608 -19.641 -24.453 1 96.5 223 SER B O 1
ATOM 5054 N N . PRO B 1 224 ? 2.188 -20.562 -25.75 1 95.25 224 PRO B N 1
ATOM 5055 C CA . PRO B 1 224 ? 1.269 -20.594 -26.891 1 95.25 224 PRO B CA 1
ATOM 5056 C C . PRO B 1 224 ? 0.02 -21.438 -26.625 1 95.25 224 PRO B C 1
ATOM 5058 O O . PRO B 1 224 ? -1.075 -21.078 -27.062 1 95.25 224 PRO B O 1
ATOM 5061 N N . VAL B 1 225 ? 0.155 -22.5 -25.922 1 94.75 225 VAL B N 1
ATOM 5062 C CA . VAL B 1 225 ? -0.979 -23.344 -25.562 1 94.75 225 VAL B CA 1
ATOM 5063 C C . VAL B 1 225 ? -1.968 -22.547 -24.703 1 94.75 225 VAL B C 1
ATOM 5065 O O . VAL B 1 225 ? -3.172 -22.547 -24.984 1 94.75 225 VAL B O 1
ATOM 5068 N N . THR B 1 226 ? -1.459 -21.875 -23.719 1 95.44 226 THR B N 1
ATOM 5069 C CA . THR B 1 226 ? -2.293 -21.078 -22.828 1 95.44 226 THR B CA 1
ATOM 5070 C C . THR B 1 226 ? -2.967 -19.938 -23.594 1 95.44 226 THR B C 1
ATOM 5072 O O . THR B 1 226 ? -4.16 -19.688 -23.406 1 95.44 226 THR B O 1
ATOM 5075 N N . ILE B 1 227 ? -2.223 -19.297 -24.469 1 95.56 227 ILE B N 1
ATOM 5076 C CA . ILE B 1 227 ? -2.75 -18.203 -25.25 1 95.56 227 ILE B CA 1
ATOM 5077 C C . ILE B 1 227 ? -3.891 -18.688 -26.141 1 95.56 227 ILE B C 1
ATOM 5079 O O . ILE B 1 227 ? -4.934 -18.031 -26.25 1 95.56 227 ILE B O 1
ATOM 5083 N N . ARG B 1 228 ? -3.686 -19.766 -26.734 1 94.31 228 ARG B N 1
ATOM 5084 C CA . ARG B 1 228 ? -4.703 -20.344 -27.609 1 94.31 228 ARG B CA 1
ATOM 5085 C C . ARG B 1 228 ? -5.992 -20.609 -26.844 1 94.31 228 ARG B C 1
ATOM 5087 O O . ARG B 1 228 ? -7.082 -20.266 -27.297 1 94.31 228 ARG B O 1
ATOM 5094 N N . GLU B 1 229 ? -5.84 -21.219 -25.719 1 93.62 229 GLU B N 1
ATOM 5095 C CA . GLU B 1 229 ? -7.02 -21.547 -24.922 1 93.62 229 GLU B CA 1
ATOM 5096 C C . GLU B 1 229 ? -7.703 -20.281 -24.406 1 93.62 229 GLU B C 1
ATOM 5098 O O . GLU B 1 229 ? -8.93 -20.219 -24.328 1 93.62 229 GLU B O 1
ATOM 5103 N N . LEU B 1 230 ? -6.945 -19.312 -24.016 1 94.19 230 LEU B N 1
ATOM 5104 C CA . LEU B 1 230 ? -7.5 -18.031 -23.594 1 94.19 230 LEU B CA 1
ATOM 5105 C C . LEU B 1 230 ? -8.266 -17.359 -24.719 1 94.19 230 LEU B C 1
ATOM 5107 O O . LEU B 1 230 ? -9.352 -16.812 -24.516 1 94.19 230 LEU B O 1
ATOM 5111 N N . ASN B 1 231 ? -7.684 -17.391 -25.891 1 91.44 231 ASN B N 1
ATOM 5112 C CA . ASN B 1 231 ? -8.336 -16.797 -27.047 1 91.44 231 ASN B CA 1
ATOM 5113 C C . ASN B 1 231 ? -9.664 -17.5 -27.359 1 91.44 231 ASN B C 1
ATOM 5115 O O . ASN B 1 231 ? -10.664 -16.828 -27.641 1 91.44 231 ASN B O 1
ATOM 5119 N N . ASN B 1 232 ? -9.672 -18.688 -27.25 1 89.31 232 ASN B N 1
ATOM 5120 C CA . ASN B 1 232 ? -10.836 -19.5 -27.578 1 89.31 232 ASN B CA 1
ATOM 5121 C C . ASN B 1 232 ? -11.961 -19.312 -26.562 1 89.31 232 ASN B C 1
ATOM 5123 O O . ASN B 1 232 ? -13.141 -19.281 -26.938 1 89.31 232 ASN B O 1
ATOM 5127 N N . GLN B 1 233 ? -11.57 -19.109 -25.406 1 87.12 233 GLN B N 1
ATOM 5128 C CA . GLN B 1 233 ? -12.578 -19.234 -24.359 1 87.12 233 GLN B CA 1
ATOM 5129 C C . GLN B 1 233 ? -12.922 -17.859 -23.766 1 87.12 233 GLN B C 1
ATOM 5131 O O . GLN B 1 233 ? -13.953 -17.719 -23.109 1 87.12 233 GLN B O 1
ATOM 5136 N N . TYR B 1 234 ? -12.117 -16.938 -23.953 1 86 234 TYR B N 1
ATOM 5137 C CA . TYR B 1 234 ? -12.273 -15.711 -23.203 1 86 234 TYR B CA 1
ATOM 5138 C C . TYR B 1 234 ? -12.125 -14.492 -24.109 1 86 234 TYR B C 1
ATOM 5140 O O . TYR B 1 234 ? -13.031 -13.656 -24.188 1 86 234 TYR B O 1
ATOM 5148 N N . LYS B 1 235 ? -11.133 -14.359 -24.891 1 83.44 235 LYS B N 1
ATOM 5149 C CA . LYS B 1 235 ? -10.789 -13.117 -25.578 1 83.44 235 LYS B CA 1
ATOM 5150 C C . LYS B 1 235 ? -11.836 -12.758 -26.625 1 83.44 235 LYS B C 1
ATOM 5152 O O . LYS B 1 235 ? -12.133 -11.578 -26.844 1 83.44 235 LYS B O 1
ATOM 5157 N N . THR B 1 236 ? -12.414 -13.711 -27.172 1 81.38 236 THR B N 1
ATOM 5158 C CA . THR B 1 236 ? -13.453 -13.469 -28.156 1 81.38 236 THR B CA 1
ATOM 5159 C C . THR B 1 236 ? -14.688 -12.844 -27.516 1 81.38 236 THR B C 1
ATOM 5161 O O . THR B 1 236 ? -15.289 -11.922 -28.062 1 81.38 236 THR B O 1
ATOM 5164 N N . LYS B 1 237 ? -14.93 -13.281 -26.375 1 83.62 237 LYS B N 1
ATOM 5165 C CA . LYS B 1 237 ? -16.078 -12.758 -25.625 1 83.62 237 LYS B CA 1
ATOM 5166 C C . LYS B 1 237 ? -15.773 -11.375 -25.062 1 83.62 237 LYS B C 1
ATOM 5168 O O . LYS B 1 237 ? -16.625 -10.492 -25.062 1 83.62 237 LYS B O 1
ATOM 5173 N N . ARG B 1 238 ? -14.609 -11.203 -24.656 1 85.62 238 ARG B N 1
ATOM 5174 C CA . ARG B 1 238 ? -14.156 -9.961 -24.047 1 85.62 238 ARG B CA 1
ATOM 5175 C C . ARG B 1 238 ? -14.227 -8.805 -25.047 1 85.62 238 ARG B C 1
ATOM 5177 O O . ARG B 1 238 ? -14.359 -7.645 -24.656 1 85.62 238 ARG B O 1
ATOM 5184 N N . LYS B 1 239 ? -14.125 -9.062 -26.297 1 83.38 239 LYS B N 1
ATOM 5185 C CA . LYS B 1 239 ? -14.18 -8.047 -27.344 1 83.38 239 LYS B CA 1
ATOM 5186 C C . LYS B 1 239 ? -15.586 -7.453 -27.453 1 83.38 239 LYS B C 1
ATOM 5188 O O . LYS B 1 239 ? -15.75 -6.32 -27.906 1 83.38 239 LYS B O 1
ATOM 5193 N N . ARG B 1 240 ? -16.516 -8.156 -27 1 88 240 ARG B N 1
ATOM 5194 C CA . ARG B 1 240 ? -17.906 -7.75 -27.188 1 88 240 ARG B CA 1
ATOM 5195 C C . ARG B 1 240 ? -18.453 -7.098 -25.922 1 88 240 ARG B C 1
ATOM 5197 O O . ARG B 1 240 ? -19.203 -6.117 -26 1 88 240 ARG B O 1
ATOM 5204 N N . LYS B 1 241 ? -18.141 -7.723 -24.875 1 93.5 241 LYS B N 1
ATOM 5205 C CA . LYS B 1 241 ? -18.688 -7.262 -23.609 1 93.5 241 LYS B CA 1
ATOM 5206 C C . LYS B 1 241 ? -17.594 -7.164 -22.547 1 93.5 241 LYS B C 1
ATOM 5208 O O . LYS B 1 241 ? -16.562 -7.836 -22.641 1 93.5 241 LYS B O 1
ATOM 5213 N N . LYS B 1 242 ? -17.844 -6.285 -21.594 1 95.62 242 LYS B N 1
ATOM 5214 C CA . LYS B 1 242 ? -17.031 -6.297 -20.375 1 95.62 242 LYS B CA 1
ATOM 5215 C C . LYS B 1 242 ? -17.25 -7.582 -19.578 1 95.62 242 LYS B C 1
ATOM 5217 O O . LYS B 1 242 ? -18.266 -8.258 -19.75 1 95.62 242 LYS B O 1
ATOM 5222 N N . ILE B 1 243 ? -16.328 -7.914 -18.781 1 97 243 ILE B N 1
ATOM 5223 C CA . ILE B 1 243 ? -16.438 -9.148 -18.031 1 97 243 ILE B CA 1
ATOM 5224 C C . ILE B 1 243 ? -16.312 -8.852 -16.531 1 97 243 ILE B C 1
ATOM 5226 O O . ILE B 1 243 ? -15.391 -8.148 -16.109 1 97 243 ILE B O 1
ATOM 5230 N N . ALA B 1 244 ? -17.266 -9.312 -15.75 1 97.5 244 ALA B N 1
ATOM 5231 C CA . ALA B 1 244 ? -17.203 -9.281 -14.297 1 97.5 244 ALA B CA 1
ATOM 5232 C C . ALA B 1 244 ? -16.875 -10.664 -13.727 1 97.5 244 ALA B C 1
ATOM 5234 O O . ALA B 1 244 ? -17.547 -11.648 -14.031 1 97.5 244 ALA B O 1
ATOM 5235 N N . CYS B 1 245 ? -15.844 -10.719 -12.93 1 97.94 245 CYS B N 1
ATOM 5236 C CA . CYS B 1 245 ? -15.344 -11.984 -12.398 1 97.94 245 CYS B CA 1
ATOM 5237 C C . CYS B 1 245 ? -15.57 -12.062 -10.891 1 97.94 245 CYS B C 1
ATOM 5239 O O . CYS B 1 245 ? -15.625 -11.039 -10.211 1 97.94 245 CYS B O 1
ATOM 5241 N N . ALA B 1 246 ? -15.688 -13.297 -10.414 1 96.44 246 ALA B N 1
ATOM 5242 C CA . ALA B 1 246 ? -15.656 -13.547 -8.977 1 96.44 246 ALA B CA 1
ATOM 5243 C C . ALA B 1 246 ? -14.867 -14.812 -8.656 1 96.44 246 ALA B C 1
ATOM 5245 O O . ALA B 1 246 ? -14.961 -15.812 -9.375 1 96.44 246 ALA B O 1
ATOM 5246 N N . HIS B 1 247 ? -14.086 -14.711 -7.68 1 95.5 247 HIS B N 1
ATOM 5247 C CA . HIS B 1 247 ? -13.5 -15.898 -7.066 1 95.5 247 HIS B CA 1
ATOM 5248 C C . HIS B 1 247 ? -14.18 -16.219 -5.742 1 95.5 247 HIS B C 1
ATOM 5250 O O . HIS B 1 247 ? -14.055 -15.477 -4.77 1 95.5 247 HIS B O 1
ATOM 5256 N N . VAL B 1 248 ? -14.812 -17.359 -5.754 1 91.56 248 VAL B N 1
ATOM 5257 C CA . VAL B 1 248 ? -15.539 -17.812 -4.57 1 91.56 248 VAL B CA 1
ATOM 5258 C C . VAL B 1 248 ? -14.883 -19.062 -3.992 1 91.56 248 VAL B C 1
ATOM 5260 O O . VAL B 1 248 ? -15.023 -20.156 -4.543 1 91.56 248 VAL B O 1
ATOM 5263 N N . ARG B 1 249 ? -14.188 -18.812 -2.922 1 88.94 249 ARG B N 1
ATOM 5264 C CA . ARG B 1 249 ? -13.555 -19.938 -2.215 1 88.94 249 ARG B CA 1
ATOM 5265 C C . ARG B 1 249 ? -14.43 -20.406 -1.059 1 88.94 249 ARG B C 1
ATOM 5267 O O . ARG B 1 249 ? -14.586 -19.703 -0.061 1 88.94 249 ARG B O 1
ATOM 5274 N N . VAL B 1 250 ? -14.914 -21.609 -1.151 1 80.19 250 VAL B N 1
ATOM 5275 C CA . VAL B 1 250 ? -15.828 -22.141 -0.138 1 80.19 250 VAL B CA 1
ATOM 5276 C C . VAL B 1 250 ? -15.055 -23.031 0.84 1 80.19 250 VAL B C 1
ATOM 5278 O O . VAL B 1 250 ? -15.477 -23.219 1.981 1 80.19 250 VAL B O 1
ATOM 5281 N N . GLY B 1 251 ? -13.93 -23.469 0.411 1 80.25 251 GLY B N 1
ATOM 5282 C CA . GLY B 1 251 ? -13.141 -24.344 1.275 1 80.25 251 GLY B CA 1
ATOM 5283 C C . GLY B 1 251 ? -13.555 -25.797 1.201 1 80.25 251 GLY B C 1
ATOM 5284 O O . GLY B 1 251 ? -13.68 -26.359 0.111 1 80.25 251 GLY B O 1
ATOM 5285 N N . LEU B 1 252 ? -13.891 -26.344 2.352 1 74.56 252 LEU B N 1
ATOM 5286 C CA . LEU B 1 252 ? -14.195 -27.766 2.441 1 74.56 252 LEU B CA 1
ATOM 5287 C C . LEU B 1 252 ? -15.328 -28.141 1.492 1 74.56 252 LEU B C 1
ATOM 5289 O O . LEU B 1 252 ? -16.438 -27.625 1.614 1 74.56 252 LEU B O 1
ATOM 5293 N N . ASN B 1 253 ? -14.898 -29.016 0.525 1 70.06 253 ASN B N 1
ATOM 5294 C CA . ASN B 1 253 ? -15.828 -29.578 -0.456 1 70.06 253 ASN B CA 1
ATOM 5295 C C . ASN B 1 253 ? -15.289 -30.859 -1.069 1 70.06 253 ASN B C 1
ATOM 5297 O O . ASN B 1 253 ? -14.18 -31.297 -0.754 1 70.06 253 ASN B O 1
ATOM 5301 N N . PRO B 1 254 ? -16.047 -31.516 -1.809 1 68.5 254 PRO B N 1
ATOM 5302 C CA . PRO B 1 254 ? -15.594 -32.812 -2.361 1 68.5 254 PRO B CA 1
ATOM 5303 C C . PRO B 1 254 ? -14.273 -32.688 -3.119 1 68.5 254 PRO B C 1
ATOM 5305 O O . PRO B 1 254 ? -13.477 -33.625 -3.139 1 68.5 254 PRO B O 1
ATOM 5308 N N . ASN B 1 255 ? -14.062 -31.516 -3.721 1 67.56 255 ASN B N 1
ATOM 5309 C CA . ASN B 1 255 ? -12.836 -31.297 -4.48 1 67.56 255 ASN B CA 1
ATOM 5310 C C . ASN B 1 255 ? -11.664 -30.938 -3.568 1 67.56 255 ASN B C 1
ATOM 5312 O O . ASN B 1 255 ? -10.508 -30.984 -3.986 1 67.56 255 ASN B O 1
ATOM 5316 N N . MET B 1 256 ? -12.078 -30.5 -2.316 1 71 256 MET B N 1
ATOM 5317 C CA . MET B 1 256 ? -11.102 -30.109 -1.308 1 71 256 MET B CA 1
ATOM 5318 C C . MET B 1 256 ? -11.438 -30.719 0.048 1 71 256 MET B C 1
ATOM 5320 O O . MET B 1 256 ? -11.711 -30 1.007 1 71 256 MET B O 1
ATOM 5324 N N . PRO B 1 257 ? -11.328 -31.969 0.115 1 67.88 257 PRO B N 1
ATOM 5325 C CA . PRO B 1 257 ? -11.852 -32.625 1.312 1 67.88 257 PRO B CA 1
ATOM 5326 C C . PRO B 1 257 ? -11.023 -32.344 2.561 1 67.88 257 PRO B C 1
ATOM 5328 O O . PRO B 1 257 ? -11.5 -32.531 3.682 1 67.88 257 PRO B O 1
ATOM 5331 N N . ARG B 1 258 ? -9.875 -31.844 2.432 1 70.12 258 ARG B N 1
ATOM 5332 C CA . ARG B 1 258 ? -9.008 -31.625 3.592 1 70.12 258 ARG B CA 1
ATOM 5333 C C . ARG B 1 258 ? -8.977 -30.156 3.988 1 70.12 258 ARG B C 1
ATOM 5335 O O . ARG B 1 258 ? -8.266 -29.766 4.914 1 70.12 258 ARG B O 1
ATOM 5342 N N . ASP B 1 259 ? -9.727 -29.297 3.26 1 77.19 259 ASP B N 1
ATOM 5343 C CA . ASP B 1 259 ? -9.711 -27.859 3.521 1 77.19 259 ASP B CA 1
ATOM 5344 C C . ASP B 1 259 ? -10.648 -27.5 4.668 1 77.19 259 ASP B C 1
ATOM 5346 O O . ASP B 1 259 ? -11.438 -28.344 5.121 1 77.19 259 ASP B O 1
ATOM 5350 N N . ARG B 1 260 ? -10.406 -26.328 5.18 1 71.44 260 ARG B N 1
ATOM 5351 C CA . ARG B 1 260 ? -11.242 -25.828 6.266 1 71.44 260 ARG B CA 1
ATOM 5352 C C . ARG B 1 260 ? -12.594 -25.344 5.738 1 71.44 260 ARG B C 1
ATOM 5354 O O . ARG B 1 260 ? -12.664 -24.75 4.66 1 71.44 260 ARG B O 1
ATOM 5361 N N . LYS B 1 261 ? -13.578 -25.656 6.578 1 65.5 261 LYS B N 1
ATOM 5362 C CA . LYS B 1 261 ? -14.906 -25.141 6.254 1 65.5 261 LYS B CA 1
ATOM 5363 C C . LYS B 1 261 ? -14.969 -23.625 6.422 1 65.5 261 LYS B C 1
ATOM 5365 O O . LYS B 1 261 ? -14.414 -23.078 7.379 1 65.5 261 LYS B O 1
ATOM 5370 N N . ARG B 1 262 ? -15.539 -22.969 5.422 1 71.31 262 ARG B N 1
ATOM 5371 C CA . ARG B 1 262 ? -15.742 -21.516 5.492 1 71.31 262 ARG B CA 1
ATOM 5372 C C . ARG B 1 262 ? -17.234 -21.172 5.43 1 71.31 262 ARG B C 1
ATOM 5374 O O . ARG B 1 262 ? -17.719 -20.688 4.402 1 71.31 262 ARG B O 1
ATOM 5381 N N . PRO B 1 263 ? -17.906 -21.438 6.52 1 58.88 263 PRO B N 1
ATOM 5382 C CA . PRO B 1 263 ? -19.375 -21.312 6.504 1 58.88 263 PRO B CA 1
ATOM 5383 C C . PRO B 1 263 ? -19.844 -19.891 6.23 1 58.88 263 PRO B C 1
ATOM 5385 O O . PRO B 1 263 ? -20.938 -19.672 5.707 1 58.88 263 PRO B O 1
ATOM 5388 N N . GLU B 1 264 ? -19.109 -18.938 6.594 1 58.97 264 GLU B N 1
ATOM 5389 C CA . GLU B 1 264 ? -19.5 -17.531 6.488 1 58.97 264 GLU B CA 1
ATOM 5390 C C . GLU B 1 264 ? -19.734 -17.141 5.035 1 58.97 264 GLU B C 1
ATOM 5392 O O . GLU B 1 264 ? -20.484 -16.203 4.758 1 58.97 264 GLU B O 1
ATOM 5397 N N . LEU B 1 265 ? -19.219 -17.922 4.211 1 60.53 265 LEU B N 1
ATOM 5398 C CA . LEU B 1 265 ? -19.266 -17.5 2.812 1 60.53 265 LEU B CA 1
ATOM 5399 C C . LEU B 1 265 ? -20.547 -17.969 2.137 1 60.53 265 LEU B C 1
ATOM 5401 O O . LEU B 1 265 ? -21.047 -17.297 1.226 1 60.53 265 LEU B O 1
ATOM 5405 N N . HIS B 1 266 ? -21.094 -19.047 2.709 1 60.59 266 HIS B N 1
ATOM 5406 C CA . HIS B 1 266 ? -22.312 -19.531 2.084 1 60.59 266 HIS B CA 1
ATOM 5407 C C . HIS B 1 266 ? -23.453 -18.547 2.271 1 60.59 266 HIS B C 1
ATOM 5409 O O . HIS B 1 266 ? -24.281 -18.359 1.366 1 60.59 266 HIS B O 1
ATOM 5415 N N . LEU B 1 267 ? -23.375 -17.906 3.367 1 58.03 267 LEU B N 1
ATOM 5416 C CA . LEU B 1 267 ? -24.453 -17 3.715 1 58.03 267 LEU B CA 1
ATOM 5417 C C . LEU B 1 267 ? -24.344 -15.688 2.949 1 58.03 267 LEU B C 1
ATOM 5419 O O . LEU B 1 267 ? -25.312 -14.938 2.85 1 58.03 267 LEU B O 1
ATOM 5423 N N . GLN B 1 268 ? -23.344 -15.703 2.172 1 71.88 268 GLN B N 1
ATOM 5424 C CA . GLN B 1 268 ? -23.094 -14.375 1.625 1 71.88 268 GLN B CA 1
ATOM 5425 C C . GLN B 1 268 ? -23.094 -14.398 0.099 1 71.88 268 GLN B C 1
ATOM 5427 O O . GLN B 1 268 ? -22.953 -13.352 -0.543 1 71.88 268 GLN B O 1
ATOM 5432 N N . LEU B 1 269 ? -23.547 -15.594 -0.447 1 83.75 269 LEU B N 1
ATOM 5433 C CA . LEU B 1 269 ? -23.5 -15.703 -1.9 1 83.75 269 LEU B CA 1
ATOM 5434 C C . LEU B 1 269 ? -24.562 -14.812 -2.551 1 83.75 269 LEU B C 1
ATOM 5436 O O . LEU B 1 269 ? -24.344 -14.305 -3.652 1 83.75 269 LEU B O 1
ATOM 5440 N N . ASP B 1 270 ? -25.594 -14.664 -1.808 1 86.25 270 ASP B N 1
ATOM 5441 C CA . ASP B 1 270 ? -26.672 -13.836 -2.336 1 86.25 270 ASP B CA 1
ATOM 5442 C C . ASP B 1 270 ? -26.203 -12.406 -2.59 1 86.25 270 ASP B C 1
ATOM 5444 O O . ASP B 1 270 ? -26.672 -11.758 -3.525 1 86.25 270 ASP B O 1
ATOM 5448 N N . ILE B 1 271 ? -25.344 -11.984 -1.763 1 87 271 ILE B N 1
ATOM 5449 C CA . ILE B 1 271 ? -24.812 -10.648 -1.951 1 87 271 ILE B CA 1
ATOM 5450 C C . ILE B 1 271 ? -24.094 -10.57 -3.297 1 87 271 ILE B C 1
ATOM 5452 O O . ILE B 1 271 ? -24.234 -9.578 -4.023 1 87 271 ILE B O 1
ATOM 5456 N N . LEU B 1 272 ? -23.391 -11.602 -3.613 1 90.31 272 LEU B N 1
ATOM 5457 C CA . LEU B 1 272 ? -22.656 -11.656 -4.871 1 90.31 272 LEU B CA 1
ATOM 5458 C C . LEU B 1 272 ? -23.609 -11.703 -6.059 1 90.31 272 LEU B C 1
ATOM 5460 O O . LEU B 1 272 ? -23.422 -10.961 -7.027 1 90.31 272 LEU B O 1
ATOM 5464 N N . TRP B 1 273 ? -24.656 -12.547 -5.914 1 92.5 273 TRP B N 1
ATOM 5465 C CA . TRP B 1 273 ? -25.609 -12.688 -7.008 1 92.5 273 TRP B CA 1
ATOM 5466 C C . TRP B 1 273 ? -26.375 -11.391 -7.223 1 92.5 273 TRP B C 1
ATOM 5468 O O . TRP B 1 273 ? -26.609 -10.984 -8.367 1 92.5 273 TRP B O 1
ATOM 5478 N N . ASN B 1 274 ? -26.703 -10.781 -6.141 1 90.06 274 ASN B N 1
ATOM 5479 C CA . ASN B 1 274 ? -27.406 -9.508 -6.242 1 90.06 274 ASN B CA 1
ATOM 5480 C C . ASN B 1 274 ? -26.547 -8.445 -6.934 1 90.06 274 ASN B C 1
ATOM 5482 O O . ASN B 1 274 ? -27.047 -7.691 -7.773 1 90.06 274 ASN B O 1
ATOM 5486 N N . PHE B 1 275 ? -25.344 -8.445 -6.664 1 92.56 275 PHE B N 1
ATOM 5487 C CA . PHE B 1 275 ? -24.422 -7.512 -7.32 1 92.56 275 PHE B CA 1
ATOM 5488 C C . PHE B 1 275 ? -24.359 -7.777 -8.82 1 92.56 275 PH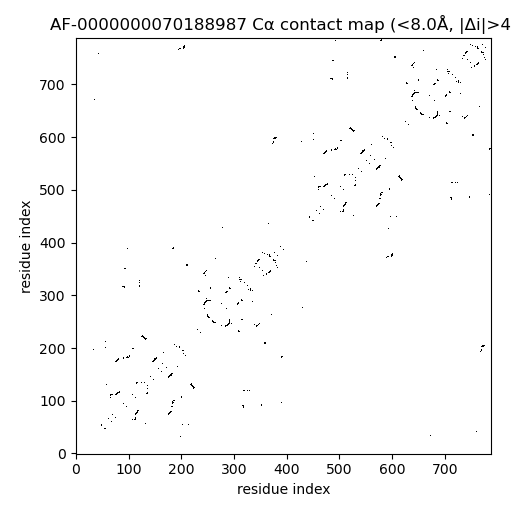E B C 1
ATOM 5490 O O . PHE B 1 275 ? -24.547 -6.863 -9.625 1 92.56 275 PHE B O 1
ATOM 5497 N N . PHE B 1 276 ? -24.188 -9.023 -9.164 1 94.62 276 PHE B N 1
ATOM 5498 C CA . PHE B 1 276 ? -24.125 -9.391 -10.57 1 94.62 276 PHE B CA 1
ATOM 5499 C C . PHE B 1 276 ? -25.438 -9.055 -11.281 1 94.62 276 PHE B C 1
ATOM 5501 O O . PHE B 1 276 ? -25.438 -8.664 -12.445 1 94.62 276 PHE B O 1
ATOM 5508 N N . GLY B 1 277 ? -26.516 -9.164 -10.547 1 93.81 277 GLY B N 1
ATOM 5509 C CA . GLY B 1 277 ? -27.812 -8.836 -11.094 1 93.81 277 GLY B CA 1
ATOM 5510 C C . GLY B 1 277 ? -27.969 -7.367 -11.445 1 93.81 277 GLY B C 1
ATOM 5511 O O . GLY B 1 277 ? -28.781 -7.012 -12.312 1 93.81 277 GLY B O 1
ATOM 5512 N N . THR B 1 278 ? -27.188 -6.508 -10.82 1 92.5 278 THR B N 1
ATOM 5513 C CA . THR B 1 278 ? -27.297 -5.074 -11.078 1 92.5 278 THR B CA 1
ATOM 5514 C C . THR B 1 278 ? -26.531 -4.691 -12.336 1 92.5 278 THR B C 1
ATOM 5516 O O . THR B 1 278 ? -26.703 -3.598 -12.875 1 92.5 278 THR B O 1
ATOM 5519 N N . LEU B 1 279 ? -25.641 -5.57 -12.836 1 93.94 279 LEU B N 1
ATOM 5520 C CA . LEU B 1 279 ? -24.844 -5.266 -14.016 1 93.94 279 LEU B CA 1
ATOM 5521 C C . LEU B 1 279 ? -25.672 -5.434 -15.289 1 93.94 279 LEU B C 1
ATOM 5523 O O . LEU B 1 279 ? -26.391 -6.422 -15.438 1 93.94 279 LEU B O 1
ATOM 5527 N N . ASN B 1 280 ? -25.578 -4.422 -16.125 1 93.88 280 ASN B N 1
ATOM 5528 C CA . ASN B 1 280 ? -26.297 -4.477 -17.391 1 93.88 280 ASN B CA 1
ATOM 5529 C C . ASN B 1 280 ? -25.922 -5.715 -18.203 1 93.88 280 ASN B C 1
ATOM 5531 O O . ASN B 1 280 ? -24.75 -5.902 -18.562 1 93.88 280 ASN B O 1
ATOM 5535 N N . LYS B 1 281 ? -26.938 -6.508 -18.578 1 93.06 281 LYS B N 1
ATOM 5536 C CA . LYS B 1 281 ? -26.703 -7.777 -19.25 1 93.06 281 LYS B CA 1
ATOM 5537 C C . LYS B 1 281 ? -26.125 -7.559 -20.656 1 93.06 281 LYS B C 1
ATOM 5539 O O . LYS B 1 281 ? -25.484 -8.445 -21.203 1 93.06 281 LYS B O 1
ATOM 5544 N N . ASP B 1 282 ? -26.375 -6.398 -21.188 1 93.56 282 ASP B N 1
ATOM 5545 C CA . ASP B 1 282 ? -25.891 -6.102 -22.531 1 93.56 282 ASP B CA 1
ATOM 5546 C C . ASP B 1 282 ? -24.453 -5.59 -22.5 1 93.56 282 ASP B C 1
ATOM 5548 O O . ASP B 1 282 ? -23.797 -5.531 -23.531 1 93.56 282 ASP B O 1
ATOM 5552 N N . GLU B 1 283 ? -24 -5.359 -21.281 1 94.5 283 GLU B N 1
ATOM 5553 C CA . GLU B 1 283 ? -22.672 -4.766 -21.172 1 94.5 283 GLU B CA 1
ATOM 5554 C C . GLU B 1 283 ? -21.688 -5.738 -20.516 1 94.5 283 GLU B C 1
ATOM 5556 O O . GLU B 1 283 ? -20.484 -5.672 -20.766 1 94.5 283 GLU B O 1
ATOM 5561 N N . TYR B 1 284 ? -22.281 -6.652 -19.688 1 96.31 284 TYR B N 1
ATOM 5562 C CA . TYR B 1 284 ? -21.375 -7.492 -18.906 1 96.31 284 TYR B CA 1
ATOM 5563 C C . TYR B 1 284 ? -21.719 -8.969 -19.078 1 96.31 284 TYR B C 1
ATOM 5565 O O . TYR B 1 284 ? -22.875 -9.367 -18.938 1 96.31 284 TYR B O 1
ATOM 5573 N N . ASP B 1 285 ? -20.703 -9.75 -19.328 1 96.5 285 ASP B N 1
ATOM 5574 C CA . ASP B 1 285 ? -20.75 -11.18 -19.062 1 96.5 285 ASP B CA 1
ATOM 5575 C C . ASP B 1 285 ? -20.094 -11.516 -17.734 1 96.5 285 ASP B C 1
ATOM 5577 O O . ASP B 1 285 ? -19.453 -10.656 -17.109 1 96.5 285 ASP B O 1
ATOM 5581 N N . LEU B 1 286 ? -20.391 -12.773 -17.281 1 96.81 286 LEU B N 1
ATOM 5582 C CA . LEU B 1 286 ? -19.953 -13.125 -15.93 1 96.81 286 LEU B CA 1
ATOM 5583 C C . LEU B 1 286 ? -19.031 -14.344 -15.953 1 96.81 286 LEU B C 1
ATOM 5585 O O . LEU B 1 286 ? -19.25 -15.266 -16.75 1 96.81 286 LEU B O 1
ATOM 5589 N N . PHE B 1 287 ? -18.031 -14.312 -15.133 1 96.88 287 PHE B N 1
ATOM 5590 C CA . PHE B 1 287 ? -17.141 -15.438 -14.945 1 96.88 287 PHE B CA 1
ATOM 5591 C C . PHE B 1 287 ? -16.938 -15.742 -13.469 1 96.88 287 PHE B C 1
ATOM 5593 O O . PHE B 1 287 ? -16.609 -14.852 -12.68 1 96.88 287 PHE B O 1
ATOM 5600 N N . ILE B 1 288 ? -17.062 -17.031 -13.078 1 95.62 288 ILE B N 1
ATOM 5601 C CA . ILE B 1 288 ? -16.938 -17.438 -11.68 1 95.62 288 ILE B CA 1
ATOM 5602 C C . ILE B 1 288 ? -15.883 -18.531 -11.555 1 95.62 288 ILE B C 1
ATOM 5604 O O . ILE B 1 288 ? -16.016 -19.594 -12.164 1 95.62 288 ILE B O 1
ATOM 5608 N N . ALA B 1 289 ? -14.852 -18.203 -10.812 1 94.88 289 ALA B N 1
ATOM 5609 C CA . ALA B 1 289 ? -13.898 -19.234 -10.383 1 94.88 289 ALA B CA 1
ATOM 5610 C C . ALA B 1 289 ? -14.203 -19.703 -8.961 1 94.88 289 ALA B C 1
ATOM 5612 O O . ALA B 1 289 ? -14.383 -18.875 -8.062 1 94.88 289 ALA B O 1
ATOM 5613 N N . SER B 1 290 ? -14.305 -20.953 -8.766 1 91.38 290 SER B N 1
ATOM 5614 C CA . SER B 1 290 ? -14.594 -21.516 -7.449 1 91.38 290 SER B CA 1
ATOM 5615 C C . SER B 1 290 ? -13.938 -22.891 -7.273 1 91.38 290 SER B C 1
ATOM 5617 O O . SER B 1 290 ? -13.516 -23.5 -8.25 1 91.38 290 SER B O 1
ATOM 5619 N N . ASP B 1 291 ? -13.82 -23.297 -6.023 1 86.62 291 ASP B N 1
ATOM 5620 C CA . ASP B 1 291 ? -13.281 -24.625 -5.727 1 86.62 291 ASP B CA 1
ATOM 5621 C C . ASP B 1 291 ? -14.391 -25.672 -5.695 1 86.62 291 ASP B C 1
ATOM 5623 O O . ASP B 1 291 ? -14.125 -26.859 -5.453 1 86.62 291 ASP B O 1
ATOM 5627 N N . THR B 1 292 ? -15.625 -25.172 -6 1 85.75 292 THR B N 1
ATOM 5628 C CA . THR B 1 292 ? -16.719 -26.141 -6.016 1 85.75 292 THR B CA 1
ATOM 5629 C C . THR B 1 292 ? -17.641 -25.891 -7.207 1 85.75 292 THR B C 1
ATOM 5631 O O . THR B 1 292 ? -17.891 -24.75 -7.59 1 85.75 292 THR B O 1
ATOM 5634 N N . ASP B 1 293 ? -18.188 -27 -7.652 1 85.69 293 ASP B N 1
ATOM 5635 C CA . ASP B 1 293 ? -19.109 -26.938 -8.781 1 85.69 293 ASP B CA 1
ATOM 5636 C C . ASP B 1 293 ? -20.469 -26.375 -8.367 1 85.69 293 ASP B C 1
ATOM 5638 O O . ASP B 1 293 ? -21.172 -25.781 -9.188 1 85.69 293 ASP B O 1
ATOM 5642 N N . SER B 1 294 ? -20.75 -26.484 -7.16 1 86.25 294 SER B N 1
ATOM 5643 C CA . SER B 1 294 ? -22.047 -26.031 -6.684 1 86.25 294 SER B CA 1
ATOM 5644 C C . SER B 1 294 ? -22.219 -24.531 -6.875 1 86.25 294 SER B C 1
ATOM 5646 O O . SER B 1 294 ? -23.297 -24.062 -7.238 1 86.25 294 SER B O 1
ATOM 5648 N N . VAL B 1 295 ? -21.188 -23.781 -6.695 1 89.88 295 VAL B N 1
ATOM 5649 C CA . VAL B 1 295 ? -21.234 -22.328 -6.859 1 89.88 295 VAL B CA 1
ATOM 5650 C C . VAL B 1 295 ? -21.422 -21.984 -8.336 1 89.88 295 VAL B C 1
ATOM 5652 O O . VAL B 1 295 ? -22.234 -21.125 -8.688 1 89.88 295 VAL B O 1
ATOM 5655 N N . LYS B 1 296 ? -20.734 -22.688 -9.133 1 90.31 296 LYS B N 1
ATOM 5656 C CA . LYS B 1 296 ? -20.828 -22.453 -10.57 1 90.31 296 LYS B CA 1
ATOM 5657 C C . LYS B 1 296 ? -22.219 -22.797 -11.086 1 90.31 296 LYS B C 1
ATOM 5659 O O . LYS B 1 296 ? -22.781 -22.078 -11.922 1 90.31 296 LYS B O 1
ATOM 5664 N N . ALA B 1 297 ? -22.734 -23.875 -10.594 1 90.69 297 ALA B N 1
ATOM 5665 C CA . ALA B 1 297 ? -24.078 -24.297 -10.984 1 90.69 297 ALA B CA 1
ATOM 5666 C C . ALA B 1 297 ? -25.125 -23.266 -10.562 1 90.69 297 ALA B C 1
ATOM 5668 O O . ALA B 1 297 ? -26.031 -22.938 -11.328 1 90.69 297 ALA B O 1
ATOM 5669 N N . SER B 1 298 ? -24.922 -22.781 -9.414 1 91.06 298 SER B N 1
ATOM 5670 C CA . SER B 1 298 ? -25.844 -21.75 -8.906 1 91.06 298 SER B CA 1
ATOM 5671 C C . SER B 1 298 ? -25.797 -20.5 -9.766 1 91.06 298 SER B C 1
ATOM 5673 O O . SER B 1 298 ? -26.828 -19.906 -10.062 1 91.06 298 SER B O 1
ATOM 5675 N N . ALA B 1 299 ? -24.672 -20.094 -10.148 1 93 299 ALA B N 1
ATOM 5676 C CA . ALA B 1 299 ? -24.5 -18.938 -11.008 1 93 299 ALA B CA 1
ATOM 5677 C C . ALA B 1 299 ? -25.156 -19.156 -12.375 1 93 299 ALA B C 1
ATOM 5679 O O . ALA B 1 299 ? -25.844 -18.281 -12.898 1 93 299 ALA B O 1
ATOM 5680 N N . LYS B 1 300 ? -24.969 -20.375 -12.891 1 93.19 300 LYS B N 1
ATOM 5681 C CA . LYS B 1 300 ? -25.516 -20.719 -14.203 1 93.19 300 LYS B CA 1
ATOM 5682 C C . LYS B 1 300 ? -27.047 -20.703 -14.18 1 93.19 300 LYS B C 1
ATOM 5684 O O . LYS B 1 300 ? -27.688 -20.312 -15.156 1 93.19 300 LYS B O 1
ATOM 5689 N N . GLU B 1 301 ? -27.531 -21.156 -13.133 1 94.25 301 GLU B N 1
ATOM 5690 C CA . GLU B 1 301 ? -28.969 -21.156 -12.984 1 94.25 301 GLU B CA 1
ATOM 5691 C C . GLU B 1 301 ? -29.531 -19.734 -12.953 1 94.25 301 GLU B C 1
ATOM 5693 O O . GLU B 1 301 ? -30.562 -19.469 -13.555 1 94.25 301 GLU B O 1
ATOM 5698 N N . ARG B 1 302 ? -28.844 -18.859 -12.383 1 94.25 302 ARG B N 1
ATOM 5699 C CA . ARG B 1 302 ? -29.312 -17.5 -12.172 1 94.25 302 ARG B CA 1
ATOM 5700 C C . ARG B 1 302 ? -29.031 -16.625 -13.391 1 94.25 302 ARG B C 1
ATOM 5702 O O . ARG B 1 302 ? -29.781 -15.711 -13.703 1 94.25 302 ARG B O 1
ATOM 5709 N N . PHE B 1 303 ? -27.875 -16.938 -13.984 1 95.56 303 PHE B N 1
ATOM 5710 C CA . PHE B 1 303 ? -27.438 -16.109 -15.117 1 95.56 303 PHE B CA 1
ATOM 5711 C C . PHE B 1 303 ? -27.094 -17 -16.312 1 95.56 303 PHE B C 1
ATOM 5713 O O . PHE B 1 303 ? -25.984 -16.906 -16.859 1 95.56 303 PHE B O 1
ATOM 5720 N N . PRO B 1 304 ? -27.953 -17.766 -16.891 1 92.88 304 PRO B N 1
ATOM 5721 C CA . PRO B 1 304 ? -27.656 -18.812 -17.875 1 92.88 304 PRO B CA 1
ATOM 5722 C C . PRO B 1 304 ? -27.078 -18.234 -19.172 1 92.88 304 PRO B C 1
ATOM 5724 O O . PRO B 1 304 ? -26.203 -18.844 -19.797 1 92.88 304 PRO B O 1
ATOM 5727 N N . GLU B 1 305 ? -27.438 -17.016 -19.562 1 91.25 305 GLU B N 1
ATOM 5728 C CA . GLU B 1 305 ? -27.016 -16.5 -20.859 1 91.25 305 GLU B CA 1
ATOM 5729 C C . GLU B 1 305 ? -25.75 -15.648 -20.734 1 91.25 305 GLU B C 1
ATOM 5731 O O . GLU B 1 305 ? -25.219 -15.172 -21.734 1 91.25 305 GLU B O 1
ATOM 5736 N N . ARG B 1 306 ? -25.203 -15.547 -19.5 1 93.44 306 ARG B N 1
ATOM 5737 C CA . ARG B 1 306 ? -24.156 -14.562 -19.312 1 93.44 306 ARG B CA 1
ATOM 5738 C C . ARG B 1 306 ? -22.844 -15.227 -18.891 1 93.44 306 ARG B C 1
ATOM 5740 O O . ARG B 1 306 ? -21.797 -14.586 -18.828 1 93.44 306 ARG B O 1
ATOM 5747 N N . MET B 1 307 ? -22.875 -16.453 -18.688 1 93.81 307 MET B N 1
ATOM 5748 C CA . MET B 1 307 ? -21.734 -17.109 -18.047 1 93.81 307 MET B CA 1
ATOM 5749 C C . MET B 1 307 ? -20.656 -17.453 -19.078 1 93.81 307 MET B C 1
ATOM 5751 O O . MET B 1 307 ? -20.953 -18 -20.141 1 93.81 307 MET B O 1
ATOM 5755 N N . ILE B 1 308 ? -19.438 -17.062 -18.656 1 91.94 308 ILE B N 1
ATOM 5756 C CA . ILE B 1 308 ? -18.25 -17.547 -19.328 1 91.94 308 ILE B CA 1
ATOM 5757 C C . ILE B 1 308 ? -17.641 -18.719 -18.547 1 91.94 308 ILE B C 1
ATOM 5759 O O . ILE B 1 308 ? -17.531 -18.656 -17.328 1 91.94 308 ILE B O 1
ATOM 5763 N N . ASN B 1 309 ? -17.312 -19.781 -19.266 1 87.94 309 ASN B N 1
ATOM 5764 C CA . ASN B 1 309 ? -16.75 -20.953 -18.609 1 87.94 309 ASN B CA 1
ATOM 5765 C C . ASN B 1 309 ? -15.414 -21.359 -19.219 1 87.94 309 ASN B C 1
ATOM 5767 O O . ASN B 1 309 ? -15.203 -21.172 -20.422 1 87.94 309 ASN B O 1
ATOM 5771 N N . THR B 1 310 ? -14.625 -21.766 -18.344 1 88.81 310 THR B N 1
ATOM 5772 C CA . THR B 1 310 ? -13.398 -22.406 -18.812 1 88.81 310 THR B CA 1
ATOM 5773 C C . THR B 1 310 ? -13.555 -23.938 -18.812 1 88.81 310 THR B C 1
ATOM 5775 O O . THR B 1 310 ? -14.219 -24.484 -17.938 1 88.81 310 THR B O 1
ATOM 5778 N N . ALA B 1 311 ? -12.953 -24.516 -19.688 1 83.5 311 ALA B N 1
ATOM 5779 C CA . ALA B 1 311 ? -13.023 -25.969 -19.797 1 83.5 311 ALA B CA 1
ATOM 5780 C C . ALA B 1 311 ? -12.219 -26.641 -18.703 1 83.5 311 ALA B C 1
ATOM 5782 O O . ALA B 1 311 ? -11.32 -26.031 -18.109 1 83.5 311 ALA B O 1
ATOM 5783 N N . GLY B 1 312 ? -12.711 -27.875 -18.391 1 83.12 312 GLY B N 1
ATOM 5784 C CA . GLY B 1 312 ? -11.961 -28.688 -17.453 1 83.12 312 GLY B CA 1
ATOM 5785 C C . GLY B 1 312 ? -12.625 -28.797 -16.094 1 83.12 312 GLY B C 1
ATOM 5786 O O . GLY B 1 312 ? -13.492 -27.984 -15.742 1 83.12 312 GLY B O 1
ATOM 5787 N N . ASN B 1 313 ? -12.117 -29.75 -15.352 1 82.12 313 ASN B N 1
ATOM 5788 C CA . ASN B 1 313 ? -12.664 -30 -14.023 1 82.12 313 ASN B CA 1
ATOM 5789 C C . ASN B 1 313 ? -11.953 -29.172 -12.961 1 82.12 313 ASN B C 1
ATOM 5791 O O . ASN B 1 313 ? -10.766 -28.875 -13.078 1 82.12 313 ASN B O 1
ATOM 5795 N N . ILE B 1 314 ? -12.727 -28.812 -11.945 1 84.12 314 ILE B N 1
ATOM 5796 C CA . ILE B 1 314 ? -12.156 -28.125 -10.789 1 84.12 314 ILE B CA 1
ATOM 5797 C C . ILE B 1 314 ? -11.312 -29.109 -9.969 1 84.12 314 ILE B C 1
ATOM 5799 O O . ILE B 1 314 ? -11.82 -30.125 -9.492 1 84.12 314 ILE B O 1
ATOM 5803 N N . THR B 1 315 ? -10.047 -28.766 -9.891 1 80.25 315 THR B N 1
ATOM 5804 C CA . THR B 1 315 ? -9.148 -29.625 -9.117 1 80.25 315 THR B CA 1
ATOM 5805 C C . THR B 1 315 ? -8.117 -28.781 -8.375 1 80.25 315 THR B C 1
ATOM 5807 O O . THR B 1 315 ? -7.727 -27.703 -8.836 1 80.25 315 THR B O 1
ATOM 5810 N N . HIS B 1 316 ? -7.805 -29.266 -7.219 1 80.38 316 HIS B N 1
ATOM 5811 C CA . HIS B 1 316 ? -6.648 -28.672 -6.547 1 80.38 316 HIS B CA 1
ATOM 5812 C C . HIS B 1 316 ? -5.348 -29.172 -7.168 1 80.38 316 HIS B C 1
ATOM 5814 O O . HIS B 1 316 ? -5.109 -30.375 -7.242 1 80.38 316 HIS B O 1
ATOM 5820 N N . ILE B 1 317 ? -4.52 -28.328 -7.488 1 80.44 317 ILE B N 1
ATOM 5821 C CA . ILE B 1 317 ? -3.377 -28.688 -8.32 1 80.44 317 ILE B CA 1
ATOM 5822 C C . ILE B 1 317 ? -2.404 -29.547 -7.516 1 80.44 317 ILE B C 1
ATOM 5824 O O . ILE B 1 317 ? -1.612 -30.312 -8.086 1 80.44 317 ILE B O 1
ATOM 5828 N N . ASP B 1 318 ? -2.467 -29.469 -6.195 1 80.44 318 ASP B N 1
ATOM 5829 C CA . ASP B 1 318 ? -1.579 -30.281 -5.371 1 80.44 318 ASP B CA 1
ATOM 5830 C C . ASP B 1 318 ? -2.227 -31.625 -5.02 1 80.44 318 ASP B C 1
ATOM 5832 O O . ASP B 1 318 ? -1.563 -32.531 -4.5 1 80.44 318 ASP B O 1
ATOM 5836 N N . GLN B 1 319 ? -3.514 -31.688 -5.309 1 77.12 319 GLN B N 1
ATOM 5837 C CA . GLN B 1 319 ? -4.27 -32.906 -5.016 1 77.12 319 GLN B CA 1
ATOM 5838 C C . GLN B 1 319 ? -5.266 -33.219 -6.129 1 77.12 319 GLN B C 1
ATOM 5840 O O . GLN B 1 319 ? -6.477 -33.125 -5.922 1 77.12 319 GLN B O 1
ATOM 5845 N N . PRO B 1 320 ? -4.766 -33.625 -7.27 1 68.75 320 PRO B N 1
ATOM 5846 C CA . PRO B 1 320 ? -5.668 -33.719 -8.422 1 68.75 320 PRO B CA 1
ATOM 5847 C C . PRO B 1 320 ? -6.648 -34.875 -8.305 1 68.75 320 PRO B C 1
ATOM 5849 O O . PRO B 1 320 ? -7.656 -34.906 -9.016 1 68.75 320 PRO B O 1
ATOM 5852 N N . GLY B 1 321 ? -6.477 -35.688 -7.375 1 67 321 GLY B N 1
ATOM 5853 C CA . GLY B 1 321 ? -7.375 -36.844 -7.223 1 67 321 GLY B CA 1
ATOM 5854 C C . GLY B 1 321 ? -7.504 -37.656 -8.484 1 67 321 GLY B C 1
ATOM 5855 O O . GLY B 1 321 ? -6.496 -38.094 -9.062 1 67 321 GLY B O 1
ATOM 5856 N N . ILE B 1 322 ? -8.773 -37.812 -8.992 1 69.5 322 ILE B N 1
ATOM 5857 C CA . ILE B 1 322 ? -9.07 -38.75 -10.086 1 69.5 322 ILE B CA 1
ATOM 5858 C C . ILE B 1 322 ? -9.016 -37.969 -11.414 1 69.5 322 ILE B C 1
ATOM 5860 O O . ILE B 1 322 ? -9.039 -38.594 -12.484 1 69.5 322 ILE B O 1
ATOM 5864 N N . HIS B 1 323 ? -8.844 -36.75 -11.359 1 76.75 323 HIS B N 1
ATOM 5865 C CA . HIS B 1 323 ? -8.922 -35.938 -12.562 1 76.75 323 HIS B CA 1
ATOM 5866 C C . HIS B 1 323 ? -7.555 -35.812 -13.227 1 76.75 323 HIS B C 1
ATOM 5868 O O . HIS B 1 323 ? -6.523 -36.031 -12.586 1 76.75 323 HIS B O 1
ATOM 5874 N N . ASP B 1 324 ? -7.625 -35.531 -14.531 1 83.44 324 ASP B N 1
ATOM 5875 C CA . ASP B 1 324 ? -6.398 -35.25 -15.281 1 83.44 324 ASP B CA 1
ATOM 5876 C C . ASP B 1 324 ? -5.688 -34.031 -14.75 1 83.44 324 ASP B C 1
ATOM 5878 O O . ASP B 1 324 ? -6.207 -32.906 -14.852 1 83.44 324 ASP B O 1
ATOM 5882 N N . PRO B 1 325 ? -4.492 -34.281 -14.188 1 86.81 325 PRO B N 1
ATOM 5883 C CA . PRO B 1 325 ? -3.777 -33.156 -13.586 1 86.81 325 PRO B CA 1
ATOM 5884 C C . PRO B 1 325 ? -3.465 -32.062 -14.594 1 86.81 325 PRO B C 1
ATOM 5886 O O . PRO B 1 325 ? -3.432 -30.875 -14.234 1 86.81 325 PRO B O 1
ATOM 5889 N N . ARG B 1 326 ? -3.248 -32.438 -15.828 1 88.81 326 ARG B N 1
ATOM 5890 C CA . ARG B 1 326 ? -2.934 -31.438 -16.859 1 88.81 326 ARG B CA 1
ATOM 5891 C C . ARG B 1 326 ? -4.129 -30.531 -17.125 1 88.81 326 ARG B C 1
ATOM 5893 O O . ARG B 1 326 ? -3.982 -29.312 -17.25 1 88.81 326 ARG B O 1
ATOM 5900 N N . GLU B 1 327 ? -5.234 -31.156 -17.188 1 88.56 327 GLU B N 1
ATOM 5901 C CA . GLU B 1 327 ? -6.457 -30.391 -17.422 1 88.56 327 GLU B CA 1
ATOM 5902 C C . GLU B 1 327 ? -6.766 -29.453 -16.25 1 88.56 327 GLU B C 1
ATOM 5904 O O . GLU B 1 327 ? -7.137 -28.297 -16.453 1 88.56 327 GLU B O 1
ATOM 5909 N N . GLY B 1 328 ? -6.59 -29.984 -15.109 1 88.69 328 GLY B N 1
ATOM 5910 C CA . GLY B 1 328 ? -6.824 -29.188 -13.922 1 88.69 328 GLY B CA 1
ATOM 5911 C C . GLY B 1 328 ? -5.891 -28 -13.805 1 88.69 328 GLY B C 1
ATOM 5912 O O . GLY B 1 328 ? -6.312 -26.906 -13.445 1 88.69 328 GLY B O 1
ATOM 5913 N N . PHE B 1 329 ? -4.695 -28.219 -14.133 1 92.94 329 PHE B N 1
ATOM 5914 C CA . PHE B 1 329 ? -3.695 -27.172 -14.055 1 92.94 329 PHE B CA 1
ATOM 5915 C C . PHE B 1 329 ? -3.967 -26.094 -15.102 1 92.94 329 PHE B C 1
ATOM 5917 O O . PHE B 1 329 ? -3.938 -24.891 -14.789 1 92.94 329 PHE B O 1
ATOM 5924 N N . LEU B 1 330 ? -4.227 -26.516 -16.281 1 93.38 330 LEU B N 1
ATOM 5925 C CA . LEU B 1 330 ? -4.535 -25.562 -17.344 1 93.38 330 LEU B CA 1
ATOM 5926 C C . LEU B 1 330 ? -5.77 -24.75 -16.984 1 93.38 330 LEU B C 1
ATOM 5928 O O . LEU B 1 330 ? -5.781 -23.516 -17.156 1 93.38 330 LEU B O 1
ATOM 5932 N N . LYS B 1 331 ? -6.758 -25.406 -16.516 1 92.81 331 LYS B N 1
ATOM 5933 C CA . LYS B 1 331 ? -7.977 -24.703 -16.109 1 92.81 331 LYS B CA 1
ATOM 5934 C C . LYS B 1 331 ? -7.676 -23.625 -15.078 1 92.81 331 LYS B C 1
ATOM 5936 O O . LYS B 1 331 ? -8.18 -22.5 -15.18 1 92.81 331 LYS B O 1
ATOM 5941 N N . GLN B 1 332 ? -6.957 -24 -14.117 1 93.06 332 GLN B N 1
ATOM 5942 C CA . GLN B 1 332 ? -6.59 -23.062 -13.07 1 93.06 332 GLN B CA 1
ATOM 5943 C C . GLN B 1 332 ? -5.859 -21.859 -13.648 1 93.06 332 GLN B C 1
ATOM 5945 O O . GLN B 1 332 ? -6.105 -20.719 -13.242 1 93.06 332 GLN B O 1
ATOM 5950 N N . LEU B 1 333 ? -4.961 -22.047 -14.547 1 95.38 333 LEU B N 1
ATOM 5951 C CA . LEU B 1 333 ? -4.215 -20.953 -15.164 1 95.38 333 LEU B CA 1
ATOM 5952 C C . LEU B 1 333 ? -5.137 -20.062 -16 1 95.38 333 LEU B C 1
ATOM 5954 O O . LEU B 1 333 ? -5 -18.844 -15.984 1 95.38 333 LEU B O 1
ATOM 5958 N N . LEU B 1 334 ? -6.008 -20.703 -16.703 1 95.75 334 LEU B N 1
ATOM 5959 C CA . LEU B 1 334 ? -6.973 -19.922 -17.484 1 95.75 334 LEU B CA 1
ATOM 5960 C C . LEU B 1 334 ? -7.828 -19.062 -16.562 1 95.75 334 LEU B C 1
ATOM 5962 O O . LEU B 1 334 ? -8.023 -17.859 -16.828 1 95.75 334 LEU B O 1
ATOM 5966 N N . ASP B 1 335 ? -8.312 -19.672 -15.453 1 96.5 335 ASP B N 1
ATOM 5967 C CA . ASP B 1 335 ? -9.078 -18.906 -14.477 1 96.5 335 ASP B CA 1
ATOM 5968 C C . ASP B 1 335 ? -8.273 -17.703 -13.969 1 96.5 335 ASP B C 1
ATOM 5970 O O . ASP B 1 335 ? -8.797 -16.594 -13.883 1 96.5 335 ASP B O 1
ATOM 5974 N N . TYR B 1 336 ? -7.055 -18.016 -13.727 1 96.62 336 TYR B N 1
ATOM 5975 C CA . TYR B 1 336 ? -6.148 -16.984 -13.219 1 96.62 336 TYR B CA 1
ATOM 5976 C C . TYR B 1 336 ? -6.023 -15.836 -14.211 1 96.62 336 TYR B C 1
ATOM 5978 O O . TYR B 1 336 ? -6.227 -14.672 -13.852 1 96.62 336 TYR B O 1
ATOM 5986 N N . TYR B 1 337 ? -5.738 -16.062 -15.438 1 96.56 337 TYR B N 1
ATOM 5987 C CA . TYR B 1 337 ? -5.504 -15.023 -16.438 1 96.56 337 TYR B CA 1
ATOM 5988 C C . TYR B 1 337 ? -6.785 -14.258 -16.734 1 96.56 337 TYR B C 1
ATOM 5990 O O . TYR B 1 337 ? -6.75 -13.055 -16.984 1 96.56 337 TYR B O 1
ATOM 5998 N N . ILE B 1 338 ? -7.883 -14.922 -16.703 1 97 338 ILE B N 1
ATOM 5999 C CA . ILE B 1 338 ? -9.164 -14.258 -16.922 1 97 338 ILE B CA 1
ATOM 6000 C C . ILE B 1 338 ? -9.43 -13.273 -15.797 1 97 338 ILE B C 1
ATOM 6002 O O . ILE B 1 338 ? -9.797 -12.117 -16.047 1 97 338 ILE B O 1
ATOM 6006 N N . MET B 1 339 ? -9.203 -13.711 -14.617 1 97.5 339 MET B N 1
ATOM 6007 C CA . MET B 1 339 ? -9.453 -12.867 -13.453 1 97.5 339 MET B CA 1
ATOM 6008 C C . MET B 1 339 ? -8.5 -11.68 -13.422 1 97.5 339 MET B C 1
ATOM 6010 O O . MET B 1 339 ? -8.859 -10.602 -12.945 1 97.5 339 MET B O 1
ATOM 6014 N N . VAL B 1 340 ? -7.312 -11.836 -13.867 1 96.88 340 VAL B N 1
ATOM 6015 C CA . VAL B 1 340 ? -6.328 -10.758 -13.93 1 96.88 340 VAL B CA 1
ATOM 6016 C C . VAL B 1 340 ? -6.781 -9.703 -14.93 1 96.88 340 VAL B C 1
ATOM 6018 O O . VAL B 1 340 ? -6.512 -8.508 -14.75 1 96.88 340 VAL B O 1
ATOM 6021 N N . ASP B 1 341 ? -7.539 -10.07 -15.922 1 95.56 341 ASP B N 1
ATOM 6022 C CA . ASP B 1 341 ? -7.809 -9.203 -17.062 1 95.56 341 ASP B CA 1
ATOM 6023 C C . ASP B 1 341 ? -9.234 -8.648 -17.016 1 95.56 341 ASP B C 1
ATOM 6025 O O . ASP B 1 341 ? -9.562 -7.695 -17.719 1 95.56 341 ASP B O 1
ATOM 6029 N N . CYS B 1 342 ? -10.117 -9.219 -16.25 1 97 342 CYS B N 1
ATOM 6030 C CA . CYS B 1 342 ? -11.523 -8.836 -16.266 1 97 342 CYS B CA 1
ATOM 6031 C C . CYS B 1 342 ? -11.711 -7.41 -15.75 1 97 342 CYS B C 1
ATOM 6033 O O . CYS B 1 342 ? -10.797 -6.836 -15.164 1 97 342 CYS B O 1
ATOM 6035 N N . ASP B 1 343 ? -12.836 -6.859 -16.031 1 95.69 343 ASP B N 1
ATOM 6036 C CA . ASP B 1 343 ? -13.117 -5.461 -15.727 1 95.69 343 ASP B CA 1
ATOM 6037 C C . ASP B 1 343 ? -13.484 -5.277 -14.258 1 95.69 343 ASP B C 1
ATOM 6039 O O . ASP B 1 343 ? -13.07 -4.301 -13.625 1 95.69 343 ASP B O 1
ATOM 6043 N N . ILE B 1 344 ? -14.305 -6.164 -13.812 1 97.38 344 ILE B N 1
ATOM 6044 C CA . ILE B 1 344 ? -14.672 -6.207 -12.406 1 97.38 344 ILE B CA 1
ATOM 6045 C C . ILE B 1 344 ? -14.211 -7.527 -11.789 1 97.38 344 ILE B C 1
ATOM 6047 O O . ILE B 1 344 ? -14.367 -8.594 -12.398 1 97.38 344 ILE B O 1
ATOM 6051 N N . LEU B 1 345 ? -13.609 -7.422 -10.625 1 98.19 345 LEU B N 1
ATOM 6052 C CA . LEU B 1 345 ? -13.156 -8.617 -9.93 1 98.19 345 LEU B CA 1
ATOM 6053 C C . LEU B 1 345 ? -13.609 -8.609 -8.477 1 98.19 345 LEU B C 1
ATOM 6055 O O . LEU B 1 345 ? -13.32 -7.66 -7.738 1 98.19 345 LEU B O 1
ATOM 6059 N N . ILE B 1 346 ? -14.328 -9.617 -8.094 1 96.44 346 ILE B N 1
ATOM 6060 C CA . ILE B 1 346 ? -14.719 -9.844 -6.707 1 96.44 346 ILE B CA 1
ATOM 6061 C C . ILE B 1 346 ? -13.945 -11.031 -6.145 1 96.44 346 ILE B C 1
ATOM 6063 O O . ILE B 1 346 ? -13.938 -12.117 -6.738 1 96.44 346 ILE B O 1
ATOM 6067 N N . ILE B 1 347 ? -13.297 -10.828 -5.023 1 94.62 347 ILE B N 1
ATOM 6068 C CA . ILE B 1 347 ? -12.516 -11.945 -4.5 1 94.62 347 ILE B CA 1
ATOM 6069 C C . ILE B 1 347 ? -12.945 -12.242 -3.064 1 94.62 347 ILE B C 1
ATOM 6071 O O . ILE B 1 347 ? -13.344 -11.336 -2.326 1 94.62 347 ILE B O 1
ATOM 6075 N N . SER B 1 348 ? -12.852 -13.484 -2.719 1 90.75 348 SER B N 1
ATOM 6076 C CA . SER B 1 348 ? -12.922 -13.914 -1.325 1 90.75 348 SER B CA 1
ATOM 6077 C C . SER B 1 348 ? -11.531 -14.023 -0.705 1 90.75 348 SER B C 1
ATOM 6079 O O . SER B 1 348 ? -10.523 -13.852 -1.396 1 90.75 348 SER B O 1
ATOM 6081 N N . SER B 1 349 ? -11.516 -14.227 0.587 1 87.12 349 SER B N 1
ATOM 6082 C CA . SER B 1 349 ? -10.242 -14.344 1.289 1 87.12 349 SER B CA 1
ATOM 6083 C C . SER B 1 349 ? -9.531 -15.648 0.935 1 87.12 349 SER B C 1
ATOM 6085 O O . SER B 1 349 ? -9.75 -16.672 1.582 1 87.12 349 SER B O 1
ATOM 6087 N N . SER B 1 350 ? -8.766 -15.664 -0.116 1 88.5 350 SER B N 1
ATOM 6088 C CA . SER B 1 350 ? -7.965 -16.797 -0.577 1 88.5 350 SER B CA 1
ATOM 6089 C C . SER B 1 350 ? -6.691 -16.312 -1.266 1 88.5 350 SER B C 1
ATOM 6091 O O . SER B 1 350 ? -6.656 -15.234 -1.846 1 88.5 350 SER B O 1
ATOM 6093 N N . GLY B 1 351 ? -5.73 -17.172 -1.155 1 90.94 351 GLY B N 1
ATOM 6094 C CA . GLY B 1 351 ? -4.488 -16.828 -1.825 1 90.94 351 GLY B CA 1
ATOM 6095 C C . GLY B 1 351 ? -4.648 -16.641 -3.322 1 90.94 351 GLY B C 1
ATOM 6096 O O . GLY B 1 351 ? -4.043 -15.734 -3.908 1 90.94 351 GLY B O 1
ATOM 6097 N N . PHE B 1 352 ? -5.484 -17.5 -3.922 1 92.56 352 PHE B N 1
ATOM 6098 C CA . PHE B 1 352 ? -5.703 -17.438 -5.363 1 92.56 352 PHE B CA 1
ATOM 6099 C C . PHE B 1 352 ? -6.332 -16.109 -5.762 1 92.56 352 PHE B C 1
ATOM 6101 O O . PHE B 1 352 ? -5.824 -15.414 -6.641 1 92.56 352 PHE B O 1
ATOM 6108 N N . GLY B 1 353 ? -7.359 -15.742 -5.098 1 94 353 GLY B N 1
ATOM 6109 C CA . GLY B 1 353 ? -8.008 -14.461 -5.355 1 94 353 GLY B CA 1
ATOM 6110 C C . GLY B 1 353 ? -7.113 -13.273 -5.074 1 94 353 GLY B C 1
ATOM 6111 O O . GLY B 1 353 ? -7.062 -12.328 -5.867 1 94 353 GLY B O 1
ATOM 6112 N N . MET B 1 354 ? -6.406 -13.336 -4.035 1 94.38 354 MET B N 1
ATOM 6113 C CA . MET B 1 354 ? -5.527 -12.234 -3.654 1 94.38 354 MET B CA 1
ATOM 6114 C C . MET B 1 354 ? -4.414 -12.047 -4.68 1 94.38 354 MET B C 1
ATOM 6116 O O . MET B 1 354 ? -4.086 -10.914 -5.043 1 94.38 354 MET B O 1
ATOM 6120 N N . LEU B 1 355 ? -3.879 -13.125 -5.098 1 95.69 355 LEU B N 1
ATOM 6121 C CA . LEU B 1 355 ? -2.826 -13.039 -6.102 1 95.69 355 LEU B CA 1
ATOM 6122 C C . LEU B 1 355 ? -3.34 -12.359 -7.371 1 95.69 355 LEU B C 1
ATOM 6124 O O . LEU B 1 355 ? -2.658 -11.508 -7.945 1 95.69 355 LEU B O 1
ATOM 6128 N N . THR B 1 356 ? -4.535 -12.703 -7.797 1 96.88 356 THR B N 1
ATOM 6129 C CA . THR B 1 356 ? -5.102 -12.078 -8.984 1 96.88 356 THR B CA 1
ATOM 6130 C C . THR B 1 356 ? -5.32 -10.586 -8.75 1 96.88 356 THR B C 1
ATOM 6132 O O . THR B 1 356 ? -5.133 -9.773 -9.664 1 96.88 356 THR B O 1
ATOM 6135 N N . ALA B 1 357 ? -5.688 -10.289 -7.551 1 96.44 357 ALA B N 1
ATOM 6136 C CA . ALA B 1 357 ? -5.859 -8.883 -7.203 1 96.44 357 ALA B CA 1
ATOM 6137 C C . ALA B 1 357 ? -4.531 -8.133 -7.273 1 96.44 357 ALA B C 1
ATOM 6139 O O . ALA B 1 357 ? -4.473 -7.004 -7.762 1 96.44 357 ALA B O 1
ATOM 6140 N N . PHE B 1 358 ? -3.49 -8.773 -6.805 1 95.5 358 PHE B N 1
ATOM 6141 C CA . PHE B 1 358 ? -2.172 -8.148 -6.793 1 95.5 358 PHE B CA 1
ATOM 6142 C C . PHE B 1 358 ? -1.756 -7.738 -8.203 1 95.5 358 PHE B C 1
ATOM 6144 O O . PHE B 1 358 ? -1.211 -6.652 -8.406 1 95.5 358 PHE B O 1
ATOM 6151 N N . VAL B 1 359 ? -2.049 -8.586 -9.172 1 95.62 359 VAL B N 1
ATOM 6152 C CA . VAL B 1 359 ? -1.407 -8.414 -10.477 1 95.62 359 VAL B CA 1
ATOM 6153 C C . VAL B 1 359 ? -2.447 -8.008 -11.516 1 95.62 359 VAL B C 1
ATOM 6155 O O . VAL B 1 359 ? -2.184 -8.055 -12.719 1 95.62 359 VAL B O 1
ATOM 6158 N N . ARG B 1 360 ? -3.607 -7.684 -11.062 1 96.25 360 ARG B N 1
ATOM 6159 C CA . ARG B 1 360 ? -4.684 -7.363 -11.992 1 96.25 360 ARG B CA 1
ATOM 6160 C C . ARG B 1 360 ? -4.301 -6.195 -12.891 1 96.25 360 ARG B C 1
ATOM 6162 O O . ARG B 1 360 ? -3.525 -5.324 -12.492 1 96.25 360 ARG B O 1
ATOM 6169 N N . ASN B 1 361 ? -4.895 -6.117 -14.008 1 92.06 361 ASN B N 1
ATOM 6170 C CA . ASN B 1 361 ? -4.566 -5.109 -15.016 1 92.06 361 ASN B CA 1
ATOM 6171 C C . ASN B 1 361 ? -5.387 -3.838 -14.82 1 92.06 361 ASN B C 1
ATOM 6173 O O . ASN B 1 361 ? -5.008 -2.771 -15.312 1 92.06 361 ASN B O 1
ATOM 6177 N N . GLN B 1 362 ? -6.5 -3.984 -14.109 1 91.88 362 GLN B N 1
ATOM 6178 C CA . GLN B 1 362 ? -7.375 -2.836 -13.906 1 91.88 362 GLN B CA 1
ATOM 6179 C C . GLN B 1 362 ? -7.07 -2.143 -12.578 1 91.88 362 GLN B C 1
ATOM 6181 O O . GLN B 1 362 ? -6.785 -2.805 -11.578 1 91.88 362 GLN B O 1
ATOM 6186 N N . ASP B 1 363 ? -7.219 -0.871 -12.555 1 86.12 363 ASP B N 1
ATOM 6187 C CA . ASP B 1 363 ? -6.973 -0.106 -11.336 1 86.12 363 ASP B CA 1
ATOM 6188 C C . ASP B 1 363 ? -8.25 0.051 -10.516 1 86.12 363 ASP B C 1
ATOM 6190 O O . ASP B 1 363 ? -8.203 0.373 -9.328 1 86.12 363 ASP B O 1
ATOM 6194 N N . TYR B 1 364 ? -9.352 -0.138 -11.211 1 88.75 364 TYR B N 1
ATOM 6195 C CA . TYR B 1 364 ? -10.641 0.019 -10.547 1 88.75 364 TYR B CA 1
ATOM 6196 C C . TYR B 1 364 ? -11.5 -1.228 -10.727 1 88.75 364 TYR B C 1
ATOM 6198 O O . TYR B 1 364 ? -11.133 -2.143 -11.469 1 88.75 364 TYR B O 1
ATOM 6206 N N . GLY B 1 365 ? -12.547 -1.368 -9.953 1 94.25 365 GLY B N 1
ATOM 6207 C CA . GLY B 1 365 ? -13.492 -2.457 -10.125 1 94.25 365 GLY B CA 1
ATOM 6208 C C . GLY B 1 365 ? -13.156 -3.68 -9.297 1 94.25 365 GLY B C 1
ATOM 6209 O O . GLY B 1 365 ? -13.586 -4.789 -9.609 1 94.25 365 GLY B O 1
ATOM 6210 N N . LEU B 1 366 ? -12.32 -3.518 -8.32 1 96.62 366 LEU B N 1
ATOM 6211 C CA . LEU B 1 366 ? -11.992 -4.613 -7.414 1 96.62 366 LEU B CA 1
ATOM 6212 C C . LEU B 1 366 ? -12.859 -4.555 -6.16 1 96.62 366 LEU B C 1
ATOM 6214 O O . LEU B 1 366 ? -13.047 -3.484 -5.582 1 96.62 366 LEU B O 1
ATOM 6218 N N . TYR B 1 367 ? -13.391 -5.727 -5.77 1 94.56 367 TYR B N 1
ATOM 6219 C CA . TYR B 1 367 ? -14.195 -5.836 -4.559 1 94.56 367 TYR B CA 1
ATOM 6220 C C . TYR B 1 367 ? -13.742 -7.008 -3.703 1 94.56 367 TYR B C 1
ATOM 6222 O O . TYR B 1 367 ? -13.375 -8.062 -4.227 1 94.56 367 TYR B O 1
ATOM 6230 N N . CYS B 1 368 ? -13.773 -6.77 -2.457 1 91.88 368 CYS B N 1
ATOM 6231 C CA . CYS B 1 368 ? -13.492 -7.809 -1.473 1 91.88 368 CYS B CA 1
ATOM 6232 C C . CYS B 1 368 ? -14.773 -8.273 -0.791 1 91.88 368 CYS B C 1
ATOM 6234 O O . CYS B 1 368 ? -15.492 -7.465 -0.197 1 91.88 368 CYS B O 1
ATOM 6236 N N . TRP B 1 369 ? -14.938 -9.516 -0.916 1 90.25 369 TRP B N 1
ATOM 6237 C CA . TRP B 1 369 ? -16.172 -10.109 -0.394 1 90.25 369 TRP B CA 1
ATOM 6238 C C . TRP B 1 369 ? -15.875 -11 0.807 1 90.25 369 TRP B C 1
ATOM 6240 O O . TRP B 1 369 ? -14.961 -11.828 0.764 1 90.25 369 TRP B O 1
ATOM 6250 N N . GLY B 1 370 ? -16.578 -10.742 1.879 1 80.69 370 GLY B N 1
ATOM 6251 C CA . GLY B 1 370 ? -16.406 -11.523 3.092 1 80.69 370 GLY B CA 1
ATOM 6252 C C . GLY B 1 370 ? -17.516 -11.297 4.105 1 80.69 370 GLY B C 1
ATOM 6253 O O . GLY B 1 370 ? -18.656 -11.016 3.738 1 80.69 370 GLY B O 1
ATOM 6254 N N . VAL B 1 371 ? -17.125 -11.469 5.305 1 74.88 371 VAL B N 1
ATOM 6255 C CA . VAL B 1 371 ? -18.078 -11.406 6.398 1 74.88 371 VAL B CA 1
ATOM 6256 C C . VAL B 1 371 ? -18.641 -9.984 6.508 1 74.88 371 VAL B C 1
ATOM 6258 O O . VAL B 1 371 ? -19.781 -9.797 6.941 1 74.88 371 VAL B O 1
ATOM 6261 N N . LYS B 1 372 ? -17.922 -9.078 6.004 1 76.31 372 LYS B N 1
ATOM 6262 C CA . LYS B 1 372 ? -18.328 -7.684 6.09 1 76.31 372 LYS B CA 1
ATOM 6263 C C . LYS B 1 372 ? -19.109 -7.27 4.844 1 76.31 372 LYS B C 1
ATOM 6265 O O . LYS B 1 372 ? -19.469 -6.098 4.684 1 76.31 372 LYS B O 1
ATOM 6270 N N . GLY B 1 373 ? -19.359 -8.297 4.039 1 82 373 GLY B N 1
ATOM 6271 C CA . GLY B 1 373 ? -20.078 -8.016 2.807 1 82 373 GLY B CA 1
ATOM 6272 C C . GLY B 1 373 ? -19.156 -7.758 1.627 1 82 373 GLY B C 1
ATOM 6273 O O . GLY B 1 373 ? -18.078 -8.344 1.539 1 82 373 GLY B O 1
ATOM 6274 N N . LEU B 1 374 ? -19.75 -7.102 0.711 1 89.12 374 LEU B N 1
ATOM 6275 C CA . LEU B 1 374 ? -19.016 -6.738 -0.493 1 89.12 374 LEU B CA 1
ATOM 6276 C C . LEU B 1 374 ? -18.438 -5.332 -0.374 1 89.12 374 LEU B C 1
ATOM 6278 O O . LEU B 1 374 ? -19.188 -4.352 -0.355 1 89.12 374 LEU B O 1
ATOM 6282 N N . LEU B 1 375 ? -17.125 -5.254 -0.267 1 90.12 375 LEU B N 1
ATOM 6283 C CA . LEU B 1 375 ? -16.438 -3.982 -0.052 1 90.12 375 LEU B CA 1
ATOM 6284 C C . LEU B 1 375 ? -15.617 -3.594 -1.276 1 90.12 375 LEU B C 1
ATOM 6286 O O . LEU B 1 375 ? -14.859 -4.406 -1.803 1 90.12 375 LEU B O 1
ATOM 6290 N N . PRO B 1 376 ? -15.805 -2.334 -1.73 1 91.19 376 PRO B N 1
ATOM 6291 C CA . PRO B 1 376 ? -14.789 -1.888 -2.689 1 91.19 376 PRO B CA 1
ATOM 6292 C C . PRO B 1 376 ? -13.375 -1.918 -2.109 1 91.19 376 PRO B C 1
ATOM 6294 O O . PRO B 1 376 ? -13.172 -1.562 -0.946 1 91.19 376 PRO B O 1
ATOM 6297 N N . CYS B 1 377 ? -12.461 -2.453 -2.873 1 93.25 377 CYS B N 1
ATOM 6298 C CA . CYS B 1 377 ? -11.07 -2.498 -2.438 1 93.25 377 CYS B CA 1
ATOM 6299 C C . CYS B 1 377 ? -10.125 -2.27 -3.609 1 93.25 377 CYS B C 1
ATOM 6301 O O . CYS B 1 377 ? -10.555 -1.876 -4.695 1 93.25 377 CYS B O 1
ATOM 6303 N N . SER B 1 378 ? -8.852 -2.234 -3.354 1 93 378 SER B N 1
ATOM 6304 C CA . SER B 1 378 ? -7.809 -2.086 -4.363 1 93 378 SER B CA 1
ATOM 6305 C C . SER B 1 378 ? -6.668 -3.072 -4.129 1 93 378 SER B C 1
ATOM 6307 O O . SER B 1 378 ? -6.625 -3.742 -3.096 1 93 378 SER B O 1
ATOM 6309 N N . ARG B 1 379 ? -5.781 -3.121 -5.102 1 93.62 379 ARG B N 1
ATOM 6310 C CA . ARG B 1 379 ? -4.617 -3.982 -4.949 1 93.62 379 ARG B CA 1
ATOM 6311 C C . ARG B 1 379 ? -3.818 -3.613 -3.703 1 93.62 379 ARG B C 1
ATOM 6313 O O . ARG B 1 379 ? -3.207 -4.477 -3.072 1 93.62 379 ARG B O 1
ATOM 6320 N N . TYR B 1 380 ? -3.992 -2.418 -3.295 1 91.44 380 TYR B N 1
ATOM 6321 C CA . TYR B 1 380 ? -3.172 -1.924 -2.195 1 91.44 380 TYR B CA 1
ATOM 6322 C C . TYR B 1 380 ? -3.869 -2.135 -0.856 1 91.44 380 TYR B C 1
ATOM 6324 O O . TYR B 1 380 ? -3.246 -2.021 0.201 1 91.44 380 TYR B O 1
ATOM 6332 N N . THR B 1 381 ? -5.148 -2.439 -0.849 1 91.25 381 THR B N 1
ATOM 6333 C CA . THR B 1 381 ? -5.859 -2.521 0.421 1 91.25 381 THR B CA 1
ATOM 6334 C C . THR B 1 381 ? -6.332 -3.947 0.687 1 91.25 381 THR B C 1
ATOM 6336 O O . THR B 1 381 ? -6.836 -4.25 1.771 1 91.25 381 THR B O 1
ATOM 6339 N N . VAL B 1 382 ? -6.133 -4.836 -0.288 1 91.69 382 VAL B N 1
ATOM 6340 C CA . VAL B 1 382 ? -6.625 -6.203 -0.169 1 91.69 382 VAL B CA 1
ATOM 6341 C C . VAL B 1 382 ? -6.051 -6.852 1.088 1 91.69 382 VAL B C 1
ATOM 6343 O O . VAL B 1 382 ? -6.762 -7.551 1.813 1 91.69 382 VAL B O 1
ATOM 6346 N N . ASN B 1 383 ? -4.797 -6.566 1.411 1 88.12 383 ASN B N 1
ATOM 6347 C CA . ASN B 1 383 ? -4.164 -7.152 2.588 1 88.12 383 ASN B CA 1
ATOM 6348 C C . ASN B 1 383 ? -4.75 -6.586 3.879 1 88.12 383 ASN B C 1
ATOM 6350 O O . ASN B 1 383 ? -4.742 -7.258 4.914 1 88.12 383 ASN B O 1
ATOM 6354 N N . ASP B 1 384 ? -5.207 -5.371 3.791 1 84.06 384 ASP B N 1
ATOM 6355 C CA . ASP B 1 384 ? -5.824 -4.762 4.965 1 84.06 384 ASP B CA 1
ATOM 6356 C C . ASP B 1 384 ? -7.195 -5.375 5.242 1 84.06 384 ASP B C 1
ATOM 6358 O O . ASP B 1 384 ? -7.594 -5.508 6.402 1 84.06 384 ASP B O 1
ATOM 6362 N N . ILE B 1 385 ? -7.844 -5.727 4.195 1 86.62 385 ILE B N 1
ATOM 6363 C CA . ILE B 1 385 ? -9.203 -6.25 4.301 1 86.62 385 ILE B CA 1
ATOM 6364 C C . ILE B 1 385 ? -9.156 -7.734 4.656 1 86.62 385 ILE B C 1
ATOM 6366 O O . ILE B 1 385 ? -10 -8.219 5.414 1 86.62 385 ILE B O 1
ATOM 6370 N N . PHE B 1 386 ? -8.172 -8.422 4.016 1 84.81 386 PHE B N 1
ATOM 6371 C CA . PHE B 1 386 ? -7.941 -9.836 4.301 1 84.81 386 PHE B CA 1
ATOM 6372 C C . PHE B 1 386 ? -6.598 -10.039 4.992 1 84.81 386 PHE B C 1
ATOM 6374 O O . PHE B 1 386 ? -5.648 -10.531 4.383 1 84.81 386 PHE B O 1
ATOM 6381 N N . PRO B 1 387 ? -6.625 -9.602 6.324 1 73.75 387 PRO B N 1
ATOM 6382 C CA . PRO B 1 387 ? -5.328 -9.758 6.988 1 73.75 387 PRO B CA 1
ATOM 6383 C C . PRO B 1 387 ? -4.945 -11.219 7.211 1 73.75 387 PRO B C 1
ATOM 6385 O O . PRO B 1 387 ? -5.816 -12.086 7.266 1 73.75 387 PRO B O 1
ATOM 6388 N N . GLY B 1 388 ? -3.738 -11.578 7.477 1 62.28 388 GLY B N 1
ATOM 6389 C CA . GLY B 1 388 ? -3.285 -12.883 7.949 1 62.28 388 GLY B CA 1
ATOM 6390 C C . GLY B 1 388 ? -3.209 -13.922 6.848 1 62.28 388 GLY B C 1
ATOM 6391 O O . GLY B 1 388 ? -3.201 -15.125 7.125 1 62.28 388 GLY B O 1
ATOM 6392 N N . GLY B 1 389 ? -2.615 -13.711 5.758 1 59.34 389 GLY B N 1
ATOM 6393 C CA . GLY B 1 389 ? -2.486 -14.719 4.719 1 59.34 389 GLY B CA 1
ATOM 6394 C C . GLY B 1 389 ? -1.052 -14.945 4.285 1 59.34 389 GLY B C 1
ATOM 6395 O O . GLY B 1 389 ? -0.117 -14.469 4.934 1 59.34 389 GLY B O 1
ATOM 6396 N N . LYS B 1 390 ? -0.908 -15.812 3.342 1 60.25 390 LYS B N 1
ATOM 6397 C CA . LYS B 1 390 ? 0.38 -16.219 2.789 1 60.25 390 LYS B CA 1
ATOM 6398 C C . LYS B 1 390 ? 1.18 -15.016 2.307 1 60.25 390 LYS B C 1
ATOM 6400 O O . LYS B 1 390 ? 2.41 -15.062 2.24 1 60.25 390 LYS B O 1
ATOM 6405 N N . PHE B 1 391 ? 0.447 -13.961 2.023 1 70.19 391 PHE B N 1
ATOM 6406 C CA . PHE B 1 391 ? 1.066 -12.781 1.428 1 70.19 391 PHE B CA 1
ATOM 6407 C C . PHE B 1 391 ? 1.377 -11.734 2.492 1 70.19 391 PHE B C 1
ATOM 6409 O O . PHE B 1 391 ? 1.913 -10.672 2.184 1 70.19 391 PHE B O 1
ATOM 6416 N N . THR B 1 392 ? 0.95 -11.906 3.691 1 59.53 392 THR B N 1
ATOM 6417 C CA . THR B 1 392 ? 1.198 -10.898 4.719 1 59.53 392 THR B CA 1
ATOM 6418 C C . THR B 1 392 ? 1.82 -11.531 5.957 1 59.53 392 THR B C 1
ATOM 6420 O O . THR B 1 392 ? 1.252 -11.461 7.051 1 59.53 392 THR B O 1
ATOM 6423 N N . PRO B 1 393 ? 3.002 -12.32 5.688 1 46.69 393 PRO B N 1
ATOM 6424 C CA . PRO B 1 393 ? 3.523 -12.859 6.945 1 46.69 393 PRO B CA 1
ATOM 6425 C C . PRO B 1 393 ? 4.027 -11.766 7.887 1 46.69 393 PRO B C 1
ATOM 6427 O O . PRO B 1 393 ? 4.676 -10.812 7.445 1 46.69 393 PRO B O 1
ATOM 6430 N N . LYS B 1 394 ? 3.264 -11.312 8.961 1 48.06 394 LYS B N 1
ATOM 6431 C CA . LYS B 1 394 ? 3.801 -10.383 9.953 1 48.06 394 LYS B CA 1
ATOM 6432 C C . LYS B 1 394 ? 5.234 -10.75 10.328 1 48.06 394 LYS B C 1
ATOM 6434 O O . LYS B 1 394 ? 5.617 -11.922 10.273 1 48.06 394 LYS B O 1
#

Organism: Mizuhopecten yessoensis (NCBI:txid6573)

pLDDT: mean 79.61, std 19.21, range [30.11, 98.19]

Solvent-accessible surface area (backbone atoms only — not comparable to full-atom values): 41848 Å² total; per-residue (Å²): 126,71,72,60,58,54,54,49,50,51,47,50,50,47,49,49,48,47,48,51,47,47,51,50,47,48,52,47,45,51,51,48,56,56,48,53,54,54,60,53,47,61,68,64,45,68,78,36,70,80,48,92,92,35,42,67,59,57,60,49,39,65,71,54,55,50,69,65,76,52,78,53,104,79,54,36,35,28,27,30,43,37,40,78,89,46,86,78,84,48,54,47,70,40,22,38,50,23,13,44,52,36,43,49,53,49,11,62,76,57,65,21,36,51,29,45,39,44,45,57,64,42,55,46,67,66,44,35,32,61,51,79,38,82,32,78,63,60,77,72,72,50,64,99,47,51,69,48,78,45,83,34,55,63,68,48,38,57,73,50,30,64,56,54,52,37,93,52,46,50,76,72,52,75,47,38,32,36,34,34,31,38,30,35,39,44,63,73,61,52,53,69,26,77,49,30,36,72,76,42,37,63,62,37,29,38,38,70,38,53,43,51,34,44,50,46,56,36,41,42,36,74,17,72,61,42,48,51,52,41,45,72,55,39,51,64,55,52,74,73,23,46,35,37,30,33,33,50,72,49,48,44,35,93,53,29,73,84,44,61,76,42,69,68,51,67,77,40,46,60,60,55,51,52,53,59,66,70,49,53,72,85,46,37,31,35,34,70,45,50,62,47,66,66,60,50,50,52,47,39,71,76,38,64,92,34,62,50,66,72,69,66,60,74,45,37,57,72,52,37,76,91,50,62,42,61,46,17,45,51,29,52,50,50,51,46,54,49,50,19,64,29,54,26,36,33,24,29,89,41,58,58,36,46,49,31,47,34,49,31,76,52,87,56,52,35,29,42,38,53,89,63,36,74,22,46,27,26,56,74,20,46,57,74,75,49,62,78,42,59,81,46,60,126,128,72,72,61,59,53,53,49,50,51,47,49,50,46,48,50,48,49,47,50,47,46,52,51,46,48,53,47,46,48,50,48,53,55,49,52,54,55,59,51,48,62,67,66,45,67,77,35,70,81,47,92,92,33,41,69,60,56,58,50,40,65,71,57,54,54,68,62,78,56,77,53,100,82,56,35,35,27,26,30,43,38,39,77,90,48,87,79,84,50,55,47,71,39,22,37,50,22,12,45,52,37,43,49,53,50,10,61,75,55,6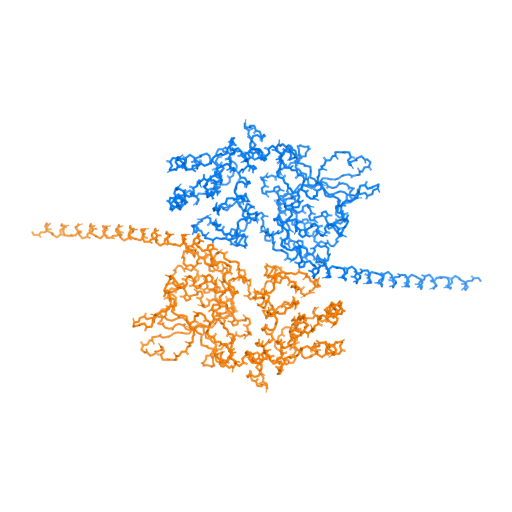7,23,36,50,29,45,39,43,44,57,65,42,54,47,67,66,44,35,32,60,50,78,40,84,32,78,63,61,79,71,72,50,65,98,46,51,67,47,78,45,84,34,55,65,67,48,38,58,72,50,30,63,54,56,51,37,94,52,46,51,75,73,53,73,46,38,31,36,34,36,31,38,30,34,36,44,64,72,61,51,53,68,26,76,47,28,36,72,76,42,37,64,62,36,30,37,37,70,38,52,42,51,35,45,51,46,56,35,41,41,36,73,16,72,62,41,47,52,52,40,44,72,54,40,51,65,56,52,74,73,24,47,34,37,28,34,34,50,71,48,47,44,35,93,55,30,73,84,45,60,77,41,70,68,51,68,78,41,46,60,60,55,51,53,52,60,67,70,49,54,74,86,47,38,32,37,35,69,44,49,63,46,66,67,61,51,50,52,48,39,71,76,37,65,91,34,63,51,68,73,69,66,58,75,45,37,56,72,53,36,78,93,49,60,41,60,45,18,46,51,29,52,50,50,51,45,56,48,50,19,64,31,54,27,36,34,23,29,90,41,57,60,35,46,50,32,45,35,49,31,74,54,88,55,52,34,30,41,37,54,90,63,37,75,22,46,28,24,55,75,20,45,57,74,76,47,63,80,43,60,81,46,60,126

Radius of gyration: 30.06 Å; Cα contacts (8 Å, |Δi|>4): 1290; chains: 2; bounding box: 140×73×56 Å

Sequence (788 aa):
MTSGRKNIRLCLMFLSLVLAVVVSILGFYSKVITRKVTLFHDLQNKNLAADSSNCPLIAFHRENKVLTNYSGQGTKYIVYDCSKARKGYCGGWSDRMAGIMTTFIISILTKRHFLINFDTPCLLQDYVTPAHFDWQYNSSILLNRTSSFQYLPDNSLRNKANDMRGDDLNSYFKDDVAFLRMNRDYINYFRNRSNIGNEIPWLTRYHQVDIYKHVFNFLFKPSPVTIRELNNQYKTKRKRKKIACAHVRVGLNPNMPRDRKRPELHLQLDILWNFFGTLNKDEYDLFIASDTDSVKASAKERFPERMINTAGNITHIDQPGIHDPREGFLKQLLDYYIMVDCDILIISSSGFGMLTAFVRNQDYGLYCWGVKGLLPCSRYTVNDIFPGGKFTPKMTSGRKNIRLCLMFLSLVLAVVVSILGFYSKVITRKVTLFHDLQNKNLAADSSNCPLIAFHRENKVLTNYSGQGTKYIVYDCSKARKGYCGGWSDRMAGIMTTFIISILTKRHFLINFDTPCLLQDYVTPAHFDWQYNSSILLNRTSSFQYLPDNSLRNKANDMRGDDLNSYFKDDVAFLRMNRDYINYFRNRSNIGNEIPWLTRYHQVDIYKHVFNFLFKPSPVTIRELNNQYKTKRKRKKIACAHVRVGLNPNMPRDRKRPELHLQLDILWNFFGTLNKDEYDLFIASDTDSVKASAKERFPERMINTAGNITHIDQPGIHDPREGFLKQLLDYYIMVDCDILIISSSGFGMLTAFVRNQDYGLYCWGVKGLLPCSRYTVNDIFPGGKFTPK

Nearest PDB structures (foldseek):
  5kwk-assembly1_A  TM=6.393E-01  e=6.257E-11  Arabidopsis thaliana
  6vld-assembly2_G  TM=6.135E-01  e=9.603E-10  Homo sapiens
  6x5t-assembly2_C  TM=5.207E-01  e=4.710E-10  Homo sapiens
  2de0-assembly1_X-2  TM=5.826E-01  e=3.992E-09  Homo sapiens
  6vlg-assembly2_B-3  TM=5.658E-01  e=2.796E-09  Mus musculus